Protein AF-A0AAD5S6T5-F1 (afdb_monomer)

Organism: NCBI:txid64517

Sequence (842 aa):
MSLPFNVKNLAAGLTPEQLQQFLSEVSALQSPVANPPPRPLVRQHISPPFRNWDMVHGDVQLFLEKRRNAFSTPIPIPEYNTKSPIPALPAAPKVDTSIRIKSDGCNIPSFMDTPSLLLHHLNEPESHTPVSIEIEQAIDDRHEMVFLLGTAGAGKTRSALEFISRRFAFYLSARVGLRGGPGAVDFEEMVDGMAGKSRSFTNAEMGENAAVVEHWVMALLVARFEVLAEYLRIAGAAATPYQFAMMQLLPEYTLPCDDAHPSDLTGKDPFSQLTAILRHAGVDELYARAQNLLRLFRRHFTDQQLPVVVDEVQVMLDKETEWYAATTDKTQERPLFAPVVRTILSVGGKSNLMPVVVSGTRLSITEAEEKSGSMVAKGMSSTTRVICRSGQSFKAFRQYIEQFVHLTGSTTKEESDAWWLQTYNVLRGRPRFAATFLELCIRVLCRAPAGSGSLGAILSKVRQELLRSDSDKSVYAAVQRLHARRNPTLWNFAVDICASYLYMGTAVVFFQREYLELVELGLAQLQTKGTTRSLEGRIDEPLVARAMFEFCRDKKMDLAHRVFHWMGLSKSNPSTSGFLWEIILPIELSKLFCGDKALKSHPLFSPLHSSLPSYFDYPARIRTYGIEGPNAVKATNNYRLTQYLANPLAPFFLPEFRAGPDIVFAIEFATSPPMTIACFLQAKLAVKVSNKRSAKMTTIPEAFYSAKGKTGSVEERNLVLQQLVDGYNRREGVIRITLAYPAKFSEAKTTISAMPIRRSARARANDVTPPAYPDVHIIIDANNIGSFASEDHVRFLENLKSREFEHRDLELDVGFSEEEGSGEDGEETDDDESTVDMELDV

Structure (mmCIF, N/CA/C/O backbone):
data_AF-A0AAD5S6T5-F1
#
_entry.id   AF-A0AAD5S6T5-F1
#
loop_
_atom_site.group_PDB
_atom_site.id
_atom_site.type_symbol
_atom_site.label_atom_id
_atom_site.label_alt_id
_atom_site.label_comp_id
_atom_site.label_asym_id
_atom_site.label_entity_id
_atom_site.label_seq_id
_atom_site.pdbx_PDB_ins_code
_atom_site.Cartn_x
_atom_site.Cartn_y
_atom_site.Cartn_z
_atom_site.occupancy
_atom_site.B_iso_or_equiv
_atom_site.auth_seq_id
_atom_site.auth_comp_id
_atom_site.auth_asym_id
_atom_site.auth_atom_id
_atom_site.pdb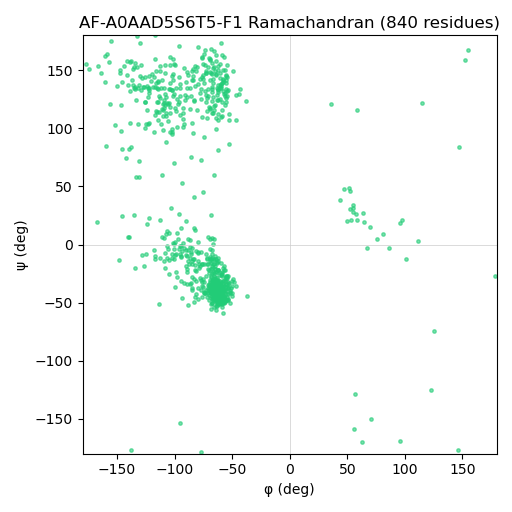x_PDB_model_num
ATOM 1 N N . MET A 1 1 ? -22.060 -23.748 -25.025 1.00 27.50 1 MET A N 1
ATOM 2 C CA . MET A 1 1 ? -21.265 -24.532 -25.992 1.00 27.50 1 MET A CA 1
ATOM 3 C C . MET A 1 1 ? -19.818 -24.117 -25.830 1.00 27.50 1 MET A C 1
ATOM 5 O O . MET A 1 1 ? -19.492 -22.960 -26.047 1.00 27.50 1 MET A O 1
ATOM 9 N N . SER A 1 2 ? -19.011 -25.029 -25.303 1.00 25.72 2 SER A N 1
ATOM 10 C CA . SER A 1 2 ? -17.605 -24.859 -24.945 1.00 25.72 2 SER A CA 1
ATOM 11 C C . SER A 1 2 ? -16.715 -24.981 -26.181 1.00 25.72 2 SER A C 1
ATOM 13 O O . SER A 1 2 ? -16.642 -26.057 -26.772 1.00 25.72 2 SER A O 1
ATOM 15 N N . LEU A 1 3 ? -16.029 -23.902 -26.553 1.00 22.61 3 LEU A N 1
ATOM 16 C CA . LEU A 1 3 ? -14.888 -23.970 -27.465 1.00 22.61 3 LEU A CA 1
ATOM 17 C C . LEU A 1 3 ? -13.619 -24.250 -26.643 1.00 22.61 3 LEU A C 1
ATOM 19 O O . LEU A 1 3 ? -13.434 -23.624 -25.596 1.00 22.61 3 LEU A O 1
ATOM 23 N N . PRO A 1 4 ? -12.750 -25.179 -27.073 1.00 26.31 4 PRO A N 1
ATOM 24 C CA . PRO A 1 4 ? -11.500 -25.444 -26.385 1.00 26.31 4 PRO A CA 1
ATOM 25 C C . PRO A 1 4 ? -10.529 -24.287 -26.639 1.00 26.31 4 PRO A C 1
ATOM 27 O O . PRO A 1 4 ? -10.199 -23.974 -27.783 1.00 26.31 4 PRO A O 1
ATOM 30 N N . PHE A 1 5 ? -10.070 -23.663 -25.552 1.00 24.72 5 PHE A N 1
ATOM 31 C CA . PHE A 1 5 ? -8.903 -22.784 -25.531 1.00 24.72 5 PHE A CA 1
ATOM 32 C C . PHE A 1 5 ? -7.719 -23.541 -26.145 1.00 24.72 5 PHE A C 1
ATOM 34 O O . PHE A 1 5 ? -7.196 -24.489 -25.561 1.00 24.72 5 PHE A O 1
ATOM 41 N N . ASN A 1 6 ? -7.328 -23.163 -27.359 1.00 22.84 6 ASN A N 1
ATOM 42 C CA . ASN A 1 6 ? -6.203 -23.770 -28.051 1.00 22.84 6 ASN A CA 1
ATOM 43 C C . ASN A 1 6 ? -4.916 -23.088 -27.562 1.00 22.84 6 ASN A C 1
ATOM 45 O O . ASN A 1 6 ? -4.540 -22.021 -28.038 1.00 22.84 6 ASN A O 1
ATOM 49 N N . VAL A 1 7 ? -4.261 -23.714 -26.584 1.00 26.11 7 VAL A N 1
ATOM 50 C CA . VAL A 1 7 ? -3.016 -23.298 -25.898 1.00 26.11 7 VAL A CA 1
ATOM 51 C C . VAL A 1 7 ? -1.777 -23.368 -26.825 1.00 26.11 7 VAL A C 1
ATOM 53 O O . VAL A 1 7 ? -0.649 -23.519 -26.378 1.00 26.11 7 VAL A O 1
ATOM 56 N N . LYS A 1 8 ? -1.936 -23.262 -28.151 1.00 25.19 8 LYS A N 1
ATOM 57 C CA . LYS A 1 8 ? -0.853 -23.540 -29.113 1.00 25.19 8 LYS A CA 1
ATOM 58 C C . LYS A 1 8 ? 0.015 -22.356 -29.555 1.00 25.19 8 LYS A C 1
ATOM 60 O O . LYS A 1 8 ? 0.952 -22.596 -30.299 1.00 25.19 8 LYS A O 1
ATOM 65 N N . ASN A 1 9 ? -0.197 -21.135 -29.056 1.00 29.45 9 ASN A N 1
ATOM 66 C CA . ASN A 1 9 ? 0.624 -19.966 -29.439 1.00 29.45 9 ASN A CA 1
ATOM 67 C C . ASN A 1 9 ? 1.317 -19.250 -28.260 1.00 29.45 9 ASN A C 1
ATOM 69 O O . ASN A 1 9 ? 1.677 -18.084 -28.372 1.00 29.45 9 ASN A O 1
ATOM 73 N N . LEU A 1 10 ? 1.530 -19.928 -27.126 1.00 32.16 10 LEU A N 1
ATOM 74 C CA . LEU A 1 10 ? 2.037 -19.307 -25.888 1.00 32.16 10 LEU A CA 1
ATOM 75 C C . LEU A 1 10 ? 3.568 -19.123 -25.801 1.00 32.16 10 LEU A C 1
ATOM 77 O O . LEU A 1 10 ? 4.090 -18.770 -24.752 1.00 32.16 10 LEU A O 1
ATOM 81 N N . ALA A 1 11 ? 4.280 -19.292 -26.911 1.00 38.94 11 ALA A N 1
ATOM 82 C CA . ALA A 1 11 ? 5.649 -18.819 -27.095 1.00 38.94 11 ALA A CA 1
ATOM 83 C C . ALA A 1 11 ? 5.910 -18.744 -28.602 1.00 38.94 11 ALA A C 1
ATOM 85 O O . ALA A 1 11 ? 6.391 -19.702 -29.202 1.00 38.94 11 ALA A O 1
ATOM 86 N N . ALA A 1 12 ? 5.539 -17.644 -29.255 1.00 40.22 12 ALA A N 1
ATOM 87 C CA . ALA A 1 12 ? 5.901 -17.445 -30.656 1.00 40.22 12 ALA A CA 1
ATOM 88 C C . ALA A 1 12 ? 7.378 -17.020 -30.742 1.00 40.22 12 ALA A C 1
ATOM 90 O O . ALA A 1 12 ? 7.697 -15.854 -30.964 1.00 40.22 12 ALA A O 1
ATOM 91 N N . GLY A 1 13 ? 8.271 -17.981 -30.494 1.00 53.06 13 GLY A N 1
ATOM 92 C CA . GLY A 1 13 ? 9.634 -17.947 -31.004 1.00 53.06 13 GLY A CA 1
ATOM 93 C C . GLY A 1 13 ? 9.631 -18.151 -32.520 1.00 53.06 13 GLY A C 1
ATOM 94 O O . GLY A 1 13 ? 8.663 -18.654 -33.094 1.00 53.06 13 GLY A O 1
ATOM 95 N N . LEU A 1 14 ? 10.715 -17.733 -33.168 1.00 51.81 14 LEU A N 1
ATOM 96 C CA . LEU A 1 14 ? 10.939 -17.957 -34.594 1.00 51.81 14 LEU A CA 1
ATOM 97 C C . LEU A 1 14 ? 10.939 -19.463 -34.885 1.00 51.81 14 LEU A C 1
ATOM 99 O O . LEU A 1 14 ? 11.543 -20.236 -34.138 1.00 51.81 14 LEU A O 1
ATOM 103 N N . THR A 1 15 ? 10.314 -19.885 -35.988 1.00 61.53 15 THR A N 1
ATOM 104 C CA . THR A 1 15 ? 10.607 -21.226 -36.523 1.00 61.53 15 THR A CA 1
ATOM 105 C C . THR A 1 15 ? 12.109 -21.328 -36.818 1.00 61.53 15 THR A C 1
ATOM 107 O O . THR A 1 15 ? 12.731 -20.306 -37.133 1.00 61.53 15 THR A O 1
ATOM 110 N N . PRO A 1 16 ? 12.726 -22.519 -36.723 1.00 58.00 16 PRO A N 1
ATOM 111 C CA . PRO A 1 16 ? 14.139 -22.695 -37.059 1.00 58.00 16 PRO A CA 1
ATOM 112 C C . PRO A 1 16 ? 14.511 -22.104 -38.430 1.00 58.00 16 PRO A C 1
ATOM 114 O O . PRO A 1 16 ? 15.575 -21.504 -38.573 1.00 58.00 16 PRO A O 1
ATOM 117 N N . GLU A 1 17 ? 13.607 -22.190 -39.409 1.00 62.81 17 GLU A N 1
ATOM 118 C CA . GLU A 1 17 ? 13.771 -21.631 -40.750 1.00 62.81 17 GLU A CA 1
ATOM 119 C C . GLU A 1 17 ? 13.727 -20.092 -40.760 1.00 62.81 17 GLU A C 1
ATOM 121 O O . GLU A 1 17 ? 14.614 -19.455 -41.333 1.00 62.81 17 GLU A O 1
ATOM 126 N N . GLN A 1 18 ? 12.741 -19.478 -40.090 1.00 64.62 18 GLN A N 1
ATOM 127 C CA . GLN A 1 18 ? 12.657 -18.013 -39.955 1.00 64.62 18 GLN A CA 1
ATOM 128 C C . GLN A 1 18 ? 13.870 -17.454 -39.218 1.00 64.62 18 GLN A C 1
ATOM 130 O O . GLN A 1 18 ? 14.428 -16.433 -39.604 1.00 64.62 18 GLN A O 1
ATOM 135 N N . LEU A 1 19 ? 14.313 -18.149 -38.177 1.00 61.97 19 LEU A N 1
ATOM 136 C CA . LEU A 1 19 ? 15.502 -17.790 -37.434 1.00 61.97 19 LEU A CA 1
ATOM 137 C C . LEU A 1 19 ? 16.749 -17.839 -38.314 1.00 61.97 19 LEU A C 1
ATOM 139 O O . LEU A 1 19 ? 17.505 -16.876 -38.329 1.00 61.97 19 LEU A O 1
ATOM 143 N N . GLN A 1 20 ? 16.978 -18.922 -39.057 1.00 62.44 20 GLN A N 1
ATOM 144 C CA . GLN A 1 20 ? 18.157 -19.039 -39.915 1.00 62.44 20 GLN A CA 1
ATOM 145 C C . GLN A 1 20 ? 18.186 -17.939 -40.989 1.00 62.44 20 GLN A C 1
ATOM 147 O O . GLN A 1 20 ? 19.245 -17.365 -41.262 1.00 62.44 20 GLN A O 1
ATOM 152 N N . GLN A 1 21 ? 17.021 -17.591 -41.544 1.00 71.50 21 GLN A N 1
ATOM 153 C CA . GLN A 1 21 ? 16.880 -16.464 -42.462 1.00 71.50 21 GLN A CA 1
ATOM 154 C C . GLN A 1 21 ? 17.147 -15.118 -41.768 1.00 71.50 21 GLN A C 1
ATOM 156 O O . GLN A 1 21 ? 17.895 -14.297 -42.303 1.00 71.50 21 GLN A O 1
ATOM 161 N N . PHE A 1 22 ? 16.606 -14.906 -40.562 1.00 69.81 22 PHE A N 1
ATOM 162 C CA . PHE A 1 22 ? 16.905 -13.743 -39.722 1.00 69.81 22 PHE A CA 1
ATOM 163 C C . PHE A 1 22 ? 18.417 -13.602 -39.522 1.00 69.81 22 PHE A C 1
ATOM 165 O O . PHE A 1 22 ? 18.956 -12.524 -39.764 1.00 69.81 22 PHE A O 1
ATOM 172 N N . LEU A 1 23 ? 19.124 -14.689 -39.188 1.00 63.91 23 LEU A N 1
ATOM 173 C CA . LEU A 1 23 ? 20.569 -14.659 -38.926 1.00 63.91 23 LEU A CA 1
ATOM 174 C C . LEU A 1 23 ? 21.361 -14.253 -40.170 1.00 63.91 23 LEU A C 1
ATOM 176 O O . LEU A 1 23 ? 22.278 -13.439 -40.076 1.00 63.91 23 LEU A O 1
ATOM 180 N N . SER A 1 24 ? 20.987 -14.786 -41.336 1.00 71.19 24 SER A N 1
ATOM 181 C CA . SER A 1 24 ? 21.617 -14.427 -42.609 1.00 71.19 24 SER A CA 1
ATOM 182 C C . SER A 1 24 ? 21.422 -12.946 -42.949 1.00 71.19 24 SER A C 1
ATOM 184 O O . SER A 1 24 ? 22.336 -12.305 -43.466 1.00 71.19 24 SER A O 1
ATOM 186 N N . GLU A 1 25 ? 20.241 -12.391 -42.671 1.00 73.19 25 GLU A N 1
ATOM 187 C CA . GLU A 1 25 ? 19.929 -10.985 -42.937 1.00 73.19 25 GLU A CA 1
ATOM 188 C C . GLU A 1 25 ? 20.584 -10.036 -41.914 1.00 73.19 25 GLU A C 1
ATOM 190 O O . GLU A 1 25 ? 21.070 -8.977 -42.313 1.00 73.19 25 GLU A O 1
ATOM 195 N N . VAL A 1 26 ? 20.685 -10.420 -40.628 1.00 68.94 26 VAL A N 1
ATOM 196 C CA . VAL A 1 26 ? 21.480 -9.685 -39.619 1.00 68.94 26 VAL A CA 1
ATOM 197 C C . VAL A 1 26 ? 22.929 -9.553 -40.092 1.00 68.94 26 VAL A C 1
ATOM 199 O O . VAL A 1 26 ? 23.477 -8.451 -40.074 1.00 68.94 26 VAL A O 1
ATOM 202 N N . SER A 1 27 ? 23.538 -10.650 -40.555 1.00 67.06 27 SER A N 1
ATOM 203 C CA . SER A 1 27 ? 24.908 -10.642 -41.080 1.00 67.06 27 SER A CA 1
ATOM 204 C C . SER A 1 27 ? 25.050 -9.798 -42.352 1.00 67.06 27 SER A C 1
ATOM 206 O O . SER A 1 27 ? 26.057 -9.122 -42.529 1.00 67.06 27 SER A O 1
ATOM 208 N N . ALA A 1 28 ? 24.033 -9.749 -43.218 1.00 67.19 28 ALA A N 1
ATOM 209 C CA . ALA A 1 28 ? 24.056 -8.904 -44.416 1.00 67.19 28 ALA A CA 1
ATOM 210 C C . ALA A 1 28 ? 23.981 -7.397 -44.094 1.00 67.19 28 ALA A C 1
ATOM 212 O O . ALA A 1 28 ? 24.610 -6.584 -44.774 1.00 67.19 28 ALA A O 1
ATOM 213 N N . LEU A 1 29 ? 23.277 -7.015 -43.020 1.00 62.75 29 LEU A N 1
ATOM 214 C CA . LEU A 1 2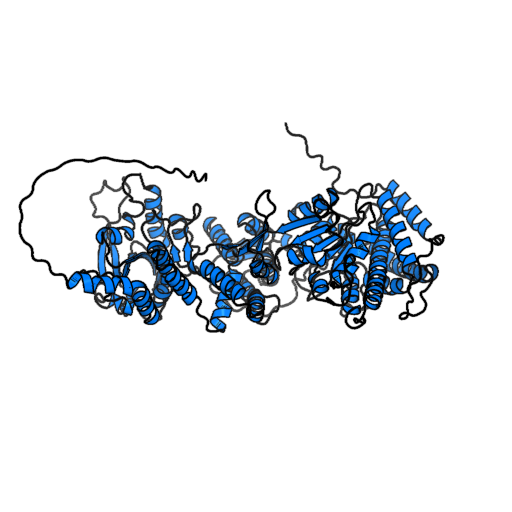9 ? 23.225 -5.633 -42.522 1.00 62.75 29 LEU A CA 1
ATOM 215 C C . LEU A 1 29 ? 24.566 -5.129 -41.952 1.00 62.75 29 LEU A C 1
ATOM 217 O O . LEU A 1 29 ? 24.645 -3.967 -41.557 1.00 62.75 29 LEU A O 1
ATOM 221 N N . GLN A 1 30 ? 25.601 -5.970 -41.867 1.00 53.44 30 GLN A N 1
ATOM 222 C CA . GLN A 1 30 ? 26.954 -5.590 -41.433 1.00 53.44 30 GLN A CA 1
ATOM 223 C C . GLN A 1 30 ? 27.777 -4.913 -42.552 1.00 53.44 30 GLN A C 1
ATOM 225 O O . GLN A 1 30 ? 28.931 -4.560 -42.336 1.00 53.44 30 GLN A O 1
ATOM 230 N N . SER A 1 31 ? 27.196 -4.712 -43.743 1.00 45.38 31 SER A N 1
ATOM 231 C CA . SER A 1 31 ? 27.804 -3.971 -44.860 1.00 45.38 31 SER A CA 1
ATOM 232 C C . SER A 1 31 ? 27.231 -2.540 -44.974 1.00 45.38 31 SER A C 1
ATOM 234 O O . SER A 1 31 ? 26.068 -2.328 -44.618 1.00 45.38 31 SER A O 1
ATOM 236 N N . PRO A 1 32 ? 28.030 -1.536 -45.401 1.00 38.41 32 PRO A N 1
ATOM 237 C CA . PRO A 1 32 ? 27.705 -0.119 -45.224 1.00 38.41 32 PRO A CA 1
ATOM 238 C C . PRO A 1 32 ? 26.397 0.288 -45.915 1.00 38.41 32 PRO A C 1
ATOM 240 O O . PRO A 1 32 ? 26.130 -0.051 -47.069 1.00 38.41 32 PRO A O 1
ATOM 243 N N . VAL A 1 33 ? 25.576 1.041 -45.180 1.00 42.62 33 VAL A N 1
ATOM 244 C CA . VAL A 1 33 ? 24.276 1.554 -45.628 1.00 42.62 33 VAL A CA 1
ATOM 245 C C . VAL A 1 33 ? 24.492 2.756 -46.553 1.00 42.62 33 VAL A C 1
ATOM 247 O O . VAL A 1 33 ? 25.253 3.664 -46.236 1.00 42.62 33 VAL A O 1
ATOM 250 N N . ALA A 1 34 ? 23.792 2.792 -47.689 1.00 44.62 34 ALA A N 1
ATOM 251 C CA . ALA A 1 34 ? 23.756 3.967 -48.557 1.00 44.62 34 ALA A CA 1
ATOM 252 C C . ALA A 1 34 ? 23.127 5.173 -47.829 1.00 44.62 34 ALA A C 1
ATOM 254 O O . ALA A 1 34 ? 22.071 5.043 -47.206 1.00 44.62 34 ALA A O 1
ATOM 255 N N . ASN A 1 35 ? 23.781 6.335 -47.932 1.00 34.62 35 ASN A N 1
ATOM 256 C CA . ASN A 1 35 ? 23.468 7.556 -47.183 1.00 34.62 35 ASN A CA 1
ATOM 257 C C . ASN A 1 35 ? 21.967 7.916 -47.176 1.00 34.62 35 ASN A C 1
ATOM 259 O O . ASN A 1 35 ? 21.362 8.033 -48.249 1.00 34.62 35 ASN A O 1
ATOM 263 N N . PRO A 1 36 ? 21.362 8.165 -46.000 1.00 36.00 36 PRO A N 1
ATOM 264 C CA . PRO A 1 36 ? 20.036 8.761 -45.924 1.00 36.00 36 PRO A CA 1
ATOM 265 C C . PRO A 1 36 ? 20.055 10.220 -46.428 1.00 36.00 36 PRO A C 1
ATOM 267 O O . PRO A 1 36 ? 21.101 10.874 -46.416 1.00 36.00 36 PRO A O 1
ATOM 270 N N . PRO A 1 37 ? 18.908 10.761 -46.884 1.00 34.06 37 PRO A N 1
ATOM 271 C CA . PRO A 1 37 ? 18.822 12.151 -47.323 1.00 34.06 37 PRO A CA 1
ATOM 272 C C . PRO A 1 37 ? 19.129 13.114 -46.160 1.00 34.06 37 PRO A C 1
ATOM 274 O O . PRO A 1 37 ? 18.621 12.904 -45.054 1.00 34.06 37 PRO A O 1
ATOM 277 N N . PRO A 1 38 ? 19.920 14.178 -46.389 1.00 30.69 38 PRO A N 1
ATOM 278 C CA . PRO A 1 38 ? 20.371 15.066 -45.325 1.00 30.69 38 PRO A CA 1
ATOM 279 C C . PRO A 1 38 ? 19.206 15.864 -44.732 1.00 30.69 38 PRO A C 1
ATOM 281 O O . PRO A 1 38 ? 18.428 16.492 -45.457 1.00 30.69 38 PRO A O 1
ATOM 284 N N . ARG A 1 39 ? 19.107 15.881 -43.400 1.00 38.00 39 ARG A N 1
ATOM 285 C CA . ARG A 1 39 ? 18.313 16.880 -42.671 1.00 38.00 39 ARG A CA 1
ATOM 286 C C . ARG A 1 39 ? 19.145 18.156 -42.476 1.00 38.00 39 ARG A C 1
ATOM 288 O O . ARG A 1 39 ? 20.372 18.080 -42.429 1.00 38.00 39 ARG A O 1
ATOM 295 N N . PRO A 1 40 ? 18.513 19.340 -42.386 1.00 30.78 40 PRO A N 1
ATOM 296 C CA . PRO A 1 40 ? 19.236 20.591 -42.182 1.00 30.78 40 PRO A CA 1
ATOM 297 C C . PRO A 1 40 ? 20.050 20.545 -40.881 1.00 30.78 40 PRO A C 1
ATOM 299 O O . PRO A 1 40 ? 19.506 20.310 -39.803 1.00 30.78 40 PRO A O 1
ATOM 302 N N . LEU A 1 41 ? 21.360 20.762 -41.018 1.00 33.50 41 LEU A N 1
ATOM 303 C CA . LEU A 1 41 ? 22.356 20.741 -39.948 1.00 33.50 41 LEU A CA 1
ATOM 304 C C . LEU A 1 41 ? 22.019 21.766 -38.855 1.00 33.50 41 LEU A C 1
ATOM 306 O O . LEU A 1 41 ? 22.062 22.976 -39.089 1.00 33.50 41 LEU A O 1
ATOM 310 N N . VAL A 1 42 ? 21.743 21.284 -37.644 1.00 38.34 42 VAL A N 1
ATOM 311 C CA . VAL A 1 42 ? 21.792 22.100 -36.424 1.00 38.34 42 VAL A CA 1
ATOM 312 C C . VAL A 1 42 ? 23.267 22.254 -36.041 1.00 38.34 42 VAL A C 1
ATOM 314 O O . VAL A 1 42 ? 24.008 21.273 -36.030 1.00 38.34 42 VAL A O 1
ATOM 317 N N . ARG A 1 43 ? 23.730 23.483 -35.776 1.00 36.31 43 ARG A N 1
ATOM 318 C CA . ARG A 1 43 ? 25.125 23.761 -35.386 1.00 36.31 43 ARG A CA 1
ATOM 319 C C . ARG A 1 43 ? 25.435 23.102 -34.033 1.00 36.31 43 ARG A C 1
ATOM 321 O O . ARG A 1 43 ? 25.111 23.649 -32.991 1.00 36.31 43 ARG A O 1
ATOM 328 N N . GLN A 1 44 ? 26.081 21.939 -34.050 1.00 40.59 44 GLN A N 1
ATOM 329 C CA . GLN A 1 44 ? 26.503 21.204 -32.854 1.00 40.59 44 GLN A CA 1
ATOM 330 C C . GLN A 1 44 ? 27.857 21.728 -32.354 1.00 40.59 44 GLN A C 1
ATOM 332 O O . GLN A 1 44 ? 28.894 21.433 -32.942 1.00 40.59 44 GLN A O 1
ATOM 337 N N . HIS A 1 45 ? 27.866 22.507 -31.268 1.00 37.84 45 HIS A N 1
ATOM 338 C CA . HIS A 1 45 ? 29.101 23.061 -30.692 1.00 37.84 45 HIS A CA 1
ATOM 339 C C . HIS A 1 45 ? 29.677 22.274 -29.503 1.00 37.84 45 HIS A C 1
ATOM 341 O O . HIS A 1 45 ? 30.603 22.755 -28.852 1.00 37.84 45 HIS A O 1
ATOM 347 N N . ILE A 1 46 ? 29.176 21.071 -29.200 1.00 38.12 46 ILE A N 1
ATOM 348 C CA . ILE A 1 46 ? 29.608 20.314 -28.014 1.00 38.12 46 ILE A CA 1
ATOM 349 C C . ILE A 1 46 ? 29.678 18.810 -28.321 1.00 38.12 46 ILE A C 1
ATOM 351 O O . ILE A 1 46 ? 28.802 18.062 -27.905 1.00 38.12 46 ILE A O 1
ATOM 355 N N . SER A 1 47 ? 30.690 18.355 -29.068 1.00 39.41 47 SER A N 1
ATOM 356 C CA . SER A 1 47 ? 31.242 16.980 -29.022 1.00 39.41 47 SER A CA 1
ATOM 357 C C . SER A 1 47 ? 32.487 16.856 -29.923 1.00 39.41 47 SER A C 1
ATOM 359 O O . SER A 1 47 ? 32.589 17.596 -30.903 1.00 39.41 47 SER A O 1
ATOM 361 N N . PRO A 1 48 ? 33.452 15.962 -29.608 1.00 41.53 48 PRO A N 1
ATOM 362 C CA . PRO A 1 48 ? 34.557 15.617 -30.516 1.00 41.53 48 PRO A CA 1
ATOM 363 C C . PRO A 1 48 ? 34.011 15.101 -31.863 1.00 41.53 48 PRO A C 1
ATOM 365 O O . PRO A 1 48 ? 32.846 14.706 -31.912 1.00 41.53 48 PRO A O 1
ATOM 368 N N . PRO A 1 49 ? 34.805 15.087 -32.955 1.00 54.59 49 PRO A N 1
ATOM 369 C CA . PRO A 1 49 ? 34.301 14.667 -34.261 1.00 54.59 49 PRO A CA 1
ATOM 370 C C . PRO A 1 49 ? 33.697 13.262 -34.169 1.00 54.59 49 PRO A C 1
ATOM 372 O O . PRO A 1 49 ? 34.369 12.323 -33.731 1.00 54.59 49 PRO A O 1
ATOM 375 N N . PHE A 1 50 ? 32.420 13.145 -34.544 1.00 63.69 50 PHE A N 1
ATOM 376 C CA . PHE A 1 50 ? 31.724 11.864 -34.613 1.00 63.69 50 PHE A CA 1
ATOM 377 C C . PHE A 1 50 ? 32.505 10.907 -35.514 1.00 63.69 50 PHE A C 1
ATOM 379 O O . PHE A 1 50 ? 33.056 11.301 -36.546 1.00 63.69 50 PHE A O 1
ATOM 386 N N . ARG A 1 51 ? 32.582 9.646 -35.096 1.00 69.12 51 ARG A N 1
ATOM 387 C CA . ARG A 1 51 ? 33.193 8.579 -35.884 1.00 69.12 51 ARG A CA 1
ATOM 388 C C . ARG A 1 51 ? 32.146 8.049 -36.861 1.00 69.12 51 ARG A C 1
ATOM 390 O O . ARG A 1 51 ? 30.988 7.908 -36.485 1.00 69.12 51 ARG A O 1
ATOM 397 N N . ASN A 1 52 ? 32.568 7.729 -38.082 1.00 68.88 52 ASN A N 1
ATOM 398 C CA . ASN A 1 52 ? 31.740 6.984 -39.034 1.00 68.88 52 ASN A CA 1
ATOM 399 C C . ASN A 1 52 ? 31.337 5.636 -38.405 1.00 68.88 52 ASN A C 1
ATOM 401 O O . ASN A 1 52 ? 32.174 4.993 -37.756 1.00 68.88 52 ASN A O 1
ATOM 405 N N . TRP A 1 53 ? 30.090 5.211 -38.624 1.00 73.00 53 TRP A N 1
ATOM 406 C CA . TRP A 1 53 ? 29.561 3.892 -38.285 1.00 73.00 53 TRP A CA 1
ATOM 407 C C . TRP A 1 53 ? 30.562 2.753 -38.491 1.00 73.00 53 TRP A C 1
ATOM 409 O O . TRP A 1 53 ? 30.707 1.940 -37.589 1.00 73.00 53 TRP A O 1
ATOM 419 N N . ASP A 1 54 ? 31.310 2.713 -39.598 1.00 70.12 54 ASP A N 1
ATOM 420 C CA . ASP A 1 54 ? 32.273 1.629 -39.871 1.00 70.12 54 ASP A CA 1
ATOM 421 C C . ASP A 1 54 ? 33.338 1.472 -38.768 1.00 70.12 54 ASP A C 1
ATOM 423 O O . ASP A 1 54 ? 33.729 0.357 -38.418 1.00 70.12 54 ASP A O 1
ATOM 427 N N . MET A 1 55 ? 33.784 2.584 -38.173 1.00 67.50 55 MET A N 1
ATOM 428 C CA . MET A 1 55 ? 34.753 2.565 -37.072 1.00 67.50 55 MET A CA 1
ATOM 429 C C . MET A 1 55 ? 34.111 2.111 -35.762 1.00 67.50 55 MET A C 1
ATOM 431 O O . MET A 1 55 ? 34.711 1.350 -35.010 1.00 67.50 55 MET A O 1
ATOM 435 N N . VAL A 1 56 ? 32.891 2.577 -35.489 1.00 76.50 56 VAL A N 1
ATOM 436 C CA . VAL A 1 56 ? 32.147 2.217 -34.273 1.00 76.50 56 VAL A CA 1
ATOM 437 C C . VAL A 1 56 ? 31.683 0.759 -34.341 1.00 76.50 56 VAL A C 1
ATOM 439 O O . VAL A 1 56 ? 31.696 0.052 -33.339 1.00 76.50 56 VAL A O 1
ATOM 442 N N . HIS A 1 57 ? 31.337 0.271 -35.530 1.00 75.94 57 HIS A N 1
ATOM 443 C CA . HIS A 1 57 ? 30.859 -1.083 -35.770 1.00 75.94 57 HIS A CA 1
ATOM 444 C C . HIS A 1 57 ? 31.911 -2.139 -35.421 1.00 75.94 57 HIS A C 1
ATOM 446 O O . HIS A 1 57 ? 31.564 -3.150 -34.814 1.00 75.94 57 HIS A O 1
ATOM 452 N N . GLY A 1 58 ? 33.189 -1.892 -35.732 1.00 72.94 58 GLY A N 1
ATOM 453 C CA . GLY A 1 58 ? 34.285 -2.777 -35.326 1.00 72.94 58 GLY A CA 1
ATOM 454 C C . GLY A 1 58 ? 34.373 -2.942 -33.805 1.00 72.94 58 GLY A C 1
ATOM 455 O O . GLY A 1 58 ? 34.460 -4.067 -33.311 1.00 72.94 58 GLY A O 1
ATOM 456 N N . ASP A 1 59 ? 34.255 -1.838 -33.062 1.00 74.19 59 ASP A N 1
ATOM 457 C CA . ASP A 1 59 ? 34.253 -1.845 -31.594 1.00 74.19 59 ASP A CA 1
ATOM 458 C C . ASP A 1 59 ? 33.022 -2.588 -31.035 1.00 74.19 59 ASP A C 1
ATOM 460 O O . ASP A 1 59 ? 33.141 -3.366 -30.085 1.00 74.19 59 ASP A O 1
ATOM 464 N N . VAL A 1 60 ? 31.848 -2.413 -31.657 1.00 80.19 60 VAL A N 1
ATOM 465 C CA . VAL A 1 60 ? 30.605 -3.128 -31.306 1.00 80.19 60 VAL A CA 1
ATOM 466 C C . VAL A 1 60 ? 30.737 -4.636 -31.543 1.00 80.19 60 VAL A C 1
ATOM 468 O O . VAL A 1 60 ? 30.371 -5.427 -30.675 1.00 80.19 60 VAL A O 1
ATOM 471 N N . GLN A 1 61 ? 31.271 -5.062 -32.691 1.00 79.19 61 GLN A N 1
ATOM 472 C CA . GLN A 1 61 ? 31.438 -6.486 -33.000 1.00 79.19 61 GLN A CA 1
ATOM 473 C C . GLN A 1 61 ? 32.442 -7.150 -32.058 1.00 79.19 61 GLN A C 1
ATOM 475 O O . GLN A 1 61 ? 32.142 -8.202 -31.498 1.00 79.19 61 GLN A O 1
ATOM 480 N N . LEU A 1 62 ? 33.581 -6.502 -31.800 1.00 76.50 62 LEU A N 1
ATOM 481 C CA . LEU A 1 62 ? 34.561 -6.991 -30.830 1.00 76.50 62 LEU A CA 1
ATOM 482 C C . LEU A 1 62 ? 33.948 -7.117 -29.427 1.00 76.50 62 LEU A C 1
ATOM 484 O O . LEU A 1 62 ? 34.216 -8.078 -28.704 1.00 76.50 62 LEU A O 1
ATOM 488 N N . PHE A 1 63 ? 33.119 -6.148 -29.035 1.00 79.88 63 PHE A N 1
ATOM 489 C CA . PHE A 1 63 ? 32.417 -6.162 -27.758 1.00 79.88 63 PHE A CA 1
ATOM 490 C C . PHE A 1 63 ? 31.466 -7.364 -27.622 1.00 79.88 63 PHE A C 1
ATOM 492 O O . PHE A 1 63 ? 31.455 -8.018 -26.571 1.00 79.88 63 PHE A O 1
ATOM 499 N N . LEU A 1 64 ? 30.689 -7.651 -28.671 1.00 79.69 64 LEU A N 1
ATOM 500 C CA . LEU A 1 64 ? 29.732 -8.759 -28.721 1.00 79.69 64 LEU A CA 1
ATOM 501 C C . LEU A 1 64 ? 30.436 -10.121 -28.803 1.00 79.69 64 LEU A C 1
ATOM 503 O O . LEU A 1 64 ? 30.063 -11.050 -28.086 1.00 79.69 64 LEU A O 1
ATOM 507 N N . GLU A 1 65 ? 31.494 -10.229 -29.609 1.00 79.00 65 GLU A N 1
ATOM 508 C CA . GLU A 1 65 ? 32.262 -11.463 -29.794 1.00 79.00 65 GLU A CA 1
ATOM 509 C C . GLU A 1 65 ? 32.894 -11.944 -28.485 1.00 79.00 65 GLU A C 1
ATOM 511 O O . GLU A 1 65 ? 32.760 -13.117 -28.132 1.00 79.00 65 GLU A O 1
ATOM 516 N N . LYS A 1 66 ? 33.479 -11.025 -27.703 1.00 74.06 66 LYS A N 1
ATOM 517 C CA . LYS A 1 66 ? 34.031 -11.325 -26.369 1.00 74.06 66 LYS A CA 1
ATOM 518 C C . LYS A 1 66 ? 33.008 -11.928 -25.404 1.00 74.06 66 LYS A C 1
ATOM 520 O O . LYS A 1 66 ? 33.388 -12.589 -24.448 1.00 74.06 66 LYS A O 1
ATOM 525 N N . ARG A 1 67 ? 31.712 -11.715 -25.645 1.00 75.12 67 ARG A N 1
ATOM 526 C CA . ARG A 1 67 ? 30.611 -12.179 -24.787 1.00 75.12 67 ARG A CA 1
ATOM 527 C C . ARG A 1 67 ? 29.773 -13.278 -25.432 1.00 75.12 67 ARG A C 1
ATOM 529 O O . ARG A 1 67 ? 28.786 -13.710 -24.844 1.00 75.12 67 ARG A O 1
ATOM 536 N N . ARG A 1 68 ? 30.184 -13.789 -26.600 1.00 76.31 68 ARG A N 1
ATOM 537 C CA . ARG A 1 68 ? 29.456 -14.814 -27.365 1.00 76.31 68 ARG A CA 1
ATOM 538 C C . ARG A 1 68 ? 29.066 -16.024 -26.508 1.00 76.31 68 ARG A C 1
ATOM 540 O O . ARG A 1 68 ? 27.927 -16.475 -26.573 1.00 76.31 68 ARG A O 1
ATOM 547 N N . ASN A 1 69 ? 29.986 -16.512 -25.676 1.00 72.88 69 ASN A N 1
ATOM 548 C CA . ASN A 1 69 ? 29.755 -17.684 -24.825 1.00 72.88 69 ASN A CA 1
ATOM 549 C C . ASN A 1 69 ? 28.680 -17.439 -23.750 1.00 72.88 69 ASN A C 1
ATOM 551 O O . ASN A 1 69 ? 27.973 -18.369 -23.358 1.00 72.88 69 ASN A O 1
ATOM 555 N N . ALA A 1 70 ? 28.521 -16.196 -23.289 1.00 71.50 70 ALA A N 1
ATOM 556 C CA . ALA A 1 70 ? 27.530 -15.844 -22.278 1.00 71.50 70 ALA A CA 1
ATOM 557 C C . ALA A 1 70 ? 26.096 -15.933 -22.831 1.00 71.50 70 ALA A C 1
ATOM 559 O O . ALA A 1 70 ? 25.194 -16.385 -22.132 1.00 71.50 70 ALA A O 1
ATOM 560 N N . PHE A 1 71 ? 25.893 -15.619 -24.116 1.00 72.94 71 PHE A N 1
ATOM 561 C CA . PHE A 1 71 ? 24.578 -15.699 -24.764 1.00 72.94 71 PHE A CA 1
ATOM 562 C C . PHE A 1 71 ? 24.062 -17.133 -24.973 1.00 72.94 71 PHE A C 1
ATOM 564 O O . PHE A 1 71 ? 22.856 -17.322 -25.113 1.00 72.94 71 PHE A O 1
ATOM 571 N N . SER A 1 72 ? 24.945 -18.138 -25.001 1.00 68.75 72 SER A N 1
ATOM 572 C CA . SER A 1 72 ? 24.579 -19.559 -25.144 1.00 68.75 72 SER A CA 1
ATOM 573 C C . SER A 1 72 ? 24.452 -20.312 -23.816 1.00 68.75 72 SER A C 1
ATOM 575 O O . SER A 1 72 ? 24.036 -21.471 -23.810 1.00 68.75 72 SER A O 1
ATOM 577 N N . THR A 1 73 ? 24.841 -19.699 -22.696 1.00 67.25 73 THR A N 1
ATOM 578 C CA . THR A 1 73 ? 24.901 -20.378 -21.395 1.00 67.25 73 THR A CA 1
ATOM 579 C C . THR A 1 73 ? 23.608 -20.134 -20.605 1.00 67.25 73 THR A C 1
ATOM 581 O O . THR A 1 73 ? 23.106 -19.008 -20.601 1.00 67.25 73 THR A O 1
ATOM 584 N N . PRO A 1 74 ? 23.037 -21.146 -19.920 1.00 67.06 74 PRO A N 1
ATOM 585 C CA . PRO A 1 74 ? 21.939 -20.924 -18.985 1.00 67.06 74 PRO A CA 1
ATOM 586 C C . PRO A 1 74 ? 22.321 -19.862 -17.952 1.00 67.06 74 PRO A C 1
ATOM 588 O O . PRO A 1 74 ? 23.406 -19.918 -17.378 1.00 67.06 74 PRO A O 1
ATOM 591 N N . ILE A 1 75 ? 21.431 -18.900 -17.722 1.00 67.88 75 ILE A N 1
ATOM 592 C CA . ILE A 1 75 ? 21.697 -17.777 -16.824 1.00 67.88 75 ILE A CA 1
ATOM 593 C C . ILE A 1 75 ? 21.745 -18.291 -15.378 1.00 67.88 75 ILE A C 1
ATOM 595 O O . ILE A 1 75 ? 20.721 -18.775 -14.887 1.00 67.88 75 ILE A O 1
ATOM 599 N N . PRO A 1 76 ? 22.885 -18.174 -14.672 1.00 64.25 76 PRO A N 1
ATOM 600 C CA . PRO A 1 76 ? 22.934 -18.484 -13.255 1.00 64.25 76 PRO A CA 1
ATOM 601 C C . PRO A 1 76 ? 22.200 -17.375 -12.498 1.00 64.25 76 PRO A C 1
ATOM 603 O O . PRO A 1 76 ? 22.671 -16.242 -12.409 1.00 64.25 76 PRO A O 1
ATOM 606 N N . ILE A 1 77 ? 21.020 -17.683 -11.965 1.00 65.50 77 ILE A N 1
ATOM 607 C CA . ILE A 1 77 ? 20.322 -16.767 -11.062 1.00 65.50 77 ILE A CA 1
ATOM 608 C C . ILE A 1 77 ? 21.008 -16.879 -9.698 1.00 65.50 77 ILE A C 1
ATOM 610 O O . ILE A 1 77 ? 21.102 -17.993 -9.180 1.00 65.50 77 ILE A O 1
ATOM 614 N N . PRO A 1 78 ? 21.489 -15.776 -9.096 1.00 64.06 78 PRO A N 1
ATOM 615 C CA . PRO A 1 78 ? 22.130 -15.836 -7.790 1.00 64.06 78 PRO A CA 1
ATOM 616 C C . PRO A 1 78 ? 21.156 -16.385 -6.745 1.00 64.06 78 PRO A C 1
ATOM 618 O O . PRO A 1 78 ? 20.193 -15.713 -6.378 1.00 64.06 78 PRO A O 1
ATOM 621 N N . GLU A 1 79 ? 21.382 -17.595 -6.248 1.00 67.31 79 GLU A N 1
ATOM 622 C CA . GLU A 1 79 ? 20.557 -18.168 -5.185 1.00 67.31 79 GLU A CA 1
ATOM 623 C C . GLU A 1 79 ? 20.897 -17.534 -3.836 1.00 67.31 79 GLU A C 1
ATOM 625 O O . GLU A 1 79 ? 22.054 -17.239 -3.522 1.00 67.31 79 GLU A O 1
ATOM 630 N N . TYR A 1 80 ? 19.878 -17.319 -3.005 1.00 63.47 80 TYR A N 1
ATOM 631 C CA . TYR A 1 80 ? 20.098 -16.778 -1.674 1.00 63.47 80 TYR A CA 1
ATOM 632 C C . TYR A 1 80 ? 20.850 -17.768 -0.772 1.00 63.47 80 TYR A C 1
ATOM 634 O O . TYR A 1 80 ? 20.321 -18.803 -0.367 1.00 63.47 80 TYR A O 1
ATOM 642 N N . ASN A 1 81 ? 22.085 -17.419 -0.394 1.00 58.91 81 ASN A N 1
ATOM 643 C CA . ASN A 1 81 ? 22.913 -18.256 0.471 1.00 58.91 81 ASN A CA 1
ATOM 644 C C . ASN A 1 81 ? 22.374 -18.294 1.917 1.00 58.91 81 ASN A C 1
ATOM 646 O O . ASN A 1 81 ? 22.335 -17.288 2.643 1.00 58.91 81 ASN A O 1
ATOM 650 N N . THR A 1 82 ? 21.999 -19.491 2.366 1.00 55.34 82 THR A N 1
ATOM 651 C CA . THR A 1 82 ? 21.461 -19.762 3.706 1.00 55.34 82 THR A CA 1
ATOM 652 C C . THR A 1 82 ? 22.533 -19.854 4.802 1.00 55.34 82 THR A C 1
ATOM 654 O O . THR A 1 82 ? 22.179 -19.916 5.976 1.00 55.34 82 THR A O 1
ATOM 657 N N . LYS A 1 83 ? 23.835 -19.817 4.469 1.00 45.00 83 LYS A N 1
ATOM 658 C CA . LYS A 1 83 ? 24.940 -20.137 5.402 1.00 45.00 83 LYS A CA 1
ATOM 659 C C . LYS A 1 83 ? 25.591 -18.949 6.143 1.00 45.00 83 LYS A C 1
ATOM 661 O O . LYS A 1 83 ? 26.484 -19.185 6.953 1.00 45.00 83 LYS A O 1
ATOM 666 N N . SER A 1 84 ? 25.180 -17.696 5.918 1.00 40.56 84 SER A N 1
ATOM 667 C CA . SER A 1 84 ? 25.776 -16.516 6.590 1.00 40.56 84 SER A CA 1
ATOM 668 C C . SER A 1 84 ? 25.082 -16.167 7.927 1.00 40.56 84 SER A C 1
ATOM 670 O O . SER A 1 84 ? 23.849 -16.116 7.962 1.00 40.56 84 SER A O 1
ATOM 672 N N . PRO A 1 85 ? 25.824 -15.874 9.018 1.00 35.94 85 PRO A N 1
ATOM 673 C CA . PRO A 1 85 ? 25.247 -15.621 10.346 1.00 35.94 85 PRO A CA 1
ATOM 674 C C . PRO A 1 85 ? 24.521 -14.261 10.458 1.00 35.94 85 PRO A C 1
ATOM 676 O O . PRO A 1 85 ? 24.927 -13.277 9.844 1.00 35.94 85 PRO A O 1
ATOM 679 N N . ILE A 1 86 ? 23.456 -14.194 11.273 1.00 44.06 86 ILE A N 1
ATOM 680 C CA . ILE A 1 86 ? 22.715 -12.965 11.642 1.00 44.06 86 ILE A CA 1
ATOM 681 C C . ILE A 1 86 ? 22.787 -12.779 13.176 1.00 44.06 86 ILE A C 1
ATOM 683 O O . ILE A 1 86 ? 22.776 -13.782 13.893 1.00 44.06 86 ILE A O 1
ATOM 687 N N . PRO A 1 87 ? 22.824 -11.538 13.709 1.00 40.25 87 PRO A N 1
ATOM 688 C CA . PRO A 1 87 ? 22.658 -11.271 15.142 1.00 40.25 87 PRO A CA 1
ATOM 689 C C . PRO A 1 87 ? 21.355 -11.854 15.722 1.00 40.25 87 PRO A C 1
ATOM 691 O O . PRO A 1 87 ? 20.300 -11.826 15.086 1.00 40.25 87 PRO A O 1
ATOM 694 N N . ALA A 1 88 ? 21.436 -12.366 16.951 1.00 36.47 88 ALA A N 1
ATOM 695 C CA . ALA A 1 88 ? 20.335 -13.033 17.642 1.00 36.47 88 ALA A CA 1
ATOM 696 C C . ALA A 1 88 ? 19.112 -12.115 17.841 1.00 36.47 88 ALA A C 1
ATOM 698 O O . ALA A 1 88 ? 19.242 -10.950 18.220 1.00 36.47 88 ALA A O 1
ATOM 699 N N . LEU A 1 89 ? 17.913 -12.660 17.615 1.00 40.91 89 LEU A N 1
ATOM 700 C CA . LEU A 1 89 ? 16.655 -12.008 17.984 1.00 40.91 89 LEU A CA 1
ATOM 701 C C . LEU A 1 89 ? 16.431 -12.122 19.505 1.00 40.91 89 LEU A C 1
ATOM 703 O O . LEU A 1 89 ? 16.743 -13.165 20.084 1.00 40.91 89 LEU A O 1
ATOM 707 N N . PRO A 1 90 ? 15.859 -11.100 20.163 1.00 33.94 90 PRO A N 1
ATOM 708 C CA . PRO A 1 90 ? 15.412 -11.220 21.546 1.00 33.94 90 PRO A CA 1
ATOM 709 C C . PRO A 1 90 ? 14.279 -12.251 21.667 1.00 33.94 90 PRO A C 1
ATOM 711 O O . PRO A 1 90 ? 13.449 -12.399 20.767 1.00 33.94 90 PRO A O 1
ATOM 714 N N . ALA A 1 91 ? 14.246 -12.971 22.790 1.00 30.75 91 ALA A N 1
ATOM 715 C CA . ALA A 1 91 ? 13.236 -13.987 23.065 1.00 30.75 91 ALA A CA 1
ATOM 716 C C . ALA A 1 91 ? 11.834 -13.358 23.153 1.00 30.75 91 ALA A C 1
ATOM 718 O O . ALA A 1 91 ? 11.600 -12.438 23.935 1.00 30.75 91 ALA A O 1
ATOM 719 N N . ALA A 1 92 ? 10.904 -13.865 22.345 1.00 34.25 92 ALA A N 1
ATOM 720 C CA . ALA A 1 92 ? 9.507 -13.444 22.320 1.00 34.25 92 ALA A CA 1
ATOM 721 C C . ALA A 1 92 ? 8.615 -14.438 23.094 1.00 34.25 92 ALA A C 1
ATOM 723 O O . ALA A 1 92 ? 8.981 -15.611 23.223 1.00 34.25 92 ALA A O 1
ATOM 724 N N . PRO A 1 93 ? 7.448 -13.997 23.604 1.00 30.17 93 PRO A N 1
ATOM 725 C CA . PRO A 1 93 ? 6.539 -14.847 24.366 1.00 30.17 93 PRO A CA 1
ATOM 726 C C . PRO A 1 93 ? 5.981 -15.998 23.517 1.00 30.17 93 PRO A C 1
ATOM 728 O O . PRO A 1 93 ? 5.768 -15.865 22.309 1.00 30.17 93 PRO A O 1
ATOM 731 N N . LYS A 1 94 ? 5.756 -17.135 24.184 1.00 32.44 94 LYS A N 1
ATOM 732 C CA . LYS A 1 94 ? 5.222 -18.376 23.614 1.00 32.44 94 LYS A CA 1
ATOM 733 C C . LYS A 1 94 ? 3.809 -18.142 23.069 1.00 32.44 94 LYS A C 1
ATOM 735 O O . LYS A 1 94 ? 2.866 -18.014 23.841 1.00 32.44 94 LYS A O 1
ATOM 740 N N . VAL A 1 95 ? 3.679 -18.102 21.748 1.00 39.66 95 VAL A N 1
ATOM 741 C CA . VAL A 1 95 ? 2.422 -18.365 21.041 1.00 39.66 95 VAL A CA 1
ATOM 742 C C . VAL A 1 95 ? 2.658 -19.667 20.278 1.00 39.66 95 VAL A C 1
ATOM 744 O O . VAL A 1 95 ? 3.656 -19.771 19.567 1.00 39.66 95 VAL A O 1
ATOM 747 N N . ASP A 1 96 ? 1.788 -20.659 20.472 1.00 46.66 96 ASP A N 1
ATOM 748 C CA . ASP A 1 96 ? 1.955 -22.064 20.044 1.00 46.66 96 ASP A CA 1
ATOM 749 C C . ASP A 1 96 ? 1.967 -22.294 18.517 1.00 46.66 96 ASP A C 1
ATOM 751 O O . ASP A 1 96 ? 2.135 -23.420 18.048 1.00 46.66 96 ASP A O 1
ATOM 755 N N . THR A 1 97 ? 1.843 -21.243 17.702 1.00 54.25 97 THR A N 1
ATOM 756 C CA . THR A 1 97 ? 1.884 -21.348 16.238 1.00 54.25 97 THR A CA 1
ATOM 757 C C . THR A 1 97 ? 3.269 -20.983 15.702 1.00 54.25 97 THR A C 1
ATOM 759 O O . THR A 1 97 ? 3.722 -19.841 15.790 1.00 54.25 97 THR A O 1
ATOM 762 N N . SER A 1 98 ? 3.948 -21.964 15.112 1.00 63.88 98 SER A N 1
ATOM 763 C CA . SER A 1 98 ? 5.242 -21.814 14.436 1.00 63.88 98 SER A CA 1
ATOM 764 C C . SER A 1 98 ? 5.056 -21.776 12.914 1.00 63.88 98 SER A C 1
ATOM 766 O O . SER A 1 98 ? 4.029 -22.210 12.401 1.00 63.88 98 SER A O 1
ATOM 768 N N . ILE A 1 99 ? 6.032 -21.248 12.171 1.00 68.06 99 ILE A N 1
ATOM 769 C CA . ILE A 1 99 ? 6.074 -21.357 10.703 1.00 68.06 99 ILE A CA 1
ATOM 770 C C . ILE A 1 99 ? 7.312 -22.109 10.274 1.00 68.06 99 ILE A C 1
ATOM 772 O O . ILE A 1 99 ? 8.391 -21.920 10.838 1.00 68.06 99 ILE A O 1
ATOM 776 N N . ARG A 1 100 ? 7.162 -22.894 9.208 1.00 69.94 100 ARG A N 1
ATOM 777 C CA . ARG A 1 100 ? 8.282 -23.377 8.406 1.00 69.94 100 ARG A CA 1
ATOM 778 C C . ARG A 1 100 ? 8.198 -22.818 6.993 1.00 69.94 100 ARG A C 1
ATOM 780 O O . ARG A 1 100 ? 7.117 -22.750 6.410 1.00 69.94 100 ARG A O 1
ATOM 787 N N . ILE A 1 101 ? 9.351 -22.426 6.459 1.00 71.31 101 ILE A N 1
ATOM 788 C CA . ILE A 1 101 ? 9.495 -22.164 5.027 1.00 71.31 101 ILE A CA 1
ATOM 789 C C . ILE A 1 101 ? 9.346 -23.502 4.313 1.00 71.31 101 ILE A C 1
ATOM 791 O O . ILE A 1 101 ? 9.876 -24.518 4.776 1.00 71.31 101 ILE A O 1
ATOM 795 N N . LYS A 1 102 ? 8.577 -23.520 3.230 1.00 71.81 102 LYS A N 1
ATOM 796 C CA . LYS A 1 102 ? 8.465 -24.723 2.418 1.00 71.81 102 LYS A CA 1
ATOM 797 C C . LYS A 1 102 ? 9.780 -24.996 1.691 1.00 71.81 102 LYS A C 1
ATOM 799 O O . LYS A 1 102 ? 10.498 -24.069 1.337 1.00 71.81 102 LYS A O 1
ATOM 804 N N . SER A 1 103 ? 10.097 -26.265 1.456 1.00 59.53 103 SER A N 1
ATOM 805 C CA . SER A 1 103 ? 11.347 -26.664 0.795 1.00 59.53 103 SER A CA 1
ATOM 806 C C . SER A 1 103 ? 11.462 -26.190 -0.660 1.00 59.53 103 SER A C 1
ATOM 808 O O . SER A 1 103 ? 12.573 -25.986 -1.133 1.00 59.53 103 SER A O 1
ATOM 810 N N . ASP A 1 104 ? 10.337 -26.005 -1.352 1.00 55.75 104 ASP A N 1
ATOM 811 C CA . ASP A 1 104 ? 10.221 -25.391 -2.686 1.00 55.75 104 ASP A CA 1
ATOM 812 C C . ASP A 1 104 ? 10.395 -23.859 -2.640 1.00 55.75 104 ASP A C 1
ATOM 814 O O . ASP A 1 104 ? 11.017 -23.280 -3.525 1.00 55.75 104 ASP A O 1
ATOM 818 N N . GLY A 1 105 ? 9.976 -23.212 -1.547 1.00 53.03 105 GLY A N 1
ATOM 819 C CA . GLY A 1 105 ? 10.215 -21.793 -1.255 1.00 53.03 105 GLY A CA 1
ATOM 820 C C . GLY A 1 105 ? 11.680 -21.415 -0.981 1.00 53.03 105 GLY A C 1
ATOM 821 O O . GLY A 1 105 ? 11.947 -20.277 -0.605 1.00 53.03 105 GLY A O 1
ATOM 822 N N . CYS A 1 106 ? 12.634 -22.338 -1.135 1.00 54.78 106 CYS A N 1
ATOM 823 C CA . CYS A 1 106 ? 14.067 -22.090 -0.946 1.00 54.78 106 CYS A CA 1
ATOM 824 C C . CYS A 1 106 ? 14.783 -21.587 -2.212 1.00 54.78 106 CYS A C 1
ATOM 826 O O . CYS A 1 106 ? 15.855 -20.999 -2.084 1.00 54.78 106 CYS A O 1
ATOM 828 N N . ASN A 1 107 ? 14.194 -21.737 -3.405 1.00 68.44 107 ASN A N 1
ATOM 829 C CA . ASN A 1 107 ? 14.794 -21.291 -4.674 1.00 68.44 107 ASN A CA 1
ATOM 830 C C . ASN A 1 107 ? 14.544 -19.798 -4.940 1.00 68.44 107 ASN A C 1
ATOM 832 O O . ASN A 1 107 ? 14.216 -19.378 -6.049 1.00 68.44 107 ASN A O 1
ATOM 836 N N . ILE A 1 108 ? 14.650 -18.974 -3.897 1.00 76.12 108 ILE A N 1
ATOM 837 C CA . ILE A 1 108 ? 14.387 -17.544 -4.011 1.00 76.12 108 ILE A CA 1
ATOM 838 C C . ILE A 1 108 ? 15.636 -16.846 -4.542 1.00 76.12 108 ILE A C 1
ATOM 840 O O . ILE A 1 108 ? 16.692 -16.923 -3.901 1.00 76.12 108 ILE A O 1
ATOM 844 N N . PRO A 1 109 ? 15.518 -16.109 -5.662 1.00 79.69 109 PRO A N 1
ATOM 845 C CA . PRO A 1 109 ? 16.617 -15.313 -6.172 1.00 79.69 109 PRO A CA 1
ATOM 846 C C . PRO A 1 109 ? 17.085 -14.298 -5.137 1.00 79.69 109 PRO A C 1
ATOM 848 O O . PRO A 1 109 ? 16.285 -13.668 -4.437 1.00 79.69 109 PRO A O 1
ATOM 851 N N . SER A 1 110 ? 18.390 -14.098 -5.082 1.00 76.31 110 SER A N 1
ATOM 852 C CA . SER A 1 110 ? 18.998 -13.008 -4.346 1.00 76.31 110 SER A CA 1
ATOM 853 C C . SER A 1 110 ? 19.287 -11.824 -5.261 1.00 76.31 110 SER A C 1
ATOM 855 O O . SER A 1 110 ? 19.631 -11.967 -6.432 1.00 76.31 110 SER A O 1
ATOM 857 N N . PHE A 1 111 ? 19.127 -10.629 -4.710 1.00 77.81 111 PHE A N 1
ATOM 858 C CA . PHE A 1 111 ? 19.569 -9.378 -5.299 1.00 77.81 111 PHE A CA 1
ATOM 859 C C . PHE A 1 111 ? 20.284 -8.591 -4.204 1.00 77.81 111 PHE A C 1
ATOM 861 O O . PHE A 1 111 ? 19.710 -8.382 -3.130 1.00 77.81 111 PHE A O 1
ATOM 868 N N . MET A 1 112 ? 21.538 -8.196 -4.445 1.00 72.19 112 MET A N 1
ATOM 869 C CA . MET A 1 112 ? 22.381 -7.515 -3.449 1.00 72.19 112 MET A CA 1
ATOM 870 C C . MET A 1 112 ? 22.437 -8.279 -2.109 1.00 72.19 112 MET A C 1
ATOM 872 O O . MET A 1 112 ? 22.161 -7.711 -1.054 1.00 72.19 112 MET A O 1
ATOM 876 N N . ASP A 1 113 ? 22.688 -9.593 -2.161 1.00 71.88 113 ASP A N 1
ATOM 877 C CA . ASP A 1 113 ? 22.738 -10.504 -1.001 1.00 71.88 113 ASP A CA 1
ATOM 878 C C . ASP A 1 113 ? 21.454 -10.578 -0.156 1.00 71.88 113 ASP A C 1
ATOM 880 O O . ASP A 1 113 ? 21.460 -11.009 1.003 1.00 71.88 113 ASP A O 1
ATOM 884 N N . THR A 1 114 ? 20.315 -10.193 -0.734 1.00 74.12 114 THR A N 1
ATOM 885 C CA . THR A 1 114 ? 19.008 -10.265 -0.076 1.00 74.12 114 THR A CA 1
ATOM 886 C C . THR A 1 114 ? 17.991 -11.037 -0.909 1.00 74.12 114 THR A C 1
ATOM 888 O O . THR A 1 114 ? 18.019 -10.920 -2.130 1.00 74.12 114 THR A O 1
ATOM 891 N N . PRO A 1 115 ? 17.077 -11.819 -0.296 1.00 80.75 115 PRO A N 1
ATOM 892 C CA . PRO A 1 115 ? 16.028 -12.497 -1.046 1.00 80.75 115 PRO A CA 1
ATOM 893 C C . PRO A 1 115 ? 15.136 -11.459 -1.728 1.00 80.75 115 PRO A C 1
ATOM 895 O O . PRO A 1 115 ? 14.731 -10.479 -1.096 1.00 80.75 115 PRO A O 1
ATOM 898 N N . SER A 1 116 ? 14.843 -11.691 -3.005 1.00 84.81 116 SER A N 1
ATOM 899 C CA . SER A 1 116 ? 14.097 -10.779 -3.863 1.00 84.81 116 SER A CA 1
ATOM 900 C C . SER A 1 116 ? 12.904 -11.492 -4.490 1.00 84.81 116 SER A C 1
ATOM 902 O O . SER A 1 116 ? 13.016 -12.177 -5.509 1.00 84.81 116 SER A O 1
ATOM 904 N N . LEU A 1 117 ? 11.719 -11.268 -3.915 1.00 87.31 117 LEU A N 1
ATOM 905 C CA . LEU A 1 117 ? 10.464 -11.760 -4.498 1.00 87.31 117 LEU A CA 1
ATOM 906 C C . LEU A 1 117 ? 10.101 -11.033 -5.798 1.00 87.31 117 LEU A C 1
ATOM 908 O O . LEU A 1 117 ? 9.223 -11.472 -6.532 1.00 87.31 117 LEU A O 1
ATOM 912 N N . LEU A 1 118 ? 10.801 -9.940 -6.116 1.00 87.69 118 LEU A N 1
ATOM 913 C CA . LEU A 1 118 ? 10.659 -9.243 -7.387 1.00 87.69 118 LEU A CA 1
ATOM 914 C C . LEU A 1 118 ? 11.124 -10.104 -8.574 1.00 87.69 118 LEU A C 1
ATOM 916 O O . LEU A 1 118 ? 10.531 -10.003 -9.645 1.00 87.69 118 LEU A O 1
ATOM 920 N N . LEU A 1 119 ? 12.125 -10.968 -8.372 1.00 86.62 119 LEU A N 1
ATOM 921 C CA . LEU A 1 119 ? 12.717 -11.828 -9.408 1.00 86.62 119 LEU A CA 1
ATOM 922 C C . LEU A 1 119 ? 12.205 -13.278 -9.371 1.00 86.62 119 LEU A C 1
ATOM 924 O O . LEU A 1 119 ? 12.435 -14.046 -10.300 1.00 86.62 119 LEU A O 1
ATOM 928 N N . HIS A 1 120 ? 11.509 -13.660 -8.301 1.00 85.75 120 HIS A N 1
ATOM 929 C CA . HIS A 1 120 ? 11.027 -15.021 -8.083 1.00 85.75 120 HIS A CA 1
ATOM 930 C C . HIS A 1 120 ? 10.013 -15.456 -9.153 1.00 85.75 120 HIS A C 1
ATOM 932 O O . HIS A 1 120 ? 9.040 -14.741 -9.392 1.00 85.75 120 HIS A O 1
ATOM 938 N N . HIS A 1 121 ? 10.222 -16.621 -9.771 1.00 83.38 121 HIS A N 1
ATOM 939 C CA . HIS A 1 121 ? 9.281 -17.275 -10.699 1.00 83.38 121 HIS A CA 1
ATOM 940 C C . HIS A 1 121 ? 8.820 -16.402 -11.889 1.00 83.38 121 HIS A C 1
ATOM 942 O O . HIS A 1 121 ? 7.737 -16.590 -12.427 1.00 83.38 121 HIS A O 1
ATOM 948 N N . LEU A 1 122 ? 9.637 -15.443 -12.341 1.00 86.00 122 LEU A N 1
ATOM 949 C CA . LEU A 1 122 ? 9.319 -14.595 -13.507 1.00 86.00 122 LEU A CA 1
ATOM 950 C C . LEU A 1 122 ? 9.114 -15.379 -14.824 1.00 86.00 122 LEU A C 1
ATOM 952 O O . LEU A 1 122 ? 8.595 -14.837 -15.795 1.00 86.00 122 LEU A O 1
ATOM 956 N N . ASN A 1 123 ? 9.549 -16.637 -14.871 1.00 81.56 123 ASN A N 1
ATOM 957 C CA . ASN A 1 123 ? 9.374 -17.564 -15.986 1.00 81.56 123 ASN A CA 1
ATOM 958 C C . ASN A 1 123 ? 8.153 -18.489 -15.836 1.00 81.56 123 ASN A C 1
ATOM 960 O O . ASN A 1 123 ? 7.922 -19.307 -16.724 1.00 81.56 123 ASN A O 1
ATOM 964 N N . GLU A 1 124 ? 7.389 -18.397 -14.744 1.00 80.88 124 GLU A N 1
ATOM 965 C CA . GLU A 1 124 ? 6.245 -19.271 -14.473 1.00 80.88 124 GLU A CA 1
ATOM 966 C C . GLU A 1 124 ? 4.922 -18.525 -14.686 1.00 80.88 124 GLU A C 1
ATOM 968 O O . GLU A 1 124 ? 4.526 -17.731 -13.825 1.00 80.88 124 GLU A O 1
ATOM 973 N N . PRO A 1 125 ? 4.178 -18.807 -15.775 1.00 70.88 125 PRO A N 1
ATOM 974 C CA . PRO A 1 125 ? 2.951 -18.082 -16.110 1.00 70.88 125 PRO A CA 1
ATOM 975 C C . PRO A 1 125 ? 1.885 -18.106 -15.007 1.00 70.88 125 PRO A C 1
ATOM 977 O O . PRO A 1 125 ? 1.128 -17.150 -14.860 1.00 70.88 125 PRO A O 1
ATOM 980 N N . GLU A 1 126 ? 1.835 -19.179 -14.214 1.00 68.19 126 GLU A N 1
ATOM 981 C CA . GLU A 1 126 ? 0.885 -19.342 -13.105 1.00 68.19 126 GLU A CA 1
ATOM 982 C C . GLU A 1 126 ? 1.144 -18.376 -11.939 1.00 68.19 126 GLU A C 1
ATOM 984 O O . GLU A 1 126 ? 0.245 -18.098 -11.145 1.00 68.19 126 GLU A O 1
ATOM 989 N N . SER A 1 127 ? 2.362 -17.837 -11.844 1.00 66.69 127 SER A N 1
ATOM 990 C CA . SER A 1 127 ? 2.766 -16.893 -10.799 1.00 66.69 127 SER A CA 1
ATOM 991 C C . SER A 1 127 ? 2.518 -15.424 -11.178 1.00 66.69 127 SER A C 1
ATOM 993 O O . SER A 1 127 ? 2.733 -14.526 -10.358 1.00 66.69 127 SER A O 1
ATOM 995 N N . HIS A 1 128 ? 2.077 -15.163 -12.414 1.00 74.00 128 HIS A N 1
ATOM 996 C CA . HIS A 1 128 ? 1.988 -13.816 -12.968 1.00 74.00 128 HIS A CA 1
ATOM 997 C C . HIS A 1 128 ? 0.728 -13.074 -12.536 1.00 74.00 128 HIS A C 1
ATOM 999 O O . HIS A 1 128 ? -0.345 -13.633 -12.302 1.00 74.00 128 HIS A O 1
ATOM 1005 N N . THR A 1 129 ? 0.856 -11.756 -12.445 1.00 75.62 129 THR A N 1
ATOM 1006 C CA . THR A 1 129 ? -0.210 -10.897 -11.951 1.00 75.62 129 THR A CA 1
ATOM 1007 C C . THR A 1 129 ? -1.187 -10.535 -13.070 1.00 75.62 129 THR A C 1
ATOM 1009 O O . THR A 1 129 ? -0.759 -10.358 -14.215 1.00 75.62 129 THR A O 1
ATOM 1012 N N . PRO A 1 130 ? -2.484 -10.326 -12.759 1.00 82.56 130 PRO A N 1
ATOM 1013 C CA . PRO A 1 130 ? -3.475 -9.898 -13.752 1.00 82.56 130 PRO A CA 1
ATOM 1014 C C . PRO A 1 130 ? -3.062 -8.630 -14.513 1.00 82.56 130 PRO A C 1
ATOM 1016 O O . PRO A 1 130 ? -3.294 -8.520 -15.709 1.00 82.56 130 PRO A O 1
ATOM 1019 N N . VAL A 1 131 ? -2.355 -7.715 -13.841 1.00 84.94 131 VAL A N 1
ATOM 1020 C CA . VAL A 1 131 ? -1.848 -6.476 -14.445 1.00 84.94 131 VAL A CA 1
ATOM 1021 C C . VAL A 1 131 ? -0.864 -6.752 -15.580 1.00 84.94 131 VAL A C 1
ATOM 1023 O O . VAL A 1 131 ? -0.918 -6.071 -16.594 1.00 84.94 131 VAL A O 1
ATOM 1026 N N . SER A 1 132 ? 0.009 -7.756 -15.456 1.00 87.50 132 SER A N 1
ATOM 1027 C CA . SER A 1 132 ? 0.936 -8.108 -16.541 1.00 87.50 132 SER A CA 1
ATOM 1028 C C . SER A 1 132 ? 0.204 -8.605 -17.798 1.00 87.50 132 SER A C 1
ATOM 1030 O O . SER A 1 132 ? 0.672 -8.380 -18.911 1.00 87.50 132 SER A O 1
ATOM 1032 N N . ILE A 1 133 ? -0.963 -9.236 -17.631 1.00 86.94 133 ILE A N 1
ATOM 1033 C CA . ILE A 1 133 ? -1.836 -9.679 -18.728 1.00 86.94 133 ILE A CA 1
ATOM 1034 C C . ILE A 1 133 ? -2.557 -8.474 -19.345 1.00 86.94 133 ILE A C 1
ATOM 1036 O O . ILE A 1 133 ? -2.635 -8.365 -20.564 1.00 86.94 133 ILE A O 1
ATOM 1040 N N . GLU A 1 134 ? -3.032 -7.532 -18.526 1.00 88.50 134 GLU A N 1
ATOM 1041 C CA . GLU A 1 134 ? -3.642 -6.289 -19.018 1.00 88.50 134 GLU A CA 1
ATOM 1042 C C . GLU A 1 134 ? -2.658 -5.427 -19.825 1.00 88.50 134 GLU A C 1
ATOM 1044 O O . GLU A 1 134 ? -3.069 -4.769 -20.780 1.00 88.50 134 GLU A O 1
ATOM 1049 N N . ILE A 1 135 ? -1.364 -5.440 -19.474 1.00 90.25 135 ILE A N 1
ATOM 1050 C CA . ILE A 1 135 ? -0.315 -4.784 -20.271 1.00 90.25 135 ILE A CA 1
ATOM 1051 C C . ILE A 1 135 ? -0.241 -5.421 -21.655 1.00 90.25 135 ILE A C 1
ATOM 1053 O O . ILE A 1 135 ? -0.292 -4.704 -22.646 1.00 90.25 135 ILE A O 1
ATOM 1057 N N . GLU A 1 136 ? -0.151 -6.749 -21.737 1.00 89.25 136 GLU A N 1
ATOM 1058 C CA . GLU A 1 136 ? -0.096 -7.450 -23.027 1.00 89.25 136 GLU A CA 1
ATOM 1059 C C . GLU A 1 136 ? -1.316 -7.158 -23.888 1.00 89.25 136 GLU A C 1
ATOM 1061 O O . GLU A 1 136 ? -1.155 -6.782 -25.044 1.00 89.25 136 GLU A O 1
ATOM 1066 N N . GLN A 1 137 ? -2.513 -7.237 -23.303 1.00 88.94 137 GLN A N 1
ATOM 1067 C CA . GLN A 1 137 ? -3.758 -6.911 -23.996 1.00 88.94 137 GLN A CA 1
ATOM 1068 C C . GLN A 1 137 ? -3.734 -5.485 -24.544 1.00 88.94 137 GLN A C 1
ATOM 1070 O O . GLN A 1 137 ? -4.074 -5.266 -25.698 1.00 88.94 137 GLN A O 1
ATOM 1075 N N . ALA A 1 138 ? -3.270 -4.516 -23.752 1.00 86.75 138 ALA A N 1
ATOM 1076 C CA . ALA A 1 138 ? -3.196 -3.131 -24.198 1.00 86.75 138 ALA A CA 1
ATOM 1077 C C . ALA A 1 138 ? -2.234 -2.938 -25.384 1.00 86.75 138 ALA A C 1
ATOM 1079 O O . ALA A 1 138 ? -2.490 -2.137 -26.283 1.00 86.75 138 ALA A O 1
ATOM 1080 N N . ILE A 1 139 ? -1.120 -3.666 -25.377 1.00 88.75 139 ILE A N 1
ATOM 1081 C CA . ILE A 1 139 ? -0.146 -3.660 -26.467 1.00 88.75 139 ILE A CA 1
ATOM 1082 C C . ILE A 1 139 ? -0.757 -4.314 -27.713 1.00 88.75 139 ILE A C 1
ATOM 1084 O O . ILE A 1 139 ? -0.719 -3.727 -28.792 1.00 88.75 139 ILE A O 1
ATOM 1088 N N . ASP A 1 140 ? -1.407 -5.467 -27.564 1.00 87.94 140 ASP A N 1
ATOM 1089 C CA . ASP A 1 140 ? -2.068 -6.177 -28.664 1.00 87.94 140 ASP A CA 1
ATOM 1090 C C . ASP A 1 140 ? -3.227 -5.366 -29.276 1.00 87.94 140 ASP A C 1
ATOM 1092 O O . ASP A 1 140 ? -3.386 -5.348 -30.500 1.00 87.94 140 ASP A O 1
ATOM 1096 N N . ASP A 1 141 ? -3.934 -4.580 -28.457 1.00 85.94 141 ASP A N 1
ATOM 1097 C CA . ASP A 1 141 ? -4.942 -3.586 -28.860 1.00 85.94 141 ASP A CA 1
ATOM 1098 C C . ASP A 1 141 ? -4.335 -2.343 -29.549 1.00 85.94 141 ASP A C 1
ATOM 1100 O O . ASP A 1 141 ? -5.037 -1.383 -29.875 1.00 85.94 141 ASP A O 1
ATOM 1104 N N . ARG A 1 142 ? -3.022 -2.357 -29.816 1.00 85.31 142 ARG A N 1
ATOM 1105 C CA . ARG A 1 142 ? -2.257 -1.322 -30.527 1.00 85.31 142 ARG A CA 1
ATOM 1106 C C . ARG A 1 142 ? -2.218 0.030 -29.820 1.00 85.31 142 ARG A C 1
ATOM 1108 O O . ARG A 1 142 ? -1.989 1.048 -30.480 1.00 85.31 142 ARG A O 1
ATOM 1115 N N . HIS A 1 143 ? -2.345 0.060 -28.494 1.00 83.75 143 HIS A N 1
ATOM 1116 C CA . HIS A 1 143 ? -2.045 1.277 -27.746 1.00 83.75 143 HIS A CA 1
ATOM 1117 C C . HIS A 1 143 ? -0.558 1.649 -27.906 1.00 83.75 143 HIS A C 1
ATOM 1119 O O . HIS A 1 143 ? 0.335 0.805 -27.858 1.00 83.75 143 HIS A O 1
ATOM 1125 N N . GLU A 1 144 ? -0.286 2.928 -28.159 1.00 83.81 144 GLU A N 1
ATOM 1126 C CA . GLU A 1 144 ? 1.067 3.491 -28.283 1.00 83.81 144 GLU A CA 1
ATOM 1127 C C . GLU A 1 144 ? 1.716 3.667 -26.913 1.00 83.81 144 GLU A C 1
ATOM 1129 O O . GLU A 1 144 ? 2.931 3.533 -26.777 1.00 83.81 144 GLU A O 1
ATOM 1134 N N . MET A 1 145 ? 0.904 3.952 -25.891 1.00 84.44 145 MET A N 1
ATOM 1135 C CA . MET A 1 145 ? 1.371 4.148 -24.524 1.00 84.44 145 MET A CA 1
ATOM 1136 C C . MET A 1 145 ? 0.483 3.439 -23.507 1.00 84.44 145 MET A C 1
ATOM 1138 O O . MET A 1 145 ? -0.747 3.515 -23.565 1.00 84.44 145 MET A O 1
ATOM 1142 N N . VAL A 1 146 ? 1.120 2.797 -22.532 1.00 87.19 146 VAL A N 1
ATOM 1143 C CA . VAL A 1 146 ? 0.467 2.124 -21.407 1.00 87.19 146 VAL A CA 1
ATOM 1144 C C . VAL A 1 146 ? 1.019 2.695 -20.106 1.00 87.19 146 VAL A C 1
ATOM 1146 O O . VAL A 1 146 ? 2.194 2.527 -19.803 1.00 87.19 146 VAL A O 1
ATOM 1149 N N . PHE A 1 147 ? 0.180 3.355 -19.315 1.00 84.44 147 PHE A N 1
ATOM 1150 C CA . PHE A 1 147 ? 0.554 3.915 -18.020 1.00 84.44 147 PHE A CA 1
ATOM 1151 C C . PHE A 1 147 ? 0.175 2.966 -16.886 1.00 84.44 147 PHE A C 1
ATOM 1153 O O . PHE A 1 147 ? -1.000 2.645 -16.687 1.00 84.44 147 PHE A O 1
ATOM 1160 N N . LEU A 1 148 ? 1.177 2.560 -16.111 1.00 85.56 148 LEU A N 1
ATOM 1161 C CA . LEU A 1 148 ? 1.015 1.806 -14.876 1.00 85.56 148 LEU A CA 1
ATOM 1162 C C . LEU A 1 148 ? 0.948 2.783 -13.709 1.00 85.56 148 LEU A C 1
ATOM 1164 O O . LEU A 1 148 ? 1.969 3.286 -13.236 1.00 85.56 148 LEU A O 1
ATOM 1168 N N . LEU A 1 149 ? -0.268 3.044 -13.237 1.00 79.62 149 LEU A N 1
ATOM 1169 C CA . LEU A 1 149 ? -0.514 3.969 -12.139 1.00 79.62 149 LEU A CA 1
ATOM 1170 C C . LEU A 1 149 ? -0.770 3.227 -10.833 1.00 79.62 149 LEU A C 1
ATOM 1172 O O . LEU A 1 149 ? -1.397 2.167 -10.781 1.00 79.62 149 LEU A O 1
ATOM 1176 N N . GLY A 1 150 ? -0.305 3.821 -9.743 1.00 78.56 150 GLY A N 1
ATOM 1177 C CA . GLY A 1 150 ? -0.583 3.333 -8.404 1.00 78.56 150 GLY A CA 1
ATOM 1178 C C . GLY A 1 150 ? 0.479 3.750 -7.406 1.00 78.56 150 GLY A C 1
ATOM 1179 O O . GLY A 1 150 ? 1.578 4.184 -7.759 1.00 78.56 150 GLY A O 1
ATOM 1180 N N . THR A 1 151 ? 0.153 3.556 -6.136 1.00 83.94 151 THR A N 1
ATOM 1181 C CA . THR A 1 151 ? 1.020 3.943 -5.027 1.00 83.94 151 THR A CA 1
ATOM 1182 C C . THR A 1 151 ? 2.354 3.181 -5.004 1.00 83.94 151 THR A C 1
ATOM 1184 O O . THR A 1 151 ? 2.530 2.134 -5.647 1.00 83.94 151 THR A O 1
ATOM 1187 N N . ALA A 1 152 ? 3.327 3.704 -4.259 1.00 83.38 152 ALA A N 1
ATOM 1188 C CA . ALA A 1 152 ? 4.617 3.053 -4.033 1.00 83.38 152 ALA A CA 1
ATOM 1189 C C . ALA A 1 152 ? 4.400 1.644 -3.460 1.00 83.38 152 ALA A C 1
ATOM 1191 O O . ALA A 1 152 ? 3.729 1.498 -2.442 1.00 83.38 152 ALA A O 1
ATOM 1192 N N . GLY A 1 153 ? 4.960 0.602 -4.079 1.00 84.38 153 GLY A N 1
ATOM 1193 C CA . GLY A 1 153 ? 4.772 -0.777 -3.611 1.00 84.38 153 GLY A CA 1
ATOM 1194 C C . GLY A 1 153 ? 3.459 -1.451 -4.041 1.00 84.38 153 GLY A C 1
ATOM 1195 O O . GLY A 1 153 ? 3.182 -2.565 -3.597 1.00 84.38 153 GLY A O 1
ATOM 1196 N N . ALA A 1 154 ? 2.680 -0.834 -4.939 1.00 85.38 154 ALA A N 1
ATOM 1197 C CA . ALA A 1 154 ? 1.499 -1.456 -5.546 1.00 85.38 154 ALA A CA 1
ATOM 1198 C C . ALA A 1 154 ? 1.826 -2.667 -6.449 1.00 85.38 154 ALA A C 1
ATOM 1200 O O . ALA A 1 154 ? 0.926 -3.423 -6.789 1.00 85.38 154 ALA A O 1
ATOM 1201 N N . GLY A 1 155 ? 3.097 -2.878 -6.818 1.00 87.44 155 GLY A N 1
ATOM 1202 C CA . GLY A 1 155 ? 3.534 -3.990 -7.675 1.00 87.44 155 GLY A CA 1
ATOM 1203 C C . GLY A 1 155 ? 3.696 -3.637 -9.157 1.00 87.44 155 GLY A C 1
ATOM 1204 O O . GLY A 1 155 ? 3.676 -4.541 -9.988 1.00 87.44 155 GLY A O 1
ATOM 1205 N N . LYS A 1 156 ? 3.856 -2.349 -9.496 1.00 88.12 156 LYS A N 1
ATOM 1206 C CA . LYS A 1 156 ? 4.050 -1.869 -10.879 1.00 88.12 156 LYS A CA 1
ATOM 1207 C C . LYS A 1 156 ? 5.281 -2.497 -11.538 1.00 88.12 156 LYS A C 1
ATOM 1209 O O . LYS A 1 156 ? 5.117 -3.252 -12.488 1.00 88.12 156 LYS A O 1
ATOM 1214 N N . THR A 1 157 ? 6.465 -2.306 -10.945 1.00 89.94 157 THR A N 1
ATOM 1215 C CA . THR A 1 157 ? 7.729 -2.911 -11.396 1.00 89.94 157 THR A CA 1
ATOM 1216 C C . THR A 1 157 ? 7.591 -4.418 -11.563 1.00 89.94 157 THR A C 1
ATOM 1218 O O . THR A 1 157 ? 7.849 -4.929 -12.640 1.00 89.94 157 THR A O 1
ATOM 1221 N N . ARG A 1 158 ? 7.057 -5.138 -10.561 1.00 90.44 158 ARG A N 1
ATOM 1222 C CA . ARG A 1 158 ? 6.822 -6.592 -10.667 1.00 90.44 158 ARG A CA 1
ATOM 1223 C C . ARG A 1 158 ? 5.976 -6.964 -11.890 1.00 90.44 158 ARG A C 1
ATOM 1225 O O . ARG A 1 158 ? 6.341 -7.884 -12.606 1.00 90.44 158 ARG A O 1
ATOM 1232 N N . SER A 1 159 ? 4.891 -6.234 -12.144 1.00 91.12 159 SER A N 1
ATOM 1233 C CA . SER A 1 159 ? 4.008 -6.497 -13.292 1.00 91.12 159 SER A CA 1
ATOM 1234 C C . SER A 1 159 ? 4.712 -6.217 -14.627 1.00 91.12 159 SER A C 1
ATOM 1236 O O . SER A 1 159 ? 4.512 -6.945 -15.595 1.00 91.12 159 SER A O 1
ATOM 1238 N N . ALA A 1 160 ? 5.570 -5.192 -14.672 1.00 92.31 160 ALA A N 1
ATOM 1239 C CA . ALA A 1 160 ? 6.397 -4.894 -15.835 1.00 92.31 160 ALA A CA 1
ATOM 1240 C C . ALA A 1 160 ? 7.475 -5.969 -16.071 1.00 92.31 160 ALA A C 1
ATOM 1242 O O . ALA A 1 160 ? 7.704 -6.358 -17.213 1.00 92.31 160 ALA A O 1
ATOM 1243 N N . LEU A 1 161 ? 8.080 -6.510 -15.006 1.00 93.12 161 LEU A N 1
ATOM 1244 C CA . LEU A 1 161 ? 9.054 -7.602 -15.111 1.00 93.12 161 LEU A CA 1
ATOM 1245 C C . LEU A 1 161 ? 8.413 -8.908 -15.610 1.00 93.12 161 LEU A C 1
ATOM 1247 O O . LEU A 1 161 ? 8.975 -9.589 -16.464 1.00 93.12 161 LEU A O 1
ATOM 1251 N N . GLU A 1 162 ? 7.216 -9.242 -15.122 1.00 92.06 162 GLU A N 1
ATOM 1252 C CA . GLU A 1 162 ? 6.425 -10.392 -15.599 1.00 92.06 162 GLU A CA 1
ATOM 1253 C C . GLU A 1 162 ? 6.030 -10.255 -17.079 1.00 92.06 162 GLU A C 1
ATOM 1255 O O . GLU A 1 162 ? 5.935 -11.247 -17.803 1.00 92.06 162 GLU A O 1
ATOM 1260 N N . PHE A 1 163 ? 5.803 -9.023 -17.540 1.00 92.19 163 PHE A N 1
ATOM 1261 C CA . PHE A 1 163 ? 5.520 -8.722 -18.941 1.00 92.19 163 PHE A CA 1
ATOM 1262 C C . PHE A 1 163 ? 6.746 -8.955 -19.838 1.00 92.19 163 PHE A C 1
ATOM 1264 O O . PHE A 1 163 ? 6.680 -9.761 -20.767 1.00 92.19 163 PHE A O 1
ATOM 1271 N N . ILE A 1 164 ? 7.889 -8.328 -19.536 1.00 92.44 164 ILE A N 1
ATOM 1272 C CA . ILE A 1 164 ? 9.108 -8.485 -20.357 1.00 92.44 164 ILE A CA 1
ATOM 1273 C C . ILE A 1 164 ? 9.666 -9.918 -20.326 1.00 92.44 164 ILE A C 1
ATOM 1275 O O . ILE A 1 164 ? 10.390 -10.327 -21.227 1.00 92.44 164 ILE A O 1
ATOM 1279 N N . SER A 1 165 ? 9.317 -10.704 -19.304 1.00 91.31 165 SER A N 1
ATOM 1280 C CA . SER A 1 165 ? 9.727 -12.109 -19.202 1.00 91.31 165 SER A CA 1
ATOM 1281 C C . SER A 1 165 ? 8.968 -13.029 -20.165 1.00 91.31 165 SER A C 1
ATOM 1283 O O . SER A 1 165 ? 9.421 -14.140 -20.436 1.00 91.31 165 SER A O 1
ATOM 1285 N N . ARG A 1 166 ? 7.835 -12.574 -20.715 1.00 87.62 166 ARG A N 1
ATOM 1286 C CA . ARG A 1 166 ? 7.001 -13.327 -21.670 1.00 87.62 166 ARG A CA 1
ATOM 1287 C C . ARG A 1 166 ? 7.064 -12.799 -23.092 1.00 87.62 166 ARG A C 1
ATOM 1289 O O . ARG A 1 166 ? 6.752 -13.529 -24.029 1.00 87.62 166 ARG A O 1
ATOM 1296 N N . ARG A 1 167 ? 7.485 -11.549 -23.261 1.00 88.12 167 ARG A N 1
ATOM 1297 C CA . ARG A 1 167 ? 7.549 -10.880 -24.555 1.00 88.12 167 ARG A CA 1
ATOM 1298 C C . ARG A 1 167 ? 8.869 -10.148 -24.700 1.00 88.12 167 ARG A C 1
ATOM 1300 O O . ARG A 1 167 ? 9.273 -9.431 -23.793 1.00 88.12 167 ARG A O 1
ATOM 1307 N N . PHE A 1 168 ? 9.520 -10.302 -25.854 1.00 90.06 168 PHE A N 1
ATOM 1308 C CA . PHE A 1 168 ? 10.709 -9.514 -26.163 1.00 90.06 168 PHE A CA 1
ATOM 1309 C C . PHE A 1 168 ? 10.370 -8.026 -26.057 1.00 90.06 168 PHE A C 1
ATOM 1311 O O . PHE A 1 168 ? 9.459 -7.531 -26.720 1.00 90.06 168 PHE A O 1
ATOM 1318 N N . ALA A 1 169 ? 11.081 -7.342 -25.170 1.00 93.12 169 ALA A N 1
ATOM 1319 C CA . ALA A 1 169 ? 10.861 -5.951 -24.822 1.00 93.12 169 ALA A CA 1
ATOM 1320 C C . ALA A 1 169 ? 12.152 -5.365 -24.244 1.00 93.12 169 ALA A C 1
ATOM 1322 O O . ALA A 1 169 ? 12.999 -6.096 -23.716 1.00 93.12 169 ALA A O 1
ATOM 1323 N N . PHE A 1 170 ? 12.285 -4.045 -24.317 1.00 95.50 170 PHE A N 1
ATOM 1324 C CA . PHE A 1 170 ? 13.378 -3.326 -23.669 1.00 95.50 170 PHE A CA 1
ATOM 1325 C C . PHE A 1 170 ? 12.947 -2.807 -22.307 1.00 95.50 170 PHE A C 1
ATOM 1327 O O . PHE A 1 170 ? 11.858 -2.256 -22.179 1.00 95.50 170 PHE A O 1
ATOM 1334 N N . TYR A 1 171 ? 13.794 -2.980 -21.296 1.00 95.88 171 TYR A N 1
ATOM 1335 C CA . TYR A 1 171 ? 13.544 -2.512 -19.937 1.00 95.88 171 TYR A CA 1
ATOM 1336 C C . TYR A 1 171 ? 14.555 -1.437 -19.548 1.00 95.88 171 TYR A C 1
ATOM 1338 O O . TYR A 1 171 ? 15.748 -1.712 -19.425 1.00 95.88 171 TYR A O 1
ATOM 1346 N N . LEU A 1 172 ? 14.060 -0.215 -19.356 1.00 95.00 172 LEU A N 1
ATOM 1347 C CA . LEU A 1 172 ? 14.836 0.971 -19.014 1.00 95.00 172 LEU A CA 1
ATOM 1348 C C . LEU A 1 172 ? 14.386 1.473 -17.640 1.00 95.00 172 LEU A C 1
ATOM 1350 O O . LEU A 1 172 ? 13.265 1.957 -17.498 1.00 95.00 172 LEU A O 1
ATOM 1354 N N . SER A 1 173 ? 15.242 1.369 -16.624 1.00 91.94 173 SER A N 1
ATOM 1355 C CA . SER A 1 173 ? 14.935 1.881 -15.283 1.00 91.94 173 SER A CA 1
ATOM 1356 C C . SER A 1 173 ? 15.697 3.170 -15.027 1.00 91.94 173 SER A C 1
ATOM 1358 O O . SER A 1 173 ? 16.923 3.180 -15.093 1.00 91.94 173 SER A O 1
ATOM 1360 N N . ALA A 1 174 ? 14.993 4.268 -14.731 1.00 87.31 174 ALA A N 1
ATOM 1361 C CA . ALA A 1 174 ? 15.632 5.566 -14.471 1.00 87.31 174 ALA A CA 1
ATOM 1362 C C . ALA A 1 174 ? 16.428 5.594 -13.153 1.00 87.31 174 ALA A C 1
ATOM 1364 O O . ALA A 1 174 ? 17.033 6.609 -12.808 1.00 87.31 174 ALA A O 1
ATOM 1365 N N . ARG A 1 175 ? 16.381 4.496 -12.391 1.00 85.00 175 ARG A N 1
ATOM 1366 C CA . ARG A 1 175 ? 17.118 4.294 -11.151 1.00 85.00 175 ARG A CA 1
ATOM 1367 C C . ARG A 1 175 ? 17.422 2.816 -10.957 1.00 85.00 175 ARG A C 1
ATOM 1369 O O . ARG A 1 175 ? 16.506 2.005 -11.087 1.00 85.00 175 ARG A O 1
ATOM 1376 N N . VAL A 1 176 ? 18.635 2.449 -10.552 1.00 78.31 176 VAL A N 1
ATOM 1377 C CA . VAL A 1 176 ? 18.989 1.038 -10.286 1.00 78.31 176 VAL A CA 1
ATOM 1378 C C . VAL A 1 176 ? 19.728 0.854 -8.949 1.00 78.31 176 VAL A C 1
ATOM 1380 O O . VAL A 1 176 ? 19.850 1.772 -8.130 1.00 78.31 176 VAL A O 1
ATOM 1383 N N . GLY A 1 177 ? 20.079 -0.389 -8.610 1.00 70.25 177 GLY A N 1
ATOM 1384 C CA . GLY A 1 177 ? 20.808 -0.750 -7.389 1.00 70.25 177 GLY A CA 1
ATOM 1385 C C . GLY A 1 177 ? 19.995 -0.613 -6.093 1.00 70.25 177 GLY A C 1
ATOM 1386 O O . GLY A 1 177 ? 18.771 -0.755 -6.074 1.00 70.25 177 GLY A O 1
ATOM 1387 N N . LEU A 1 178 ? 20.669 -0.312 -4.972 1.00 60.19 178 LEU A N 1
ATOM 1388 C CA . LEU A 1 178 ? 20.050 -0.208 -3.631 1.00 60.19 178 LEU A CA 1
ATOM 1389 C C . LEU A 1 178 ? 18.867 0.775 -3.581 1.00 60.19 178 LEU A C 1
ATOM 1391 O O . LEU A 1 178 ? 17.953 0.657 -2.750 1.00 60.19 178 LEU A O 1
ATOM 1395 N N . ARG A 1 179 ? 18.881 1.779 -4.464 1.00 58.62 179 ARG A N 1
ATOM 1396 C CA . ARG A 1 179 ? 17.862 2.821 -4.493 1.00 58.62 179 ARG A CA 1
ATOM 1397 C C . ARG A 1 179 ? 16.764 2.572 -5.535 1.00 58.62 179 ARG A C 1
ATOM 1399 O O . ARG A 1 179 ? 15.647 2.980 -5.216 1.00 58.62 179 ARG A O 1
ATOM 1406 N N . GLY A 1 180 ? 17.018 1.864 -6.644 1.00 61.44 180 GLY A N 1
ATOM 1407 C CA . GLY A 1 180 ? 16.064 1.689 -7.757 1.00 61.44 180 GLY A CA 1
ATOM 1408 C C . GLY A 1 180 ? 15.699 0.258 -8.192 1.00 61.44 180 GLY A C 1
ATOM 1409 O O . GLY A 1 180 ? 14.757 0.103 -8.954 1.00 61.44 180 GLY A O 1
ATOM 1410 N N . GLY A 1 181 ? 16.354 -0.791 -7.675 1.00 78.25 181 GLY A N 1
ATOM 1411 C CA . GLY A 1 181 ? 16.058 -2.189 -8.042 1.00 78.25 181 GLY A CA 1
ATOM 1412 C C . GLY A 1 181 ? 16.968 -2.756 -9.147 1.00 78.25 181 GLY A C 1
ATOM 1413 O O . GLY A 1 181 ? 18.003 -2.157 -9.440 1.00 78.25 181 GLY A O 1
ATOM 1414 N N . PRO A 1 182 ? 16.648 -3.939 -9.707 1.00 84.38 182 PRO A N 1
ATOM 1415 C CA . PRO A 1 182 ? 17.436 -4.566 -10.768 1.00 84.38 182 PRO A CA 1
ATOM 1416 C C . PRO A 1 182 ? 17.255 -3.842 -12.108 1.00 84.38 182 PRO A C 1
ATOM 1418 O O . PRO A 1 182 ? 16.187 -3.297 -12.393 1.00 84.38 182 PRO A O 1
ATOM 1421 N N . GLY A 1 183 ? 18.289 -3.867 -12.939 1.00 88.31 183 GLY A N 1
ATOM 1422 C CA . GLY A 1 183 ? 18.325 -3.195 -14.231 1.00 88.31 183 GLY A CA 1
ATOM 1423 C C . GLY A 1 183 ? 19.748 -2.822 -14.623 1.00 88.31 183 GLY A C 1
ATOM 1424 O O . GLY A 1 183 ? 20.625 -2.710 -13.767 1.00 88.31 183 GLY A O 1
ATOM 1425 N N . ALA A 1 184 ? 19.952 -2.613 -15.916 1.00 87.75 184 ALA A N 1
ATOM 1426 C CA . ALA A 1 184 ? 21.188 -2.050 -16.426 1.00 87.75 184 ALA A CA 1
ATOM 1427 C C . ALA A 1 184 ? 21.306 -0.551 -16.105 1.00 87.75 184 ALA A C 1
ATOM 1429 O O . ALA A 1 184 ? 20.299 0.160 -16.048 1.00 87.75 184 ALA A O 1
ATOM 1430 N N . VAL A 1 185 ? 22.536 -0.081 -15.897 1.00 88.69 185 VAL A N 1
ATOM 1431 C CA . VAL A 1 185 ? 22.828 1.295 -15.436 1.00 88.69 185 VAL A CA 1
ATOM 1432 C C . VAL A 1 185 ? 22.847 2.329 -16.569 1.00 88.69 185 VAL A C 1
ATOM 1434 O O . VAL A 1 185 ? 22.824 3.522 -16.294 1.00 88.69 185 VAL A O 1
ATOM 1437 N N . ASP A 1 186 ? 22.869 1.904 -17.837 1.00 90.00 186 ASP A N 1
ATOM 1438 C CA . ASP A 1 186 ? 22.983 2.769 -19.028 1.00 90.00 186 ASP A CA 1
ATOM 1439 C C . ASP A 1 186 ? 21.955 3.915 -19.066 1.00 90.00 186 ASP A C 1
ATOM 1441 O O . ASP A 1 186 ? 22.283 5.054 -19.411 1.00 90.00 186 ASP A O 1
ATOM 1445 N N . PHE A 1 187 ? 20.711 3.632 -18.681 1.00 91.69 187 PHE A N 1
ATOM 1446 C CA . PHE A 1 187 ? 19.649 4.628 -18.641 1.00 91.69 187 PHE A CA 1
ATOM 1447 C C . PHE A 1 187 ? 19.763 5.562 -17.427 1.00 91.69 187 PHE A C 1
ATOM 1449 O O . PHE A 1 187 ? 19.563 6.766 -17.581 1.00 91.69 187 PHE A O 1
ATOM 1456 N N . GLU A 1 188 ? 20.136 5.053 -16.246 1.00 89.88 188 GLU A N 1
ATOM 1457 C CA . GLU A 1 188 ? 20.419 5.887 -15.064 1.00 89.88 188 GLU A CA 1
ATOM 1458 C C . GLU A 1 188 ? 21.605 6.827 -15.341 1.00 89.88 188 GLU A C 1
ATOM 1460 O O . GLU A 1 188 ? 21.500 8.029 -15.107 1.00 89.88 188 GLU A O 1
ATOM 1465 N N . GLU A 1 189 ? 22.682 6.325 -15.953 1.00 87.75 189 GLU A N 1
ATOM 1466 C CA . GLU A 1 189 ? 23.837 7.123 -16.374 1.00 87.75 189 GLU A CA 1
ATOM 1467 C C . GLU A 1 189 ? 23.473 8.212 -17.384 1.00 87.75 189 GLU A C 1
ATOM 1469 O O . GLU A 1 189 ? 24.023 9.311 -17.325 1.00 87.75 189 GLU A O 1
ATOM 1474 N N . MET A 1 190 ? 22.555 7.938 -18.317 1.00 87.88 190 MET A N 1
ATOM 1475 C CA . MET A 1 190 ? 22.022 8.977 -19.197 1.00 87.88 190 MET A CA 1
ATOM 1476 C C . MET A 1 190 ? 21.282 10.033 -18.374 1.00 87.88 190 MET A C 1
ATOM 1478 O O . MET A 1 190 ? 21.576 11.221 -18.490 1.00 87.88 190 MET A O 1
ATOM 1482 N N . VAL A 1 191 ? 20.335 9.615 -17.532 1.00 85.50 191 VAL A N 1
ATOM 1483 C CA . VAL A 1 191 ? 19.511 10.518 -16.717 1.00 85.50 191 VAL A CA 1
ATOM 1484 C C . VAL A 1 191 ? 20.365 11.369 -15.768 1.00 85.50 191 VAL A C 1
ATOM 1486 O O . VAL A 1 191 ? 20.049 12.537 -15.531 1.00 85.50 191 VAL A O 1
ATOM 1489 N N . ASP A 1 192 ? 21.450 10.826 -15.220 1.00 82.69 192 ASP A N 1
ATOM 1490 C CA . ASP A 1 192 ? 22.418 11.544 -14.384 1.00 82.69 192 ASP A CA 1
ATOM 1491 C C . ASP A 1 192 ? 23.402 12.377 -15.207 1.00 82.69 192 ASP A C 1
ATOM 1493 O O . ASP A 1 192 ? 23.723 13.502 -14.835 1.00 82.69 192 ASP A O 1
ATOM 1497 N N . GLY A 1 193 ? 23.833 11.878 -16.363 1.00 75.75 193 GLY A N 1
ATOM 1498 C CA . GLY A 1 193 ? 24.765 12.548 -17.263 1.00 75.75 193 GLY A CA 1
ATOM 1499 C C . GLY A 1 193 ? 24.204 13.808 -17.922 1.00 75.75 193 GLY A C 1
ATOM 1500 O O . GLY A 1 193 ? 25.001 14.642 -18.365 1.00 75.75 193 GLY A O 1
ATOM 1501 N N . MET A 1 194 ? 22.874 13.948 -17.962 1.00 74.38 194 MET A N 1
ATOM 1502 C CA . MET A 1 194 ? 22.171 15.169 -18.369 1.00 74.38 194 MET A CA 1
ATOM 1503 C C . MET A 1 194 ? 22.139 16.234 -17.262 1.00 74.38 194 MET A C 1
ATOM 1505 O O . MET A 1 194 ? 21.971 17.413 -17.574 1.00 74.38 194 MET A O 1
ATOM 1509 N N . ALA A 1 195 ? 22.344 15.856 -15.993 1.00 61.38 195 ALA A N 1
ATOM 1510 C CA . ALA A 1 195 ? 22.294 16.789 -14.873 1.00 61.38 195 ALA A CA 1
ATOM 1511 C C . ALA A 1 195 ? 23.458 17.793 -14.938 1.00 61.38 195 ALA A C 1
ATOM 1513 O O . ALA A 1 195 ? 24.631 17.417 -14.988 1.00 61.38 195 ALA A O 1
ATOM 1514 N N . GLY A 1 196 ? 23.136 19.088 -14.953 1.00 55.66 196 GLY A N 1
ATOM 1515 C CA . GLY A 1 196 ? 24.128 20.172 -14.927 1.00 55.66 196 GLY A CA 1
ATOM 1516 C C . GLY A 1 196 ? 24.888 20.448 -16.235 1.00 55.66 196 GLY A C 1
ATOM 1517 O O . GLY A 1 196 ? 25.787 21.289 -16.230 1.00 55.66 196 GLY A O 1
ATOM 1518 N N . LYS A 1 197 ? 24.559 19.778 -17.353 1.00 56.16 197 LYS A N 1
ATOM 1519 C CA . LYS A 1 197 ? 25.196 20.015 -18.670 1.00 56.16 197 LYS A CA 1
ATOM 1520 C C . LYS A 1 197 ? 24.365 20.841 -19.652 1.00 56.16 197 LYS A C 1
ATOM 1522 O O . LYS A 1 197 ? 24.917 21.274 -20.664 1.00 56.16 197 LYS A O 1
ATOM 1527 N N . SER A 1 198 ? 23.086 21.079 -19.374 1.00 53.75 198 SER A N 1
ATOM 1528 C CA . SER A 1 198 ? 22.248 21.886 -20.263 1.00 53.75 198 SER A CA 1
ATOM 1529 C C . SER A 1 198 ? 22.311 23.366 -19.911 1.00 53.75 198 SER A C 1
ATOM 1531 O O . SER A 1 198 ? 22.457 23.754 -18.752 1.00 53.75 198 SER A O 1
ATOM 1533 N N . ARG A 1 199 ? 22.178 24.202 -20.937 1.00 54.31 199 ARG A N 1
ATOM 1534 C CA . ARG A 1 199 ? 22.011 25.651 -20.807 1.00 54.31 199 ARG A CA 1
ATOM 1535 C C . ARG A 1 199 ? 20.523 25.942 -21.001 1.00 54.31 199 ARG A C 1
ATOM 1537 O O . ARG A 1 199 ? 19.952 25.464 -21.979 1.00 54.31 199 ARG A O 1
ATOM 1544 N N . SER A 1 200 ? 19.882 26.660 -20.081 1.00 53.97 200 SER A N 1
ATOM 1545 C CA . SER A 1 200 ? 18.492 27.101 -20.255 1.00 53.97 200 SER A CA 1
ATOM 1546 C C . SER A 1 200 ? 18.414 28.607 -20.102 1.00 53.97 200 SER A C 1
ATOM 1548 O O . SER A 1 200 ? 18.493 29.082 -18.977 1.00 53.97 200 SER A O 1
ATOM 1550 N N . PHE A 1 201 ? 18.278 29.334 -21.219 1.00 57.31 201 PHE A N 1
ATOM 1551 C CA . PHE A 1 201 ? 17.802 30.725 -21.239 1.00 57.31 201 PHE A CA 1
ATOM 1552 C C . PHE A 1 201 ? 17.006 31.085 -22.519 1.00 57.31 201 PHE A C 1
ATOM 1554 O O . PHE A 1 201 ? 16.327 32.111 -22.541 1.00 57.31 201 PHE A O 1
ATOM 1561 N N . THR A 1 202 ? 17.042 30.267 -23.587 1.00 63.25 202 THR A N 1
ATOM 1562 C CA . THR A 1 202 ? 16.333 30.528 -24.860 1.00 63.25 202 THR A CA 1
ATOM 1563 C C . THR A 1 202 ? 15.717 29.278 -25.517 1.00 63.25 202 THR A C 1
ATOM 1565 O O . THR A 1 202 ? 16.189 28.155 -25.350 1.00 63.25 202 THR A O 1
ATOM 1568 N N . ASN A 1 203 ? 14.707 29.472 -26.381 1.00 63.06 203 ASN A N 1
ATOM 1569 C CA . ASN A 1 203 ? 14.064 28.394 -27.158 1.00 63.06 203 ASN A CA 1
ATOM 1570 C C . ASN A 1 203 ? 15.019 27.620 -28.090 1.00 63.06 203 ASN A C 1
ATOM 1572 O O . ASN A 1 203 ? 14.730 26.480 -28.453 1.00 63.06 203 ASN A O 1
ATOM 1576 N N . ALA A 1 204 ? 16.114 28.246 -28.535 1.00 65.62 204 ALA A N 1
ATOM 1577 C CA . ALA A 1 204 ? 17.114 27.595 -29.382 1.00 65.62 204 ALA A CA 1
ATOM 1578 C C . ALA A 1 204 ? 17.931 26.574 -28.576 1.00 65.62 204 ALA A C 1
ATOM 1580 O O . ALA A 1 204 ? 18.066 25.430 -29.003 1.00 65.62 204 ALA A O 1
ATOM 1581 N N . GLU A 1 205 ? 18.368 26.954 -27.373 1.00 69.88 205 GLU A N 1
ATOM 1582 C CA . GLU A 1 205 ? 19.107 26.081 -26.453 1.00 69.88 205 GLU A CA 1
ATOM 1583 C C . GLU A 1 205 ? 18.247 24.899 -25.987 1.00 69.88 205 GLU A C 1
ATOM 1585 O O . GLU A 1 205 ? 18.724 23.770 -25.953 1.00 69.88 205 GLU A O 1
ATOM 1590 N N . MET A 1 206 ? 16.947 25.107 -25.739 1.00 69.06 206 MET A N 1
ATOM 1591 C CA . MET A 1 206 ? 16.020 24.006 -25.428 1.00 69.06 206 MET A CA 1
ATOM 1592 C C . MET A 1 206 ? 15.909 22.978 -26.570 1.00 69.06 206 MET A C 1
ATOM 1594 O O . MET A 1 206 ? 15.761 21.779 -26.325 1.00 69.06 206 MET A O 1
ATOM 1598 N N . GLY A 1 207 ? 15.982 23.432 -27.826 1.00 69.50 207 GLY A N 1
ATOM 1599 C CA . GLY A 1 207 ? 16.017 22.555 -28.998 1.00 69.50 207 GLY A CA 1
ATOM 1600 C C . GLY A 1 207 ? 17.328 21.774 -29.115 1.00 69.50 207 GLY A C 1
ATOM 1601 O O . GLY A 1 207 ? 17.307 20.588 -29.439 1.00 69.50 207 GLY A O 1
ATOM 1602 N N . GLU A 1 208 ? 18.457 22.412 -28.803 1.00 75.25 208 GLU A N 1
ATOM 1603 C CA . GLU A 1 208 ? 19.771 21.760 -28.743 1.00 75.25 208 GLU A CA 1
ATOM 1604 C C . GLU A 1 208 ? 19.830 20.712 -27.620 1.00 75.25 208 GLU A C 1
ATOM 1606 O O . GLU A 1 208 ? 20.285 19.593 -27.856 1.00 75.25 208 GLU A O 1
ATOM 1611 N N . ASN A 1 209 ? 19.276 21.013 -26.440 1.00 78.06 209 ASN A N 1
ATOM 1612 C CA . ASN A 1 209 ? 19.166 20.066 -25.326 1.00 78.06 209 ASN A CA 1
ATOM 1613 C C . ASN A 1 209 ? 18.340 18.830 -25.726 1.00 78.06 209 ASN A C 1
ATOM 1615 O O . ASN A 1 209 ? 18.738 17.696 -25.457 1.00 78.06 209 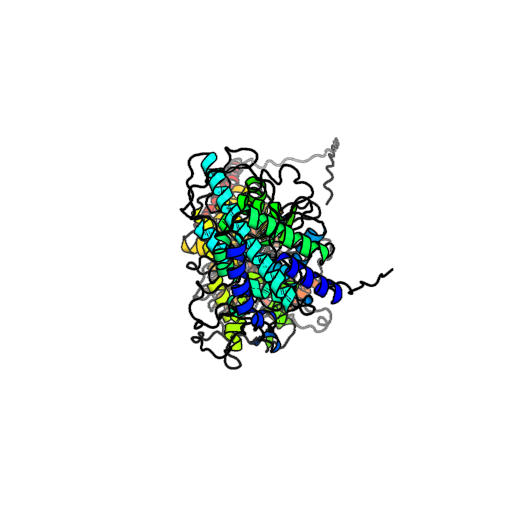ASN A O 1
ATOM 1619 N N . ALA A 1 210 ? 17.213 19.028 -26.420 1.00 78.56 210 ALA A N 1
ATOM 1620 C CA . ALA A 1 210 ? 16.393 17.924 -26.916 1.00 78.56 210 ALA A CA 1
ATOM 1621 C C . ALA A 1 210 ? 17.145 17.042 -27.932 1.00 78.56 210 ALA A C 1
ATOM 1623 O O . ALA A 1 210 ? 16.990 15.823 -27.893 1.00 78.56 210 ALA A O 1
ATOM 1624 N N . ALA A 1 211 ? 17.987 17.627 -28.791 1.00 82.31 211 ALA A N 1
ATOM 1625 C CA . ALA A 1 211 ? 18.818 16.876 -29.736 1.00 82.31 211 ALA A CA 1
ATOM 1626 C C . ALA A 1 211 ? 19.915 16.053 -29.032 1.00 82.31 211 ALA A C 1
ATOM 1628 O O . ALA A 1 211 ? 20.231 14.944 -29.460 1.00 82.31 211 ALA A O 1
ATOM 1629 N N . VAL A 1 212 ? 20.473 16.557 -27.925 1.00 84.44 212 VAL A N 1
ATOM 1630 C CA . VAL A 1 212 ? 21.414 15.792 -27.088 1.00 84.44 212 VAL A CA 1
ATOM 1631 C C . VAL A 1 212 ? 20.715 14.591 -26.446 1.00 84.44 212 VAL A C 1
ATOM 1633 O O . VAL A 1 212 ? 21.254 13.484 -26.476 1.00 84.44 212 VAL A O 1
ATOM 1636 N N . VAL A 1 213 ? 19.503 14.779 -25.911 1.00 86.62 213 VAL A N 1
ATOM 1637 C CA . VAL A 1 213 ? 18.693 13.673 -25.371 1.00 86.62 213 VAL A CA 1
ATOM 1638 C C . VAL A 1 213 ? 18.355 12.659 -26.463 1.00 86.62 213 VAL A C 1
ATOM 1640 O O . VAL A 1 213 ? 18.519 11.462 -26.241 1.00 86.62 213 VAL A O 1
ATOM 1643 N N . GLU A 1 214 ? 17.946 13.121 -27.648 1.00 88.44 214 GLU A N 1
ATOM 1644 C CA . GLU A 1 214 ? 17.668 12.259 -28.802 1.00 88.44 214 GLU A CA 1
ATOM 1645 C C . GLU A 1 214 ? 18.879 11.384 -29.145 1.00 88.44 214 GLU A C 1
ATOM 1647 O O . GLU A 1 214 ? 18.748 10.166 -29.258 1.00 88.44 214 GLU A O 1
ATOM 1652 N N . HIS A 1 215 ? 20.070 11.981 -29.227 1.00 88.62 215 HIS A N 1
ATOM 1653 C CA . HIS A 1 215 ? 21.313 11.267 -29.520 1.00 88.62 215 HIS A CA 1
ATOM 1654 C C . HIS A 1 215 ? 21.610 10.151 -28.517 1.00 88.62 215 HIS A C 1
ATOM 1656 O O . HIS A 1 215 ? 21.924 9.022 -28.896 1.00 88.62 215 HIS A O 1
ATOM 1662 N N . TRP A 1 216 ? 21.484 10.453 -27.226 1.00 90.38 216 TRP A N 1
ATOM 1663 C CA . TRP A 1 216 ? 21.723 9.483 -26.161 1.00 90.38 216 TRP A CA 1
ATOM 1664 C C . TRP A 1 216 ? 20.707 8.348 -26.159 1.00 90.38 216 TRP A C 1
ATOM 1666 O O . TRP A 1 216 ? 21.095 7.183 -26.072 1.00 90.38 216 TRP A O 1
ATOM 1676 N N . VAL A 1 217 ? 19.418 8.674 -26.283 1.00 91.81 217 VAL A N 1
ATOM 1677 C CA . VAL A 1 217 ? 18.355 7.666 -26.336 1.00 91.81 217 VAL A CA 1
ATOM 1678 C C . VAL A 1 217 ? 18.524 6.787 -27.576 1.00 91.81 217 VAL A C 1
ATOM 1680 O O . VAL A 1 217 ? 18.348 5.576 -27.480 1.00 91.81 217 VAL A O 1
ATOM 1683 N N . MET A 1 218 ? 18.936 7.344 -28.719 1.00 92.56 218 MET A N 1
ATOM 1684 C CA . MET A 1 218 ? 19.241 6.561 -29.922 1.00 92.56 218 MET A CA 1
ATOM 1685 C C . MET A 1 218 ? 20.422 5.614 -29.715 1.00 92.56 218 MET A C 1
ATOM 1687 O O . MET A 1 218 ? 20.306 4.435 -30.044 1.00 92.56 218 MET A O 1
ATOM 1691 N N . ALA A 1 219 ? 21.530 6.087 -29.136 1.00 92.38 219 ALA A N 1
ATOM 1692 C CA . ALA A 1 219 ? 22.685 5.238 -28.838 1.00 92.38 219 ALA A CA 1
ATOM 1693 C C . ALA A 1 219 ? 22.303 4.075 -27.909 1.00 92.38 219 ALA A C 1
ATOM 1695 O O . ALA A 1 219 ? 22.666 2.928 -28.168 1.00 92.38 219 ALA A O 1
ATOM 1696 N N . LEU A 1 220 ? 21.506 4.362 -26.878 1.00 94.44 220 LEU A N 1
ATOM 1697 C CA . LEU A 1 220 ? 20.996 3.369 -25.940 1.00 94.44 220 LEU A CA 1
ATOM 1698 C C . LEU A 1 220 ? 20.072 2.355 -26.629 1.00 94.44 220 LEU A C 1
ATOM 1700 O O . LEU A 1 220 ? 20.252 1.149 -26.473 1.00 94.44 220 LEU A O 1
ATOM 1704 N N . LEU A 1 221 ? 19.103 2.804 -27.433 1.00 94.12 221 LEU A N 1
ATOM 1705 C CA . LEU A 1 221 ? 18.198 1.901 -28.152 1.00 94.12 221 LEU A CA 1
ATOM 1706 C C . LEU A 1 221 ? 18.957 1.008 -29.138 1.00 94.12 221 LEU A C 1
ATOM 1708 O O . LEU A 1 221 ? 18.694 -0.191 -29.195 1.00 94.12 221 LEU A O 1
ATOM 1712 N N . VAL A 1 222 ? 19.922 1.561 -29.880 1.00 93.81 222 VAL A N 1
ATOM 1713 C CA . VAL A 1 222 ? 20.779 0.777 -30.781 1.00 93.81 222 VAL A CA 1
ATOM 1714 C C . VAL A 1 222 ? 21.594 -0.248 -29.994 1.00 93.81 222 VAL A C 1
ATOM 1716 O O . VAL A 1 222 ? 21.643 -1.399 -30.416 1.00 93.81 222 VAL A O 1
ATOM 1719 N N . ALA A 1 223 ? 22.133 0.100 -28.820 1.00 92.81 223 ALA A N 1
ATOM 1720 C CA . ALA A 1 223 ? 22.810 -0.866 -27.953 1.00 92.81 223 ALA A CA 1
ATOM 1721 C C . ALA A 1 223 ? 21.891 -2.050 -27.602 1.00 92.81 223 ALA A C 1
ATOM 1723 O O . ALA A 1 223 ? 22.280 -3.210 -27.745 1.00 92.81 223 ALA A O 1
ATOM 1724 N N . ARG A 1 224 ? 20.639 -1.772 -27.207 1.00 93.31 224 ARG A N 1
ATOM 1725 C CA . ARG A 1 224 ? 19.638 -2.810 -26.900 1.00 93.31 224 ARG A CA 1
ATOM 1726 C C . ARG A 1 224 ? 19.291 -3.665 -28.116 1.00 93.31 224 ARG A C 1
ATOM 1728 O O . ARG A 1 224 ? 19.186 -4.885 -27.989 1.00 93.31 224 ARG A O 1
ATOM 1735 N N . PHE A 1 225 ? 19.150 -3.047 -29.287 1.00 92.81 225 PHE A N 1
ATOM 1736 C CA . PHE A 1 225 ? 18.880 -3.760 -30.530 1.00 92.81 225 PHE A CA 1
ATOM 1737 C C . PHE A 1 225 ? 20.030 -4.680 -30.950 1.00 92.81 225 PHE A C 1
ATOM 1739 O O . PHE A 1 225 ? 19.765 -5.813 -31.342 1.00 92.81 225 PHE A O 1
ATOM 1746 N N . GLU A 1 226 ? 21.282 -4.228 -30.858 1.00 90.31 226 GLU A N 1
ATOM 1747 C CA . GLU A 1 226 ? 22.454 -5.040 -31.212 1.00 90.31 226 GLU A CA 1
ATOM 1748 C C . GLU A 1 226 ? 22.601 -6.244 -30.275 1.00 90.31 226 GLU A C 1
ATOM 1750 O O . GLU A 1 226 ? 22.801 -7.365 -30.738 1.00 90.31 226 GLU A O 1
ATOM 1755 N N . VAL A 1 227 ? 22.418 -6.047 -28.963 1.00 90.19 227 VAL A N 1
ATOM 1756 C CA . VAL A 1 227 ? 22.456 -7.154 -27.993 1.00 90.19 227 VAL A CA 1
ATOM 1757 C C . VAL A 1 227 ? 21.327 -8.153 -28.250 1.00 90.19 227 VAL A C 1
ATOM 1759 O O . VAL A 1 227 ? 21.569 -9.357 -28.226 1.00 90.19 227 VAL A O 1
ATOM 1762 N N . LEU A 1 228 ? 20.105 -7.684 -28.534 1.00 90.56 228 LEU A N 1
ATOM 1763 C CA . LEU A 1 228 ? 18.990 -8.569 -28.883 1.00 90.56 228 LEU A CA 1
ATOM 1764 C C . LEU A 1 228 ? 19.269 -9.346 -30.176 1.00 90.56 228 LEU A C 1
ATOM 1766 O O . LEU A 1 228 ? 19.048 -10.554 -30.219 1.00 90.56 228 LEU A O 1
ATOM 1770 N N . ALA A 1 229 ? 19.759 -8.673 -31.220 1.00 88.12 229 ALA A N 1
ATOM 1771 C CA . ALA A 1 229 ? 20.086 -9.308 -32.493 1.00 88.12 229 ALA A CA 1
ATOM 1772 C C . ALA A 1 229 ? 21.148 -10.401 -32.313 1.00 88.12 229 ALA A C 1
ATOM 1774 O O . ALA A 1 229 ? 20.977 -11.509 -32.820 1.00 88.12 229 ALA A O 1
ATOM 1775 N N . GLU A 1 230 ? 22.200 -10.118 -31.545 1.00 86.25 230 GLU A N 1
ATOM 1776 C CA . GLU A 1 230 ? 23.273 -11.074 -31.281 1.00 86.25 230 GLU A CA 1
ATOM 1777 C C . GLU A 1 230 ? 22.814 -12.243 -30.403 1.00 86.25 230 GLU A C 1
ATOM 1779 O O . GLU A 1 230 ? 23.132 -13.398 -30.689 1.00 86.25 230 GLU A O 1
ATOM 1784 N N . TYR A 1 231 ? 22.005 -11.970 -29.379 1.00 86.19 231 TYR A N 1
ATOM 1785 C CA . TYR A 1 231 ? 21.400 -13.006 -28.550 1.00 86.19 231 TYR A CA 1
ATOM 1786 C C . TYR A 1 231 ? 20.540 -13.962 -29.383 1.00 86.19 231 TYR A C 1
ATOM 1788 O O . TYR A 1 231 ? 20.731 -15.175 -29.316 1.00 86.19 231 TYR A O 1
ATOM 1796 N N . LEU A 1 232 ? 19.651 -13.428 -30.227 1.00 84.81 232 LEU A N 1
ATOM 1797 C CA . LEU A 1 232 ? 18.841 -14.230 -31.144 1.00 84.81 232 LEU A CA 1
ATOM 1798 C C . LEU A 1 232 ? 19.721 -15.033 -32.111 1.00 84.81 232 LEU A C 1
ATOM 1800 O O . LEU A 1 232 ? 19.422 -16.191 -32.396 1.00 84.81 232 LEU A O 1
ATOM 1804 N N . ARG A 1 233 ? 20.839 -14.453 -32.568 1.00 82.56 233 ARG A N 1
ATOM 1805 C CA . ARG A 1 233 ? 21.815 -15.123 -33.436 1.00 82.56 233 ARG A CA 1
ATOM 1806 C C . ARG A 1 233 ? 22.508 -16.308 -32.780 1.00 82.56 233 ARG A C 1
ATOM 1808 O O . ARG A 1 233 ? 22.771 -17.299 -33.455 1.00 82.56 233 ARG A O 1
ATOM 1815 N N . ILE A 1 234 ? 22.824 -16.212 -31.495 1.00 80.50 234 ILE A N 1
ATOM 1816 C CA . ILE A 1 234 ? 23.565 -17.251 -30.774 1.00 80.50 234 ILE A CA 1
ATOM 1817 C C . ILE A 1 234 ? 22.626 -18.303 -30.189 1.00 80.50 234 ILE A C 1
ATOM 1819 O O . ILE A 1 234 ? 22.837 -19.495 -30.403 1.00 80.50 234 ILE A O 1
ATOM 1823 N N . ALA A 1 235 ? 21.604 -17.873 -29.449 1.00 78.06 235 ALA A N 1
ATOM 1824 C CA . ALA A 1 235 ? 20.675 -18.771 -28.768 1.00 78.06 235 ALA A CA 1
ATOM 1825 C C . ALA A 1 235 ? 19.727 -19.466 -29.752 1.00 78.06 235 ALA A C 1
ATOM 1827 O O . ALA A 1 235 ? 19.255 -20.578 -29.505 1.00 78.06 235 ALA A O 1
ATOM 1828 N N . GLY A 1 236 ? 19.463 -18.830 -30.890 1.00 78.12 236 GLY A N 1
ATOM 1829 C CA . GLY A 1 236 ? 18.676 -19.413 -31.951 1.00 78.12 236 GLY A CA 1
ATOM 1830 C C . GLY A 1 236 ? 17.282 -19.845 -31.492 1.00 78.12 236 GLY A C 1
ATOM 1831 O O . GLY A 1 236 ? 16.551 -19.069 -30.883 1.00 78.12 236 GLY A O 1
ATOM 1832 N N . ALA A 1 237 ? 16.903 -21.097 -31.775 1.00 74.38 237 ALA A N 1
ATOM 1833 C CA . ALA A 1 237 ? 15.579 -21.622 -31.429 1.00 74.38 237 ALA A CA 1
ATOM 1834 C C . ALA A 1 237 ? 15.382 -21.779 -29.910 1.00 74.38 237 ALA A C 1
ATOM 1836 O O . ALA A 1 237 ? 14.254 -21.914 -29.446 1.00 74.38 237 ALA A O 1
ATOM 1837 N N . ALA A 1 238 ? 16.471 -21.746 -29.134 1.00 79.00 238 ALA A N 1
ATOM 1838 C CA . ALA A 1 238 ? 16.428 -21.748 -27.678 1.00 79.00 238 ALA A CA 1
ATOM 1839 C C . ALA A 1 238 ? 16.244 -20.340 -27.085 1.00 79.00 238 ALA A C 1
ATOM 1841 O O . ALA A 1 238 ? 16.146 -20.215 -25.866 1.00 79.00 238 ALA A O 1
ATOM 1842 N N . ALA A 1 239 ? 16.203 -19.285 -27.908 1.00 83.31 239 ALA A N 1
ATOM 1843 C CA . ALA A 1 239 ? 16.050 -17.922 -27.426 1.00 83.31 239 ALA A CA 1
ATOM 1844 C C . ALA A 1 239 ? 14.674 -17.712 -26.779 1.00 83.31 239 ALA A C 1
ATOM 1846 O O . ALA A 1 239 ? 13.634 -17.807 -27.432 1.00 83.31 239 ALA A O 1
ATOM 1847 N N . THR A 1 240 ? 14.671 -17.353 -25.497 1.00 86.62 240 THR A N 1
ATOM 1848 C CA . THR A 1 240 ? 13.454 -16.986 -24.762 1.00 86.62 240 THR A CA 1
ATOM 1849 C C . THR A 1 240 ? 13.439 -15.501 -24.372 1.00 86.62 240 THR A C 1
ATOM 1851 O O . THR A 1 240 ? 14.505 -14.933 -24.095 1.00 86.62 240 THR A O 1
ATOM 1854 N N . PRO A 1 241 ? 12.251 -14.864 -24.292 1.00 88.88 241 PRO A N 1
ATOM 1855 C CA . PRO A 1 241 ? 12.099 -13.525 -23.721 1.00 88.88 241 PRO A CA 1
ATOM 1856 C C . PRO A 1 241 ? 12.594 -13.433 -22.279 1.00 88.88 241 PRO A C 1
ATOM 1858 O O . PRO A 1 241 ? 13.265 -12.472 -21.924 1.00 88.88 241 PRO A O 1
ATOM 1861 N N . TYR A 1 242 ? 12.338 -14.467 -21.473 1.00 89.44 242 TYR A N 1
ATOM 1862 C CA . TYR A 1 242 ? 12.787 -14.546 -20.086 1.00 89.44 242 TYR A CA 1
ATOM 1863 C C . TYR A 1 242 ? 14.305 -14.392 -19.947 1.00 89.44 242 TYR A C 1
ATOM 1865 O O . TYR A 1 242 ? 14.776 -13.567 -19.168 1.00 89.44 242 TYR A O 1
ATOM 1873 N N . GLN A 1 243 ? 15.087 -15.137 -20.732 1.00 87.62 243 GLN A N 1
ATOM 1874 C CA . GLN A 1 243 ? 16.547 -15.020 -20.706 1.00 87.62 243 GLN A CA 1
ATOM 1875 C C . GLN A 1 243 ? 17.009 -13.614 -21.108 1.00 87.62 243 GLN A C 1
ATOM 1877 O O . GLN A 1 243 ? 17.867 -13.037 -20.442 1.00 87.62 243 GLN A O 1
ATOM 1882 N N . PHE A 1 244 ? 16.399 -13.023 -22.138 1.00 90.56 244 PHE A N 1
ATOM 1883 C CA . PHE A 1 244 ? 16.717 -11.653 -22.542 1.00 90.56 244 PHE A CA 1
ATOM 1884 C C . PHE A 1 244 ? 16.327 -10.617 -21.473 1.00 90.56 244 PHE A C 1
ATOM 1886 O O . PHE A 1 244 ? 17.066 -9.665 -21.229 1.00 90.56 244 PHE A O 1
ATOM 1893 N N . ALA A 1 245 ? 15.202 -10.804 -20.781 1.00 92.00 245 ALA A N 1
ATOM 1894 C CA . ALA A 1 245 ? 14.814 -9.976 -19.642 1.00 92.00 245 ALA A CA 1
ATOM 1895 C C . ALA A 1 245 ? 15.843 -10.075 -18.508 1.00 92.00 245 ALA A C 1
ATOM 1897 O O . ALA A 1 245 ? 16.294 -9.053 -17.995 1.00 92.00 245 ALA A O 1
ATOM 1898 N N . MET A 1 246 ? 16.287 -11.287 -18.166 1.00 89.06 246 MET A N 1
ATOM 1899 C CA . MET A 1 246 ? 17.319 -11.495 -17.149 1.00 89.06 246 MET A CA 1
ATOM 1900 C C . MET A 1 246 ? 18.656 -10.844 -17.531 1.00 89.06 246 MET A C 1
ATOM 1902 O O . MET A 1 246 ? 19.301 -10.271 -16.653 1.00 89.06 246 MET A O 1
ATOM 1906 N N . MET A 1 247 ? 19.028 -10.833 -18.819 1.00 88.56 247 MET A N 1
ATOM 1907 C CA . MET A 1 247 ? 20.201 -10.090 -19.301 1.00 88.56 247 MET A CA 1
ATOM 1908 C C . MET A 1 247 ? 20.094 -8.590 -19.028 1.00 88.56 247 MET A C 1
ATOM 1910 O O . MET A 1 247 ? 21.076 -7.964 -18.656 1.00 88.56 247 MET A O 1
ATOM 1914 N N . GLN A 1 248 ? 18.907 -8.002 -19.172 1.00 92.00 248 GLN A N 1
ATOM 1915 C CA . GLN A 1 248 ? 18.687 -6.576 -18.909 1.00 92.00 248 GLN A CA 1
ATOM 1916 C C . GLN A 1 248 ? 18.585 -6.249 -17.412 1.00 92.00 248 GLN A C 1
ATOM 1918 O O . GLN A 1 248 ? 18.908 -5.134 -17.012 1.00 92.00 248 GLN A O 1
ATOM 1923 N N . LEU A 1 249 ? 18.118 -7.197 -16.592 1.00 89.50 249 LEU A N 1
ATOM 1924 C CA . LEU A 1 249 ? 17.901 -7.017 -15.153 1.00 89.50 249 LEU A CA 1
ATOM 1925 C C . LEU A 1 249 ? 19.152 -7.256 -14.310 1.00 89.50 249 LEU A C 1
ATOM 1927 O O . LEU A 1 249 ? 19.356 -6.572 -13.309 1.00 89.50 249 LEU A O 1
ATOM 1931 N N . LEU A 1 250 ? 19.963 -8.239 -14.697 1.00 85.69 250 LEU A N 1
ATOM 1932 C CA . LEU A 1 250 ? 21.173 -8.663 -13.994 1.00 85.69 250 LEU A CA 1
ATOM 1933 C C . LEU A 1 250 ? 22.343 -8.771 -14.987 1.00 85.69 250 LEU A C 1
ATOM 1935 O O . LEU A 1 250 ? 22.928 -9.850 -15.144 1.00 85.69 250 LEU A O 1
ATOM 1939 N N . PRO A 1 251 ? 22.686 -7.680 -15.693 1.00 82.06 251 PRO A N 1
ATOM 1940 C CA . PRO A 1 251 ? 23.621 -7.735 -16.812 1.00 82.06 251 PRO A CA 1
ATOM 1941 C C . PRO A 1 251 ? 25.021 -8.203 -16.387 1.00 82.06 251 PRO A C 1
ATOM 1943 O O . PRO A 1 251 ? 25.667 -8.952 -17.108 1.00 82.06 251 PRO A O 1
ATOM 1946 N N . GLU A 1 252 ? 25.458 -7.878 -15.172 1.00 74.38 252 GLU A N 1
ATOM 1947 C CA . GLU A 1 252 ? 26.764 -8.300 -14.646 1.00 74.38 252 GLU A CA 1
ATOM 1948 C C . GLU A 1 252 ? 26.878 -9.810 -14.390 1.00 74.38 252 GLU A C 1
ATOM 1950 O O . GLU A 1 252 ? 27.959 -10.380 -14.522 1.00 74.38 252 GLU A O 1
ATOM 1955 N N . TYR A 1 253 ? 25.768 -10.469 -14.042 1.00 72.06 253 TYR A N 1
ATOM 1956 C CA . TYR A 1 253 ? 25.730 -11.914 -13.785 1.00 72.06 253 TYR A CA 1
ATOM 1957 C C . TYR A 1 253 ? 25.547 -12.726 -15.067 1.00 72.06 253 TYR A C 1
ATOM 1959 O O . TYR A 1 253 ? 25.944 -13.885 -15.147 1.00 72.06 253 TYR A O 1
ATOM 1967 N N . THR A 1 254 ? 24.905 -12.120 -16.060 1.00 70.25 254 THR A N 1
ATOM 1968 C CA . THR A 1 254 ? 24.465 -12.783 -17.293 1.00 70.25 254 THR A CA 1
ATOM 1969 C C . THR A 1 254 ? 25.416 -12.550 -18.461 1.00 70.25 254 THR A C 1
ATOM 1971 O O . THR A 1 254 ? 25.452 -13.361 -19.379 1.00 70.25 254 THR A O 1
ATOM 1974 N N . LEU A 1 255 ? 26.202 -11.471 -18.420 1.00 71.56 255 LEU A N 1
ATOM 1975 C CA . LEU A 1 255 ? 27.183 -11.080 -19.433 1.00 71.56 255 LEU A CA 1
ATOM 1976 C C . LEU A 1 255 ? 28.520 -10.691 -18.757 1.00 71.56 255 LEU A C 1
ATOM 1978 O O . LEU A 1 255 ? 28.976 -9.549 -18.906 1.00 71.56 255 LEU A O 1
ATOM 1982 N N . PRO A 1 256 ? 29.138 -11.611 -17.985 1.00 64.25 256 PRO A N 1
ATOM 1983 C CA . PRO A 1 256 ? 30.329 -11.318 -17.194 1.00 64.25 256 PRO A CA 1
ATOM 1984 C C . PRO A 1 256 ? 31.520 -10.902 -18.068 1.00 64.25 256 PRO A C 1
ATOM 1986 O O . PRO A 1 256 ? 31.623 -11.266 -19.240 1.00 64.25 256 PRO A O 1
ATOM 1989 N N . CYS A 1 257 ? 32.429 -10.126 -17.477 1.00 58.53 257 CYS A N 1
ATOM 1990 C CA . CYS A 1 257 ? 33.695 -9.728 -18.087 1.00 58.53 257 CYS A CA 1
ATOM 1991 C C . CYS A 1 257 ? 34.835 -10.538 -17.454 1.00 58.53 257 CYS A C 1
ATOM 1993 O O . CYS A 1 257 ? 34.898 -10.619 -16.226 1.00 58.53 257 CYS A O 1
ATOM 1995 N N . ASP A 1 258 ? 35.740 -11.086 -18.268 1.00 54.47 258 ASP A N 1
ATOM 1996 C CA . ASP A 1 258 ? 36.829 -11.972 -17.819 1.00 54.47 258 ASP A CA 1
ATOM 1997 C C . ASP A 1 258 ? 37.863 -11.287 -16.889 1.00 54.47 258 ASP A C 1
ATOM 1999 O O . ASP A 1 258 ? 38.638 -11.971 -16.223 1.00 54.47 258 ASP A O 1
ATOM 2003 N N . ASP A 1 259 ? 37.846 -9.950 -16.767 1.00 49.97 259 ASP A N 1
ATOM 2004 C CA . ASP A 1 259 ? 38.944 -9.166 -16.175 1.00 49.97 259 ASP A CA 1
ATOM 2005 C C . ASP A 1 259 ? 38.717 -8.558 -14.759 1.00 49.97 259 ASP A C 1
ATOM 2007 O O . ASP A 1 259 ? 39.537 -7.736 -14.346 1.00 49.97 259 ASP A O 1
ATOM 2011 N N . ALA A 1 260 ? 37.685 -8.890 -13.951 1.00 43.06 260 ALA A N 1
ATOM 2012 C CA . ALA A 1 260 ? 37.613 -8.315 -12.579 1.00 43.06 260 ALA A CA 1
ATOM 2013 C C . ALA A 1 260 ? 36.731 -8.998 -11.506 1.00 43.06 260 ALA A C 1
ATOM 2015 O O . ALA A 1 260 ? 35.549 -9.277 -11.709 1.00 43.06 260 ALA A O 1
ATOM 2016 N N . HIS A 1 261 ? 37.286 -9.043 -10.283 1.00 39.16 261 HIS A N 1
ATOM 2017 C CA . HIS A 1 261 ? 36.689 -9.449 -8.997 1.00 39.16 261 HIS A CA 1
ATOM 2018 C C . HIS A 1 261 ? 35.318 -8.794 -8.664 1.00 39.16 261 HIS A C 1
ATOM 2020 O O . HIS A 1 261 ? 35.110 -7.632 -9.015 1.00 39.16 261 HIS A O 1
ATOM 2026 N N . PRO A 1 262 ? 34.408 -9.459 -7.916 1.00 42.78 262 PRO A N 1
ATOM 2027 C CA . PRO A 1 262 ? 32.970 -9.126 -7.817 1.00 42.78 262 PRO A CA 1
ATOM 2028 C C . PRO A 1 262 ? 32.530 -7.832 -7.092 1.00 42.78 262 PRO A C 1
ATOM 2030 O O . PRO A 1 262 ? 31.332 -7.652 -6.913 1.00 42.78 262 PRO A O 1
ATOM 2033 N N . SER A 1 263 ? 33.420 -6.949 -6.627 1.00 40.97 263 SER A N 1
ATOM 2034 C CA . SER A 1 263 ? 33.052 -5.930 -5.618 1.00 40.97 263 SER A CA 1
ATOM 2035 C C . SER A 1 263 ? 32.727 -4.507 -6.113 1.00 40.97 263 SER A C 1
ATOM 2037 O O . SER A 1 263 ? 32.230 -3.729 -5.308 1.00 40.97 263 SER A O 1
ATOM 2039 N N . ASP A 1 264 ? 32.934 -4.162 -7.391 1.00 40.12 264 ASP A N 1
ATOM 2040 C CA . ASP A 1 264 ? 32.646 -2.817 -7.940 1.00 40.12 264 ASP A CA 1
ATOM 2041 C C . ASP A 1 264 ? 31.675 -2.895 -9.137 1.00 40.12 264 ASP A C 1
ATOM 2043 O O . ASP A 1 264 ? 32.072 -3.286 -10.237 1.00 40.12 264 ASP A O 1
ATOM 2047 N N . LEU A 1 265 ? 30.398 -2.545 -8.920 1.00 45.06 265 LEU A N 1
ATOM 2048 C CA . LEU A 1 265 ? 29.307 -2.670 -9.909 1.00 45.06 265 LEU A CA 1
ATOM 2049 C C . LEU A 1 265 ? 29.232 -1.505 -10.929 1.00 45.06 265 LEU A C 1
ATOM 2051 O O . LEU A 1 265 ? 28.660 -1.641 -12.002 1.00 45.06 265 LEU A O 1
ATOM 2055 N N . THR A 1 266 ? 29.852 -0.347 -10.687 1.00 39.31 266 THR A N 1
ATOM 2056 C CA . THR A 1 266 ? 29.630 0.867 -11.514 1.00 39.31 266 THR A CA 1
ATOM 2057 C C . THR A 1 266 ? 30.563 1.039 -12.725 1.00 39.31 266 THR A C 1
ATOM 2059 O O . THR A 1 266 ? 30.693 2.136 -13.258 1.00 39.31 266 THR A O 1
ATOM 2062 N N . GLY A 1 267 ? 31.206 -0.030 -13.205 1.00 46.47 267 GLY A N 1
ATOM 2063 C CA . GLY A 1 267 ? 32.055 0.005 -14.412 1.00 46.47 267 GLY A CA 1
ATOM 2064 C C . GLY A 1 267 ? 31.926 -1.212 -15.333 1.00 46.47 267 GLY A C 1
ATOM 2065 O O . GLY A 1 267 ? 32.698 -1.363 -16.281 1.00 46.47 267 GLY A O 1
ATOM 2066 N N . LYS A 1 268 ? 30.979 -2.113 -15.050 1.00 63.16 268 LYS A N 1
ATOM 2067 C CA . LYS A 1 268 ? 30.933 -3.467 -15.630 1.00 63.16 268 LYS A CA 1
ATOM 2068 C C . LYS A 1 268 ? 29.692 -3.756 -16.461 1.00 63.16 268 LYS A C 1
ATOM 2070 O O . LYS A 1 268 ? 29.621 -4.818 -17.075 1.00 63.16 268 LYS A O 1
ATOM 2075 N N . ASP A 1 269 ? 28.743 -2.826 -16.501 1.00 77.50 269 ASP A N 1
ATOM 2076 C CA . ASP A 1 269 ? 27.499 -3.028 -17.220 1.00 77.50 269 ASP A CA 1
ATOM 2077 C C . ASP A 1 269 ? 27.739 -3.050 -18.748 1.00 77.50 269 ASP A C 1
ATOM 2079 O O . ASP A 1 269 ? 28.178 -2.049 -19.326 1.00 77.50 269 ASP A O 1
ATOM 2083 N N . PRO A 1 270 ? 27.470 -4.175 -19.431 1.00 81.69 270 PRO A N 1
ATOM 2084 C CA . PRO A 1 270 ? 27.647 -4.316 -20.870 1.00 81.69 270 PRO A CA 1
ATOM 2085 C C . PRO A 1 270 ? 26.799 -3.344 -21.700 1.00 81.69 270 PRO A C 1
ATOM 2087 O O . PRO A 1 270 ? 27.257 -2.879 -22.743 1.00 81.69 270 PRO A O 1
ATOM 2090 N N . PHE A 1 271 ? 25.582 -3.016 -21.268 1.00 88.75 271 PHE A N 1
ATOM 2091 C CA . PHE A 1 271 ? 24.738 -2.063 -21.982 1.00 88.75 271 PHE A CA 1
ATOM 2092 C C . PHE A 1 271 ? 25.279 -0.641 -21.846 1.00 88.75 271 PHE A C 1
ATOM 2094 O O . PHE A 1 271 ? 25.285 0.095 -22.833 1.00 88.75 271 PHE A O 1
ATOM 2101 N N . SER A 1 272 ? 25.809 -0.277 -20.674 1.00 87.69 272 SER A N 1
ATOM 2102 C CA . SER A 1 272 ? 26.479 1.015 -20.470 1.00 87.69 272 SER A CA 1
ATOM 2103 C C . SER A 1 272 ? 27.732 1.133 -21.341 1.00 87.69 272 SER A C 1
ATOM 2105 O O . SER A 1 272 ? 27.880 2.102 -22.089 1.00 87.69 272 SER A O 1
ATOM 2107 N N . GLN A 1 273 ? 28.588 0.103 -21.354 1.00 85.50 273 GLN A N 1
ATOM 2108 C CA . GLN A 1 273 ? 29.796 0.070 -22.190 1.00 85.50 273 GLN A CA 1
ATOM 2109 C C . GLN A 1 273 ? 29.470 0.204 -23.684 1.00 85.50 273 GLN A C 1
ATOM 2111 O O . GLN A 1 273 ? 30.095 0.996 -24.393 1.00 85.50 273 GLN A O 1
ATOM 2116 N N . LEU A 1 274 ? 28.469 -0.537 -24.164 1.00 87.31 274 LEU A N 1
ATOM 2117 C CA . LEU A 1 274 ? 28.058 -0.490 -25.564 1.00 87.31 274 LEU A CA 1
ATOM 2118 C C . LEU A 1 274 ? 27.423 0.858 -25.930 1.00 87.31 274 LEU A C 1
ATOM 2120 O O . LEU A 1 274 ? 27.737 1.430 -26.974 1.00 87.31 274 LEU A O 1
ATOM 2124 N N . THR A 1 275 ? 26.588 1.408 -25.047 1.00 90.25 275 THR A N 1
ATOM 2125 C CA . THR A 1 275 ? 26.028 2.754 -25.214 1.00 90.25 275 THR A CA 1
ATOM 2126 C C . THR A 1 275 ? 27.149 3.790 -25.283 1.00 90.25 275 THR A C 1
ATOM 2128 O O . THR A 1 275 ? 27.131 4.658 -26.154 1.00 90.25 275 THR A O 1
ATOM 2131 N N . ALA A 1 276 ? 28.174 3.679 -24.433 1.00 85.94 276 ALA A N 1
ATOM 2132 C CA . ALA A 1 276 ? 29.316 4.585 -24.432 1.00 85.94 276 ALA A CA 1
ATOM 2133 C C . ALA A 1 276 ? 30.083 4.584 -25.764 1.00 85.94 276 ALA A C 1
ATOM 2135 O O . ALA A 1 276 ? 30.452 5.663 -26.229 1.00 85.94 276 ALA A O 1
ATOM 2136 N N . ILE A 1 277 ? 30.259 3.413 -26.390 1.00 85.56 277 ILE A N 1
ATOM 2137 C CA . ILE A 1 277 ? 30.836 3.266 -27.737 1.00 85.56 277 ILE A CA 1
ATOM 2138 C C . ILE A 1 277 ? 29.940 3.956 -28.777 1.00 85.56 277 ILE A C 1
ATOM 2140 O O . ILE A 1 277 ? 30.405 4.800 -29.546 1.00 85.56 277 ILE A O 1
ATOM 2144 N N . LEU A 1 278 ? 28.640 3.648 -28.765 1.00 88.25 278 LEU A N 1
ATOM 2145 C CA . LEU A 1 278 ? 27.674 4.130 -29.758 1.00 88.25 278 LEU A CA 1
ATOM 2146 C C . LEU A 1 278 ? 27.413 5.638 -29.691 1.00 88.25 278 LEU A C 1
ATOM 2148 O O . LEU A 1 278 ? 27.096 6.238 -30.715 1.00 88.25 278 LEU A O 1
ATOM 2152 N N . ARG A 1 279 ? 27.618 6.287 -28.538 1.00 86.81 279 ARG A N 1
ATOM 2153 C CA . ARG A 1 279 ? 27.533 7.757 -28.417 1.00 86.81 279 ARG A CA 1
ATOM 2154 C C . ARG A 1 279 ? 28.492 8.502 -29.352 1.00 86.81 279 ARG A C 1
ATOM 2156 O O . ARG A 1 279 ? 28.269 9.684 -29.605 1.00 86.81 279 ARG A O 1
ATOM 2163 N N . HIS A 1 280 ? 29.545 7.850 -29.847 1.00 84.38 280 HIS A N 1
ATOM 2164 C CA . HIS A 1 280 ? 30.485 8.444 -30.798 1.00 84.38 280 HIS A CA 1
ATOM 2165 C C . HIS A 1 280 ? 30.033 8.361 -32.265 1.00 84.38 280 HIS A C 1
ATOM 2167 O O . HIS A 1 280 ? 30.645 9.035 -33.094 1.00 84.38 280 HIS A O 1
ATOM 2173 N N . ALA A 1 281 ? 29.003 7.571 -32.591 1.00 85.50 281 ALA A N 1
ATOM 2174 C CA . ALA A 1 281 ? 28.403 7.520 -33.929 1.00 85.50 281 ALA A CA 1
ATOM 2175 C C . ALA A 1 281 ? 27.513 8.746 -34.181 1.00 85.50 281 ALA A C 1
ATOM 2177 O O . ALA A 1 281 ? 27.105 9.400 -33.226 1.00 85.50 281 ALA A O 1
ATOM 2178 N N . GLY A 1 282 ? 27.188 9.063 -35.438 1.00 84.56 282 GLY A N 1
ATOM 2179 C CA . GLY A 1 282 ? 26.241 10.139 -35.767 1.00 84.56 282 GLY A CA 1
ATOM 2180 C C . GLY A 1 282 ? 24.774 9.748 -35.514 1.00 84.56 282 GLY A C 1
ATOM 2181 O O . GLY A 1 282 ? 24.385 8.606 -35.747 1.00 84.56 282 GLY A O 1
ATOM 2182 N N . VAL A 1 283 ? 23.925 10.695 -35.089 1.00 84.31 283 VAL A N 1
ATOM 2183 C CA . VAL A 1 283 ? 22.502 10.420 -34.771 1.00 84.31 283 VAL A CA 1
ATOM 2184 C C . VAL A 1 283 ? 21.709 9.855 -35.958 1.00 84.31 283 VAL A C 1
ATOM 2186 O O . VAL A 1 283 ? 20.898 8.949 -35.779 1.00 84.31 283 VAL A O 1
ATOM 2189 N N . ASP A 1 284 ? 21.970 10.334 -37.179 1.00 84.88 284 ASP A N 1
ATOM 2190 C CA . ASP A 1 284 ? 21.295 9.849 -38.390 1.00 84.88 284 ASP A CA 1
ATOM 2191 C C . ASP A 1 284 ? 21.689 8.400 -38.720 1.00 84.88 284 ASP A C 1
ATOM 2193 O O . ASP A 1 284 ? 20.850 7.608 -39.156 1.00 84.88 284 ASP A O 1
ATOM 2197 N N . GLU A 1 285 ? 22.949 8.031 -38.464 1.00 86.94 285 GLU A N 1
ATOM 2198 C CA . GLU A 1 285 ? 23.451 6.662 -38.627 1.00 86.94 285 GLU A CA 1
ATOM 2199 C C . GLU A 1 285 ? 22.814 5.729 -37.591 1.00 86.94 285 GLU A C 1
ATOM 2201 O O . GLU A 1 285 ? 22.321 4.655 -37.945 1.00 86.94 285 GLU A O 1
ATOM 2206 N N . LEU A 1 286 ? 22.734 6.172 -36.330 1.00 89.19 286 LEU A N 1
ATOM 2207 C CA . LEU A 1 286 ? 22.042 5.451 -35.259 1.00 89.19 286 LEU A CA 1
ATOM 2208 C C . LEU A 1 286 ? 20.558 5.246 -35.596 1.00 89.19 286 LEU A C 1
ATOM 2210 O O . LEU A 1 286 ? 20.043 4.135 -35.464 1.00 89.19 286 LEU A O 1
ATOM 2214 N N . TYR A 1 287 ? 19.877 6.281 -36.096 1.00 88.88 287 TYR A N 1
ATOM 2215 C CA . TYR A 1 287 ? 18.476 6.186 -36.508 1.00 88.88 287 TYR A CA 1
ATOM 2216 C C . TYR A 1 287 ? 18.292 5.209 -37.676 1.00 88.88 287 TYR A C 1
ATOM 2218 O O . TYR A 1 287 ? 17.406 4.350 -37.638 1.00 88.88 287 TYR A O 1
ATOM 2226 N N . ALA A 1 288 ? 19.135 5.299 -38.709 1.00 87.00 288 ALA A N 1
ATOM 2227 C CA . ALA A 1 288 ? 19.100 4.382 -39.846 1.00 87.00 288 ALA A CA 1
ATOM 2228 C C . ALA A 1 288 ? 19.325 2.930 -39.400 1.00 87.00 288 ALA A C 1
ATOM 2230 O O . ALA A 1 288 ? 18.597 2.028 -39.829 1.00 87.00 288 ALA A O 1
ATOM 2231 N N . ARG A 1 289 ? 20.277 2.707 -38.487 1.00 88.31 289 ARG A N 1
ATOM 2232 C CA . ARG A 1 289 ? 20.547 1.392 -37.909 1.00 88.31 289 ARG A CA 1
ATOM 2233 C C . ARG A 1 289 ? 19.356 0.862 -37.116 1.00 88.31 289 ARG A C 1
ATOM 2235 O O . ARG A 1 289 ? 18.925 -0.262 -37.373 1.00 88.31 289 ARG A O 1
ATOM 2242 N N . ALA A 1 290 ? 18.784 1.670 -36.224 1.00 89.50 290 ALA A N 1
ATOM 2243 C CA . ALA A 1 290 ? 17.603 1.310 -35.443 1.00 89.50 290 ALA A CA 1
ATOM 2244 C C . ALA A 1 290 ? 16.421 0.928 -36.350 1.00 89.50 290 ALA A C 1
ATOM 2246 O O . ALA A 1 290 ? 15.796 -0.111 -36.148 1.00 89.50 290 ALA A O 1
ATOM 2247 N N . GLN A 1 291 ? 16.154 1.710 -37.403 1.00 87.44 291 GLN A N 1
ATOM 2248 C CA . GLN A 1 291 ? 15.100 1.407 -38.378 1.00 87.44 291 GLN A CA 1
ATOM 2249 C C . GLN A 1 291 ? 15.352 0.095 -39.129 1.00 87.44 291 GLN A C 1
ATOM 2251 O O . GLN A 1 291 ? 14.414 -0.667 -39.366 1.00 87.44 291 GLN A O 1
ATOM 2256 N N . ASN A 1 292 ? 16.598 -0.184 -39.514 1.00 87.38 292 ASN A N 1
ATOM 2257 C CA . ASN A 1 292 ? 16.943 -1.422 -40.211 1.00 87.38 292 ASN A CA 1
ATOM 2258 C C . ASN A 1 292 ? 16.764 -2.647 -39.311 1.00 87.38 292 ASN A C 1
ATOM 2260 O O . ASN A 1 292 ? 16.123 -3.610 -39.733 1.00 87.38 292 ASN A O 1
ATOM 2264 N N . LEU A 1 293 ? 17.244 -2.583 -38.066 1.00 87.88 293 LEU A N 1
ATOM 2265 C CA . LEU A 1 293 ? 17.058 -3.651 -37.083 1.00 87.88 293 LEU A CA 1
ATOM 2266 C C . LEU A 1 293 ? 15.572 -3.849 -36.757 1.00 87.88 293 LEU A C 1
ATOM 2268 O O . LEU A 1 293 ? 15.085 -4.973 -36.788 1.00 87.88 293 LEU A O 1
ATOM 2272 N N . LEU A 1 294 ? 14.806 -2.774 -36.563 1.00 85.81 294 LEU A N 1
ATOM 2273 C CA . LEU A 1 294 ? 13.369 -2.859 -36.289 1.00 85.81 294 LEU A CA 1
ATOM 2274 C C . LEU A 1 294 ? 12.570 -3.463 -37.454 1.00 85.81 294 LEU A C 1
ATOM 2276 O O . LEU A 1 294 ? 11.678 -4.284 -37.236 1.00 85.81 294 LEU A O 1
ATOM 2280 N N . ARG A 1 295 ? 12.893 -3.098 -38.703 1.00 82.62 295 ARG A N 1
ATOM 2281 C CA . ARG A 1 295 ? 12.297 -3.725 -39.898 1.00 82.62 295 ARG A CA 1
ATOM 2282 C C . ARG A 1 295 ? 12.642 -5.201 -39.980 1.00 82.62 295 ARG A C 1
ATOM 2284 O O . ARG A 1 295 ? 11.782 -5.993 -40.358 1.00 82.62 295 ARG A O 1
ATOM 2291 N N . LEU A 1 296 ? 13.880 -5.550 -39.645 1.00 80.94 296 LEU A N 1
ATOM 2292 C CA . LEU A 1 296 ? 14.323 -6.929 -39.619 1.00 80.94 296 LEU A CA 1
ATOM 2293 C C . LEU A 1 296 ? 13.540 -7.720 -38.566 1.00 80.94 296 LEU A C 1
ATOM 2295 O O . LEU A 1 296 ? 12.927 -8.724 -38.909 1.00 80.94 296 LEU A O 1
ATOM 2299 N N . PHE A 1 297 ? 13.449 -7.223 -37.331 1.00 82.94 297 PHE A N 1
ATOM 2300 C CA . PHE A 1 297 ? 12.626 -7.849 -36.300 1.00 82.94 297 PHE A CA 1
ATOM 2301 C C . PHE A 1 297 ? 11.178 -8.014 -36.775 1.00 82.94 297 PHE A C 1
ATOM 2303 O O . PHE A 1 297 ? 10.647 -9.115 -36.740 1.00 82.94 297 PHE A O 1
ATOM 2310 N N . ARG A 1 298 ? 10.556 -6.981 -37.347 1.00 77.69 298 ARG A N 1
ATOM 2311 C CA . ARG A 1 298 ? 9.174 -7.074 -37.846 1.00 77.69 298 ARG A CA 1
ATOM 2312 C C . ARG A 1 298 ? 8.963 -8.169 -38.900 1.00 77.69 298 ARG A C 1
ATOM 2314 O O . ARG A 1 298 ? 7.897 -8.778 -38.924 1.00 77.69 298 ARG A O 1
ATOM 2321 N N . ARG A 1 299 ? 9.930 -8.385 -39.799 1.00 73.06 299 ARG A N 1
ATOM 2322 C CA . ARG A 1 299 ? 9.832 -9.421 -40.845 1.00 73.06 299 ARG A CA 1
ATOM 2323 C C . ARG A 1 299 ? 9.801 -10.830 -40.265 1.00 73.06 299 ARG A C 1
ATOM 2325 O O . ARG A 1 299 ? 9.153 -11.696 -40.838 1.00 73.06 299 ARG A O 1
ATOM 2332 N N . HIS A 1 300 ? 10.499 -11.033 -39.154 1.00 67.25 300 HIS A N 1
ATOM 2333 C CA . HIS A 1 300 ? 10.714 -12.351 -38.566 1.00 67.25 300 HIS A CA 1
ATOM 2334 C C . HIS A 1 300 ? 9.752 -12.624 -37.400 1.00 67.25 300 HIS A C 1
ATOM 2336 O O . HIS A 1 300 ? 9.196 -13.712 -37.295 1.00 67.25 300 HIS A O 1
ATOM 2342 N N . PHE A 1 301 ? 9.432 -11.608 -36.600 1.00 66.69 301 PHE A N 1
ATOM 2343 C CA . PHE A 1 301 ? 8.467 -11.644 -35.497 1.00 66.69 301 PHE A CA 1
ATOM 2344 C C . PHE A 1 301 ? 7.070 -11.185 -35.950 1.00 66.69 301 PHE A C 1
ATOM 2346 O O . PHE A 1 301 ? 6.512 -10.248 -35.381 1.00 66.69 301 PHE A O 1
ATOM 2353 N N . THR A 1 302 ? 6.533 -11.794 -37.015 1.00 54.00 302 THR A N 1
ATOM 2354 C CA . THR A 1 302 ? 5.283 -11.387 -37.697 1.00 54.00 302 THR A CA 1
ATOM 2355 C C . THR A 1 302 ? 4.199 -10.891 -36.720 1.00 54.00 302 THR A C 1
ATOM 2357 O O . THR A 1 302 ? 3.830 -11.594 -35.783 1.00 54.00 302 THR A O 1
ATOM 2360 N N . ASP A 1 303 ? 3.722 -9.659 -36.936 1.00 59.88 303 ASP A N 1
ATOM 2361 C CA . ASP A 1 303 ? 2.723 -8.911 -36.146 1.00 59.88 303 ASP A CA 1
ATOM 2362 C C . ASP A 1 303 ? 3.091 -8.462 -34.719 1.00 59.88 303 ASP A C 1
ATOM 2364 O O . ASP A 1 303 ? 2.327 -7.693 -34.119 1.00 59.88 303 ASP A O 1
ATOM 2368 N N . GLN A 1 304 ? 4.276 -8.805 -34.208 1.00 70.31 304 GLN A N 1
ATOM 2369 C CA . GLN A 1 304 ? 4.706 -8.411 -32.866 1.00 70.31 304 GLN A CA 1
ATOM 2370 C C . GLN A 1 304 ? 5.363 -7.024 -32.838 1.00 70.31 304 GLN A C 1
ATOM 2372 O O . GLN A 1 304 ? 6.299 -6.715 -33.573 1.00 70.31 304 GLN A O 1
ATOM 2377 N N . GLN A 1 305 ? 4.867 -6.172 -31.942 1.00 85.06 305 GLN A N 1
ATOM 2378 C CA . GLN A 1 305 ? 5.576 -4.972 -31.486 1.00 85.06 305 GLN A CA 1
ATOM 2379 C C . GLN A 1 305 ? 6.730 -5.353 -30.555 1.00 85.06 305 GLN A C 1
ATOM 2381 O O . GLN A 1 305 ? 6.620 -6.375 -29.873 1.00 85.06 305 GLN A O 1
ATOM 2386 N N . LEU A 1 306 ? 7.754 -4.494 -30.483 1.00 89.94 306 LEU A N 1
ATOM 2387 C CA . LEU A 1 306 ? 8.874 -4.563 -29.542 1.00 89.94 306 LEU A CA 1
ATOM 2388 C C . LEU A 1 306 ? 8.728 -3.445 -28.489 1.00 89.94 306 LEU A C 1
ATOM 2390 O O . LEU A 1 306 ? 9.204 -2.328 -28.709 1.00 89.94 306 LEU A O 1
ATOM 2394 N N . PRO A 1 307 ? 8.018 -3.696 -27.377 1.00 92.69 307 PRO A N 1
ATOM 2395 C CA . PRO A 1 307 ? 7.663 -2.664 -26.413 1.00 92.69 307 PRO A CA 1
ATOM 2396 C C . PRO A 1 307 ? 8.880 -2.178 -25.627 1.00 92.69 307 PRO A C 1
ATOM 2398 O O . PRO A 1 307 ? 9.830 -2.931 -25.402 1.00 92.69 307 PRO A O 1
ATOM 2401 N N . VAL A 1 308 ? 8.824 -0.935 -25.155 1.00 95.38 308 VAL A N 1
ATOM 2402 C CA . VAL A 1 308 ? 9.828 -0.363 -24.251 1.00 95.38 308 VAL A CA 1
ATOM 2403 C C . VAL A 1 308 ? 9.171 -0.041 -22.918 1.00 95.38 308 VAL A C 1
ATOM 2405 O O . VAL A 1 308 ? 8.294 0.815 -22.839 1.00 95.38 308 VAL A O 1
ATOM 2408 N N . VAL A 1 309 ? 9.595 -0.725 -21.863 1.00 95.62 309 VAL A N 1
ATOM 2409 C CA . VAL A 1 309 ? 9.248 -0.395 -20.485 1.00 95.62 309 VAL A CA 1
ATOM 2410 C C . VAL A 1 309 ? 10.197 0.688 -19.993 1.00 95.62 309 VAL A C 1
ATOM 2412 O O . VAL A 1 309 ? 11.411 0.502 -20.009 1.00 95.62 309 VAL A O 1
ATOM 2415 N N . VAL A 1 310 ? 9.636 1.794 -19.520 1.00 93.62 310 VAL A N 1
ATOM 2416 C CA . VAL A 1 310 ? 10.354 2.867 -18.836 1.00 93.62 310 VAL A CA 1
ATOM 2417 C C . VAL A 1 310 ? 9.849 2.910 -17.393 1.00 93.62 310 VAL A C 1
ATOM 2419 O O . VAL A 1 310 ? 8.705 3.299 -17.146 1.00 93.62 310 VAL A O 1
ATOM 2422 N N . ASP A 1 311 ? 10.672 2.455 -16.449 1.00 91.62 311 ASP A N 1
ATOM 2423 C CA . ASP A 1 311 ? 10.337 2.364 -15.021 1.00 91.62 311 ASP A CA 1
ATOM 2424 C C . ASP A 1 311 ? 11.001 3.479 -14.194 1.00 91.62 311 ASP A C 1
ATOM 2426 O O . ASP A 1 311 ? 11.956 4.132 -14.627 1.00 91.62 311 ASP A O 1
ATOM 2430 N N . GLU A 1 312 ? 10.465 3.709 -12.994 1.00 86.62 312 GLU A N 1
ATOM 2431 C CA . GLU A 1 312 ? 10.885 4.751 -12.047 1.00 86.62 312 GLU A CA 1
ATOM 2432 C C . GLU A 1 312 ? 10.886 6.171 -12.658 1.00 86.62 312 GLU A C 1
ATOM 2434 O O . GLU A 1 312 ? 11.684 7.039 -12.292 1.00 86.62 312 GLU A O 1
ATOM 2439 N N . VAL A 1 313 ? 9.950 6.449 -13.576 1.00 86.19 313 VAL A N 1
ATOM 2440 C CA . VAL A 1 313 ? 9.967 7.676 -14.397 1.00 86.19 313 VAL A CA 1
ATOM 2441 C C . VAL A 1 313 ? 9.832 8.979 -13.622 1.00 86.19 313 VAL A C 1
ATOM 2443 O O . VAL A 1 313 ? 10.176 10.033 -14.157 1.00 86.19 313 VAL A O 1
ATOM 2446 N N . GLN A 1 314 ? 9.387 8.944 -12.362 1.00 80.69 314 GLN A N 1
ATOM 2447 C CA . GLN A 1 314 ? 9.370 10.147 -11.533 1.00 80.69 314 GLN A CA 1
ATOM 2448 C C . GLN A 1 314 ? 10.762 10.773 -11.374 1.00 80.69 314 GLN A C 1
ATOM 2450 O O . GLN A 1 314 ? 10.860 11.977 -11.185 1.00 80.69 314 GLN A O 1
ATOM 2455 N N . VAL A 1 315 ? 11.840 9.987 -11.513 1.00 83.19 315 VAL A N 1
ATOM 2456 C CA . VAL A 1 315 ? 13.212 10.521 -11.523 1.00 83.19 315 VAL A CA 1
ATOM 2457 C C . VAL A 1 315 ? 13.419 11.486 -12.691 1.00 83.19 315 VAL A C 1
ATOM 2459 O O . VAL A 1 315 ? 14.083 12.501 -12.530 1.00 83.19 315 VAL A O 1
ATOM 2462 N N . MET A 1 316 ? 12.831 11.202 -13.854 1.00 82.06 316 MET A N 1
ATOM 2463 C CA . MET A 1 316 ? 12.907 12.086 -15.019 1.00 82.06 316 MET A CA 1
ATOM 2464 C C . MET A 1 316 ? 11.878 13.215 -14.975 1.00 82.06 316 MET A C 1
ATOM 2466 O O . MET A 1 316 ? 12.131 14.273 -15.540 1.00 82.06 316 MET A O 1
ATOM 2470 N N . LEU A 1 317 ? 10.719 13.000 -14.343 1.00 78.44 317 LEU A N 1
ATOM 2471 C CA . LEU A 1 317 ? 9.708 14.049 -14.168 1.00 78.44 317 LEU A CA 1
ATOM 2472 C C . LEU A 1 317 ? 10.174 15.159 -13.220 1.00 78.44 317 LEU A C 1
ATOM 2474 O O . LEU A 1 317 ? 9.791 16.309 -13.427 1.00 78.44 317 LEU A O 1
ATOM 2478 N N . ASP A 1 318 ? 10.992 14.807 -12.224 1.00 74.69 318 ASP A N 1
ATOM 2479 C CA . ASP A 1 318 ? 11.560 15.729 -11.234 1.00 74.69 318 ASP A CA 1
ATOM 2480 C C . ASP A 1 318 ? 12.864 16.401 -11.728 1.00 74.69 318 ASP A C 1
ATOM 2482 O O . ASP A 1 318 ? 13.385 17.296 -11.063 1.00 74.69 318 ASP A O 1
ATOM 2486 N N . LYS A 1 319 ? 13.415 15.978 -12.877 1.00 74.38 319 LYS A N 1
ATOM 2487 C CA . LYS A 1 319 ? 14.685 16.481 -13.425 1.00 74.38 319 LYS A CA 1
ATOM 2488 C C . LYS A 1 319 ? 14.475 17.438 -14.591 1.00 74.38 319 LYS A C 1
ATOM 2490 O O . LYS A 1 319 ? 13.764 17.122 -15.548 1.00 74.38 319 LYS A O 1
ATOM 2495 N N . GLU A 1 320 ? 15.202 18.553 -14.542 1.00 69.06 320 GLU A N 1
ATOM 2496 C CA . GLU A 1 320 ? 15.378 19.477 -15.665 1.00 69.06 320 GLU A CA 1
ATOM 2497 C C . GLU A 1 320 ? 14.046 19.931 -16.280 1.00 69.06 320 GLU A C 1
ATOM 2499 O O . GLU A 1 320 ? 13.847 19.921 -17.495 1.00 69.06 320 GLU A O 1
ATOM 2504 N N . THR A 1 321 ? 13.106 20.298 -15.401 1.00 65.00 321 THR A N 1
ATOM 2505 C CA . THR A 1 321 ? 11.719 20.663 -15.732 1.00 65.00 321 THR A CA 1
ATOM 2506 C C . THR A 1 321 ? 11.600 21.897 -16.618 1.00 65.00 321 THR A C 1
ATOM 2508 O O . THR A 1 321 ? 10.591 22.031 -17.302 1.00 65.00 321 THR A O 1
ATOM 2511 N N . GLU A 1 322 ? 12.629 22.746 -16.628 1.00 67.25 322 GLU A N 1
ATOM 2512 C CA . GLU A 1 322 ? 12.668 24.052 -17.299 1.00 67.25 322 GLU A CA 1
ATOM 2513 C C . GLU A 1 322 ? 13.561 24.045 -18.557 1.00 67.25 322 GLU A C 1
ATOM 2515 O O . GLU A 1 322 ? 13.946 25.093 -19.070 1.00 67.25 322 GLU A O 1
ATOM 2520 N N . TRP A 1 323 ? 14.027 22.874 -19.009 1.00 70.06 323 TRP A N 1
ATOM 2521 C CA . TRP A 1 323 ? 15.134 22.782 -19.981 1.00 70.06 323 TRP A CA 1
ATOM 2522 C C . TRP A 1 323 ? 14.710 22.350 -21.386 1.00 70.06 323 TRP A C 1
ATOM 2524 O O . TRP A 1 323 ? 15.522 22.392 -22.317 1.00 70.06 323 TRP A O 1
ATOM 2534 N N . TYR A 1 324 ? 13.447 21.956 -21.552 1.00 70.69 324 TYR A N 1
ATOM 2535 C CA . TYR A 1 324 ? 12.903 21.451 -22.808 1.00 70.69 324 TYR A CA 1
ATOM 2536 C C . TYR A 1 324 ? 11.587 22.154 -23.141 1.00 70.69 324 TYR A C 1
ATOM 2538 O O . TYR A 1 324 ? 10.726 22.310 -22.283 1.00 70.69 324 TYR A O 1
ATOM 2546 N N . ALA A 1 325 ? 11.405 22.537 -24.404 1.00 62.94 325 ALA A N 1
ATOM 2547 C CA . ALA A 1 325 ? 10.193 23.207 -24.867 1.00 62.94 325 ALA A CA 1
ATOM 2548 C C . ALA A 1 325 ? 9.116 22.203 -25.314 1.00 62.94 325 ALA A C 1
ATOM 2550 O O . ALA A 1 325 ? 9.415 21.169 -25.927 1.00 62.94 325 ALA A O 1
ATOM 2551 N N . ALA A 1 326 ? 7.842 22.526 -25.091 1.00 60.97 326 ALA A N 1
ATOM 2552 C CA . ALA A 1 326 ? 6.734 21.769 -25.653 1.00 60.97 326 ALA A CA 1
ATOM 2553 C C . ALA A 1 326 ? 6.693 21.911 -27.184 1.00 60.97 326 ALA A C 1
ATOM 2555 O O . ALA A 1 326 ? 7.121 22.900 -27.780 1.00 60.97 326 ALA A O 1
ATOM 2556 N N . THR A 1 327 ? 6.167 20.883 -27.855 1.00 55.28 327 THR A N 1
ATOM 2557 C CA . THR A 1 327 ? 6.204 20.812 -29.327 1.00 55.28 327 THR A CA 1
ATOM 2558 C C . THR A 1 327 ? 5.192 21.759 -29.984 1.00 55.28 327 THR A C 1
ATOM 2560 O O . THR A 1 327 ? 5.441 22.253 -31.082 1.00 55.28 327 THR A O 1
ATOM 2563 N N . THR A 1 328 ? 4.066 22.031 -29.320 1.00 54.75 328 THR A N 1
ATOM 2564 C CA . THR A 1 328 ? 3.006 22.939 -29.792 1.00 54.75 328 THR A CA 1
ATOM 2565 C C . THR A 1 328 ? 3.169 24.373 -29.315 1.00 54.75 328 THR A C 1
ATOM 2567 O O . THR A 1 328 ? 2.811 25.291 -30.046 1.00 54.75 328 THR A O 1
ATOM 2570 N N . ASP A 1 329 ? 3.709 24.564 -28.117 1.00 59.28 329 ASP A N 1
ATOM 2571 C CA . ASP A 1 329 ? 3.929 25.875 -27.524 1.00 59.28 329 ASP A CA 1
ATOM 2572 C C . ASP A 1 329 ? 5.359 25.937 -26.998 1.00 59.28 329 ASP A C 1
ATOM 2574 O O . ASP A 1 329 ? 5.683 25.358 -25.964 1.00 59.28 329 ASP A O 1
ATOM 2578 N N . LYS A 1 330 ? 6.229 26.636 -27.730 1.00 61.12 330 LYS A N 1
ATOM 2579 C CA . LYS A 1 330 ? 7.643 26.749 -27.363 1.00 61.12 330 LYS A CA 1
ATOM 2580 C C . LYS A 1 330 ? 7.865 27.557 -26.080 1.00 61.12 330 LYS A C 1
ATOM 2582 O O . LYS A 1 330 ? 8.991 27.602 -25.615 1.00 61.12 330 LYS A O 1
ATOM 2587 N N . THR A 1 331 ? 6.825 28.192 -25.537 1.00 56.03 331 THR A N 1
ATOM 2588 C CA . THR A 1 331 ? 6.872 28.891 -24.246 1.00 56.03 331 THR A CA 1
ATOM 2589 C C . THR A 1 331 ? 6.557 27.978 -23.062 1.00 56.03 331 THR A C 1
ATOM 2591 O O . THR A 1 331 ? 6.827 28.351 -21.925 1.00 56.03 331 THR A O 1
ATOM 2594 N N . GLN A 1 332 ? 6.013 26.779 -23.306 1.00 62.47 332 GLN A N 1
ATOM 2595 C CA . GLN A 1 332 ? 5.761 25.801 -22.252 1.00 62.47 332 GLN A CA 1
ATOM 2596 C C . GLN A 1 332 ? 6.970 24.903 -22.036 1.00 62.47 332 GLN A C 1
ATOM 2598 O O . GLN A 1 332 ? 7.441 24.237 -22.957 1.00 62.47 332 GLN A O 1
ATOM 2603 N N . GLU A 1 333 ? 7.405 24.824 -20.789 1.00 70.25 333 GLU A N 1
ATOM 2604 C CA . GLU A 1 333 ? 8.499 23.966 -20.362 1.00 70.25 333 GLU A CA 1
ATOM 2605 C C . GLU A 1 333 ? 8.028 22.520 -20.125 1.00 70.25 333 GLU A C 1
ATOM 2607 O O . GLU A 1 333 ? 6.845 22.227 -19.879 1.00 70.25 333 GLU A O 1
ATOM 2612 N N . ARG A 1 334 ? 8.961 21.579 -20.272 1.00 70.94 334 ARG A N 1
ATOM 2613 C CA . ARG A 1 334 ? 8.741 20.137 -20.166 1.00 70.94 334 ARG A CA 1
ATOM 2614 C C . ARG A 1 334 ? 9.925 19.477 -19.452 1.00 70.94 334 ARG A C 1
ATOM 2616 O O . ARG A 1 334 ? 11.060 19.888 -19.668 1.00 70.94 334 ARG A O 1
ATOM 2623 N N . PRO A 1 335 ? 9.684 18.416 -18.662 1.00 79.38 335 PRO A N 1
ATOM 2624 C CA . PRO A 1 335 ? 10.749 17.638 -18.028 1.00 79.38 335 PRO A CA 1
ATOM 2625 C C . PRO A 1 335 ? 11.498 16.747 -19.022 1.00 79.38 335 PRO A C 1
ATOM 2627 O O . PRO A 1 335 ? 10.982 16.450 -20.104 1.00 79.38 335 PRO A O 1
ATOM 2630 N N . LEU A 1 336 ? 12.646 16.207 -18.591 1.00 82.56 336 LEU A N 1
ATOM 2631 C CA . LEU A 1 336 ? 13.457 15.228 -19.338 1.00 82.56 336 LEU A CA 1
ATOM 2632 C C . LEU A 1 336 ? 12.639 14.035 -19.868 1.00 82.56 336 LEU A C 1
ATOM 2634 O O . LEU A 1 336 ? 12.931 13.500 -20.936 1.00 82.56 336 LEU A O 1
ATOM 2638 N N . PHE A 1 337 ? 11.584 13.636 -19.155 1.00 84.06 337 PHE A N 1
ATOM 2639 C CA . PHE A 1 337 ? 10.674 12.566 -19.574 1.00 84.06 337 PHE A CA 1
ATOM 2640 C C . PHE A 1 337 ? 10.129 12.754 -21.005 1.00 84.06 337 PHE A C 1
ATOM 2642 O O . PHE A 1 337 ? 10.070 11.796 -21.778 1.00 84.06 337 PHE A O 1
ATOM 2649 N N . ALA A 1 338 ? 9.759 13.982 -21.384 1.00 79.25 338 ALA A N 1
ATOM 2650 C CA . ALA A 1 338 ? 9.110 14.261 -22.664 1.00 79.25 338 ALA A CA 1
ATOM 2651 C C . ALA A 1 338 ? 10.010 13.989 -23.892 1.00 79.25 338 ALA A C 1
ATOM 2653 O O . ALA A 1 338 ? 9.586 13.226 -24.769 1.00 79.25 338 ALA A O 1
ATOM 2654 N N . PRO A 1 339 ? 11.234 14.552 -24.004 1.00 80.81 339 PRO A N 1
ATOM 2655 C CA . PRO A 1 339 ? 12.125 14.249 -25.124 1.00 80.81 339 PRO A CA 1
ATOM 2656 C C . PRO A 1 339 ? 12.556 12.774 -25.166 1.00 80.81 339 PRO A C 1
ATOM 2658 O O . PRO A 1 339 ? 12.706 12.232 -26.263 1.00 80.81 339 PRO A O 1
ATOM 2661 N N . VAL A 1 340 ? 12.674 12.092 -24.020 1.00 87.75 340 VAL A N 1
ATOM 2662 C CA . VAL A 1 340 ? 12.997 10.654 -23.972 1.00 87.75 340 VAL A CA 1
ATOM 2663 C C . VAL A 1 340 ? 11.893 9.809 -24.613 1.00 87.75 340 VAL A C 1
ATOM 2665 O O . VAL A 1 340 ? 12.148 9.086 -25.578 1.00 87.75 340 VAL A O 1
ATOM 2668 N N . VAL A 1 341 ? 10.650 9.931 -24.133 1.00 86.25 341 VAL A N 1
ATOM 2669 C CA . VAL A 1 341 ? 9.515 9.144 -24.654 1.00 86.25 341 VAL A CA 1
ATOM 2670 C C . VAL A 1 341 ? 9.242 9.471 -26.120 1.00 86.25 341 VAL A C 1
ATOM 2672 O O . VAL A 1 341 ? 9.006 8.569 -26.925 1.00 86.25 341 VAL A O 1
ATOM 2675 N N . ARG A 1 342 ? 9.347 10.749 -26.504 1.00 83.69 342 ARG A N 1
ATOM 2676 C CA . ARG A 1 342 ? 9.204 11.175 -27.901 1.00 83.69 342 ARG A CA 1
ATOM 2677 C C . ARG A 1 342 ? 10.219 10.489 -28.810 1.00 83.69 342 ARG A C 1
ATOM 2679 O O . ARG A 1 342 ? 9.854 10.049 -29.900 1.00 83.69 342 ARG A O 1
ATOM 2686 N N . THR A 1 343 ? 11.473 10.408 -28.374 1.00 87.38 343 THR A N 1
ATOM 2687 C CA . THR A 1 343 ? 12.538 9.771 -29.150 1.00 87.38 343 THR A CA 1
ATOM 2688 C C . THR A 1 343 ? 12.223 8.292 -29.374 1.00 87.38 343 THR A C 1
ATOM 2690 O O . THR A 1 343 ? 12.245 7.845 -30.519 1.00 87.38 343 THR A O 1
ATOM 2693 N N . ILE A 1 344 ? 11.800 7.566 -28.333 1.00 90.06 344 ILE A N 1
ATOM 2694 C CA . ILE A 1 344 ? 11.400 6.149 -28.430 1.00 90.06 344 ILE A CA 1
ATOM 2695 C C . ILE A 1 344 ? 10.236 5.964 -29.419 1.00 90.06 344 ILE A C 1
ATOM 2697 O O . ILE A 1 344 ? 10.334 5.171 -30.359 1.00 90.06 344 ILE A O 1
ATOM 2701 N N . LEU A 1 345 ? 9.160 6.744 -29.271 1.00 86.19 345 LEU A N 1
ATOM 2702 C CA . LEU A 1 345 ? 7.991 6.672 -30.158 1.00 86.19 345 LEU A CA 1
ATOM 2703 C C . LEU A 1 345 ? 8.347 7.003 -31.620 1.00 86.19 345 LEU A C 1
ATOM 2705 O O . LEU A 1 345 ? 7.802 6.405 -32.550 1.00 86.19 345 LEU A O 1
ATOM 2709 N N . SER A 1 346 ? 9.301 7.915 -31.846 1.00 85.69 346 SER A N 1
ATOM 2710 C CA . SER A 1 346 ? 9.759 8.281 -33.194 1.00 85.69 346 SER A CA 1
ATOM 2711 C C . SER A 1 346 ? 10.477 7.142 -33.933 1.00 85.69 346 SER A C 1
ATOM 2713 O O . SER A 1 346 ? 10.434 7.091 -35.167 1.00 85.69 346 SER A O 1
ATOM 2715 N N . VAL A 1 347 ? 11.096 6.209 -33.198 1.00 85.62 347 VAL A N 1
ATOM 2716 C CA . VAL A 1 347 ? 11.697 4.990 -33.764 1.00 85.62 347 VAL A CA 1
ATOM 2717 C C . VAL A 1 347 ? 10.604 4.000 -34.166 1.00 85.62 347 VAL A C 1
ATOM 2719 O O . VAL A 1 347 ? 10.662 3.437 -35.258 1.00 85.62 347 VAL A O 1
ATOM 2722 N N . GLY A 1 348 ? 9.565 3.844 -33.338 1.00 80.62 348 GLY A N 1
ATOM 2723 C CA . GLY A 1 348 ? 8.416 2.981 -33.634 1.00 80.62 348 GLY A CA 1
ATOM 2724 C C . GLY A 1 348 ? 7.628 3.392 -34.887 1.00 80.62 348 GLY A C 1
ATOM 2725 O O . GLY A 1 348 ? 7.019 2.541 -35.546 1.00 80.62 348 GLY A O 1
ATOM 2726 N N . GLY A 1 349 ? 7.671 4.682 -35.240 1.00 77.44 349 GLY A N 1
ATOM 2727 C CA . GLY A 1 349 ? 7.055 5.247 -36.440 1.00 77.44 349 GLY A CA 1
ATOM 2728 C C . GLY A 1 349 ? 5.525 5.109 -36.474 1.00 77.44 349 GLY A C 1
ATOM 2729 O O . GLY A 1 349 ? 4.885 4.702 -35.510 1.00 77.44 349 GLY A O 1
ATOM 2730 N N . LYS A 1 350 ? 4.909 5.405 -37.629 1.00 71.25 350 LYS A N 1
ATOM 2731 C CA . LYS A 1 350 ? 3.437 5.359 -37.808 1.00 71.25 350 LYS A CA 1
ATOM 2732 C C . LYS A 1 350 ? 2.815 3.967 -37.633 1.00 71.25 350 LYS A C 1
ATOM 2734 O O . LYS A 1 350 ? 1.601 3.850 -37.553 1.00 71.25 350 LYS A O 1
ATOM 2739 N N . SER A 1 351 ? 3.629 2.913 -37.642 1.00 70.31 351 SER A N 1
ATOM 2740 C CA . SER A 1 351 ? 3.172 1.534 -37.444 1.00 70.31 351 SER A CA 1
ATOM 2741 C C . SER A 1 351 ? 3.143 1.120 -35.967 1.00 70.31 351 SER A C 1
ATOM 2743 O O . SER A 1 351 ? 2.883 -0.050 -35.701 1.00 70.31 351 SER A O 1
ATOM 2745 N N . ASN A 1 352 ? 3.425 2.043 -35.033 1.00 78.31 352 ASN A N 1
ATOM 2746 C CA . ASN A 1 352 ? 3.475 1.800 -33.589 1.00 78.31 352 ASN A CA 1
ATOM 2747 C C . ASN A 1 352 ? 4.286 0.536 -33.242 1.00 78.31 352 ASN A C 1
ATOM 2749 O O . ASN A 1 352 ? 3.823 -0.341 -32.523 1.00 78.31 352 ASN A O 1
ATOM 2753 N N . LEU A 1 353 ? 5.483 0.381 -33.819 1.00 84.31 353 LEU A N 1
ATOM 2754 C CA . LEU A 1 353 ? 6.279 -0.841 -33.633 1.00 84.31 353 LEU A CA 1
ATOM 2755 C C . LEU A 1 353 ? 6.962 -0.916 -32.261 1.00 84.31 353 LEU A C 1
ATOM 2757 O O . LEU A 1 353 ? 7.375 -2.000 -31.859 1.00 84.31 353 LEU A O 1
ATOM 2761 N N . MET A 1 354 ? 7.062 0.214 -31.556 1.00 88.81 354 MET A N 1
ATOM 2762 C CA . MET A 1 354 ? 7.693 0.335 -30.238 1.00 88.81 354 MET A CA 1
ATOM 2763 C C . MET A 1 354 ? 6.779 1.086 -29.261 1.00 88.81 354 MET A C 1
ATOM 2765 O O . MET A 1 354 ? 7.042 2.249 -28.946 1.00 88.81 354 MET A O 1
ATOM 2769 N N . PRO A 1 355 ? 5.681 0.459 -28.814 1.00 90.31 355 PRO A N 1
ATOM 2770 C CA . PRO A 1 355 ? 4.817 1.039 -27.796 1.00 90.31 355 PRO A CA 1
ATOM 2771 C C . PRO A 1 355 ? 5.564 1.171 -26.464 1.00 90.31 355 PRO A C 1
ATOM 2773 O O . PRO A 1 355 ? 6.449 0.370 -26.148 1.00 90.31 355 PRO A O 1
ATOM 2776 N N . VAL A 1 356 ? 5.199 2.175 -25.671 1.00 91.12 356 VAL A N 1
ATOM 2777 C CA . VAL A 1 356 ? 5.897 2.521 -24.426 1.00 91.12 356 VAL A CA 1
ATOM 2778 C C . VAL A 1 356 ? 5.039 2.173 -23.214 1.00 91.12 356 VAL A C 1
ATOM 2780 O O . VAL A 1 356 ? 3.918 2.657 -23.073 1.00 91.12 356 VAL A O 1
ATOM 2783 N N . VAL A 1 357 ? 5.574 1.362 -22.305 1.00 92.19 357 VAL A N 1
ATOM 2784 C CA . VAL A 1 357 ? 4.965 1.078 -21.001 1.00 92.19 357 VAL A CA 1
ATOM 2785 C C . VAL A 1 357 ? 5.655 1.944 -19.955 1.00 92.19 357 VAL A C 1
ATOM 2787 O O . VAL A 1 357 ? 6.852 1.813 -19.730 1.00 92.19 357 VAL A O 1
ATOM 2790 N N . VAL A 1 358 ? 4.913 2.832 -19.308 1.00 89.38 358 VAL A N 1
ATOM 2791 C CA . VAL A 1 358 ? 5.436 3.809 -18.351 1.00 89.38 358 VAL A CA 1
ATOM 2792 C C . VAL A 1 358 ? 5.042 3.406 -16.936 1.00 89.38 358 VAL A C 1
ATOM 2794 O O . VAL A 1 358 ? 3.859 3.220 -16.651 1.00 89.38 358 VAL A O 1
ATOM 2797 N N . SER A 1 359 ? 6.015 3.316 -16.030 1.00 87.69 359 SER A N 1
ATOM 2798 C CA . SER A 1 359 ? 5.796 3.019 -14.611 1.00 87.69 359 SER A CA 1
ATOM 2799 C C . SER A 1 359 ? 6.499 4.040 -13.718 1.00 87.69 359 SER A C 1
ATOM 2801 O O . SER A 1 359 ? 7.665 4.374 -13.914 1.00 87.69 359 SER A O 1
ATOM 2803 N N . GLY A 1 360 ? 5.780 4.555 -12.717 1.00 77.12 360 GLY A N 1
ATOM 2804 C CA . GLY A 1 360 ? 6.324 5.522 -11.766 1.00 77.12 360 GLY A CA 1
ATOM 2805 C C . GLY A 1 360 ? 5.440 5.718 -10.540 1.00 77.12 360 GLY A C 1
ATOM 2806 O O . GLY A 1 360 ? 4.236 5.471 -10.560 1.00 77.12 360 GLY A O 1
ATOM 2807 N N . THR A 1 361 ? 6.049 6.113 -9.425 1.00 66.38 361 THR A N 1
ATOM 2808 C CA . THR A 1 361 ? 5.361 6.255 -8.128 1.00 66.38 361 THR A CA 1
ATOM 2809 C C . THR A 1 361 ? 4.749 7.642 -7.909 1.00 66.38 361 THR A C 1
ATOM 2811 O O . THR A 1 361 ? 3.774 7.748 -7.174 1.00 66.38 361 THR A O 1
ATOM 2814 N N . ARG A 1 362 ? 5.263 8.677 -8.586 1.00 62.28 362 ARG A N 1
ATOM 2815 C CA . ARG A 1 362 ? 4.715 10.049 -8.574 1.00 62.28 362 ARG A CA 1
ATOM 2816 C C . ARG A 1 362 ? 4.138 10.476 -9.919 1.00 62.28 362 ARG A C 1
ATOM 2818 O O . ARG A 1 362 ? 4.065 11.657 -10.207 1.00 62.28 362 ARG A O 1
ATOM 2825 N N . LEU A 1 363 ? 3.782 9.521 -10.773 1.00 60.75 363 LEU A N 1
ATOM 2826 C CA . LEU A 1 363 ? 3.140 9.870 -12.029 1.00 60.75 363 LEU A CA 1
ATOM 2827 C C . LEU A 1 363 ? 1.694 10.272 -11.717 1.00 60.75 363 LEU A C 1
ATOM 2829 O O . LEU A 1 363 ? 0.826 9.401 -11.601 1.00 60.75 363 LEU A O 1
ATOM 2833 N N . SER A 1 364 ? 1.444 11.565 -11.497 1.00 56.81 364 SER A N 1
ATOM 2834 C CA . SER A 1 364 ? 0.069 12.032 -11.331 1.00 56.81 364 SER A CA 1
ATOM 2835 C C . SER A 1 364 ? -0.663 11.878 -12.661 1.00 56.81 364 SER A C 1
ATOM 2837 O O . SER A 1 364 ? -0.067 12.002 -13.731 1.00 56.81 364 SER A O 1
ATOM 2839 N N . ILE A 1 365 ? -1.960 11.579 -12.615 1.00 53.34 365 ILE A N 1
ATOM 2840 C CA . ILE A 1 365 ? -2.789 11.490 -13.829 1.00 53.34 365 ILE A CA 1
ATOM 2841 C C . ILE A 1 365 ? -2.734 12.825 -14.574 1.00 53.34 365 ILE A C 1
ATOM 2843 O O . ILE A 1 365 ? -2.543 12.846 -15.781 1.00 53.34 365 ILE A O 1
ATOM 2847 N N . THR A 1 366 ? -2.780 13.929 -13.829 1.00 49.28 366 THR A N 1
ATOM 2848 C CA . THR A 1 366 ? -2.620 15.296 -14.329 1.00 49.28 366 THR A CA 1
ATOM 2849 C C . THR A 1 366 ? -1.250 15.543 -14.947 1.00 49.28 366 THR A C 1
ATOM 2851 O O . THR A 1 366 ? -1.182 16.121 -16.014 1.00 49.28 366 THR A O 1
ATOM 2854 N N . GLU A 1 367 ? -0.152 15.050 -14.378 1.00 54.59 367 GLU A N 1
ATOM 2855 C CA . GLU A 1 367 ? 1.184 15.182 -14.966 1.00 54.59 367 GLU A CA 1
ATOM 2856 C C . GLU A 1 367 ? 1.343 14.306 -16.208 1.00 54.59 367 GLU A C 1
ATOM 2858 O O . GLU A 1 367 ? 1.928 14.739 -17.196 1.00 54.59 367 GLU A O 1
ATOM 2863 N N . ALA A 1 368 ? 0.790 13.095 -16.193 1.00 50.00 368 ALA A N 1
ATOM 2864 C CA . ALA A 1 368 ? 0.751 12.223 -17.357 1.00 50.00 368 ALA A CA 1
ATOM 2865 C C . ALA A 1 368 ? -0.103 12.820 -18.486 1.00 50.00 368 ALA A C 1
ATOM 2867 O O . ALA A 1 368 ? 0.238 12.650 -19.651 1.00 50.00 368 ALA A O 1
ATOM 2868 N N . GLU A 1 369 ? -1.175 13.546 -18.168 1.00 51.75 369 GLU A N 1
ATOM 2869 C CA . GLU A 1 369 ? -2.050 14.225 -19.131 1.00 51.75 369 GLU A CA 1
ATOM 2870 C C . GLU A 1 369 ? -1.451 15.562 -19.626 1.00 51.75 369 GLU A C 1
ATOM 2872 O O . GLU A 1 369 ? -1.387 15.806 -20.832 1.00 51.75 369 GLU A O 1
ATOM 2877 N N . GLU A 1 370 ? -0.949 16.407 -18.721 1.00 53.25 370 GLU A N 1
ATOM 2878 C CA . GLU A 1 370 ? -0.449 17.766 -18.982 1.00 53.25 370 GLU A CA 1
ATOM 2879 C C . GLU A 1 370 ? 0.994 17.778 -19.503 1.00 53.25 370 GLU A C 1
ATOM 2881 O O . GLU A 1 370 ? 1.289 18.450 -20.495 1.00 53.25 370 GLU A O 1
ATOM 2886 N N . LYS A 1 371 ? 1.908 17.001 -18.899 1.00 47.81 371 LYS A N 1
ATOM 2887 C CA . LYS A 1 371 ? 3.325 16.941 -19.317 1.00 47.81 371 LYS A CA 1
ATOM 2888 C C . LYS A 1 371 ? 3.527 16.070 -20.564 1.00 47.81 371 LYS A C 1
ATOM 2890 O O . LYS A 1 371 ? 4.524 16.245 -21.263 1.00 47.81 371 LYS A O 1
ATOM 2895 N N . SER A 1 372 ? 2.552 15.224 -20.916 1.00 49.66 372 SER A N 1
ATOM 2896 C CA . SER A 1 372 ? 2.459 14.583 -22.245 1.00 49.66 372 SER A CA 1
ATOM 2897 C C . SER A 1 372 ? 1.721 15.453 -23.281 1.00 49.66 372 SER A C 1
ATOM 2899 O O . SER A 1 372 ? 1.609 15.084 -24.459 1.00 49.66 372 SER A O 1
ATOM 2901 N N . GLY A 1 373 ? 1.226 16.625 -22.856 1.00 41.72 373 GLY A N 1
ATOM 2902 C CA . GLY A 1 373 ? 0.435 17.592 -23.613 1.00 41.72 373 GLY A CA 1
ATOM 2903 C C . GLY A 1 373 ? 1.180 18.181 -24.808 1.00 41.72 373 GLY A C 1
ATOM 2904 O O . GLY A 1 373 ? 1.769 19.256 -24.740 1.00 41.72 373 GLY A O 1
ATOM 2905 N N . SER A 1 374 ? 1.179 17.420 -25.900 1.00 43.22 374 SER A N 1
ATOM 2906 C CA . SER A 1 374 ? 1.309 17.843 -27.301 1.00 43.22 374 SER A CA 1
ATOM 2907 C C . SER A 1 374 ? 1.291 16.629 -28.238 1.00 43.22 374 SER A C 1
ATOM 2909 O O . SER A 1 374 ? 0.894 16.780 -29.393 1.00 43.22 374 SER A O 1
ATOM 2911 N N . MET A 1 375 ? 1.719 15.447 -27.775 1.00 42.28 375 MET A N 1
ATOM 2912 C CA . MET A 1 375 ? 1.611 14.204 -28.552 1.00 42.28 375 MET A CA 1
ATOM 2913 C C . MET A 1 375 ? 0.258 13.531 -28.334 1.00 42.28 375 MET A C 1
ATOM 2915 O O . MET A 1 375 ? -0.321 12.999 -29.274 1.00 42.28 375 MET A O 1
ATOM 2919 N N . VAL A 1 376 ? -0.290 13.639 -27.120 1.00 42.22 376 VAL A N 1
ATOM 2920 C CA . VAL A 1 376 ? -1.547 12.973 -26.771 1.00 42.22 376 VAL A CA 1
ATOM 2921 C C . VAL A 1 376 ? -2.771 13.845 -27.089 1.00 42.22 376 VAL A C 1
ATOM 2923 O O . VAL A 1 376 ? -3.759 13.350 -27.615 1.00 42.22 376 VAL A O 1
ATOM 2926 N N . ALA A 1 377 ? -2.681 15.173 -26.957 1.00 32.66 377 ALA A N 1
ATOM 2927 C CA . ALA A 1 377 ? -3.799 16.099 -27.199 1.00 32.66 377 ALA A CA 1
ATOM 2928 C C . ALA A 1 377 ? -4.320 16.166 -28.658 1.00 32.66 377 ALA A C 1
ATOM 2930 O O . ALA A 1 377 ? -5.379 16.741 -28.896 1.00 32.66 377 ALA A O 1
ATOM 2931 N N . LYS A 1 378 ? -3.629 15.565 -29.642 1.00 38.28 378 LYS A N 1
ATOM 2932 C CA . LYS A 1 378 ? -4.142 15.419 -31.022 1.00 38.28 378 LYS A CA 1
ATOM 2933 C C . LYS A 1 378 ? -4.783 14.052 -31.321 1.00 38.28 378 LYS A C 1
ATOM 2935 O O . LYS A 1 378 ? -5.190 13.832 -32.457 1.00 38.28 378 LYS A O 1
ATOM 2940 N N . GLY A 1 379 ? -4.925 13.161 -30.332 1.00 37.25 379 GLY A N 1
ATOM 2941 C CA . GLY A 1 379 ? -5.499 11.821 -30.548 1.00 37.25 379 GLY A CA 1
ATOM 2942 C C . GLY A 1 379 ? -5.878 11.027 -29.289 1.00 37.25 379 GLY A C 1
ATOM 2943 O O . GLY A 1 379 ? -6.020 9.810 -29.359 1.00 37.25 379 GLY A O 1
ATOM 2944 N N . MET A 1 380 ? -6.055 11.684 -28.140 1.00 37.12 380 MET A N 1
ATOM 2945 C CA . MET A 1 380 ? -6.125 11.060 -26.809 1.00 37.12 380 MET A CA 1
ATOM 2946 C C . MET A 1 380 ? -7.319 10.130 -26.525 1.00 37.12 380 MET A C 1
ATOM 2948 O O . MET A 1 380 ? -7.440 9.658 -25.401 1.00 37.12 380 MET A O 1
ATOM 2952 N N . SER A 1 381 ? -8.206 9.833 -27.480 1.00 45.47 381 SER A N 1
ATOM 2953 C CA . SER A 1 381 ? -9.351 8.951 -27.189 1.00 45.47 381 SER A CA 1
ATOM 2954 C C . SER A 1 381 ? -9.137 7.467 -27.529 1.00 45.47 381 SER A C 1
ATOM 2956 O O . SER A 1 381 ? -9.924 6.651 -27.057 1.00 45.47 381 SER A O 1
ATOM 2958 N N . SER A 1 382 ? -8.068 7.073 -28.250 1.00 49.19 382 SER A N 1
ATOM 2959 C CA . SER A 1 382 ? -7.867 5.660 -28.649 1.00 49.19 382 SER A CA 1
ATOM 2960 C C . SER A 1 382 ? -6.466 5.051 -28.454 1.00 49.19 382 SER A C 1
ATOM 2962 O O . SER A 1 382 ? -6.371 3.830 -28.374 1.00 49.19 382 SER A O 1
ATOM 2964 N N . THR A 1 383 ? -5.374 5.820 -28.332 1.00 64.44 383 THR A N 1
ATOM 2965 C CA . THR A 1 383 ? -3.999 5.254 -28.363 1.00 64.44 383 THR A CA 1
ATOM 2966 C C . THR A 1 383 ? -3.321 5.070 -27.000 1.00 64.44 383 THR A C 1
ATOM 2968 O O . THR A 1 383 ? -2.231 4.510 -26.947 1.00 64.44 383 THR A O 1
ATOM 2971 N N . THR A 1 384 ? -3.938 5.491 -25.890 1.00 69.38 384 THR A N 1
ATOM 2972 C CA . THR A 1 384 ? -3.347 5.398 -24.538 1.00 69.38 384 THR A CA 1
ATOM 2973 C C . THR A 1 384 ? -4.192 4.531 -23.603 1.00 69.38 384 THR A C 1
ATOM 2975 O O . THR A 1 384 ? -5.410 4.701 -23.527 1.00 69.38 384 THR A O 1
ATOM 2978 N N . ARG A 1 385 ? -3.547 3.642 -22.838 1.00 77.00 385 ARG A N 1
ATOM 2979 C CA . ARG A 1 385 ? -4.187 2.812 -21.806 1.00 77.00 385 ARG A CA 1
ATOM 2980 C C . ARG A 1 385 ? -3.660 3.160 -20.417 1.00 77.00 385 ARG A C 1
ATOM 2982 O O . ARG A 1 385 ? -2.456 3.232 -20.214 1.00 77.00 385 ARG A O 1
ATOM 2989 N N . VAL A 1 386 ? -4.558 3.302 -19.446 1.00 74.75 386 VAL A N 1
ATOM 2990 C CA . VAL A 1 386 ? -4.219 3.419 -18.019 1.00 74.75 386 VAL A CA 1
ATOM 2991 C C . VAL A 1 386 ? -4.611 2.129 -17.306 1.00 74.75 386 VAL A C 1
ATOM 2993 O O . VAL A 1 386 ? -5.749 1.671 -17.450 1.00 74.75 386 VAL A O 1
ATOM 2996 N N . ILE A 1 387 ? -3.675 1.561 -16.547 1.00 77.19 387 ILE A N 1
ATOM 2997 C CA . ILE A 1 387 ? -3.871 0.363 -15.728 1.00 77.19 387 ILE A CA 1
ATOM 2998 C C . ILE A 1 387 ? -3.546 0.716 -14.274 1.00 77.19 387 ILE A C 1
ATOM 3000 O O . ILE A 1 387 ? -2.499 1.298 -13.979 1.00 77.19 387 ILE A O 1
ATOM 3004 N N . CYS A 1 388 ? -4.449 0.366 -13.359 1.00 73.88 388 CYS A N 1
ATOM 3005 C CA . CYS A 1 388 ? -4.301 0.610 -11.926 1.00 73.88 388 CYS A CA 1
ATOM 3006 C C . CYS A 1 388 ? -4.371 -0.702 -11.157 1.00 73.88 388 CYS A C 1
ATOM 3008 O O . CYS A 1 388 ? -5.148 -1.590 -11.501 1.00 73.88 388 CYS A O 1
ATOM 3010 N N . ARG A 1 389 ? -3.597 -0.809 -10.075 1.00 69.62 389 ARG A N 1
ATOM 3011 C CA . ARG A 1 389 ? -3.624 -1.985 -9.203 1.00 69.62 389 ARG A CA 1
ATOM 3012 C C . ARG A 1 389 ? -4.240 -1.651 -7.852 1.00 69.62 389 ARG A C 1
ATOM 3014 O O . ARG A 1 389 ? -3.667 -0.886 -7.077 1.00 69.62 389 ARG A O 1
ATOM 3021 N N . SER A 1 390 ? -5.379 -2.275 -7.563 1.00 65.25 390 SER A N 1
ATOM 3022 C CA . SER A 1 390 ? -6.021 -2.226 -6.250 1.00 65.25 390 SER A CA 1
ATOM 3023 C C . SER A 1 390 ? -5.288 -3.099 -5.221 1.00 65.25 390 SER A C 1
ATOM 3025 O O . SER A 1 390 ? -4.494 -3.978 -5.572 1.00 65.25 390 SER A O 1
ATOM 3027 N N . GLY A 1 391 ? -5.575 -2.874 -3.934 1.00 67.44 391 GLY A N 1
ATOM 3028 C CA . GLY A 1 391 ? -5.087 -3.717 -2.843 1.00 67.44 391 GLY A CA 1
ATOM 3029 C C . GLY A 1 391 ? -5.512 -5.189 -2.960 1.00 67.44 391 GLY A C 1
ATOM 3030 O O . GLY A 1 391 ? -6.426 -5.541 -3.709 1.00 67.44 391 GLY A O 1
ATOM 3031 N N . GLN A 1 392 ? -4.833 -6.063 -2.214 1.00 74.44 392 GLN A N 1
ATOM 3032 C CA . GLN A 1 392 ? -5.084 -7.508 -2.230 1.00 74.44 392 GLN A CA 1
ATOM 3033 C C . GLN A 1 392 ? -6.269 -7.904 -1.332 1.00 74.44 392 GLN A C 1
ATOM 3035 O O . GLN A 1 392 ? -6.379 -7.462 -0.184 1.00 74.44 392 GLN A O 1
ATOM 3040 N N . SER A 1 393 ? -7.135 -8.795 -1.829 1.00 82.00 393 SER A N 1
ATOM 3041 C CA . SER A 1 393 ? -8.169 -9.443 -1.009 1.00 82.00 393 SER A CA 1
ATOM 3042 C C . SER A 1 393 ? -7.545 -10.421 -0.008 1.00 82.00 393 SER A C 1
ATOM 3044 O O . SER A 1 393 ? -6.441 -10.917 -0.234 1.00 82.00 393 SER A O 1
ATOM 3046 N N . PHE A 1 394 ? -8.265 -10.757 1.067 1.00 83.50 394 PHE A N 1
ATOM 3047 C CA . PHE A 1 394 ? -7.812 -11.760 2.042 1.00 83.50 394 PHE A CA 1
ATOM 3048 C C . PHE A 1 394 ? -7.451 -13.097 1.378 1.00 83.50 394 PHE A C 1
ATOM 3050 O O . PHE A 1 394 ? -6.410 -13.679 1.668 1.00 83.50 394 PHE A O 1
ATOM 3057 N N . LYS A 1 395 ? -8.279 -13.549 0.426 1.00 85.62 395 LYS A N 1
ATOM 3058 C CA . LYS A 1 395 ? -8.039 -14.781 -0.334 1.00 85.62 395 LYS A CA 1
ATOM 3059 C C . LYS A 1 395 ? -6.737 -14.704 -1.133 1.00 85.62 395 LYS A C 1
ATOM 3061 O O . LYS A 1 395 ? -5.926 -15.617 -1.035 1.00 85.62 395 LYS A O 1
ATOM 3066 N N . ALA A 1 396 ? -6.529 -13.619 -1.882 1.00 83.81 396 ALA A N 1
ATOM 3067 C CA . ALA A 1 396 ? -5.318 -13.433 -2.681 1.00 83.81 396 ALA A CA 1
ATOM 3068 C C . ALA A 1 396 ? -4.063 -13.308 -1.800 1.00 83.81 396 ALA A C 1
ATOM 3070 O O . ALA A 1 396 ? -3.027 -13.879 -2.120 1.00 83.81 396 ALA A O 1
ATOM 3071 N N . PHE A 1 397 ? -4.168 -12.603 -0.670 1.00 87.44 397 PHE A N 1
ATOM 3072 C CA . PHE A 1 397 ? -3.098 -12.480 0.319 1.00 87.44 397 PHE A CA 1
ATOM 3073 C C . PHE A 1 397 ? -2.701 -13.839 0.903 1.00 87.44 397 PHE A C 1
ATOM 3075 O O . PHE A 1 397 ? -1.524 -14.191 0.901 1.00 87.44 397 PHE A O 1
ATOM 3082 N N . ARG A 1 398 ? -3.686 -14.618 1.365 1.00 87.19 398 ARG A N 1
ATOM 3083 C CA . ARG A 1 398 ? -3.460 -15.949 1.929 1.00 87.19 398 ARG A CA 1
ATOM 3084 C C . ARG A 1 398 ? -2.822 -16.876 0.900 1.00 87.19 398 ARG A C 1
ATOM 3086 O O . ARG A 1 398 ? -1.780 -17.446 1.189 1.00 87.19 398 ARG A O 1
ATOM 3093 N N . GLN A 1 399 ? -3.388 -16.951 -0.306 1.00 85.69 399 GLN A N 1
ATOM 3094 C CA . GLN A 1 399 ? -2.839 -17.763 -1.397 1.00 85.69 399 GLN A CA 1
ATOM 3095 C C . GLN A 1 399 ? -1.392 -17.388 -1.722 1.00 85.69 399 GLN A C 1
ATOM 3097 O O . GLN A 1 399 ? -0.569 -18.273 -1.911 1.00 85.69 399 GLN A O 1
ATOM 3102 N N . TYR A 1 400 ? -1.073 -16.092 -1.747 1.00 84.69 400 TYR A N 1
ATOM 3103 C CA . TYR A 1 400 ? 0.282 -15.614 -2.006 1.00 84.69 400 TYR A CA 1
ATOM 3104 C C . TYR A 1 400 ? 1.271 -16.038 -0.913 1.00 84.69 400 TYR A C 1
ATOM 3106 O O . TYR A 1 400 ? 2.334 -16.563 -1.221 1.00 84.69 400 TYR A O 1
ATOM 3114 N N . ILE A 1 401 ? 0.936 -15.861 0.368 1.00 84.88 401 ILE A N 1
ATOM 3115 C CA . ILE A 1 401 ? 1.850 -16.217 1.465 1.00 84.88 401 ILE A CA 1
ATOM 3116 C C . ILE A 1 401 ? 1.960 -17.741 1.631 1.00 84.88 401 ILE A C 1
ATOM 3118 O O . ILE A 1 401 ? 3.061 -18.254 1.836 1.00 84.88 401 ILE A O 1
ATOM 3122 N N . GLU A 1 402 ? 0.856 -18.480 1.483 1.00 84.81 402 GLU A N 1
ATOM 3123 C CA . GLU A 1 402 ? 0.816 -19.948 1.557 1.00 84.81 402 GLU A CA 1
ATOM 3124 C C . GLU A 1 402 ? 1.645 -20.637 0.471 1.00 84.81 402 GLU A C 1
ATOM 3126 O O . GLU A 1 402 ? 1.875 -21.836 0.586 1.00 84.81 402 GLU A O 1
ATOM 3131 N N . GLN A 1 403 ? 2.123 -19.936 -0.562 1.00 81.06 403 GLN A N 1
ATOM 3132 C CA . GLN A 1 403 ? 3.111 -20.489 -1.496 1.00 81.06 403 GLN A CA 1
ATOM 3133 C C . GLN A 1 403 ? 4.466 -20.721 -0.816 1.00 81.06 403 GLN A C 1
ATOM 3135 O O . GLN A 1 403 ? 5.123 -21.712 -1.102 1.00 81.06 403 GLN A O 1
ATOM 3140 N N . PHE A 1 404 ? 4.847 -19.870 0.138 1.00 78.88 404 PHE A N 1
ATOM 3141 C CA . PHE A 1 404 ? 6.193 -19.851 0.721 1.00 78.88 404 PHE A CA 1
ATOM 3142 C C . PHE A 1 404 ? 6.264 -20.459 2.118 1.00 78.88 404 PHE A C 1
ATOM 3144 O O . PHE A 1 404 ? 7.325 -20.915 2.550 1.00 78.88 404 PHE A O 1
ATOM 3151 N N . VAL A 1 405 ? 5.149 -20.446 2.852 1.00 78.19 405 VAL A N 1
ATOM 3152 C CA . VAL A 1 405 ? 5.136 -20.804 4.272 1.00 78.19 405 VAL A CA 1
ATOM 3153 C C . VAL A 1 405 ? 4.058 -21.830 4.610 1.00 78.19 405 VAL A C 1
ATOM 3155 O O . VAL A 1 405 ? 2.952 -21.798 4.072 1.00 78.19 405 VAL A O 1
ATOM 3158 N N . HIS A 1 406 ? 4.368 -22.711 5.560 1.00 76.75 406 HIS A N 1
ATOM 3159 C CA . HIS A 1 406 ? 3.401 -23.571 6.236 1.00 76.75 406 HIS A CA 1
ATOM 3160 C C . HIS A 1 406 ? 3.311 -23.207 7.716 1.00 76.75 406 HIS A C 1
ATOM 3162 O O . HIS A 1 406 ? 4.333 -23.081 8.395 1.00 76.75 406 HIS A O 1
ATOM 3168 N N . LEU A 1 407 ? 2.083 -23.096 8.224 1.00 74.62 407 LEU A N 1
ATOM 3169 C CA . LEU A 1 407 ? 1.835 -23.037 9.660 1.00 74.62 407 LEU A CA 1
ATOM 3170 C C . LEU A 1 407 ? 2.071 -24.423 10.266 1.00 74.62 407 LEU A C 1
ATOM 3172 O O . LEU A 1 407 ? 1.518 -25.418 9.802 1.00 74.62 407 LEU A O 1
ATOM 3176 N N . THR A 1 408 ? 2.885 -24.486 11.312 1.00 66.31 408 THR A N 1
ATOM 3177 C CA . THR A 1 408 ? 3.170 -25.691 12.091 1.00 66.31 408 THR A CA 1
ATOM 3178 C C . THR A 1 408 ? 2.777 -25.472 13.552 1.00 66.31 408 THR A C 1
ATOM 3180 O O . THR A 1 408 ? 2.978 -24.395 14.105 1.00 66.31 408 THR A O 1
ATOM 3183 N N . GLY A 1 409 ? 2.212 -26.485 14.209 1.00 61.56 409 GLY A N 1
ATOM 3184 C CA . GLY A 1 409 ? 1.799 -26.389 15.619 1.00 61.56 409 GLY A CA 1
ATOM 3185 C C . GLY A 1 409 ? 0.398 -25.815 15.865 1.00 61.56 409 GLY A C 1
ATOM 3186 O O . GLY A 1 409 ? -0.052 -25.825 17.001 1.00 61.56 409 GLY A O 1
ATOM 3187 N N . SER A 1 410 ? -0.328 -25.389 14.825 1.00 59.44 410 SER A N 1
ATOM 3188 C CA . SER A 1 410 ? -1.776 -25.168 14.943 1.00 59.44 410 SER A CA 1
ATOM 3189 C C . SER A 1 410 ? -2.485 -26.519 15.070 1.00 59.44 410 SER A C 1
ATOM 3191 O O . SER A 1 410 ? -2.240 -27.425 14.271 1.00 59.44 410 SER A O 1
ATOM 3193 N N . THR A 1 411 ? -3.327 -26.664 16.091 1.00 54.34 411 THR A N 1
ATOM 3194 C CA . THR A 1 411 ? -4.042 -27.910 16.401 1.00 54.34 411 THR A CA 1
ATOM 3195 C C . THR A 1 411 ? -5.400 -27.988 15.701 1.00 54.34 411 THR A C 1
ATOM 3197 O O . THR A 1 411 ? -5.931 -29.085 15.519 1.00 54.34 411 THR A O 1
ATOM 3200 N N . THR A 1 412 ? -5.938 -26.850 15.238 1.00 67.75 412 THR A N 1
ATOM 3201 C CA . THR A 1 412 ? -7.246 -26.756 14.568 1.00 67.75 412 THR A CA 1
ATOM 3202 C C . THR A 1 412 ? -7.239 -25.807 13.361 1.00 67.75 412 THR A C 1
ATOM 3204 O O . THR A 1 412 ? -6.434 -24.884 13.254 1.00 67.75 412 THR A O 1
ATOM 3207 N N . LYS A 1 413 ? -8.185 -25.996 12.430 1.00 73.00 413 LYS A N 1
ATOM 3208 C CA . LYS A 1 413 ? -8.381 -25.089 11.282 1.00 73.00 413 LYS A CA 1
ATOM 3209 C C . LYS A 1 413 ? -8.720 -23.657 11.723 1.00 73.00 413 LYS A C 1
ATOM 3211 O O . LYS A 1 413 ? -8.305 -22.699 11.080 1.00 73.00 413 LYS A O 1
ATOM 3216 N N . GLU A 1 414 ? -9.451 -23.524 12.824 1.00 67.06 414 GLU A N 1
ATOM 3217 C CA . GLU A 1 414 ? -9.899 -22.246 13.382 1.00 67.06 414 GLU A CA 1
ATOM 3218 C C . GLU A 1 414 ? -8.723 -21.391 13.869 1.00 67.06 414 GLU A C 1
ATOM 3220 O O . GLU A 1 414 ? -8.657 -20.204 13.553 1.00 67.06 414 GLU A O 1
ATOM 3225 N N . GLU A 1 415 ? -7.749 -21.998 14.553 1.00 66.75 415 GLU A N 1
ATOM 3226 C CA . GLU A 1 415 ? -6.512 -21.327 14.973 1.00 66.75 415 GLU A CA 1
ATOM 3227 C C . GLU A 1 415 ? -5.700 -20.818 13.772 1.00 66.75 415 GLU A C 1
ATOM 3229 O O . GLU A 1 415 ? -5.211 -19.685 13.773 1.00 66.75 415 GLU A O 1
ATOM 3234 N N . SER A 1 416 ? -5.592 -21.632 12.717 1.00 73.00 416 SER A N 1
ATOM 3235 C CA . SER A 1 416 ? -4.928 -21.234 11.474 1.00 73.00 416 SER A CA 1
ATOM 3236 C C . SER A 1 416 ? -5.641 -20.062 10.794 1.00 73.00 416 SER A C 1
ATOM 3238 O O . SER A 1 416 ? -4.979 -19.120 10.353 1.00 73.00 416 SER A O 1
ATOM 3240 N N . ASP A 1 417 ? -6.969 -20.112 10.688 1.00 74.56 417 ASP A N 1
ATOM 3241 C CA . ASP A 1 417 ? -7.764 -19.070 10.037 1.00 74.56 417 ASP A CA 1
ATOM 3242 C C . ASP A 1 417 ? -7.706 -17.748 10.822 1.00 74.56 417 ASP A C 1
ATOM 3244 O O . ASP A 1 417 ? -7.575 -16.678 10.217 1.00 74.56 417 ASP A O 1
ATOM 3248 N N . ALA A 1 418 ? -7.718 -17.813 12.158 1.00 70.38 418 ALA A N 1
ATOM 3249 C CA . ALA A 1 418 ? -7.531 -16.651 13.023 1.00 70.38 418 ALA A CA 1
ATOM 3250 C C . ALA A 1 418 ? -6.167 -15.984 12.793 1.00 70.38 418 ALA A C 1
ATOM 3252 O O . ALA A 1 418 ? -6.094 -14.763 12.623 1.00 70.38 418 ALA A O 1
ATOM 3253 N N . TRP A 1 419 ? -5.096 -16.776 12.692 1.00 75.38 419 TRP A N 1
ATOM 3254 C CA . TRP A 1 419 ? -3.754 -16.255 12.433 1.00 75.38 419 TRP A CA 1
ATOM 3255 C C . TRP A 1 419 ? -3.637 -15.564 11.068 1.00 75.38 419 TRP A C 1
ATOM 3257 O O . TRP A 1 419 ? -3.083 -14.462 10.960 1.00 75.38 419 TRP A O 1
ATOM 3267 N N . TRP A 1 420 ? -4.186 -16.184 10.019 1.00 80.25 420 TRP A N 1
ATOM 3268 C CA . TRP A 1 420 ? -4.199 -15.592 8.682 1.00 80.25 420 TRP A CA 1
ATOM 3269 C C . TRP A 1 420 ? -4.910 -14.248 8.685 1.00 80.25 420 TRP A C 1
ATOM 3271 O O . TRP A 1 420 ? -4.415 -13.278 8.103 1.00 80.25 420 TRP A O 1
ATOM 3281 N N . LEU A 1 421 ? -6.059 -14.186 9.354 1.00 76.38 421 LEU A N 1
ATOM 3282 C CA . LEU A 1 421 ? -6.862 -12.980 9.430 1.00 76.38 421 LEU A CA 1
ATOM 3283 C C . LEU A 1 421 ? -6.149 -11.873 10.216 1.00 76.38 421 LEU A C 1
ATOM 3285 O O . LEU A 1 421 ? -6.120 -10.732 9.759 1.00 76.38 421 LEU A O 1
ATOM 3289 N N . GLN A 1 422 ? -5.506 -12.203 11.338 1.00 74.31 422 GLN A N 1
ATOM 3290 C CA . GLN A 1 422 ? -4.688 -11.256 12.100 1.00 74.31 422 GLN A CA 1
ATOM 3291 C C . GLN A 1 422 ? -3.541 -10.690 11.252 1.00 74.31 422 GLN A C 1
ATOM 3293 O O . GLN A 1 422 ? -3.353 -9.476 11.189 1.00 74.31 422 GLN A O 1
ATOM 3298 N N . THR A 1 423 ? -2.809 -11.556 10.552 1.00 79.31 423 THR A N 1
ATOM 3299 C CA . THR A 1 423 ? -1.682 -11.155 9.696 1.00 79.31 423 THR A CA 1
ATOM 3300 C C . THR A 1 423 ? -2.156 -10.276 8.537 1.00 79.31 423 THR A C 1
ATOM 3302 O O . THR A 1 423 ? -1.560 -9.232 8.261 1.00 79.31 423 THR A O 1
ATOM 3305 N N . TYR A 1 424 ? -3.274 -10.638 7.901 1.00 84.31 424 TYR A N 1
ATOM 3306 C CA . TYR A 1 424 ? -3.909 -9.806 6.882 1.00 84.31 424 TYR A CA 1
ATOM 3307 C C . TYR A 1 424 ? -4.320 -8.445 7.443 1.00 84.31 424 TYR A C 1
ATOM 3309 O O . TYR A 1 424 ? -4.046 -7.425 6.828 1.00 84.31 424 TYR A O 1
ATOM 3317 N N . ASN A 1 425 ? -4.900 -8.381 8.637 1.00 77.88 425 ASN A N 1
ATOM 3318 C CA . ASN A 1 425 ? -5.309 -7.110 9.236 1.00 77.88 425 ASN A CA 1
ATOM 3319 C C . ASN A 1 425 ? -4.154 -6.173 9.593 1.00 77.88 425 ASN A C 1
ATOM 3321 O O . ASN A 1 425 ? -4.406 -4.999 9.847 1.00 77.88 425 ASN A O 1
ATOM 3325 N N . VAL A 1 426 ? -2.911 -6.656 9.586 1.00 79.12 426 VAL A N 1
ATOM 3326 C CA . VAL A 1 426 ? -1.716 -5.813 9.702 1.00 79.12 426 VAL A CA 1
ATOM 3327 C C . VAL A 1 426 ? -1.170 -5.446 8.322 1.00 79.12 426 VAL A C 1
ATOM 3329 O O . VAL A 1 426 ? -0.862 -4.284 8.072 1.00 79.12 426 VAL A O 1
ATOM 3332 N N . LEU A 1 427 ? -1.062 -6.420 7.415 1.00 85.75 427 LEU A N 1
ATOM 3333 C CA . LEU A 1 427 ? -0.356 -6.271 6.137 1.00 85.75 427 LEU A CA 1
ATOM 3334 C C . LEU A 1 427 ? -1.271 -5.996 4.934 1.00 85.75 427 LEU A C 1
ATOM 3336 O O . LEU A 1 427 ? -0.775 -5.921 3.808 1.00 85.75 427 LEU A O 1
ATOM 3340 N N . ARG A 1 428 ? -2.591 -5.867 5.132 1.00 85.44 428 ARG A N 1
ATOM 3341 C CA . ARG A 1 428 ? -3.538 -5.636 4.033 1.00 85.44 428 ARG A CA 1
ATOM 3342 C C . ARG A 1 428 ? -3.223 -4.341 3.309 1.00 85.44 428 ARG A C 1
ATOM 3344 O O . ARG A 1 428 ? -2.799 -3.345 3.897 1.00 85.44 428 ARG A O 1
ATOM 3351 N N . GLY A 1 429 ? -3.509 -4.367 2.016 1.00 86.06 429 GLY A N 1
ATOM 3352 C CA . GLY A 1 429 ? -3.305 -3.238 1.139 1.00 86.06 429 GLY A CA 1
ATOM 3353 C C . GLY A 1 429 ? -2.393 -3.592 -0.019 1.00 86.06 429 GLY A C 1
ATOM 3354 O O . GLY A 1 429 ? -2.681 -4.519 -0.781 1.00 86.06 429 GLY A O 1
ATOM 3355 N N . ARG A 1 430 ? -1.323 -2.814 -0.179 1.00 85.62 430 ARG A N 1
ATOM 3356 C CA . ARG A 1 430 ? -0.371 -2.980 -1.275 1.00 85.62 430 ARG A CA 1
ATOM 3357 C C . ARG A 1 430 ? 0.458 -4.270 -1.136 1.00 85.62 430 ARG A C 1
ATOM 3359 O O . ARG A 1 430 ? 0.922 -4.579 -0.036 1.00 85.62 430 ARG A O 1
ATOM 3366 N N . PRO A 1 431 ? 0.747 -4.978 -2.246 1.00 86.94 431 PRO A N 1
ATOM 3367 C CA . PRO A 1 431 ? 1.514 -6.229 -2.227 1.00 86.94 431 PRO A CA 1
ATOM 3368 C C . PRO A 1 431 ? 2.888 -6.132 -1.554 1.00 86.94 431 PRO A C 1
ATOM 3370 O O . PRO A 1 431 ? 3.374 -7.121 -1.006 1.00 86.94 431 PRO A O 1
ATOM 3373 N N . ARG A 1 432 ? 3.528 -4.950 -1.566 1.00 87.12 432 ARG A N 1
ATOM 3374 C CA . ARG A 1 432 ? 4.852 -4.769 -0.953 1.00 87.12 432 ARG A CA 1
ATOM 3375 C C . ARG A 1 432 ? 4.873 -5.116 0.536 1.00 87.12 432 ARG A C 1
ATOM 3377 O O . ARG A 1 432 ? 5.881 -5.647 0.980 1.00 87.12 432 ARG A O 1
ATOM 3384 N N . PHE A 1 433 ? 3.794 -4.883 1.287 1.00 88.81 433 PHE A N 1
ATOM 3385 C CA . PHE A 1 433 ? 3.750 -5.227 2.714 1.00 88.81 433 PHE A CA 1
ATOM 3386 C C . PHE A 1 433 ? 3.858 -6.740 2.937 1.00 88.81 433 PHE A C 1
ATOM 3388 O O . PHE A 1 433 ? 4.696 -7.188 3.719 1.00 88.81 433 PHE A O 1
ATOM 3395 N N . ALA A 1 434 ? 3.080 -7.529 2.189 1.00 88.69 434 ALA A N 1
ATOM 3396 C CA . ALA A 1 434 ? 3.153 -8.988 2.221 1.00 88.69 434 ALA A CA 1
ATOM 3397 C C . ALA A 1 434 ? 4.519 -9.504 1.735 1.00 88.69 434 ALA A C 1
ATOM 3399 O O . ALA A 1 434 ? 5.102 -10.392 2.354 1.00 88.69 434 ALA A O 1
ATOM 3400 N N . ALA A 1 435 ? 5.058 -8.918 0.660 1.00 88.12 435 ALA A N 1
ATOM 3401 C CA . ALA A 1 435 ? 6.367 -9.292 0.131 1.00 88.12 435 ALA A CA 1
ATOM 3402 C C . ALA A 1 435 ? 7.502 -9.011 1.128 1.00 88.12 435 ALA A C 1
ATOM 3404 O O . ALA A 1 435 ? 8.336 -9.878 1.346 1.00 88.12 435 ALA A O 1
ATOM 3405 N N . THR A 1 436 ? 7.515 -7.847 1.786 1.00 87.12 436 THR A N 1
ATOM 3406 C CA . THR A 1 436 ? 8.514 -7.523 2.820 1.00 87.12 436 THR A CA 1
ATOM 3407 C C . THR A 1 436 ? 8.410 -8.461 4.020 1.00 87.12 436 THR A C 1
ATOM 3409 O O . THR A 1 436 ? 9.437 -8.890 4.544 1.00 87.12 436 THR A O 1
ATOM 3412 N N . PHE A 1 437 ? 7.193 -8.835 4.426 1.00 87.25 437 PHE A N 1
ATOM 3413 C CA . PHE A 1 437 ? 7.004 -9.848 5.463 1.00 87.25 437 PHE A CA 1
ATOM 3414 C C . PHE A 1 437 ? 7.606 -11.195 5.075 1.00 87.25 437 PHE A C 1
ATOM 3416 O O . PHE A 1 437 ? 8.393 -11.745 5.843 1.00 87.25 437 PHE A O 1
ATOM 3423 N N . LEU A 1 438 ? 7.311 -11.685 3.871 1.00 86.12 438 LEU A N 1
ATOM 3424 C CA . LEU A 1 438 ? 7.885 -12.927 3.366 1.00 86.12 438 LEU A CA 1
ATOM 3425 C C . LEU A 1 438 ? 9.412 -12.848 3.262 1.00 86.12 438 LEU A C 1
ATOM 3427 O O . LEU A 1 438 ? 10.094 -13.708 3.814 1.00 86.12 438 LEU A O 1
ATOM 3431 N N . GLU A 1 439 ? 9.960 -11.809 2.624 1.00 85.00 439 GLU A N 1
ATOM 3432 C CA . GLU A 1 439 ? 11.409 -11.591 2.500 1.00 85.00 439 GLU A CA 1
ATOM 3433 C C . GLU A 1 439 ? 12.095 -11.652 3.878 1.00 85.00 439 GLU A C 1
ATOM 3435 O O . GLU A 1 439 ? 13.163 -12.252 4.008 1.00 85.00 439 GLU A O 1
ATOM 3440 N N . LEU A 1 440 ? 11.474 -11.099 4.929 1.00 81.25 440 LEU A N 1
ATOM 3441 C CA . LEU A 1 440 ? 11.988 -11.187 6.296 1.00 81.25 440 LEU A CA 1
ATOM 3442 C C . LEU A 1 440 ? 11.810 -12.582 6.915 1.00 81.25 440 LEU A C 1
ATOM 3444 O O . LEU A 1 440 ? 12.743 -13.070 7.556 1.00 81.25 440 LEU A O 1
ATOM 3448 N N . CYS A 1 441 ? 10.664 -13.241 6.711 1.00 78.94 441 CYS A N 1
ATOM 3449 C CA . CYS A 1 441 ? 10.454 -14.636 7.110 1.00 78.94 441 CYS A CA 1
ATOM 3450 C C . CYS A 1 441 ? 11.554 -15.534 6.546 1.00 78.94 441 CYS A C 1
ATOM 3452 O O . CYS A 1 441 ? 12.151 -16.293 7.297 1.00 78.94 441 CYS A O 1
ATOM 3454 N N . ILE A 1 442 ? 11.872 -15.404 5.260 1.00 78.38 442 ILE A N 1
ATOM 3455 C CA . ILE A 1 442 ? 12.907 -16.188 4.578 1.00 78.38 442 ILE A CA 1
ATOM 3456 C C . ILE A 1 442 ? 14.286 -15.917 5.194 1.00 78.38 442 ILE A C 1
ATOM 3458 O O . ILE A 1 442 ? 15.001 -16.854 5.545 1.00 78.38 442 ILE A O 1
ATOM 3462 N N . ARG A 1 443 ? 14.643 -14.644 5.424 1.00 76.75 443 ARG A N 1
ATOM 3463 C CA . ARG A 1 443 ? 15.918 -14.274 6.074 1.00 76.75 443 ARG A CA 1
ATOM 3464 C C . ARG A 1 443 ? 16.064 -14.878 7.471 1.00 76.75 443 ARG A C 1
ATOM 3466 O O . ARG A 1 443 ? 17.159 -15.289 7.840 1.00 76.75 443 ARG A O 1
ATOM 3473 N N . VAL A 1 444 ? 14.990 -14.879 8.260 1.00 73.50 444 VAL A N 1
ATOM 3474 C CA . VAL A 1 444 ? 15.016 -15.315 9.664 1.00 73.50 444 VAL A CA 1
ATOM 3475 C C . VAL A 1 444 ? 14.896 -16.835 9.779 1.00 73.50 444 VAL A C 1
ATOM 3477 O O . VAL A 1 444 ? 15.689 -17.461 10.475 1.00 73.50 444 VAL A O 1
ATOM 3480 N N . LEU A 1 445 ? 13.921 -17.440 9.101 1.00 70.44 445 LEU A N 1
ATOM 3481 C CA . LEU A 1 445 ? 13.543 -18.842 9.284 1.00 70.44 445 LEU A CA 1
ATOM 3482 C C . LEU A 1 445 ? 14.442 -19.815 8.520 1.00 70.44 445 LEU A C 1
ATOM 3484 O O . LEU A 1 445 ? 14.692 -20.899 9.035 1.00 70.44 445 LEU A O 1
ATOM 3488 N N . CYS A 1 446 ? 14.994 -19.443 7.357 1.00 65.31 446 CYS A N 1
ATOM 3489 C CA . CYS A 1 446 ? 15.974 -20.296 6.666 1.00 65.31 446 CYS A CA 1
ATOM 3490 C C . CYS A 1 446 ? 17.320 -20.383 7.407 1.00 65.31 446 CYS A C 1
ATOM 3492 O O . CYS A 1 446 ? 18.158 -21.209 7.054 1.00 65.31 446 CYS A O 1
ATOM 3494 N N . ARG A 1 447 ? 17.548 -19.520 8.408 1.00 62.69 447 ARG A N 1
ATOM 3495 C CA . ARG A 1 447 ? 18.815 -19.397 9.152 1.00 62.69 447 ARG A CA 1
ATOM 3496 C C . ARG A 1 447 ? 18.688 -19.726 10.642 1.00 62.69 447 ARG A C 1
ATOM 3498 O O . ARG A 1 447 ? 19.698 -19.823 11.335 1.00 62.69 447 ARG A O 1
ATOM 3505 N N . ALA A 1 448 ? 17.466 -19.878 11.146 1.00 55.84 448 ALA A N 1
ATOM 3506 C CA . ALA A 1 448 ? 17.192 -20.221 12.533 1.00 55.84 448 ALA A CA 1
ATOM 3507 C C . ALA A 1 448 ? 17.375 -21.736 12.766 1.00 55.84 448 ALA A C 1
ATOM 3509 O O . ALA A 1 448 ? 16.899 -22.528 11.947 1.00 55.84 448 ALA A O 1
ATOM 3510 N N . PRO A 1 449 ? 17.998 -22.181 13.877 1.00 51.25 449 PRO A N 1
ATOM 3511 C CA . PRO A 1 449 ? 17.889 -23.576 14.294 1.00 51.25 449 PRO A CA 1
ATOM 3512 C C . PRO A 1 449 ? 16.407 -23.958 14.416 1.00 51.25 449 PRO A C 1
ATOM 3514 O O . PRO A 1 449 ? 15.572 -23.128 14.787 1.00 51.25 449 PRO A O 1
ATOM 3517 N N . ALA A 1 450 ? 16.076 -25.203 14.058 1.00 46.84 450 ALA A N 1
ATOM 3518 C CA . ALA A 1 450 ? 14.702 -25.691 13.987 1.00 46.84 450 ALA A CA 1
ATOM 3519 C C . ALA A 1 450 ? 13.901 -25.294 15.245 1.00 46.84 450 ALA A C 1
ATOM 3521 O O . ALA A 1 450 ? 14.123 -25.836 16.324 1.00 46.84 450 ALA A O 1
ATOM 3522 N N . GLY A 1 451 ? 12.980 -24.333 15.094 1.00 48.91 451 GLY A N 1
ATOM 3523 C CA . GLY A 1 451 ? 12.075 -23.890 16.160 1.00 48.91 451 GLY A CA 1
ATOM 3524 C C . GLY A 1 451 ? 12.269 -22.475 16.729 1.00 48.91 451 GLY A C 1
ATOM 3525 O O . GLY A 1 451 ? 11.525 -22.127 17.640 1.00 48.91 451 GLY A O 1
ATOM 3526 N N . SER A 1 452 ? 13.186 -21.630 16.233 1.00 45.91 452 SER A N 1
ATOM 3527 C CA . SER A 1 452 ? 13.447 -20.311 16.855 1.00 45.91 452 SER A CA 1
ATOM 3528 C C . SER A 1 452 ? 13.004 -19.082 16.037 1.00 45.91 452 SER A C 1
ATOM 3530 O O . SER A 1 452 ? 13.812 -18.205 15.728 1.00 45.91 452 SER A O 1
ATOM 3532 N N . GLY A 1 453 ? 11.712 -18.973 15.721 1.00 54.81 453 GLY A N 1
ATOM 3533 C CA . GLY A 1 453 ? 11.128 -17.741 15.179 1.00 54.81 453 GLY A CA 1
ATOM 3534 C C . GLY A 1 453 ? 9.653 -17.605 15.540 1.00 54.81 453 GLY A C 1
ATOM 3535 O O . GLY A 1 453 ? 8.811 -18.261 14.936 1.00 54.81 453 GLY A O 1
ATOM 3536 N N . SER A 1 454 ? 9.327 -16.754 16.519 1.00 63.75 454 SER A N 1
ATOM 3537 C CA . SER A 1 454 ? 7.929 -16.394 16.788 1.00 63.75 454 SER A CA 1
ATOM 3538 C C . SER A 1 454 ? 7.422 -15.481 15.673 1.00 63.75 454 SER A C 1
ATOM 3540 O O . SER A 1 454 ? 8.018 -14.441 15.388 1.00 63.75 454 SER A O 1
ATOM 3542 N N . LEU A 1 455 ? 6.303 -15.850 15.054 1.00 65.88 455 LEU A N 1
ATOM 3543 C CA . LEU A 1 455 ? 5.643 -15.060 14.014 1.00 65.88 455 LEU A CA 1
ATOM 3544 C C . LEU A 1 455 ? 5.305 -13.646 14.450 1.00 65.88 455 LEU A C 1
ATOM 3546 O O . LEU A 1 455 ? 5.487 -12.707 13.679 1.00 65.88 455 LEU A O 1
ATOM 3550 N N . GLY A 1 456 ? 4.846 -13.499 15.694 1.00 66.94 456 GLY A N 1
ATOM 3551 C CA . GLY A 1 456 ? 4.562 -12.192 16.272 1.00 66.94 456 GLY A CA 1
ATOM 3552 C C . GLY A 1 456 ? 5.812 -11.312 16.309 1.00 66.94 456 GLY A C 1
ATOM 3553 O O . GLY A 1 456 ? 5.732 -10.121 16.027 1.00 66.94 456 GLY A O 1
ATOM 3554 N N . ALA A 1 457 ? 6.988 -11.901 16.558 1.00 71.00 457 ALA A N 1
ATOM 3555 C CA . ALA A 1 457 ? 8.254 -11.173 16.535 1.00 71.00 457 ALA A CA 1
ATOM 3556 C C . ALA A 1 457 ? 8.651 -10.746 15.113 1.00 71.00 457 ALA A C 1
ATOM 3558 O O . ALA A 1 457 ? 9.104 -9.618 14.919 1.00 71.00 457 ALA A O 1
ATOM 3559 N N . ILE A 1 458 ? 8.447 -11.612 14.112 1.00 75.75 458 ILE A N 1
ATOM 3560 C CA . ILE A 1 458 ? 8.707 -11.267 12.706 1.00 75.75 458 ILE A CA 1
ATOM 3561 C C . ILE A 1 458 ? 7.760 -10.152 12.258 1.00 75.75 458 ILE A C 1
ATOM 3563 O O . ILE A 1 458 ? 8.221 -9.147 11.725 1.00 75.75 458 ILE A O 1
ATOM 3567 N N . LEU A 1 459 ? 6.459 -10.281 12.527 1.00 76.19 459 LEU A N 1
ATOM 3568 C CA . LEU A 1 459 ? 5.456 -9.277 12.172 1.00 76.19 459 LEU A CA 1
ATOM 3569 C C . LEU A 1 459 ? 5.749 -7.923 12.839 1.00 76.19 459 LEU A C 1
ATOM 3571 O O . LEU A 1 459 ? 5.711 -6.886 12.176 1.00 76.19 459 LEU A O 1
ATOM 3575 N N . SER A 1 460 ? 6.139 -7.937 14.118 1.00 76.56 460 SER A N 1
ATOM 3576 C CA . SER A 1 460 ? 6.575 -6.738 14.840 1.00 76.56 460 SER A CA 1
ATOM 3577 C C . SER A 1 460 ? 7.812 -6.099 14.198 1.00 76.56 460 SER A C 1
ATOM 3579 O O . SER A 1 460 ? 7.862 -4.881 14.025 1.00 76.56 460 SER A O 1
ATOM 3581 N N . LYS A 1 461 ? 8.790 -6.904 13.762 1.00 78.69 461 LYS A N 1
ATOM 3582 C CA . LYS A 1 461 ? 9.990 -6.404 13.079 1.00 78.69 461 LYS A CA 1
ATOM 3583 C C . LYS A 1 461 ? 9.681 -5.813 11.700 1.00 78.69 461 LYS A C 1
ATOM 3585 O O . LYS A 1 461 ? 10.180 -4.734 11.397 1.00 78.69 461 LYS A O 1
ATOM 3590 N N . VAL A 1 462 ? 8.821 -6.451 10.900 1.00 80.81 462 VAL A N 1
ATOM 3591 C CA . VAL A 1 462 ? 8.344 -5.890 9.619 1.00 80.81 462 VAL A CA 1
ATOM 3592 C C . VAL A 1 462 ? 7.708 -4.530 9.843 1.00 80.81 462 VAL A C 1
ATOM 3594 O O . VAL A 1 462 ? 8.016 -3.574 9.138 1.00 80.81 462 VAL A O 1
ATOM 3597 N N . ARG A 1 463 ? 6.844 -4.421 10.854 1.00 78.06 463 ARG A N 1
ATOM 3598 C CA . ARG A 1 463 ? 6.215 -3.152 11.203 1.00 78.06 463 ARG A CA 1
ATOM 3599 C C . ARG A 1 463 ? 7.260 -2.103 11.580 1.00 78.06 463 ARG A C 1
ATOM 3601 O O . ARG A 1 463 ? 7.180 -0.991 11.070 1.00 78.06 463 ARG A O 1
ATOM 3608 N N . GLN A 1 464 ? 8.233 -2.441 12.428 1.00 81.31 464 GLN A N 1
ATOM 3609 C CA . GLN A 1 464 ? 9.318 -1.518 12.772 1.00 81.31 464 GLN A CA 1
ATOM 3610 C C . GLN A 1 464 ? 10.041 -1.037 11.512 1.00 81.31 464 GLN A C 1
ATOM 3612 O O . GLN A 1 464 ? 10.195 0.163 11.334 1.00 81.31 464 GLN A O 1
ATOM 3617 N N . GLU A 1 465 ? 10.412 -1.933 10.597 1.00 79.44 465 GLU A N 1
ATOM 3618 C CA . GLU A 1 465 ? 11.075 -1.564 9.339 1.00 79.44 465 GLU A CA 1
ATOM 3619 C C . GLU A 1 465 ? 10.197 -0.679 8.435 1.00 79.44 465 GLU A C 1
ATOM 3621 O O . GLU A 1 465 ? 10.686 0.299 7.867 1.00 79.44 465 GLU A O 1
ATOM 3626 N N . LEU A 1 466 ? 8.895 -0.964 8.336 1.00 81.94 466 LEU A N 1
ATOM 3627 C CA . LEU A 1 466 ? 7.952 -0.207 7.502 1.00 81.94 466 LEU A CA 1
ATOM 3628 C C . LEU A 1 466 ? 7.508 1.129 8.120 1.00 81.94 466 LEU A C 1
ATOM 3630 O O . LEU A 1 466 ? 7.035 2.000 7.386 1.00 81.94 466 LEU A O 1
ATOM 3634 N N . LEU A 1 467 ? 7.675 1.309 9.432 1.00 83.06 467 LEU A N 1
ATOM 3635 C CA . LEU A 1 467 ? 7.350 2.533 10.177 1.00 83.06 467 LEU A CA 1
ATOM 3636 C C . LEU A 1 467 ? 8.594 3.295 10.666 1.00 83.06 467 LEU A C 1
ATOM 3638 O O . LEU A 1 467 ? 8.470 4.289 11.375 1.00 83.06 467 LEU A O 1
ATOM 3642 N N . ARG A 1 468 ? 9.800 2.862 10.284 1.00 81.25 468 ARG A N 1
ATOM 3643 C CA . ARG A 1 468 ? 11.057 3.507 10.682 1.00 81.25 468 ARG A CA 1
ATOM 3644 C C . ARG A 1 468 ? 11.124 4.955 10.205 1.00 81.25 468 ARG A C 1
ATOM 3646 O O . ARG A 1 468 ? 11.028 5.227 9.009 1.00 81.25 468 ARG A O 1
ATOM 3653 N N . SER A 1 469 ? 11.353 5.876 11.134 1.00 74.56 469 SER A N 1
ATOM 3654 C CA . SER A 1 469 ? 11.407 7.316 10.861 1.00 74.56 469 SER A CA 1
ATOM 3655 C C . SER A 1 469 ? 12.647 7.766 10.085 1.00 74.56 469 SER A C 1
ATOM 3657 O O . SER A 1 469 ? 12.667 8.879 9.575 1.00 74.56 469 SER A O 1
ATOM 3659 N N . ASP A 1 470 ? 13.690 6.937 10.037 1.00 71.94 470 ASP A N 1
ATOM 3660 C CA . ASP A 1 470 ? 14.984 7.213 9.402 1.00 71.94 470 ASP A CA 1
ATOM 3661 C C . ASP A 1 470 ? 15.145 6.544 8.026 1.00 71.94 470 ASP A C 1
ATOM 3663 O O . ASP A 1 470 ? 16.186 6.664 7.386 1.00 71.94 470 ASP A O 1
ATOM 3667 N N . SER A 1 471 ? 14.117 5.830 7.563 1.00 74.19 471 SER A N 1
ATOM 3668 C CA . SER A 1 471 ? 14.097 5.184 6.254 1.00 74.19 471 SER A CA 1
ATOM 3669 C C . SER A 1 471 ? 13.232 5.986 5.290 1.00 74.19 471 SER A C 1
ATOM 3671 O O . SER A 1 471 ? 12.010 5.996 5.417 1.00 74.19 471 SER A O 1
ATOM 3673 N N . ASP A 1 472 ? 13.840 6.579 4.259 1.00 66.56 472 ASP A N 1
ATOM 3674 C CA . ASP A 1 472 ? 13.129 7.350 3.222 1.00 66.56 472 ASP A CA 1
ATOM 3675 C C . ASP A 1 472 ? 12.021 6.549 2.511 1.00 66.56 472 ASP A C 1
ATOM 3677 O O . ASP A 1 472 ? 11.090 7.122 1.933 1.00 66.56 472 ASP A O 1
ATOM 3681 N N . LYS A 1 473 ? 12.113 5.214 2.542 1.00 69.56 473 LYS A N 1
ATOM 3682 C CA . LYS A 1 473 ? 11.175 4.284 1.898 1.00 69.56 473 LYS A CA 1
ATOM 3683 C C . LYS A 1 473 ? 10.034 3.833 2.823 1.00 69.56 473 LYS A C 1
ATOM 3685 O O . LYS A 1 473 ? 9.168 3.085 2.372 1.00 69.56 473 LYS A O 1
ATOM 3690 N N . SER A 1 474 ? 10.023 4.248 4.091 1.00 84.56 474 SER A N 1
ATOM 3691 C CA . SER A 1 474 ? 8.995 3.847 5.055 1.00 84.56 474 SER A CA 1
ATOM 3692 C C . SER A 1 474 ? 7.673 4.591 4.840 1.00 84.56 474 SER A C 1
ATOM 3694 O O . SER A 1 474 ? 7.610 5.661 4.224 1.00 84.56 474 SER A O 1
ATOM 3696 N N . VAL A 1 475 ? 6.591 4.031 5.382 1.00 88.12 475 VAL A N 1
ATOM 3697 C CA . VAL A 1 475 ? 5.277 4.689 5.394 1.00 88.12 475 VAL A CA 1
ATOM 3698 C C . VAL A 1 475 ? 5.297 5.900 6.334 1.00 88.12 475 VAL A C 1
ATOM 3700 O O . VAL A 1 475 ? 4.652 6.908 6.064 1.00 88.12 475 VAL A O 1
ATOM 3703 N N . TYR A 1 476 ? 6.113 5.863 7.391 1.00 90.50 476 TYR A N 1
ATOM 3704 C CA . TYR A 1 476 ? 6.333 7.018 8.266 1.00 90.50 476 TYR A CA 1
ATOM 3705 C C . TYR A 1 476 ? 6.978 8.187 7.509 1.00 90.50 476 TYR A C 1
ATOM 3707 O O . TYR A 1 476 ? 6.524 9.327 7.618 1.00 90.50 476 TYR A O 1
ATOM 3715 N N . ALA A 1 477 ? 7.981 7.915 6.669 1.00 88.06 477 ALA A N 1
ATOM 3716 C CA . ALA A 1 477 ? 8.600 8.934 5.827 1.00 88.06 477 ALA A CA 1
ATOM 3717 C C . ALA A 1 477 ? 7.609 9.536 4.815 1.00 88.06 477 ALA A C 1
ATOM 3719 O O . ALA A 1 477 ? 7.701 10.718 4.485 1.00 88.06 477 ALA A O 1
ATOM 3720 N N . ALA A 1 478 ? 6.614 8.768 4.357 1.00 88.81 478 ALA A N 1
ATOM 3721 C CA . ALA A 1 478 ? 5.520 9.310 3.549 1.00 88.81 478 ALA A CA 1
ATOM 3722 C C . ALA A 1 478 ? 4.689 10.356 4.314 1.00 88.81 478 ALA A C 1
ATOM 3724 O O . ALA A 1 478 ? 4.393 11.416 3.760 1.00 88.81 478 ALA A O 1
ATOM 3725 N N . VAL A 1 479 ? 4.387 10.115 5.594 1.00 91.94 479 VAL A N 1
ATOM 3726 C CA . VAL A 1 479 ? 3.694 11.092 6.455 1.00 91.94 479 VAL A CA 1
ATOM 3727 C C . VAL A 1 479 ? 4.567 12.324 6.710 1.00 91.94 479 VAL A C 1
ATOM 3729 O O . VAL A 1 479 ? 4.078 13.450 6.628 1.00 91.94 479 VAL A O 1
ATOM 3732 N N . GLN A 1 480 ? 5.871 12.140 6.943 1.00 90.88 480 GLN A N 1
ATOM 3733 C CA . GLN A 1 480 ? 6.814 13.259 7.073 1.00 90.88 480 GLN A CA 1
ATOM 3734 C C . GLN A 1 480 ? 6.827 14.138 5.816 1.00 90.88 480 GLN A C 1
ATOM 3736 O O . GLN A 1 480 ? 6.775 15.363 5.932 1.00 90.88 480 GLN A O 1
ATOM 3741 N N . ARG A 1 481 ? 6.859 13.529 4.621 1.00 89.19 481 ARG A N 1
ATOM 3742 C CA . ARG A 1 481 ? 6.795 14.254 3.343 1.00 89.19 481 ARG A CA 1
ATOM 3743 C C . ARG A 1 481 ? 5.493 15.030 3.200 1.00 89.19 481 ARG A C 1
ATOM 3745 O O . ARG A 1 481 ? 5.547 16.200 2.837 1.00 89.19 481 ARG A O 1
ATOM 3752 N N . LEU A 1 482 ? 4.355 14.417 3.535 1.00 91.75 482 LEU A N 1
ATOM 3753 C CA . LEU A 1 482 ? 3.063 15.103 3.536 1.00 91.75 482 LEU A CA 1
ATOM 3754 C C . LEU A 1 482 ? 3.094 16.338 4.449 1.00 91.75 482 LEU A C 1
ATOM 3756 O O . LEU A 1 482 ? 2.751 17.435 4.019 1.00 91.75 482 LEU A O 1
ATOM 3760 N N . HIS A 1 483 ? 3.551 16.181 5.691 1.00 91.44 483 HIS A N 1
ATOM 3761 C CA . HIS A 1 483 ? 3.643 17.291 6.639 1.00 91.44 483 HIS A CA 1
ATOM 3762 C C . HIS A 1 483 ? 4.600 18.393 6.144 1.00 91.44 483 HIS A C 1
ATOM 3764 O O . HIS A 1 483 ? 4.338 19.585 6.313 1.00 91.44 483 HIS A O 1
ATOM 3770 N N . ALA A 1 484 ? 5.703 18.014 5.491 1.00 90.62 484 ALA A N 1
ATOM 3771 C CA . ALA A 1 484 ? 6.670 18.950 4.923 1.00 90.62 484 ALA A CA 1
ATOM 3772 C C . ALA A 1 484 ? 6.110 19.784 3.756 1.00 90.62 484 ALA A C 1
ATOM 3774 O O . ALA A 1 484 ? 6.604 20.889 3.539 1.00 90.62 484 ALA A O 1
ATOM 3775 N N . ARG A 1 485 ? 5.060 19.322 3.051 1.00 85.94 485 ARG A N 1
ATOM 3776 C CA . ARG A 1 485 ? 4.388 20.101 1.990 1.00 85.94 485 ARG A CA 1
ATOM 3777 C C . ARG A 1 485 ? 3.748 21.390 2.496 1.00 85.94 485 ARG A C 1
ATOM 3779 O O . ARG A 1 485 ? 3.511 22.287 1.697 1.00 85.94 485 ARG A O 1
ATOM 3786 N N . ARG A 1 486 ? 3.441 21.482 3.798 1.00 87.00 486 ARG A N 1
ATOM 3787 C CA . ARG A 1 486 ? 2.727 22.621 4.406 1.00 87.00 486 ARG A CA 1
ATOM 3788 C C . ARG A 1 486 ? 1.413 22.974 3.689 1.00 87.00 486 ARG A C 1
ATOM 3790 O O . ARG A 1 486 ? 1.016 24.132 3.699 1.00 87.00 486 ARG A O 1
ATOM 3797 N N . ASN A 1 487 ? 0.735 21.984 3.101 1.00 89.00 487 ASN A N 1
ATOM 3798 C CA . ASN A 1 487 ? -0.602 22.125 2.523 1.00 89.00 487 ASN A CA 1
ATOM 3799 C C . ASN A 1 487 ? -1.650 21.768 3.598 1.00 89.00 487 ASN A C 1
ATOM 3801 O O . ASN A 1 487 ? -1.822 20.580 3.888 1.00 89.00 487 ASN A O 1
ATOM 3805 N N . PRO A 1 488 ? -2.340 22.750 4.215 1.00 89.25 488 PRO A N 1
ATOM 3806 C CA . PRO A 1 488 ? -3.244 22.482 5.331 1.00 89.25 488 PRO A CA 1
ATOM 3807 C C . PRO A 1 488 ? -4.459 21.655 4.916 1.00 89.25 488 PRO A C 1
ATOM 3809 O O . PRO A 1 488 ? -4.900 20.813 5.691 1.00 89.25 488 PRO A O 1
ATOM 3812 N N . THR A 1 489 ? -4.979 21.856 3.703 1.00 90.44 489 THR A N 1
ATOM 3813 C CA . THR A 1 489 ? -6.146 21.131 3.186 1.00 90.44 489 THR A CA 1
ATOM 3814 C C . THR A 1 489 ? -5.833 19.646 3.051 1.00 90.44 489 THR A C 1
ATOM 3816 O O . THR A 1 489 ? -6.518 18.814 3.643 1.00 90.44 489 THR A O 1
ATOM 3819 N N . LEU A 1 490 ? -4.740 19.313 2.356 1.00 90.06 490 LEU A N 1
ATOM 3820 C CA . LEU A 1 490 ? -4.315 17.928 2.155 1.00 90.06 490 LEU A CA 1
ATOM 3821 C C . LEU A 1 490 ? -3.932 17.249 3.478 1.00 90.06 490 LEU A C 1
ATOM 3823 O O . LEU A 1 490 ? -4.286 16.095 3.715 1.00 90.06 490 LEU A O 1
ATOM 3827 N N . TRP A 1 491 ? -3.234 17.975 4.359 1.00 91.69 491 TRP A N 1
ATOM 3828 C CA . TRP A 1 491 ? -2.869 17.488 5.689 1.00 91.69 491 TRP A CA 1
ATOM 3829 C C . TRP A 1 491 ? -4.101 17.176 6.539 1.00 91.69 491 TRP A C 1
ATOM 3831 O O . TRP A 1 491 ? -4.208 16.077 7.081 1.00 91.69 491 TRP A O 1
ATOM 3841 N N . ASN A 1 492 ? -5.041 18.120 6.637 1.00 89.94 492 ASN A N 1
ATOM 3842 C CA . ASN A 1 492 ? -6.266 17.943 7.410 1.00 89.94 492 ASN A CA 1
ATOM 3843 C C . ASN A 1 492 ? -7.087 16.776 6.867 1.00 89.94 492 ASN A C 1
ATOM 3845 O O . ASN A 1 492 ? -7.503 15.934 7.651 1.00 89.94 492 ASN A O 1
ATOM 3849 N N . PHE A 1 493 ? -7.227 16.670 5.546 1.00 90.25 493 PHE A N 1
ATOM 3850 C CA . PHE A 1 493 ? -7.935 15.565 4.910 1.00 90.25 493 PHE A CA 1
ATOM 3851 C C . PHE A 1 493 ? -7.296 14.202 5.215 1.00 90.25 493 PHE A C 1
ATOM 3853 O O . PHE A 1 493 ? -7.982 13.265 5.622 1.00 90.25 493 PHE A O 1
ATOM 3860 N N . ALA A 1 494 ? -5.970 14.084 5.093 1.00 90.12 494 ALA A N 1
ATOM 3861 C CA . ALA A 1 494 ? -5.264 12.843 5.410 1.00 90.12 494 ALA A CA 1
ATOM 3862 C C . ALA A 1 494 ? -5.395 12.463 6.892 1.00 90.12 494 ALA A C 1
ATOM 3864 O O . ALA A 1 494 ? -5.615 11.294 7.217 1.00 90.12 494 ALA A O 1
ATOM 3865 N N . VAL A 1 495 ? -5.266 13.447 7.786 1.00 89.44 495 VAL A N 1
ATOM 3866 C CA . VAL A 1 495 ? -5.424 13.265 9.231 1.00 89.44 495 VAL A CA 1
ATOM 3867 C C . VAL A 1 495 ? -6.847 12.815 9.564 1.00 89.44 495 VAL A C 1
ATOM 3869 O O . VAL A 1 495 ? -7.016 11.870 10.334 1.00 89.44 495 VAL A O 1
ATOM 3872 N N . ASP A 1 496 ? -7.848 13.437 8.948 1.00 87.25 496 ASP A N 1
ATOM 3873 C CA . ASP A 1 496 ? -9.258 13.119 9.139 1.00 87.25 496 ASP A CA 1
ATOM 3874 C C . ASP A 1 496 ? -9.572 11.683 8.697 1.00 87.25 496 ASP A C 1
ATOM 3876 O O . ASP A 1 496 ? -10.172 10.909 9.446 1.00 87.25 496 ASP A O 1
ATOM 3880 N N . ILE A 1 497 ? -9.081 11.271 7.527 1.00 86.00 497 ILE A N 1
ATOM 3881 C CA . ILE A 1 497 ? -9.257 9.896 7.048 1.00 86.00 497 ILE A CA 1
ATOM 3882 C C . ILE A 1 497 ? -8.550 8.888 7.952 1.00 86.00 497 ILE A C 1
ATOM 3884 O O . ILE A 1 497 ? -9.131 7.859 8.298 1.00 86.00 497 ILE A O 1
ATOM 3888 N N . CYS A 1 498 ? -7.307 9.161 8.353 1.00 85.12 498 CYS A N 1
ATOM 3889 C CA . CYS A 1 498 ? -6.572 8.257 9.234 1.00 85.12 498 CYS A CA 1
ATOM 3890 C C . CYS A 1 498 ? -7.258 8.128 10.597 1.00 85.12 498 CYS A C 1
ATOM 3892 O O . CYS A 1 498 ? -7.347 7.021 11.123 1.00 85.12 498 CYS A O 1
ATOM 3894 N N . ALA A 1 499 ? -7.781 9.226 11.152 1.00 84.50 499 ALA A N 1
ATOM 3895 C CA . ALA A 1 499 ? -8.558 9.199 12.386 1.00 84.50 499 ALA A CA 1
ATOM 3896 C C . ALA A 1 499 ? -9.836 8.363 12.218 1.00 84.50 499 ALA A C 1
ATOM 3898 O O . ALA A 1 499 ? -10.097 7.483 13.037 1.00 84.50 499 ALA A O 1
ATOM 3899 N N . SER A 1 500 ? -10.587 8.563 11.130 1.00 83.06 500 SER A N 1
ATOM 3900 C CA . SER A 1 500 ? -11.782 7.764 10.833 1.00 83.06 500 SER A CA 1
ATOM 3901 C C . SER A 1 500 ? -11.441 6.276 10.738 1.00 83.06 500 SER A C 1
ATOM 3903 O O . SER A 1 500 ? -12.069 5.453 11.402 1.00 83.06 500 SER A O 1
ATOM 3905 N N . TYR A 1 501 ? -10.378 5.923 10.014 1.00 83.81 501 TYR A N 1
ATOM 3906 C CA . TYR A 1 501 ? -9.919 4.543 9.918 1.00 83.81 501 TYR A CA 1
ATOM 3907 C C . TYR A 1 501 ? -9.540 3.968 11.291 1.00 83.81 501 TYR A C 1
ATOM 3909 O O . TYR A 1 501 ? -9.975 2.871 11.630 1.00 83.81 501 TYR A O 1
ATOM 3917 N N . LEU A 1 502 ? -8.770 4.697 12.107 1.00 80.56 502 LEU A N 1
ATOM 3918 C CA . LEU A 1 502 ? -8.326 4.234 13.429 1.00 80.56 502 LEU A CA 1
ATOM 3919 C C . LEU A 1 502 ? -9.483 4.015 14.405 1.00 80.56 502 LEU A C 1
ATOM 3921 O O . LEU A 1 502 ? -9.424 3.073 15.191 1.00 80.56 502 LEU A O 1
ATOM 3925 N N . TYR A 1 503 ? -10.508 4.866 14.383 1.00 81.56 503 TYR A N 1
ATOM 3926 C CA . TYR A 1 503 ? -11.601 4.801 15.357 1.00 81.56 503 TYR A CA 1
ATOM 3927 C C . TYR A 1 503 ? -12.864 4.099 14.843 1.00 81.56 503 TYR A C 1
ATOM 3929 O O . TYR A 1 503 ? -13.762 3.832 15.633 1.00 81.56 503 TYR A O 1
ATOM 3937 N N . MET A 1 504 ? -12.957 3.781 13.550 1.00 77.50 504 MET A N 1
ATOM 3938 C CA . MET A 1 504 ? -14.137 3.124 12.967 1.00 77.50 504 MET A CA 1
ATOM 3939 C C . MET A 1 504 ? -13.801 1.844 12.191 1.00 77.50 504 MET A C 1
ATOM 3941 O O . MET A 1 504 ? -14.690 1.030 11.928 1.00 77.50 504 MET A O 1
ATOM 3945 N N . GLY A 1 505 ? -12.539 1.658 11.793 1.00 76.81 505 GLY A N 1
ATOM 3946 C CA . GLY A 1 505 ? -12.088 0.524 10.987 1.00 76.81 505 GLY A CA 1
ATOM 3947 C C . GLY A 1 505 ? -12.590 0.546 9.541 1.00 76.81 505 GLY A C 1
ATOM 3948 O O . GLY A 1 505 ? -12.534 -0.479 8.860 1.00 76.81 505 GLY A O 1
ATOM 3949 N N . THR A 1 506 ? -13.101 1.686 9.070 1.00 72.19 506 THR A N 1
ATOM 3950 C CA . THR A 1 506 ? -13.704 1.839 7.742 1.00 72.19 506 THR A CA 1
ATOM 3951 C C . THR A 1 506 ? -12.729 2.449 6.744 1.00 72.19 506 THR A C 1
ATOM 3953 O O . THR A 1 506 ? -12.079 3.453 7.032 1.00 72.19 506 THR A O 1
ATOM 3956 N N . ALA A 1 507 ? -12.667 1.866 5.546 1.00 78.12 507 ALA A N 1
ATOM 3957 C CA . ALA A 1 507 ? -11.959 2.455 4.417 1.00 78.12 507 ALA A CA 1
ATOM 3958 C C . ALA A 1 507 ? -12.646 3.750 3.964 1.00 78.12 507 ALA A C 1
ATOM 3960 O O . ALA A 1 507 ? -13.875 3.808 3.920 1.00 78.12 507 ALA A O 1
ATOM 3961 N N . VAL A 1 508 ? -11.860 4.748 3.563 1.00 80.44 508 VAL A N 1
ATOM 3962 C CA . VAL A 1 508 ? -12.385 5.982 2.960 1.00 80.44 508 VAL A CA 1
ATOM 3963 C C . VAL A 1 508 ? -11.981 6.043 1.496 1.00 80.44 508 VAL A C 1
ATOM 3965 O O . VAL A 1 508 ? -10.827 5.769 1.160 1.00 80.44 508 VAL A O 1
ATOM 3968 N N . VAL A 1 509 ? -12.941 6.396 0.640 1.00 84.62 509 VAL A N 1
ATOM 3969 C CA . VAL A 1 509 ? -12.771 6.575 -0.806 1.00 84.62 509 VAL A CA 1
ATOM 3970 C C . VAL A 1 509 ? -12.988 8.045 -1.154 1.00 84.62 509 VAL A C 1
ATOM 3972 O O . VAL A 1 509 ? -13.873 8.688 -0.592 1.00 84.62 509 VAL A O 1
ATOM 3975 N N . PHE A 1 510 ? -12.185 8.574 -2.071 1.00 85.31 510 PHE A N 1
ATOM 3976 C CA . PHE A 1 510 ? -12.250 9.956 -2.532 1.00 85.31 510 PHE A CA 1
ATOM 3977 C C . PHE A 1 510 ? -11.923 10.060 -4.023 1.00 85.31 510 PHE A C 1
ATOM 3979 O O . PHE A 1 510 ? -11.219 9.224 -4.582 1.00 85.31 510 PHE A O 1
ATOM 3986 N N . PHE A 1 511 ? -12.442 11.096 -4.674 1.00 80.31 511 PHE A N 1
ATOM 3987 C CA . PHE A 1 511 ? -12.335 11.298 -6.127 1.00 80.31 511 PHE A CA 1
ATOM 3988 C C . PHE A 1 511 ? -11.811 12.693 -6.489 1.00 80.31 511 PHE A C 1
ATOM 3990 O O . PHE A 1 511 ? -11.520 12.974 -7.651 1.00 80.31 511 PHE A O 1
ATOM 3997 N N . GLN A 1 512 ? -11.692 13.584 -5.503 1.00 80.06 512 GLN A N 1
ATOM 3998 C CA . GLN A 1 512 ? -11.192 14.933 -5.706 1.00 80.06 512 GLN A CA 1
ATOM 3999 C C . GLN A 1 512 ? -9.716 14.877 -6.103 1.00 80.06 512 GLN A C 1
ATOM 4001 O O . GLN A 1 512 ? -8.889 14.284 -5.406 1.00 80.06 512 GLN A O 1
ATOM 4006 N N . ARG A 1 513 ? -9.388 15.529 -7.224 1.00 72.12 513 ARG A N 1
ATOM 4007 C CA . ARG A 1 513 ? -8.036 15.532 -7.804 1.00 72.12 513 ARG A CA 1
ATOM 4008 C C . ARG A 1 513 ? -6.979 16.045 -6.828 1.00 72.12 513 ARG A C 1
ATOM 4010 O O . ARG A 1 513 ? -5.907 15.462 -6.745 1.00 72.12 513 ARG A O 1
ATOM 4017 N N . GLU A 1 514 ? -7.309 17.068 -6.044 1.00 79.50 514 GLU A N 1
ATOM 4018 C CA . GLU A 1 514 ? -6.426 17.652 -5.024 1.00 79.50 514 GLU A CA 1
ATOM 4019 C C . GLU A 1 514 ? -5.964 16.655 -3.948 1.00 79.50 514 GLU A C 1
ATOM 4021 O O . GLU A 1 514 ? -4.902 16.842 -3.362 1.00 79.50 514 GLU A O 1
ATOM 4026 N N . TYR A 1 515 ? -6.711 15.571 -3.712 1.00 85.00 515 TYR A N 1
ATOM 4027 C CA . TYR A 1 515 ? -6.348 14.544 -2.732 1.00 85.00 515 TYR A CA 1
ATOM 4028 C C . TYR A 1 515 ? -5.596 13.360 -3.342 1.00 85.00 515 TYR A C 1
ATOM 4030 O O . TYR A 1 515 ? -5.049 12.539 -2.603 1.00 85.00 515 TYR A O 1
ATOM 4038 N N . LEU A 1 516 ? -5.517 13.263 -4.674 1.00 78.94 516 LEU A N 1
ATOM 4039 C CA . LEU A 1 516 ? -4.763 12.199 -5.344 1.00 78.94 516 LEU A CA 1
ATOM 4040 C C . LEU A 1 516 ? -3.255 12.291 -5.072 1.00 78.94 516 LEU A C 1
ATOM 4042 O O . LEU A 1 516 ? -2.582 11.264 -5.133 1.00 78.94 516 LEU A O 1
ATOM 4046 N N . GLU A 1 517 ? -2.745 13.445 -4.627 1.00 82.50 517 GLU A N 1
ATOM 4047 C CA . GLU A 1 517 ? -1.369 13.570 -4.122 1.00 82.50 517 GLU A CA 1
ATOM 4048 C C . GLU A 1 517 ? -1.087 12.576 -2.969 1.00 82.50 517 GLU A C 1
ATOM 4050 O O . GLU A 1 517 ? 0.036 12.090 -2.811 1.00 82.50 517 GLU A O 1
ATOM 4055 N N . LEU A 1 518 ? -2.100 12.166 -2.189 1.00 87.44 518 LEU A N 1
ATOM 4056 C CA . LEU A 1 518 ? -1.929 11.122 -1.168 1.00 87.44 518 LEU A CA 1
ATOM 4057 C C . LEU A 1 518 ? -1.513 9.773 -1.768 1.00 87.44 518 LEU A C 1
ATOM 4059 O O . LEU A 1 518 ? -0.787 9.013 -1.122 1.00 87.44 518 LEU A O 1
ATOM 4063 N N . VAL A 1 519 ? -1.930 9.468 -2.999 1.00 84.69 519 VAL A N 1
ATOM 4064 C CA . VAL A 1 519 ? -1.508 8.255 -3.711 1.00 84.69 519 VAL A CA 1
ATOM 4065 C C . VAL A 1 519 ? -0.017 8.322 -4.031 1.00 84.69 519 VAL A C 1
ATOM 4067 O O . VAL A 1 519 ? 0.711 7.364 -3.745 1.00 84.69 519 VAL A O 1
ATOM 4070 N N . GLU A 1 520 ? 0.436 9.460 -4.558 1.00 78.88 520 GLU A N 1
ATOM 4071 C CA . GLU A 1 520 ? 1.829 9.722 -4.950 1.00 78.88 520 GLU A CA 1
ATOM 4072 C C . GLU A 1 520 ? 2.783 9.720 -3.758 1.00 78.88 520 GLU A C 1
ATOM 4074 O O . GLU A 1 520 ? 3.898 9.197 -3.825 1.00 78.88 520 GLU A O 1
ATOM 4079 N N . LEU A 1 521 ? 2.336 10.280 -2.631 1.00 83.31 521 LEU A N 1
ATOM 4080 C CA . LEU A 1 521 ? 3.115 10.303 -1.397 1.00 83.31 521 LEU A CA 1
ATOM 4081 C C . LEU A 1 521 ? 3.296 8.909 -0.794 1.00 83.31 521 LEU A C 1
ATOM 4083 O O . LEU A 1 521 ? 4.219 8.708 0.000 1.00 83.31 521 LEU A O 1
ATOM 4087 N N . GLY A 1 522 ? 2.467 7.943 -1.195 1.00 84.88 522 GLY A N 1
ATOM 4088 C CA . GLY A 1 522 ? 2.495 6.593 -0.657 1.00 84.88 522 GLY A CA 1
ATOM 4089 C C . GLY A 1 522 ? 1.497 6.358 0.474 1.00 84.88 522 GLY A C 1
ATOM 4090 O O . GLY A 1 522 ? 1.694 5.405 1.222 1.00 84.88 522 GLY A O 1
ATOM 4091 N N . LEU A 1 523 ? 0.471 7.201 0.630 1.00 88.38 523 LEU A N 1
ATOM 4092 C CA . LEU A 1 523 ? -0.498 7.176 1.737 1.00 88.38 523 LEU A CA 1
ATOM 4093 C C . LEU A 1 523 ? -1.901 6.709 1.317 1.00 88.38 523 LEU A C 1
ATOM 4095 O O . LEU A 1 523 ? -2.710 6.376 2.173 1.00 88.38 523 LEU A O 1
ATOM 4099 N N . ALA A 1 524 ? -2.202 6.649 0.022 1.00 88.25 524 ALA A N 1
ATOM 4100 C CA . ALA A 1 524 ? -3.464 6.124 -0.489 1.00 88.25 524 ALA A CA 1
ATOM 4101 C C . ALA A 1 524 ? -3.235 5.173 -1.667 1.00 88.25 524 ALA A C 1
ATOM 4103 O O . ALA A 1 524 ? -2.225 5.243 -2.363 1.00 88.25 524 ALA A O 1
ATOM 4104 N N . GLN A 1 525 ? -4.188 4.282 -1.904 1.00 85.81 525 GLN A N 1
ATOM 4105 C CA . GLN A 1 525 ? -4.233 3.422 -3.080 1.00 85.81 525 GLN A CA 1
ATOM 4106 C C . GLN A 1 525 ? -5.048 4.075 -4.187 1.00 85.81 525 GLN A C 1
ATOM 4108 O O . GLN A 1 525 ? -5.989 4.809 -3.906 1.00 85.81 525 GLN A O 1
ATOM 4113 N N . LEU A 1 526 ? -4.718 3.750 -5.434 1.00 80.75 526 LEU A N 1
ATOM 4114 C CA . LEU A 1 526 ? -5.500 4.146 -6.600 1.00 80.75 526 LEU A CA 1
ATOM 4115 C C . LEU A 1 526 ? -6.332 2.958 -7.077 1.00 80.75 526 LEU A C 1
ATOM 4117 O O . LEU A 1 526 ? -5.811 1.846 -7.195 1.00 80.75 526 LEU A O 1
ATOM 4121 N N . GLN A 1 527 ? -7.609 3.187 -7.347 1.00 76.81 527 GLN A N 1
ATOM 4122 C CA . GLN A 1 527 ? -8.538 2.187 -7.863 1.00 76.81 527 GLN A CA 1
ATOM 4123 C C . GLN A 1 527 ? -9.323 2.775 -9.037 1.00 76.81 527 GLN A C 1
ATOM 4125 O O . GLN A 1 527 ? -9.509 3.986 -9.133 1.00 76.81 527 GLN A O 1
ATOM 4130 N N . THR A 1 528 ? -9.768 1.917 -9.948 1.00 68.00 528 THR A N 1
ATOM 4131 C CA . THR A 1 528 ? -10.693 2.276 -11.026 1.00 68.00 528 THR A CA 1
ATOM 4132 C C . THR A 1 528 ? -12.089 1.783 -10.666 1.00 68.00 528 THR A C 1
ATOM 4134 O O . THR A 1 528 ? -12.259 0.629 -10.265 1.00 68.00 528 THR A O 1
ATOM 4137 N N . LYS A 1 529 ? -13.105 2.637 -10.816 1.00 59.47 529 LYS A N 1
ATOM 4138 C CA . LYS A 1 529 ? -14.500 2.244 -10.592 1.00 59.47 529 LYS A CA 1
ATOM 4139 C C . LYS A 1 529 ? -15.185 1.867 -11.903 1.00 59.47 529 LYS A C 1
ATOM 4141 O O . LYS A 1 529 ? -15.288 2.685 -12.816 1.00 59.47 529 LYS A O 1
ATOM 4146 N N . GLY A 1 530 ? -15.706 0.638 -11.946 1.00 51.59 530 GLY A N 1
ATOM 4147 C CA . GLY A 1 530 ? -16.644 0.158 -12.964 1.00 51.59 530 GLY A CA 1
ATOM 4148 C C . GLY A 1 530 ? -16.170 0.291 -14.417 1.00 51.59 530 GLY A C 1
ATOM 4149 O O . GLY A 1 530 ? -14.981 0.399 -14.715 1.00 51.59 530 GLY A O 1
ATOM 4150 N N . THR A 1 531 ? -17.131 0.281 -15.341 1.00 39.22 531 THR A N 1
ATOM 4151 C CA . THR A 1 531 ? -16.921 0.468 -16.788 1.00 39.22 531 THR A CA 1
ATOM 4152 C C . THR A 1 531 ? -16.564 1.911 -17.163 1.00 39.22 531 THR A C 1
ATOM 4154 O O . THR A 1 531 ? -16.021 2.140 -18.241 1.00 39.22 531 THR A O 1
ATOM 4157 N N . THR A 1 532 ? -16.814 2.878 -16.271 1.00 42.03 532 THR A N 1
ATOM 4158 C CA . THR A 1 532 ? -16.598 4.319 -16.483 1.00 42.03 532 THR A CA 1
ATOM 4159 C C . THR A 1 532 ? -15.135 4.760 -16.369 1.00 42.03 532 THR A C 1
ATOM 4161 O O . THR A 1 532 ? -14.839 5.913 -16.665 1.00 42.03 532 THR A O 1
ATOM 4164 N N . ARG A 1 533 ? -14.207 3.870 -15.968 1.00 57.50 533 ARG A N 1
ATOM 4165 C CA . ARG A 1 533 ? -12.757 4.145 -15.819 1.00 57.50 533 ARG A CA 1
ATOM 4166 C C . ARG A 1 533 ? -12.426 5.368 -14.937 1.00 57.50 533 ARG A C 1
ATOM 4168 O O . ARG A 1 533 ? -11.322 5.899 -15.032 1.00 57.50 533 ARG A O 1
ATOM 4175 N N . SER A 1 534 ? -13.336 5.810 -14.065 1.00 63.56 534 SER A N 1
ATOM 4176 C CA . SER A 1 534 ? -13.065 6.917 -13.142 1.00 63.56 534 SER A CA 1
ATOM 4177 C C . SER A 1 534 ? -12.079 6.470 -12.063 1.00 63.56 534 SER A C 1
ATOM 4179 O O . SER A 1 534 ? -12.213 5.378 -11.502 1.00 63.56 534 SER A O 1
ATOM 4181 N N . LEU A 1 535 ? -11.073 7.305 -11.807 1.00 72.56 535 LEU A N 1
ATOM 4182 C CA . LEU A 1 535 ? -9.985 7.027 -10.873 1.00 72.56 535 LEU A CA 1
ATOM 4183 C C . LEU A 1 535 ? -10.353 7.533 -9.478 1.00 72.56 535 LEU A C 1
ATOM 4185 O O . LEU A 1 535 ? -10.742 8.686 -9.313 1.00 72.56 535 LEU A O 1
ATOM 4189 N N . GLU A 1 536 ? -10.223 6.661 -8.484 1.00 80.31 536 GLU A N 1
ATOM 4190 C CA . GLU A 1 536 ? -10.578 6.924 -7.091 1.00 80.31 536 GLU A CA 1
ATOM 4191 C C . GLU A 1 536 ? -9.390 6.606 -6.180 1.00 80.31 536 GLU A C 1
ATOM 4193 O O . GLU A 1 536 ? -8.714 5.582 -6.326 1.00 80.31 536 GLU A O 1
ATOM 4198 N N . GLY A 1 537 ? -9.128 7.493 -5.225 1.00 82.75 537 GLY A N 1
ATOM 4199 C CA . GLY A 1 537 ? -8.203 7.255 -4.130 1.00 82.75 537 GLY A CA 1
ATOM 4200 C C . GLY A 1 537 ? -8.900 6.522 -2.988 1.00 82.75 537 GLY A C 1
ATOM 4201 O O . GLY A 1 537 ? -10.056 6.796 -2.673 1.00 82.75 537 GLY A O 1
ATOM 4202 N N . ARG A 1 538 ? -8.204 5.586 -2.342 1.00 84.94 538 ARG A N 1
ATOM 4203 C CA . ARG A 1 538 ? -8.717 4.842 -1.186 1.00 84.94 538 ARG A CA 1
ATOM 4204 C C . ARG A 1 538 ? -7.650 4.673 -0.117 1.00 84.94 538 ARG A C 1
ATOM 4206 O O . ARG A 1 538 ? -6.551 4.212 -0.413 1.00 84.94 538 ARG A O 1
ATOM 4213 N N . ILE A 1 539 ? -7.991 4.960 1.136 1.00 82.19 539 ILE A N 1
ATOM 4214 C CA . ILE A 1 539 ? -7.152 4.626 2.295 1.00 82.19 539 ILE A CA 1
ATOM 4215 C C . ILE A 1 539 ? -7.820 3.477 3.044 1.00 82.19 539 ILE A C 1
ATOM 4217 O O . ILE A 1 539 ? -8.910 3.622 3.592 1.00 82.19 539 ILE A O 1
ATOM 4221 N N . ASP A 1 540 ? -7.160 2.321 3.025 1.00 80.94 540 ASP A N 1
ATOM 4222 C CA . ASP A 1 540 ? -7.617 1.083 3.673 1.00 80.94 540 ASP A CA 1
ATOM 4223 C C . ASP A 1 540 ? -6.436 0.253 4.215 1.00 80.94 540 ASP A C 1
ATOM 4225 O O . ASP A 1 540 ? -6.473 -0.975 4.311 1.00 80.94 540 ASP A O 1
ATOM 4229 N N . GLU A 1 541 ? -5.329 0.937 4.496 1.00 86.25 541 GLU A N 1
ATOM 4230 C CA . GLU A 1 541 ? -4.054 0.321 4.840 1.00 86.25 541 GLU A CA 1
ATOM 4231 C C . GLU A 1 541 ? -3.741 0.583 6.322 1.00 86.25 541 GLU A C 1
ATOM 4233 O O . GLU A 1 541 ? -3.433 1.723 6.685 1.00 86.25 541 GLU A O 1
ATOM 4238 N N . PRO A 1 542 ? -3.777 -0.447 7.191 1.00 84.50 542 PRO A N 1
ATOM 4239 C CA . PRO A 1 542 ? -3.531 -0.294 8.624 1.00 84.50 542 PRO A CA 1
ATOM 4240 C C . PRO A 1 542 ? -2.181 0.357 8.922 1.00 84.50 542 PRO A C 1
ATOM 4242 O O . PRO A 1 542 ? -2.089 1.217 9.794 1.00 84.50 542 PRO A O 1
ATOM 4245 N N . LEU A 1 543 ? -1.144 0.003 8.157 1.00 86.06 543 LEU A N 1
ATOM 4246 C CA . LEU A 1 543 ? 0.192 0.580 8.309 1.00 86.06 543 LEU A CA 1
ATOM 4247 C C . LEU A 1 543 ? 0.241 2.078 7.981 1.00 86.06 543 LEU A C 1
ATOM 4249 O O . LEU A 1 543 ? 1.017 2.793 8.605 1.00 86.06 543 LEU A O 1
ATOM 4253 N N . VAL A 1 544 ? -0.594 2.577 7.062 1.00 88.94 544 VAL A N 1
ATOM 4254 C CA . VAL A 1 544 ? -0.693 4.020 6.776 1.00 88.94 544 VAL A CA 1
ATOM 4255 C C . VAL A 1 544 ? -1.317 4.751 7.955 1.00 88.94 544 VAL A C 1
ATOM 4257 O O . VAL A 1 544 ? -0.744 5.716 8.460 1.00 88.94 544 VAL A O 1
ATOM 4260 N N . ALA A 1 545 ? -2.463 4.266 8.434 1.00 87.25 545 ALA A N 1
ATOM 4261 C CA . ALA A 1 545 ? -3.141 4.865 9.576 1.00 87.25 545 ALA A CA 1
ATOM 4262 C C . ALA A 1 545 ? -2.257 4.821 10.835 1.00 87.25 545 ALA A C 1
ATOM 4264 O O . ALA A 1 545 ? -2.182 5.793 11.590 1.00 87.25 545 ALA A O 1
ATOM 4265 N N . ARG A 1 546 ? -1.514 3.722 11.024 1.00 85.38 546 ARG A N 1
ATOM 4266 C CA . ARG A 1 546 ? -0.551 3.572 12.115 1.00 85.38 546 ARG A CA 1
ATOM 4267 C C . ARG A 1 546 ? 0.635 4.525 11.985 1.00 85.38 546 ARG A C 1
ATOM 4269 O O . ARG A 1 546 ? 1.021 5.118 12.988 1.00 85.38 546 ARG A O 1
ATOM 4276 N N . ALA A 1 547 ? 1.184 4.706 10.784 1.00 89.44 547 ALA A N 1
ATOM 4277 C CA . ALA A 1 547 ? 2.245 5.680 10.534 1.00 89.44 547 ALA A CA 1
ATOM 4278 C C . ALA A 1 547 ? 1.792 7.105 10.876 1.00 89.44 547 ALA A C 1
ATOM 4280 O O . ALA A 1 547 ? 2.524 7.836 11.540 1.00 89.44 547 ALA A O 1
ATOM 4281 N N . MET A 1 548 ? 0.569 7.479 10.481 1.00 89.75 548 MET A N 1
ATOM 4282 C CA . MET A 1 548 ? -0.018 8.774 10.834 1.00 89.75 548 MET A CA 1
ATOM 4283 C C . MET A 1 548 ? -0.174 8.919 12.351 1.00 89.75 548 MET A C 1
ATOM 4285 O O . MET A 1 548 ? 0.219 9.937 12.913 1.00 89.75 548 MET A O 1
ATOM 4289 N N . PHE A 1 549 ? -0.687 7.887 13.028 1.00 86.31 549 PHE A N 1
ATOM 4290 C CA . PHE A 1 549 ? -0.807 7.875 14.486 1.00 86.31 549 PHE A CA 1
ATOM 4291 C C . PHE A 1 549 ? 0.541 8.074 15.185 1.00 86.31 549 PHE A C 1
ATOM 4293 O O . PHE A 1 549 ? 0.655 8.914 16.076 1.00 86.31 549 PHE A O 1
ATOM 4300 N N . GLU A 1 550 ? 1.564 7.318 14.784 1.00 85.94 550 GLU A N 1
ATOM 4301 C CA . GLU A 1 550 ? 2.899 7.411 15.377 1.00 85.94 550 GLU A CA 1
ATOM 4302 C C . GLU A 1 550 ? 3.528 8.781 15.111 1.00 85.94 550 GLU A C 1
ATOM 4304 O O . GLU A 1 550 ? 4.026 9.403 16.046 1.00 85.94 550 GLU A O 1
ATOM 4309 N N . PHE A 1 551 ? 3.405 9.313 13.892 1.00 90.88 551 PHE A N 1
ATOM 4310 C CA . PHE A 1 551 ? 3.866 10.662 13.570 1.00 90.88 551 PHE A CA 1
ATOM 4311 C C . PHE A 1 551 ? 3.166 11.734 14.416 1.00 90.88 551 PHE A C 1
ATOM 4313 O O . PHE A 1 551 ? 3.830 12.581 15.016 1.00 90.88 551 PHE A O 1
ATOM 4320 N N . CYS A 1 552 ? 1.832 11.703 14.500 1.00 88.88 552 CYS A N 1
ATOM 4321 C CA . CYS A 1 552 ? 1.064 12.647 15.309 1.00 88.88 552 CYS A CA 1
ATOM 4322 C C . CYS A 1 552 ? 1.468 12.566 16.783 1.00 88.88 552 CYS A C 1
ATOM 4324 O O . CYS A 1 552 ? 1.741 13.599 17.391 1.00 88.88 552 CYS A O 1
ATOM 4326 N N . ARG A 1 553 ? 1.609 11.355 17.335 1.00 85.81 553 ARG A N 1
ATOM 4327 C CA . ARG A 1 553 ? 2.091 11.142 18.705 1.00 85.81 553 ARG A CA 1
ATOM 4328 C C . ARG A 1 553 ? 3.472 11.765 18.920 1.00 85.81 553 ARG A C 1
ATOM 4330 O O . ARG A 1 553 ? 3.660 12.489 19.895 1.00 85.81 553 ARG A O 1
ATOM 4337 N N . ASP A 1 554 ? 4.417 11.533 18.013 1.00 89.25 554 ASP A N 1
ATOM 4338 C CA . ASP A 1 554 ? 5.779 12.072 18.117 1.00 89.25 554 ASP A CA 1
ATOM 4339 C C . ASP A 1 554 ? 5.792 13.612 18.020 1.00 89.25 554 ASP A C 1
ATOM 4341 O O . ASP A 1 554 ? 6.619 14.281 18.642 1.00 89.25 554 ASP A O 1
ATOM 4345 N N . LYS A 1 555 ? 4.830 14.194 17.292 1.00 88.69 555 LYS A N 1
ATOM 4346 C CA . LYS A 1 555 ? 4.585 15.644 17.213 1.00 88.69 555 LYS A CA 1
ATOM 4347 C C . LYS A 1 555 ? 3.669 16.191 18.311 1.00 88.69 555 LYS A C 1
ATOM 4349 O O . LYS A 1 555 ? 3.374 17.383 18.290 1.00 88.69 555 LYS A O 1
ATOM 4354 N N . LYS A 1 556 ? 3.245 15.361 19.274 1.00 88.50 556 LYS A N 1
ATOM 4355 C CA . LYS A 1 556 ? 2.282 15.712 20.336 1.00 88.50 556 LYS A CA 1
ATOM 4356 C C . LYS A 1 556 ? 0.958 16.270 19.791 1.00 88.50 556 LYS A C 1
ATOM 4358 O O . LYS A 1 556 ? 0.320 17.109 20.419 1.00 88.50 556 LYS A O 1
ATOM 4363 N N . MET A 1 557 ? 0.559 15.806 18.612 1.00 87.31 557 MET A N 1
ATOM 4364 C CA . MET A 1 557 ? -0.738 16.073 18.008 1.00 87.31 557 MET A CA 1
ATOM 4365 C C . MET A 1 557 ? -1.701 14.970 18.424 1.00 87.31 557 MET A C 1
ATOM 4367 O O . MET A 1 557 ? -1.440 13.789 18.192 1.00 87.31 557 MET A O 1
ATOM 4371 N N . ASP A 1 558 ? -2.824 15.353 19.012 1.00 81.81 558 ASP A N 1
ATOM 4372 C CA . ASP A 1 558 ? -3.831 14.395 19.436 1.00 81.81 558 ASP A CA 1
ATOM 4373 C C . ASP A 1 558 ? -4.919 14.236 18.366 1.00 81.81 558 ASP A C 1
ATOM 4375 O O . ASP A 1 558 ? -5.710 15.144 18.103 1.00 81.81 558 ASP A O 1
ATOM 4379 N N . LEU A 1 559 ? -4.951 13.053 17.748 1.00 81.06 559 LEU A N 1
ATOM 4380 C CA . LEU A 1 559 ? -5.925 12.688 16.720 1.00 81.06 559 LEU A CA 1
ATOM 4381 C C . LEU A 1 559 ? -7.366 12.660 17.249 1.00 81.06 559 LEU A C 1
ATOM 4383 O O . LEU A 1 559 ? -8.291 12.832 16.458 1.00 81.06 559 LEU A O 1
ATOM 4387 N N . ALA A 1 560 ? -7.572 12.486 18.559 1.00 78.38 560 ALA A N 1
ATOM 4388 C CA . ALA A 1 560 ? -8.897 12.523 19.178 1.00 78.38 560 ALA A CA 1
ATOM 4389 C C . ALA A 1 560 ? -9.607 13.870 18.957 1.00 78.38 560 ALA A C 1
ATOM 4391 O O . ALA A 1 560 ? -10.822 13.906 18.753 1.00 78.38 560 ALA A O 1
ATOM 4392 N N . HIS A 1 561 ? -8.847 14.972 18.883 1.00 83.62 561 HIS A N 1
ATOM 4393 C CA . HIS A 1 561 ? -9.387 16.307 18.608 1.00 83.62 561 HIS A CA 1
ATOM 4394 C C . HIS A 1 561 ? -10.122 16.406 17.268 1.00 83.62 561 HIS A C 1
ATOM 4396 O O . HIS A 1 561 ? -11.010 17.246 17.125 1.00 83.62 561 HIS A O 1
ATOM 4402 N N . ARG A 1 562 ? -9.808 15.544 16.291 1.00 86.62 562 ARG A N 1
ATOM 4403 C CA . ARG A 1 562 ? -10.539 15.513 15.015 1.00 86.62 562 ARG A CA 1
ATOM 4404 C C . ARG A 1 562 ? -11.972 15.043 15.181 1.00 86.62 562 ARG A C 1
ATOM 4406 O O . ARG A 1 562 ? -12.870 15.633 14.592 1.00 86.62 562 ARG A O 1
ATOM 4413 N N . VAL A 1 563 ? -12.201 14.061 16.048 1.00 86.38 563 VAL A N 1
ATOM 4414 C CA . VAL A 1 563 ? -13.556 13.581 16.331 1.00 86.38 563 VAL A CA 1
ATOM 4415 C C . VAL A 1 563 ? -14.365 14.668 17.039 1.00 86.38 563 VAL A C 1
ATOM 4417 O O . VAL A 1 563 ? -15.494 14.936 16.634 1.00 86.38 563 VAL A O 1
ATOM 4420 N N . PHE A 1 564 ? -13.772 15.383 18.003 1.00 87.81 564 PHE A N 1
ATOM 4421 C CA . PHE A 1 564 ? -14.416 16.550 18.623 1.00 87.81 564 PHE A CA 1
ATOM 4422 C C . PHE A 1 564 ? -14.729 17.654 17.604 1.00 87.81 564 PHE A C 1
ATOM 4424 O O . PHE A 1 564 ? -15.814 18.235 17.633 1.00 87.81 564 PHE A O 1
ATOM 4431 N N . HIS A 1 565 ? -13.828 17.914 16.654 1.00 88.06 565 HIS A N 1
ATOM 4432 C CA . HIS A 1 565 ? -14.091 18.861 15.573 1.00 88.06 565 HIS A CA 1
ATOM 4433 C C . HIS A 1 565 ? -15.312 18.447 14.732 1.00 88.06 565 HIS A C 1
ATOM 4435 O O . HIS A 1 565 ? -16.223 19.255 14.547 1.00 88.06 565 HIS A O 1
ATOM 4441 N N . TRP A 1 566 ? -15.395 17.183 14.297 1.00 89.19 566 TRP A N 1
ATOM 4442 C CA . TRP A 1 566 ? -16.552 16.676 13.549 1.00 89.19 566 TRP A CA 1
ATOM 4443 C C . TRP A 1 566 ? -17.850 16.719 14.359 1.00 89.19 566 TRP A C 1
ATOM 4445 O O . TRP A 1 566 ? -18.900 17.048 13.805 1.00 89.19 566 TRP A O 1
ATOM 4455 N N . MET A 1 567 ? -17.790 16.433 15.665 1.00 89.69 567 MET A N 1
ATOM 4456 C CA . MET A 1 567 ? -18.938 16.574 16.567 1.00 89.69 567 MET A CA 1
ATOM 4457 C C . MET A 1 567 ? -19.424 18.024 16.611 1.00 89.69 567 MET A C 1
ATOM 4459 O O . MET A 1 567 ? -20.620 18.272 16.495 1.00 89.69 567 MET A O 1
ATOM 4463 N N . GLY A 1 568 ? -18.501 18.986 16.718 1.00 87.62 568 GLY A N 1
ATOM 4464 C CA . GLY A 1 568 ? -18.820 20.414 16.704 1.00 87.62 568 GLY A CA 1
ATOM 4465 C C . GLY A 1 568 ? -19.479 20.864 15.397 1.00 87.62 568 GLY A C 1
ATOM 4466 O O . GLY A 1 568 ? -20.480 21.579 15.434 1.00 87.62 568 GLY A O 1
ATOM 4467 N N . LEU A 1 569 ? -18.971 20.396 14.250 1.00 87.06 569 LEU A N 1
ATOM 4468 C CA . LEU A 1 569 ? -19.563 20.667 12.931 1.00 87.06 569 LEU A CA 1
ATOM 4469 C C . LEU A 1 569 ? -20.941 20.011 12.751 1.00 87.06 569 LEU A C 1
ATOM 4471 O O . LEU A 1 569 ? -21.795 20.547 12.051 1.00 87.06 569 LEU A O 1
ATOM 4475 N N . SER A 1 570 ? -21.172 18.871 13.405 1.00 86.38 570 SER A N 1
ATOM 4476 C CA . SER A 1 570 ? -22.407 18.084 13.296 1.00 86.38 570 SER A CA 1
ATOM 4477 C C . SER A 1 570 ? -23.435 18.406 14.384 1.00 86.38 570 SER A C 1
ATOM 4479 O O . SER A 1 570 ? -24.392 17.650 14.560 1.00 86.38 570 SER A O 1
ATOM 4481 N N . LYS A 1 571 ? -23.266 19.512 15.123 1.00 81.06 571 LYS A N 1
ATOM 4482 C CA . LYS A 1 571 ? -24.111 19.875 16.275 1.00 81.06 571 LYS A CA 1
ATOM 4483 C C . LYS A 1 571 ? -25.604 19.968 15.934 1.00 81.06 571 LYS A C 1
ATOM 4485 O O . LYS A 1 571 ? -26.435 19.661 16.782 1.00 81.06 571 LYS A O 1
ATOM 4490 N N . SER A 1 572 ? -25.952 20.356 14.706 1.00 81.12 572 SER A N 1
ATOM 4491 C CA . SER A 1 572 ? -27.343 20.421 14.230 1.00 81.12 572 SER A CA 1
ATOM 4492 C C . SER A 1 572 ? -27.984 19.049 13.987 1.00 81.12 572 SER A C 1
ATOM 4494 O O . SER A 1 572 ? -29.198 18.971 13.824 1.00 81.12 572 SER A O 1
ATOM 4496 N N . ASN A 1 573 ? -27.200 17.966 13.981 1.00 85.81 573 ASN A N 1
ATOM 4497 C CA . ASN A 1 573 ? -27.673 16.596 13.820 1.00 85.81 573 ASN A CA 1
ATOM 4498 C C . ASN A 1 573 ? -27.345 15.770 15.083 1.00 85.81 573 ASN A C 1
ATOM 4500 O O . ASN A 1 573 ? -26.228 15.249 15.222 1.00 85.81 573 ASN A O 1
ATOM 4504 N N . PRO A 1 574 ? -28.311 15.619 16.012 1.00 84.00 574 PRO A N 1
ATOM 4505 C CA . PRO A 1 574 ? -28.115 14.876 17.256 1.00 84.00 574 PRO A CA 1
ATOM 4506 C C . PRO A 1 574 ? -27.685 13.421 17.044 1.00 84.00 574 PRO A C 1
ATOM 4508 O O . PRO A 1 574 ? -26.866 12.914 17.810 1.00 84.00 574 PRO A O 1
ATOM 4511 N N . SER A 1 575 ? -28.189 12.763 15.996 1.00 85.44 575 SER A N 1
ATOM 4512 C CA . SER A 1 575 ? -27.841 11.376 15.669 1.00 85.44 575 SER A CA 1
ATOM 4513 C C . SER A 1 575 ? -26.374 11.248 15.263 1.00 85.44 575 SER A C 1
ATOM 4515 O O . SER A 1 575 ? -25.671 10.380 15.777 1.00 85.44 575 SER A O 1
ATOM 4517 N N . THR A 1 576 ? -25.882 12.144 14.401 1.00 87.56 576 THR A N 1
ATOM 4518 C CA . THR A 1 576 ? -24.464 12.176 14.005 1.00 87.56 576 THR A CA 1
ATOM 4519 C C . THR A 1 576 ? -23.562 12.493 15.194 1.00 87.56 576 THR A C 1
ATOM 4521 O O . THR A 1 576 ? -22.546 11.831 15.386 1.00 87.56 576 THR A O 1
ATOM 4524 N N . SER A 1 577 ? -23.946 13.462 16.029 1.00 87.56 577 SER A N 1
ATOM 4525 C CA . SER A 1 577 ? -23.192 13.806 17.241 1.00 87.56 577 SER A CA 1
ATOM 4526 C C . SER A 1 577 ? -23.129 12.640 18.234 1.00 87.56 577 SER A C 1
ATOM 4528 O O . SER A 1 577 ? -22.072 12.382 18.804 1.00 87.56 577 SER A O 1
ATOM 4530 N N . GLY A 1 578 ? -24.236 11.911 18.418 1.00 90.12 578 GLY A N 1
ATOM 4531 C CA . GLY A 1 578 ? -24.279 10.706 19.249 1.00 90.12 578 GLY A CA 1
ATOM 4532 C C . GLY A 1 578 ? -23.356 9.607 18.724 1.00 90.12 578 GLY A C 1
ATOM 4533 O O . GLY A 1 578 ? -22.531 9.097 19.476 1.00 90.12 578 GLY A O 1
ATOM 4534 N N . PHE A 1 579 ? -23.415 9.325 17.422 1.00 89.56 579 PHE A N 1
ATOM 4535 C CA . PHE A 1 579 ? -22.543 8.341 16.779 1.00 89.56 579 PHE A CA 1
ATOM 4536 C C . PHE A 1 579 ? -21.052 8.709 16.877 1.00 89.56 579 PHE A C 1
ATOM 4538 O O . PHE A 1 579 ? -20.211 7.870 17.185 1.00 89.56 579 PHE A O 1
ATOM 4545 N N . LEU A 1 580 ? -20.697 9.977 16.656 1.00 90.12 580 LEU A N 1
ATOM 4546 C CA . LEU A 1 580 ? -19.316 10.446 16.807 1.00 90.12 580 LEU A CA 1
ATOM 4547 C C . LEU A 1 580 ? -18.835 10.395 18.263 1.00 90.12 580 LEU A C 1
ATOM 4549 O O . LEU A 1 580 ? -17.653 10.158 18.511 1.00 90.12 580 LEU A O 1
ATOM 4553 N N . TRP A 1 581 ? -19.739 10.565 19.230 1.00 91.31 581 TRP A N 1
ATOM 4554 C CA . TRP A 1 581 ? -19.402 10.354 20.632 1.00 91.31 581 TRP A CA 1
ATOM 4555 C C . TRP A 1 581 ? -19.072 8.885 20.905 1.00 91.31 581 TRP A C 1
ATOM 4557 O O . TRP A 1 581 ? -18.040 8.604 21.504 1.00 91.31 581 TRP A O 1
ATOM 4567 N N . GLU A 1 582 ? -19.864 7.939 20.392 1.00 91.75 582 GLU A N 1
ATOM 4568 C CA . GLU A 1 582 ? -19.568 6.499 20.497 1.00 91.75 582 GLU A CA 1
ATOM 4569 C C . GLU A 1 582 ? -18.162 6.158 19.968 1.00 91.75 582 GLU A C 1
ATOM 4571 O O . GLU A 1 582 ? -17.447 5.363 20.575 1.00 91.75 582 GLU A O 1
ATOM 4576 N N . ILE A 1 583 ? -17.726 6.821 18.893 1.00 88.50 583 ILE A N 1
ATOM 4577 C CA . ILE A 1 583 ? -16.401 6.644 18.276 1.00 88.50 583 ILE A CA 1
ATOM 4578 C C . ILE A 1 583 ? -15.250 7.099 19.190 1.00 88.50 583 ILE A C 1
ATOM 4580 O O . ILE A 1 583 ? -14.167 6.512 19.129 1.00 88.50 583 ILE A O 1
ATOM 4584 N N . ILE A 1 584 ? -15.449 8.115 20.042 1.00 88.75 584 ILE A N 1
ATOM 4585 C CA . ILE A 1 584 ? -14.385 8.650 20.913 1.00 88.75 584 ILE A CA 1
ATOM 4586 C C . ILE A 1 584 ? -14.297 7.953 22.279 1.00 88.75 584 ILE A C 1
ATOM 4588 O O . ILE A 1 584 ? -13.238 7.951 22.912 1.00 88.75 584 ILE A O 1
ATOM 4592 N N . LEU A 1 585 ? -15.377 7.299 22.724 1.00 91.62 585 LEU A N 1
ATOM 4593 C CA . LEU A 1 585 ? -15.433 6.584 24.007 1.00 91.62 585 LEU A CA 1
ATOM 4594 C C . LEU A 1 585 ? -14.351 5.512 24.221 1.00 91.62 585 LEU A C 1
ATOM 4596 O O . LEU A 1 585 ? -13.905 5.392 25.364 1.00 91.62 585 LEU A O 1
ATOM 4600 N N . PRO A 1 586 ? -13.870 4.763 23.206 1.00 90.38 586 PRO A N 1
ATOM 4601 C CA . PRO A 1 586 ? -12.737 3.849 23.355 1.00 90.38 586 PRO A CA 1
ATOM 4602 C C . PRO A 1 586 ? -11.513 4.454 24.056 1.00 90.38 586 PRO A C 1
ATOM 4604 O O . PRO A 1 586 ? -10.813 3.745 24.782 1.00 90.38 586 PRO A O 1
ATOM 4607 N N . ILE A 1 587 ? -11.264 5.758 23.892 1.00 87.25 587 ILE A N 1
ATOM 4608 C CA . ILE A 1 587 ? -10.157 6.453 24.563 1.00 87.25 587 ILE A CA 1
ATOM 4609 C C . ILE A 1 587 ? -10.394 6.518 26.075 1.00 87.25 587 ILE A C 1
ATOM 4611 O O . ILE A 1 587 ? -9.517 6.135 26.847 1.00 87.25 587 ILE A O 1
ATOM 4615 N N . GLU A 1 588 ? -11.576 6.961 26.507 1.00 90.69 588 GLU A N 1
ATOM 4616 C CA . GLU A 1 588 ? -11.913 7.056 27.936 1.00 90.69 588 GLU A CA 1
ATOM 4617 C C . GLU A 1 588 ? -12.058 5.673 28.577 1.00 90.69 588 GLU A C 1
ATOM 4619 O O . GLU A 1 588 ? -11.574 5.443 29.684 1.00 90.69 588 GLU A O 1
ATOM 4624 N N . LEU A 1 589 ? -12.625 4.704 27.851 1.00 92.25 589 LEU A N 1
ATOM 4625 C CA . LEU A 1 589 ? -12.690 3.307 28.289 1.00 92.25 589 LEU A CA 1
ATOM 4626 C C . LEU A 1 589 ? -11.290 2.721 28.504 1.00 92.25 589 LEU A C 1
ATOM 4628 O O . LEU A 1 589 ? -11.060 2.024 29.491 1.00 92.25 589 LEU A O 1
ATOM 4632 N N . SER A 1 590 ? -10.341 3.033 27.619 1.00 89.50 590 SER A N 1
ATOM 4633 C CA . SER A 1 590 ? -8.953 2.595 27.779 1.00 89.50 590 SER A CA 1
ATOM 4634 C C . SER A 1 590 ? -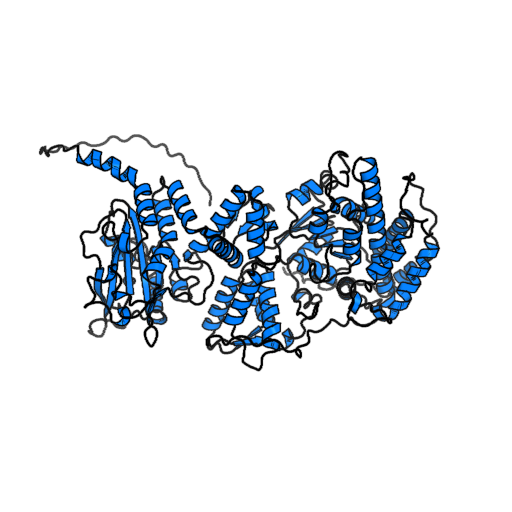8.307 3.211 29.022 1.00 89.50 590 SER A C 1
ATOM 4636 O O . SER A 1 590 ? -7.612 2.504 29.740 1.00 89.50 590 SER A O 1
ATOM 4638 N N . LYS A 1 591 ? -8.565 4.490 29.333 1.00 88.56 591 LYS A N 1
ATOM 4639 C CA . LYS A 1 591 ? -8.066 5.119 30.573 1.00 88.56 591 LYS A CA 1
ATOM 4640 C C . LYS A 1 591 ? -8.690 4.508 31.830 1.00 88.56 591 LYS A C 1
ATOM 4642 O O . LYS A 1 591 ? -7.991 4.327 32.821 1.00 88.56 591 LYS A O 1
ATOM 4647 N N . LEU A 1 592 ? -9.984 4.187 31.784 1.00 89.56 592 LEU A N 1
ATOM 4648 C CA . LEU A 1 592 ? -10.708 3.578 32.901 1.00 89.56 592 LEU A CA 1
ATOM 4649 C C . LEU A 1 592 ? -10.171 2.180 33.234 1.00 89.56 592 LEU A C 1
ATOM 4651 O O . LEU A 1 592 ? -10.004 1.844 34.405 1.00 89.56 592 LEU A O 1
ATOM 4655 N N . PHE A 1 593 ? -9.936 1.358 32.208 1.00 90.25 593 PHE A N 1
ATOM 4656 C CA . PHE A 1 593 ? -9.665 -0.067 32.391 1.00 90.25 593 PHE A CA 1
ATOM 4657 C C . PHE A 1 593 ? -8.205 -0.478 32.217 1.00 90.25 593 PHE A C 1
ATOM 4659 O O . PHE A 1 593 ? -7.894 -1.597 32.598 1.00 90.25 593 PHE A O 1
ATOM 4666 N N . CYS A 1 594 ? -7.316 0.356 31.665 1.00 84.62 594 CYS A N 1
ATOM 4667 C CA . CYS A 1 594 ? -5.887 0.047 31.542 1.00 84.62 594 CYS A CA 1
ATOM 4668 C C . CYS A 1 594 ? -5.078 0.813 32.595 1.00 84.62 594 CYS A C 1
ATOM 4670 O O . CYS A 1 594 ? -4.695 1.962 32.378 1.00 84.62 594 CYS A O 1
ATOM 4672 N N . GLY A 1 595 ? -4.774 0.163 33.717 1.00 80.94 595 GLY A N 1
ATOM 4673 C CA . GLY A 1 595 ? -3.935 0.749 34.761 1.00 80.94 595 GLY A CA 1
ATOM 4674 C C . GLY A 1 595 ? -3.307 -0.294 35.678 1.00 80.94 595 GLY A C 1
ATOM 4675 O O . GLY A 1 595 ? -3.759 -1.433 35.741 1.00 80.94 595 GLY A O 1
ATOM 4676 N N . ASP A 1 596 ? -2.281 0.118 36.425 1.00 83.88 596 ASP A N 1
ATOM 4677 C CA . ASP A 1 596 ? -1.504 -0.774 37.305 1.00 83.88 596 ASP A CA 1
ATOM 4678 C C . ASP A 1 596 ? -2.180 -1.042 38.662 1.00 83.88 596 ASP A C 1
ATOM 4680 O O . ASP A 1 596 ? -1.685 -1.819 39.478 1.00 83.88 596 ASP A O 1
ATOM 4684 N N . LYS A 1 597 ? -3.303 -0.373 38.938 1.00 89.19 597 LYS A N 1
ATOM 4685 C CA . LYS A 1 597 ? -4.050 -0.491 40.195 1.00 89.19 597 LYS A CA 1
ATOM 4686 C C . LYS A 1 597 ? -5.246 -1.421 40.033 1.00 89.19 597 LYS A C 1
ATOM 4688 O O . LYS A 1 597 ? -5.811 -1.541 38.952 1.00 89.19 597 LYS A O 1
ATOM 4693 N N . ALA A 1 598 ? -5.670 -2.017 41.146 1.00 89.06 598 ALA A N 1
ATOM 4694 C CA . ALA A 1 598 ? -6.895 -2.804 41.215 1.00 89.06 598 ALA A CA 1
ATOM 4695 C C . ALA A 1 598 ? -8.107 -1.997 40.728 1.00 89.06 598 ALA A C 1
ATOM 4697 O O . ALA A 1 598 ? -8.316 -0.870 41.193 1.00 89.06 598 ALA A O 1
ATOM 4698 N N . LEU A 1 599 ? -8.931 -2.577 39.852 1.00 87.94 599 LEU A N 1
ATOM 4699 C CA . LEU A 1 599 ? -10.073 -1.869 39.265 1.00 87.94 599 LEU A CA 1
ATOM 4700 C C . LEU A 1 599 ? -11.074 -1.392 40.328 1.00 87.94 599 LEU A C 1
ATOM 4702 O O . LEU A 1 599 ? -11.627 -0.300 40.198 1.00 87.94 599 LEU A O 1
ATOM 4706 N N . LYS A 1 600 ? -11.240 -2.148 41.427 1.00 89.31 600 LYS A N 1
ATOM 4707 C CA . LYS A 1 600 ? -12.090 -1.731 42.554 1.00 89.31 600 LYS A CA 1
ATOM 4708 C C . LYS A 1 600 ? -11.729 -0.353 43.105 1.00 89.31 600 LYS A C 1
ATOM 4710 O O . LYS A 1 600 ? -12.618 0.354 43.545 1.00 89.31 600 LYS A O 1
ATOM 4715 N N . SER A 1 601 ? -10.451 0.036 43.057 1.00 88.38 601 SER A N 1
ATOM 4716 C CA . SER A 1 601 ? -9.963 1.293 43.641 1.00 88.38 601 SER A CA 1
ATOM 4717 C C . SER A 1 601 ? -10.392 2.538 42.864 1.00 88.38 601 SER A C 1
ATOM 4719 O O . SER A 1 601 ? -10.232 3.657 43.352 1.00 88.38 601 SER A O 1
ATOM 4721 N N . HIS A 1 602 ? -10.920 2.363 41.652 1.00 89.00 602 HIS A N 1
ATOM 4722 C CA . HIS A 1 602 ? -11.350 3.473 40.825 1.00 89.00 602 HIS A CA 1
ATOM 4723 C C . HIS A 1 602 ? -12.672 4.074 41.360 1.00 89.00 602 HIS A C 1
ATOM 4725 O O . HIS A 1 602 ? -13.577 3.321 41.733 1.00 89.00 602 HIS A O 1
ATOM 4731 N N . PRO A 1 603 ? -12.848 5.415 41.378 1.00 88.06 603 PRO A N 1
ATOM 4732 C CA . PRO A 1 603 ? -13.990 6.076 42.026 1.00 88.06 603 PRO A CA 1
ATOM 4733 C C . PRO A 1 603 ? -15.376 5.561 41.611 1.00 88.06 603 PRO A C 1
ATOM 4735 O O . PRO A 1 603 ? -16.272 5.486 42.449 1.00 88.06 603 PRO A O 1
ATOM 4738 N N . LEU A 1 604 ? -15.543 5.139 40.351 1.00 87.31 604 LEU A N 1
ATOM 4739 C CA . LEU A 1 604 ? -16.796 4.552 39.838 1.00 87.31 604 LEU A CA 1
ATOM 4740 C C . LEU A 1 604 ? -17.209 3.237 40.532 1.00 87.31 604 LEU A C 1
ATOM 4742 O O . LEU A 1 604 ? -18.386 2.879 40.519 1.00 87.31 604 LEU A O 1
ATOM 4746 N N . PHE A 1 605 ? -16.264 2.527 41.149 1.00 85.25 605 PHE A N 1
ATOM 4747 C CA . PHE A 1 605 ? -16.482 1.248 41.832 1.00 85.25 605 PHE A CA 1
ATOM 4748 C C . PHE A 1 605 ? -16.441 1.373 43.359 1.00 85.25 605 PHE A C 1
ATOM 4750 O O . PHE A 1 605 ? -16.878 0.463 44.066 1.00 85.25 605 PHE A O 1
ATOM 4757 N N . SER A 1 606 ? -15.995 2.528 43.863 1.00 74.44 606 SER A N 1
ATOM 4758 C CA . SER A 1 606 ? -15.860 2.805 45.294 1.00 74.44 606 SER A CA 1
ATOM 4759 C C . SER A 1 606 ? -17.099 2.524 46.154 1.00 74.44 606 SER A C 1
ATOM 4761 O O . SER A 1 606 ? -16.931 1.970 47.244 1.00 74.44 606 SER A O 1
ATOM 4763 N N . PRO A 1 607 ? -18.345 2.774 45.690 1.00 73.19 607 PRO A N 1
ATOM 4764 C CA . PRO A 1 607 ? -19.531 2.518 46.507 1.00 73.19 607 PRO A CA 1
ATOM 4765 C C . PRO A 1 607 ? -19.810 1.029 46.767 1.00 73.19 607 PRO A C 1
ATOM 4767 O O . PRO A 1 607 ? -20.647 0.717 47.607 1.00 73.19 607 PRO A O 1
ATOM 4770 N N . LEU A 1 608 ? -19.150 0.110 46.049 1.00 73.19 608 LEU A N 1
ATOM 4771 C CA . LEU A 1 608 ? -19.449 -1.327 46.071 1.00 73.19 608 LEU A CA 1
ATOM 4772 C C . LEU A 1 608 ? -18.245 -2.204 46.430 1.00 73.19 608 LEU A C 1
ATOM 4774 O O . LEU A 1 608 ? -18.280 -3.407 46.179 1.00 73.19 608 LEU A O 1
ATOM 4778 N N . HIS A 1 609 ? -17.188 -1.640 47.026 1.00 74.88 609 HIS A N 1
ATOM 4779 C CA . HIS A 1 609 ? -15.943 -2.365 47.322 1.00 74.88 609 HIS A CA 1
ATOM 4780 C C . HIS A 1 609 ? -16.137 -3.749 47.970 1.00 74.88 609 HIS A C 1
ATOM 4782 O O . HIS A 1 609 ? -15.370 -4.658 47.676 1.00 74.88 609 HIS A O 1
ATOM 4788 N N . SER A 1 610 ? -17.138 -3.921 48.840 1.00 72.88 610 SER A N 1
ATOM 4789 C CA . SER A 1 610 ? -17.409 -5.180 49.552 1.00 72.88 610 SER A CA 1
ATOM 4790 C C . SER A 1 610 ? -18.258 -6.190 48.775 1.00 72.88 610 SER A C 1
ATOM 4792 O O . SER A 1 610 ? -18.360 -7.338 49.195 1.00 72.88 610 SER A O 1
ATOM 4794 N N . SER A 1 611 ? -18.905 -5.770 47.686 1.00 81.31 611 SER A N 1
ATOM 4795 C CA . SER A 1 611 ? -19.873 -6.580 46.929 1.00 81.31 611 SER A CA 1
ATOM 4796 C C . SER A 1 611 ? -19.385 -6.952 45.527 1.00 81.31 611 SER A C 1
ATOM 4798 O O . SER A 1 611 ? -20.015 -7.774 44.865 1.00 81.31 611 SER A O 1
ATOM 4800 N N . LEU A 1 612 ? -18.292 -6.341 45.056 1.00 86.25 612 LEU A N 1
ATOM 4801 C CA . LEU A 1 612 ? -17.709 -6.627 43.746 1.00 86.25 612 LEU A CA 1
ATOM 4802 C C . LEU A 1 612 ? -17.096 -8.036 43.696 1.00 86.25 612 LEU A C 1
ATOM 4804 O O . LEU A 1 612 ? -16.550 -8.503 44.697 1.00 86.25 612 LEU A O 1
ATOM 4808 N N . PRO A 1 613 ? -17.134 -8.702 42.529 1.00 89.00 613 PRO A N 1
ATOM 4809 C CA . PRO A 1 613 ? -16.417 -9.956 42.330 1.00 89.00 613 PRO A CA 1
ATOM 4810 C C . PRO A 1 613 ? -14.921 -9.827 42.644 1.00 89.00 613 PRO A C 1
ATOM 4812 O O . PRO A 1 613 ? -14.305 -8.803 42.347 1.00 89.00 613 PRO A O 1
ATOM 4815 N N . SER A 1 614 ? -14.315 -10.887 43.183 1.00 90.00 614 SER A N 1
ATOM 4816 C CA . SER A 1 614 ? -12.922 -10.877 43.667 1.00 90.00 614 SER A CA 1
ATOM 4817 C C . SER A 1 614 ? -11.889 -10.510 42.598 1.00 90.00 614 SER A C 1
ATOM 4819 O O . SER A 1 614 ? -10.851 -9.938 42.913 1.00 90.00 614 SER A O 1
ATOM 4821 N N . TYR A 1 615 ? -12.164 -10.767 41.317 1.00 89.94 615 TYR A N 1
ATOM 4822 C CA . TYR A 1 615 ? -11.257 -10.389 40.232 1.00 89.94 615 TYR A CA 1
ATOM 4823 C C . TYR A 1 615 ? -11.100 -8.861 40.065 1.00 89.94 615 TYR A C 1
ATOM 4825 O O . TYR A 1 615 ? -10.100 -8.421 39.503 1.00 89.94 615 TYR A O 1
ATOM 4833 N N . PHE A 1 616 ? -12.000 -8.033 40.621 1.00 91.38 616 PHE A N 1
ATOM 4834 C CA . PHE A 1 616 ? -11.829 -6.570 40.682 1.00 91.38 616 PHE A CA 1
ATOM 4835 C C . PHE A 1 616 ? -10.679 -6.125 41.603 1.00 91.38 616 PHE A C 1
ATOM 4837 O O . PHE A 1 616 ? -10.271 -4.959 41.554 1.00 91.38 616 PHE A O 1
ATOM 4844 N N . ASP A 1 617 ? -10.136 -7.036 42.417 1.00 91.56 617 ASP A N 1
ATOM 4845 C CA . ASP A 1 617 ? -8.957 -6.805 43.257 1.00 91.56 617 ASP A CA 1
ATOM 4846 C C . ASP A 1 617 ? -7.650 -6.744 42.457 1.00 91.56 617 ASP A C 1
ATOM 4848 O O . ASP A 1 617 ? -6.610 -6.381 43.006 1.00 91.56 617 ASP A O 1
ATOM 4852 N N . TYR A 1 618 ? -7.701 -7.063 41.164 1.00 92.31 618 TYR A N 1
ATOM 4853 C CA . TYR A 1 618 ? -6.543 -7.129 40.286 1.00 92.31 618 TYR A CA 1
ATOM 4854 C C . TYR A 1 618 ? -6.527 -5.971 39.281 1.00 92.31 618 TYR A C 1
ATOM 4856 O O . TYR A 1 618 ? -7.582 -5.415 38.945 1.00 92.31 618 TYR A O 1
ATOM 4864 N N . PRO A 1 619 ? -5.335 -5.592 38.787 1.00 92.06 619 PRO A N 1
ATOM 4865 C CA . PRO A 1 619 ? -5.206 -4.725 37.627 1.00 92.06 619 PRO A CA 1
ATOM 4866 C C . PRO A 1 619 ? -5.950 -5.299 36.422 1.00 92.06 619 PRO A C 1
ATOM 4868 O O . PRO A 1 619 ? -5.994 -6.516 36.217 1.00 92.06 619 PRO A O 1
ATOM 4871 N N . ALA A 1 620 ? -6.514 -4.404 35.623 1.00 91.81 620 ALA A N 1
ATOM 4872 C CA . ALA A 1 620 ? -7.240 -4.731 34.410 1.00 91.81 620 ALA A CA 1
ATOM 4873 C C . ALA A 1 620 ? -6.532 -4.127 33.194 1.00 91.81 620 ALA A C 1
ATOM 4875 O O . ALA A 1 620 ? -5.737 -3.187 33.302 1.00 91.81 620 ALA A O 1
ATOM 4876 N N . ARG A 1 621 ? -6.829 -4.679 32.019 1.00 91.75 621 ARG A N 1
ATOM 4877 C CA . ARG A 1 621 ? -6.489 -4.082 30.729 1.00 91.75 621 ARG A CA 1
ATOM 4878 C C . ARG A 1 621 ? -7.539 -4.429 29.690 1.00 91.75 621 ARG A C 1
ATOM 4880 O O . ARG A 1 621 ? -8.127 -5.508 29.729 1.00 91.75 621 ARG A O 1
ATOM 4887 N N . ILE A 1 622 ? -7.738 -3.547 28.717 1.00 91.31 622 ILE A N 1
ATOM 4888 C CA . ILE A 1 622 ? -8.497 -3.894 27.514 1.00 91.31 622 ILE A CA 1
ATOM 4889 C C . ILE A 1 622 ? -7.748 -5.012 26.782 1.00 91.31 622 ILE A C 1
ATOM 4891 O O . ILE A 1 622 ? -6.538 -4.924 26.552 1.00 91.31 622 ILE A O 1
ATOM 4895 N N . ARG A 1 623 ? -8.460 -6.077 26.409 1.00 85.62 623 ARG A N 1
ATOM 4896 C CA . ARG A 1 623 ? -7.880 -7.193 25.663 1.00 85.62 623 ARG A CA 1
ATOM 4897 C C . ARG A 1 623 ? -7.595 -6.744 24.230 1.00 85.62 623 ARG A C 1
ATOM 4899 O O . ARG A 1 623 ? -8.508 -6.444 23.468 1.00 85.62 623 ARG A O 1
ATOM 4906 N N . THR A 1 624 ? -6.318 -6.702 23.861 1.00 71.62 624 THR A N 1
ATOM 4907 C CA . THR A 1 624 ? -5.874 -6.220 22.543 1.00 71.62 624 THR A CA 1
ATOM 4908 C C . THR A 1 624 ? -5.709 -7.328 21.507 1.00 71.62 624 THR A C 1
ATOM 4910 O O . THR A 1 624 ? -5.443 -7.024 20.353 1.00 71.62 624 THR A O 1
ATOM 4913 N N . TYR A 1 625 ? -5.863 -8.604 21.888 1.00 64.50 625 TYR A N 1
ATOM 4914 C CA . TYR A 1 625 ? -5.766 -9.792 21.015 1.00 64.50 625 TYR A CA 1
ATOM 4915 C C . TYR A 1 625 ? -4.503 -9.851 20.125 1.00 64.50 625 TYR A C 1
ATOM 4917 O O . TYR A 1 625 ? -4.482 -10.546 19.115 1.00 64.50 625 TYR A O 1
ATOM 4925 N N . GLY A 1 626 ? -3.442 -9.111 20.472 1.00 54.94 626 GLY A N 1
ATOM 4926 C CA . GLY A 1 626 ? -2.267 -8.944 19.606 1.00 54.94 626 GLY A CA 1
ATOM 4927 C C . GLY A 1 626 ? -2.566 -8.207 18.291 1.00 54.94 626 GLY A C 1
ATOM 4928 O O . GLY A 1 626 ? -1.819 -8.344 17.324 1.00 54.94 626 GLY A O 1
ATOM 4929 N N . ILE A 1 627 ? -3.672 -7.469 18.225 1.00 54.31 627 ILE A N 1
ATOM 4930 C CA . ILE A 1 627 ? -4.140 -6.755 17.043 1.00 54.31 627 ILE A CA 1
ATOM 4931 C C . ILE A 1 627 ? -3.602 -5.334 17.089 1.00 54.31 627 ILE A C 1
ATOM 4933 O O . ILE A 1 627 ? -3.929 -4.544 17.971 1.00 54.31 627 ILE A O 1
ATOM 4937 N N . GLU A 1 628 ? -2.789 -5.004 16.096 1.00 55.84 628 GLU A N 1
ATOM 4938 C CA . GLU A 1 628 ? -2.169 -3.687 15.938 1.00 55.84 628 GLU A CA 1
ATOM 4939 C C . GLU A 1 628 ? -2.881 -2.861 14.844 1.00 55.84 628 GLU A C 1
ATOM 4941 O O . GLU A 1 628 ? -2.253 -2.088 14.121 1.00 55.84 628 GLU A O 1
ATOM 4946 N N . GLY A 1 629 ? -4.192 -3.089 14.696 1.00 60.44 629 GLY A N 1
ATOM 4947 C CA . GLY A 1 629 ? -5.093 -2.472 13.718 1.00 60.44 629 GLY A CA 1
ATOM 4948 C C . GLY A 1 629 ? -5.851 -1.254 14.272 1.00 60.44 629 GLY A C 1
ATOM 4949 O O . GLY A 1 629 ? -5.344 -0.576 15.168 1.00 60.44 629 GLY A O 1
ATOM 4950 N N . PRO A 1 630 ? -7.045 -0.926 13.741 1.00 67.12 630 PRO A N 1
ATOM 4951 C CA . PRO A 1 630 ? -7.850 0.160 14.292 1.00 67.12 630 PRO A CA 1
ATOM 4952 C C . PRO A 1 630 ? -8.253 -0.143 15.746 1.00 67.12 630 PRO A C 1
ATOM 4954 O O . PRO A 1 630 ? -8.417 -1.300 16.134 1.00 67.12 630 PRO A O 1
ATOM 4957 N N . ASN A 1 631 ? -8.428 0.904 16.553 1.00 80.12 631 ASN A N 1
ATOM 4958 C CA . ASN A 1 631 ? -8.890 0.787 17.936 1.00 80.12 631 ASN A CA 1
ATOM 4959 C C . ASN A 1 631 ? -10.303 0.200 17.994 1.00 80.12 631 ASN A C 1
ATOM 4961 O O . ASN A 1 631 ? -10.610 -0.561 18.908 1.00 80.12 631 ASN A O 1
ATOM 4965 N N . ALA A 1 632 ? -11.143 0.517 17.009 1.00 85.50 632 ALA A N 1
ATOM 4966 C CA . ALA A 1 632 ? -12.470 -0.061 16.890 1.00 85.50 632 ALA A CA 1
ATOM 4967 C C . ALA A 1 632 ? -12.787 -0.483 15.454 1.00 85.50 632 ALA A C 1
ATOM 4969 O O . ALA A 1 632 ? -12.278 0.092 14.493 1.00 85.50 632 ALA A O 1
ATOM 4970 N N . VAL A 1 633 ? -13.659 -1.480 15.314 1.00 86.44 633 VAL A N 1
ATOM 4971 C CA . VAL A 1 633 ? -14.225 -1.900 14.026 1.00 86.44 633 VAL A CA 1
ATOM 4972 C C . VAL A 1 633 ? -15.740 -1.812 14.097 1.00 86.44 633 VAL A C 1
ATOM 4974 O O . VAL A 1 633 ? -16.352 -2.299 15.048 1.00 86.44 633 VAL A O 1
ATOM 4977 N N . LYS A 1 634 ? -16.349 -1.215 13.074 1.00 89.44 634 LYS A N 1
ATOM 4978 C CA . LYS A 1 634 ? -17.802 -1.195 12.904 1.00 89.44 634 LYS A CA 1
ATOM 4979 C C . LYS A 1 634 ? -18.320 -2.462 12.230 1.00 89.44 634 LYS A C 1
ATOM 4981 O O . LYS A 1 634 ? -17.673 -3.017 11.342 1.00 89.44 634 LYS A O 1
ATOM 4986 N N . ALA A 1 635 ? -19.509 -2.897 12.636 1.00 88.19 635 ALA A N 1
ATOM 4987 C CA . ALA A 1 635 ? -20.205 -4.008 12.013 1.00 88.19 635 ALA A CA 1
ATOM 4988 C C . ALA A 1 635 ? -20.449 -3.769 10.514 1.00 88.19 635 ALA A C 1
ATOM 4990 O O . ALA A 1 635 ? -20.773 -2.664 10.073 1.00 88.19 635 ALA A O 1
ATOM 4991 N N . THR A 1 636 ? -20.334 -4.842 9.738 1.00 84.81 636 THR A N 1
ATOM 4992 C CA . THR A 1 636 ? -20.647 -4.892 8.305 1.00 84.81 636 THR A CA 1
ATOM 4993 C C . THR A 1 636 ? -21.553 -6.087 8.023 1.00 84.81 636 THR A C 1
ATOM 4995 O O . THR A 1 636 ? -21.747 -6.944 8.886 1.00 84.81 636 THR A O 1
ATOM 4998 N N . ASN A 1 637 ? -22.052 -6.210 6.791 1.00 77.06 637 ASN A N 1
ATOM 4999 C CA . ASN A 1 637 ? -22.867 -7.361 6.385 1.00 77.06 637 ASN A CA 1
ATOM 5000 C C . ASN A 1 637 ? -22.161 -8.712 6.615 1.00 77.06 637 ASN A C 1
ATOM 5002 O O . ASN A 1 637 ? -22.828 -9.706 6.887 1.00 77.06 637 ASN A O 1
ATOM 5006 N N . ASN A 1 638 ? -20.824 -8.737 6.552 1.00 77.25 638 ASN A N 1
ATOM 5007 C CA . ASN A 1 638 ? -20.016 -9.955 6.662 1.00 77.25 638 ASN A CA 1
ATOM 5008 C C . ASN A 1 638 ? -19.295 -10.097 8.013 1.00 77.25 638 ASN A C 1
ATOM 5010 O O . ASN A 1 638 ? -18.610 -11.093 8.237 1.00 77.25 638 ASN A O 1
ATOM 5014 N N . TYR A 1 639 ? -19.404 -9.106 8.898 1.00 84.38 639 TYR A N 1
ATOM 5015 C CA . TYR A 1 639 ? -18.705 -9.094 10.179 1.00 84.38 639 TYR A CA 1
ATOM 5016 C C . TYR A 1 639 ? -19.568 -8.394 11.230 1.00 84.38 639 TYR A C 1
ATOM 5018 O O . TYR A 1 639 ? -19.636 -7.166 11.279 1.00 84.38 639 TYR A O 1
ATOM 5026 N N . ARG A 1 640 ? -20.274 -9.198 12.023 1.00 90.38 640 ARG A N 1
ATOM 5027 C CA . ARG A 1 640 ? -21.291 -8.797 13.001 1.00 90.38 640 ARG A CA 1
ATOM 5028 C C . ARG A 1 640 ? -20.842 -9.176 14.414 1.00 90.38 640 ARG A C 1
ATOM 5030 O O . ARG A 1 640 ? -19.766 -9.750 14.589 1.00 90.38 640 ARG A O 1
ATOM 5037 N N . LEU A 1 641 ? -21.655 -8.879 15.432 1.00 92.12 641 LEU A N 1
ATOM 5038 C CA . LEU A 1 641 ? -21.292 -9.149 16.835 1.00 92.12 641 LEU A CA 1
ATOM 5039 C C . LEU A 1 641 ? -20.887 -10.608 17.093 1.00 92.12 641 LEU A C 1
ATOM 5041 O O . LEU A 1 641 ? -19.955 -10.867 17.850 1.00 92.12 641 LEU A O 1
ATOM 5045 N N . THR A 1 642 ? -21.556 -11.558 16.443 1.00 89.56 642 THR A N 1
ATOM 5046 C CA . THR A 1 642 ? -21.228 -12.983 16.566 1.00 89.56 642 THR A CA 1
ATOM 5047 C C . THR A 1 642 ? -19.848 -13.302 15.992 1.00 89.56 642 THR A C 1
ATOM 5049 O O . THR A 1 642 ? -19.078 -14.027 16.612 1.00 89.56 642 THR A O 1
ATOM 5052 N N . GLN A 1 643 ? -19.467 -12.743 14.840 1.00 88.12 643 GLN A N 1
ATOM 5053 C CA . GLN A 1 643 ? -18.109 -12.934 14.320 1.00 88.12 643 GLN A CA 1
ATOM 5054 C C . GLN A 1 643 ? -17.064 -12.258 15.213 1.00 88.12 643 GLN A C 1
ATOM 5056 O O . GLN A 1 643 ? -16.010 -12.845 15.433 1.00 88.12 643 GLN A O 1
ATOM 5061 N N . TYR A 1 644 ? -17.366 -11.083 15.774 1.00 89.38 644 TYR A N 1
ATOM 5062 C CA . TYR A 1 644 ? -16.452 -10.383 16.679 1.00 89.38 644 TYR A CA 1
ATOM 5063 C C . TYR A 1 644 ? -16.145 -11.170 17.954 1.00 89.38 644 TYR A C 1
ATOM 5065 O O . TYR A 1 644 ? -14.982 -11.289 18.323 1.00 89.38 644 TYR A O 1
ATOM 5073 N N . LEU A 1 645 ? -17.160 -11.726 18.617 1.00 90.12 645 LEU A N 1
ATOM 5074 C CA . LEU A 1 645 ? -16.942 -12.494 19.846 1.00 90.12 645 LEU A CA 1
ATOM 5075 C C . LEU A 1 645 ? -16.196 -13.813 19.588 1.00 90.12 645 LEU A C 1
ATOM 5077 O O . LEU A 1 645 ? -15.489 -14.294 20.465 1.00 90.12 645 LEU A O 1
ATOM 5081 N N . ALA A 1 646 ? -16.327 -14.405 18.398 1.00 84.56 646 ALA A N 1
ATOM 5082 C CA . ALA A 1 646 ? -15.527 -15.575 18.028 1.00 84.56 646 ALA A CA 1
ATOM 5083 C C . ALA A 1 646 ? -14.085 -15.211 17.655 1.00 84.56 646 ALA A C 1
ATOM 5085 O O . ALA A 1 646 ? -13.151 -15.900 18.058 1.00 84.56 646 ALA A O 1
ATOM 5086 N N . ASN A 1 647 ? -13.906 -14.168 16.844 1.00 80.44 647 ASN A N 1
ATOM 5087 C CA . ASN A 1 647 ? -12.617 -13.790 16.282 1.00 80.44 647 ASN A CA 1
ATOM 5088 C C . ASN A 1 647 ? -12.511 -12.259 16.150 1.00 80.44 647 ASN A C 1
ATOM 5090 O O . ASN A 1 647 ? -12.789 -11.702 15.082 1.00 80.44 647 ASN A O 1
ATOM 5094 N N . PRO A 1 648 ? -12.156 -11.567 17.242 1.00 83.12 648 PRO A N 1
ATOM 5095 C CA . PRO A 1 648 ? -12.151 -10.114 17.287 1.00 83.12 648 PRO A CA 1
ATOM 5096 C C . PRO A 1 648 ? -11.076 -9.536 16.363 1.00 83.12 648 PRO A C 1
ATOM 5098 O O . PRO A 1 648 ? -9.960 -10.037 16.306 1.00 83.12 648 PRO A O 1
ATOM 5101 N N . LEU A 1 649 ? -11.412 -8.453 15.654 1.00 77.50 649 LEU A N 1
ATOM 5102 C CA . LEU A 1 649 ? -10.519 -7.729 14.733 1.00 77.50 649 LEU A CA 1
ATOM 5103 C C . LEU A 1 649 ? -10.027 -6.376 15.259 1.00 77.50 649 LEU A C 1
ATOM 5105 O O . LEU A 1 649 ? -9.279 -5.687 14.569 1.00 77.50 649 LEU A O 1
ATOM 5109 N N . ALA A 1 650 ? -10.462 -5.987 16.454 1.00 83.06 650 ALA A N 1
ATOM 5110 C CA . ALA A 1 650 ? -10.031 -4.790 17.162 1.00 83.06 650 ALA A CA 1
ATOM 5111 C C . ALA A 1 650 ? -10.351 -4.932 18.660 1.00 83.06 650 ALA A C 1
ATOM 5113 O O . ALA A 1 650 ? -11.181 -5.766 19.030 1.00 83.06 650 ALA A O 1
ATOM 5114 N N . PRO A 1 651 ? -9.731 -4.126 19.535 1.00 89.06 651 PRO A N 1
ATOM 5115 C CA . PRO A 1 651 ? -10.077 -4.103 20.956 1.00 89.06 651 PRO A CA 1
ATOM 5116 C C . PRO A 1 651 ? -11.549 -3.745 21.213 1.00 89.06 651 PRO A C 1
ATOM 5118 O O . PRO A 1 651 ? -12.184 -4.341 22.082 1.00 89.06 651 PRO A O 1
ATOM 5121 N N . PHE A 1 652 ? -12.104 -2.826 20.419 1.00 92.62 652 PHE A N 1
ATOM 5122 C CA . PHE A 1 652 ? -13.492 -2.376 20.515 1.00 92.62 652 PHE A CA 1
ATOM 5123 C C . PHE A 1 652 ? -14.288 -2.729 19.250 1.00 92.62 652 PHE A C 1
ATOM 5125 O O . PHE A 1 652 ? -13.757 -2.763 18.138 1.00 92.62 652 PHE A O 1
ATOM 5132 N N . PHE A 1 653 ? -15.585 -2.965 19.409 1.00 93.19 653 PHE A N 1
ATOM 5133 C CA . PHE A 1 653 ? -16.502 -3.263 18.314 1.00 93.19 653 PHE A CA 1
ATOM 5134 C C . PHE A 1 653 ? -17.757 -2.405 18.413 1.00 93.19 653 PHE A C 1
ATOM 5136 O O . PHE A 1 653 ? -18.322 -2.290 19.498 1.00 93.19 653 PHE A O 1
ATOM 5143 N N . LEU A 1 654 ? -18.180 -1.828 17.286 1.00 93.38 654 LEU A N 1
ATOM 5144 C CA . LEU A 1 654 ? -19.424 -1.065 17.148 1.00 93.38 654 LEU A CA 1
ATOM 5145 C C . LEU A 1 654 ? -20.456 -1.963 16.444 1.00 93.38 654 LEU A C 1
ATOM 5147 O O . LEU A 1 654 ? -20.361 -2.125 15.220 1.00 93.38 654 LEU A O 1
ATOM 5151 N N . PRO A 1 655 ? -21.386 -2.604 17.175 1.00 92.50 655 PRO A N 1
ATOM 5152 C CA . PRO A 1 655 ? -22.283 -3.609 16.619 1.00 92.50 655 PRO A CA 1
ATOM 5153 C C . PRO A 1 655 ? -23.272 -3.069 15.594 1.00 92.50 655 PRO A C 1
ATOM 5155 O O . PRO A 1 655 ? -23.503 -1.868 15.458 1.00 92.50 655 PRO A O 1
ATOM 5158 N N . GLU A 1 656 ? -23.906 -3.987 14.871 1.00 91.12 656 GLU A N 1
ATOM 5159 C CA . GLU A 1 656 ? -25.029 -3.636 14.022 1.00 91.12 656 GLU A CA 1
ATOM 5160 C C . GLU A 1 656 ? -26.229 -3.168 14.858 1.00 91.12 656 GLU A C 1
ATOM 5162 O O . GLU A 1 656 ? -26.453 -3.630 15.977 1.00 91.12 656 GLU A O 1
ATOM 5167 N N . PHE A 1 657 ? -27.071 -2.319 14.266 1.00 83.56 657 PHE A N 1
ATOM 5168 C CA . PHE A 1 657 ? -28.214 -1.678 14.929 1.00 83.56 657 PHE A CA 1
ATOM 5169 C C . PHE A 1 657 ? -29.137 -2.635 15.714 1.00 83.56 657 PHE A C 1
ATOM 5171 O O . PHE A 1 657 ? -29.763 -2.242 16.694 1.00 83.56 657 PHE A O 1
ATOM 5178 N N . ARG A 1 658 ? -29.247 -3.903 15.293 1.00 84.25 658 ARG A N 1
ATOM 5179 C CA . ARG A 1 658 ? -30.132 -4.895 15.928 1.00 84.25 658 ARG A CA 1
ATOM 5180 C C . ARG A 1 658 ? -29.505 -5.643 17.104 1.00 84.25 658 ARG A C 1
ATOM 5182 O O . ARG A 1 658 ? -30.237 -6.339 17.804 1.00 84.25 658 ARG A O 1
ATOM 5189 N N . ALA A 1 659 ? -28.195 -5.540 17.312 1.00 87.88 659 ALA A N 1
ATOM 5190 C CA . ALA A 1 659 ? -27.503 -6.325 18.327 1.00 87.88 659 ALA A CA 1
ATOM 5191 C C . ALA A 1 659 ? -27.922 -5.926 19.748 1.00 87.88 659 ALA A C 1
ATOM 5193 O O . ALA A 1 659 ? -28.129 -6.798 20.590 1.00 87.88 659 ALA A O 1
ATOM 5194 N N . GLY A 1 660 ? -28.112 -4.628 19.995 1.00 88.19 660 GLY A N 1
ATOM 5195 C CA . GLY A 1 660 ? -28.446 -4.084 21.310 1.00 88.19 660 GLY A CA 1
ATOM 5196 C C . GLY A 1 660 ? -27.455 -3.001 21.737 1.00 88.19 660 GLY A C 1
ATOM 5197 O O . GLY A 1 660 ? -27.840 -1.836 21.702 1.00 88.19 660 GLY A O 1
ATOM 5198 N N . PRO A 1 661 ? -26.221 -3.360 22.137 1.00 93.38 661 PRO A N 1
ATOM 5199 C CA . PRO A 1 661 ? -25.243 -2.402 22.645 1.00 93.38 661 PRO A CA 1
ATOM 5200 C C . PRO A 1 661 ? -24.619 -1.564 21.521 1.00 93.38 661 PRO A C 1
ATOM 5202 O O . PRO A 1 661 ? -24.521 -2.027 20.386 1.00 93.38 661 PRO A O 1
ATOM 5205 N N . ASP A 1 662 ? -24.133 -0.368 21.866 1.00 94.06 662 ASP A N 1
ATOM 5206 C CA . ASP A 1 662 ? -23.429 0.524 20.931 1.00 94.06 662 ASP A CA 1
ATOM 5207 C C . ASP A 1 662 ? -21.932 0.184 20.850 1.00 94.06 662 ASP A C 1
ATOM 5209 O O . ASP A 1 662 ? -21.323 0.310 19.791 1.00 94.06 662 ASP A O 1
ATOM 5213 N N . ILE A 1 663 ? -21.328 -0.279 21.957 1.00 95.50 663 ILE A N 1
ATOM 5214 C CA . ILE A 1 663 ? -19.920 -0.708 22.006 1.00 95.50 663 ILE A CA 1
ATOM 5215 C C . ILE A 1 663 ? -19.794 -2.034 22.757 1.00 95.50 663 ILE A C 1
ATOM 5217 O O . ILE A 1 663 ? -20.362 -2.211 23.839 1.00 95.50 663 ILE A O 1
ATOM 5221 N N . VAL A 1 664 ? -19.002 -2.953 22.205 1.00 96.19 664 VAL A N 1
ATOM 5222 C CA . VAL A 1 664 ? -18.618 -4.220 22.839 1.00 96.19 664 VAL A CA 1
ATOM 5223 C C . VAL A 1 664 ? -17.100 -4.331 22.887 1.00 96.19 664 VAL A C 1
ATOM 5225 O O . VAL A 1 664 ? -16.416 -4.005 21.920 1.00 96.19 664 VAL A O 1
ATOM 5228 N N . PHE A 1 665 ? -16.571 -4.770 24.025 1.00 95.69 665 PHE A N 1
ATOM 5229 C CA . PHE A 1 665 ? -15.142 -5.009 24.225 1.00 95.69 665 PHE A CA 1
ATOM 5230 C C . PHE A 1 665 ? -14.924 -6.040 25.333 1.00 95.69 665 PHE A C 1
ATOM 5232 O O . PHE A 1 665 ? -15.873 -6.486 25.982 1.00 95.69 665 PHE A O 1
ATOM 5239 N N . ALA A 1 666 ? -13.673 -6.429 25.559 1.00 94.50 666 ALA A N 1
ATOM 5240 C CA . ALA A 1 666 ? -13.316 -7.368 26.612 1.00 94.50 666 ALA A CA 1
ATOM 5241 C C . ALA A 1 666 ? -12.201 -6.826 27.497 1.00 94.50 666 ALA A C 1
ATOM 5243 O O . ALA A 1 666 ? -11.266 -6.179 27.020 1.00 94.50 666 ALA A O 1
ATOM 5244 N N . ILE A 1 667 ? -12.303 -7.126 28.785 1.00 94.12 667 ILE A N 1
ATOM 5245 C CA . ILE A 1 667 ? -11.311 -6.775 29.796 1.00 94.12 667 ILE A CA 1
ATOM 5246 C C . ILE A 1 667 ? -10.621 -8.053 30.237 1.00 94.12 667 ILE A C 1
ATOM 5248 O O . ILE A 1 667 ? -11.285 -9.049 30.510 1.00 94.12 667 ILE A O 1
ATOM 5252 N N . GLU A 1 668 ? -9.301 -8.012 30.328 1.00 93.69 668 GLU A N 1
ATOM 5253 C CA . GLU A 1 668 ? -8.495 -9.057 30.938 1.00 93.69 668 GLU A CA 1
ATOM 5254 C C . GLU A 1 668 ? -7.975 -8.577 32.295 1.00 93.69 668 GLU A C 1
ATOM 5256 O O . GLU A 1 668 ? -7.290 -7.556 32.387 1.00 93.69 668 GLU A O 1
ATOM 5261 N N . PHE A 1 669 ? -8.310 -9.314 33.347 1.00 92.88 669 PHE A N 1
ATOM 5262 C CA . PHE A 1 669 ? -7.804 -9.103 34.695 1.00 92.88 669 PHE A CA 1
ATOM 5263 C C . PHE A 1 669 ? -6.527 -9.914 34.905 1.00 92.88 669 PHE A C 1
ATOM 5265 O O . PHE A 1 669 ? -6.442 -11.077 34.500 1.00 92.88 669 PHE A O 1
ATOM 5272 N N . ALA A 1 670 ? -5.550 -9.313 35.585 1.00 90.94 670 ALA A N 1
ATOM 5273 C CA . ALA A 1 670 ? -4.258 -9.916 35.911 1.00 90.94 670 ALA A CA 1
ATOM 5274 C C . ALA A 1 670 ? -4.348 -10.956 37.052 1.00 90.94 670 ALA A C 1
ATOM 5276 O O . ALA A 1 670 ? -3.540 -10.955 37.981 1.00 90.94 670 ALA A O 1
ATOM 5277 N N . THR A 1 671 ? -5.350 -11.834 37.000 1.00 89.88 671 THR A N 1
ATOM 5278 C CA . THR A 1 671 ? -5.481 -13.005 37.874 1.00 89.88 671 THR A CA 1
ATOM 5279 C C . THR A 1 671 ? -4.583 -14.148 37.388 1.00 89.88 671 THR A C 1
ATOM 5281 O O . THR A 1 671 ? -4.022 -14.107 36.293 1.00 89.88 671 THR A O 1
ATOM 5284 N N . SER A 1 672 ? -4.450 -15.199 38.198 1.00 87.31 672 SER A N 1
ATOM 5285 C CA . SER A 1 672 ? -3.755 -16.432 37.818 1.00 87.31 672 SER A CA 1
ATOM 5286 C C . SER A 1 672 ? -4.719 -17.618 37.957 1.00 87.31 672 SER A C 1
ATOM 5288 O O . SER A 1 672 ? -5.005 -18.009 39.091 1.00 87.31 672 SER A O 1
ATOM 5290 N N . PRO A 1 673 ? -5.257 -18.176 36.851 1.00 86.81 673 PRO A N 1
ATOM 5291 C CA . PRO A 1 673 ? -5.072 -17.762 35.450 1.00 86.81 673 PRO A CA 1
ATOM 5292 C C . PRO A 1 673 ? -5.766 -16.421 35.109 1.00 86.81 673 PRO A C 1
ATOM 5294 O O . PRO A 1 673 ? -6.672 -16.016 35.843 1.00 86.81 673 PRO A O 1
ATOM 5297 N N . PRO A 1 674 ? -5.376 -15.722 34.020 1.00 87.81 674 PRO A N 1
ATOM 5298 C CA . PRO A 1 674 ? -6.004 -14.464 33.608 1.00 87.81 674 PRO A CA 1
ATOM 5299 C C . PRO A 1 674 ? -7.495 -14.627 33.307 1.00 87.81 674 PRO A C 1
ATOM 5301 O O . PRO A 1 674 ? -7.898 -15.556 32.605 1.00 87.81 674 PRO A O 1
ATOM 5304 N N . MET A 1 675 ? -8.313 -13.702 33.804 1.00 90.44 675 MET A N 1
ATOM 5305 C CA . MET A 1 675 ? -9.762 -13.735 33.626 1.00 90.44 675 MET A CA 1
ATOM 5306 C C . MET A 1 675 ? -10.187 -12.708 32.581 1.00 90.44 675 MET A C 1
ATOM 5308 O O . MET A 1 675 ? -9.983 -11.511 32.756 1.00 90.44 675 MET A O 1
ATOM 5312 N N . THR A 1 676 ? -10.791 -13.170 31.486 1.00 93.69 676 THR A N 1
ATOM 5313 C CA . THR A 1 676 ? -11.405 -12.289 30.479 1.00 93.69 676 THR A CA 1
ATOM 5314 C C . THR A 1 676 ? -12.896 -12.141 30.757 1.00 93.69 676 THR A C 1
ATOM 5316 O O . THR A 1 676 ? -13.567 -13.164 30.827 1.00 93.69 676 THR A O 1
ATOM 5319 N N . ILE A 1 677 ? -13.406 -10.910 30.837 1.00 94.69 677 ILE A N 1
ATOM 5320 C CA . ILE A 1 677 ? -14.828 -10.580 31.020 1.00 94.69 677 ILE A CA 1
ATOM 5321 C C . ILE A 1 677 ? -15.312 -9.689 29.869 1.00 94.69 677 ILE A C 1
ATOM 5323 O O . ILE A 1 677 ? -14.643 -8.724 29.487 1.00 94.69 677 ILE A O 1
ATOM 5327 N N . ALA A 1 678 ? -16.485 -10.002 29.313 1.00 95.12 678 ALA A N 1
ATOM 5328 C CA . ALA A 1 678 ? -17.115 -9.195 28.268 1.00 95.12 678 ALA A CA 1
ATOM 5329 C C . ALA A 1 678 ? -17.802 -7.944 28.839 1.00 95.12 678 ALA A C 1
ATOM 5331 O O . ALA A 1 678 ? -18.427 -7.985 29.904 1.00 95.12 678 ALA A O 1
ATOM 5332 N N . CYS A 1 679 ? -17.705 -6.846 28.091 1.00 96.06 679 CYS A N 1
ATOM 5333 C CA . CYS A 1 679 ? -18.262 -5.547 28.437 1.00 96.06 679 CYS A CA 1
ATOM 5334 C C . CYS A 1 679 ? -19.215 -5.042 27.353 1.00 96.06 679 CYS A C 1
ATOM 5336 O O . CYS A 1 679 ? -18.878 -5.064 26.167 1.00 96.06 679 CYS A O 1
ATOM 5338 N N . PHE A 1 680 ? -20.378 -4.539 27.769 1.00 96.31 680 PHE A N 1
ATOM 5339 C CA . PHE A 1 680 ? -21.415 -4.019 26.874 1.00 96.31 680 PHE A CA 1
ATOM 5340 C C . PHE A 1 680 ? -21.794 -2.599 27.270 1.00 96.31 680 PHE A C 1
ATOM 5342 O O . PHE A 1 680 ? -22.227 -2.367 28.400 1.00 96.31 680 PHE A O 1
ATOM 5349 N N . LEU A 1 681 ? -21.660 -1.653 26.345 1.00 95.75 681 LEU A N 1
ATOM 5350 C CA . LEU A 1 681 ? -21.938 -0.245 26.592 1.00 95.75 681 LEU A CA 1
ATOM 5351 C C . LEU A 1 681 ? -23.083 0.258 25.713 1.00 95.75 681 LEU A C 1
ATOM 5353 O O . LEU A 1 681 ? -23.116 0.004 24.512 1.00 95.75 681 LEU A O 1
ATOM 5357 N N . GLN A 1 682 ? -23.988 1.017 26.328 1.00 93.81 682 GLN A N 1
ATOM 5358 C CA . GLN A 1 682 ? -24.959 1.869 25.647 1.00 93.81 682 GLN A CA 1
ATOM 5359 C C . GLN A 1 682 ? -24.648 3.333 25.970 1.00 93.81 682 GLN A C 1
ATOM 5361 O O . GLN A 1 682 ? -24.664 3.713 27.144 1.00 93.81 682 GLN A O 1
ATOM 5366 N N . ALA A 1 683 ? -24.423 4.147 24.942 1.00 93.25 683 ALA A N 1
ATOM 5367 C CA . ALA A 1 683 ? -24.230 5.585 25.023 1.00 93.25 683 ALA A CA 1
ATOM 5368 C C . ALA A 1 683 ? -25.510 6.339 24.616 1.00 93.25 683 ALA A C 1
ATOM 5370 O O . ALA A 1 683 ? -26.239 5.959 23.696 1.00 93.25 683 ALA A O 1
ATOM 5371 N N . LYS A 1 684 ? -25.813 7.439 25.313 1.00 91.12 684 LYS A N 1
ATOM 5372 C CA . LYS A 1 684 ? -26.890 8.375 24.958 1.00 91.12 684 LYS A CA 1
ATOM 5373 C C . LYS A 1 684 ? -26.446 9.820 25.152 1.00 91.12 684 LYS A C 1
ATOM 5375 O O . LYS A 1 684 ? -26.417 10.318 26.275 1.00 91.12 684 LYS A O 1
ATOM 5380 N N . LEU A 1 685 ? -26.155 10.504 24.048 1.00 89.88 685 LEU A N 1
ATOM 5381 C CA . LEU A 1 685 ? -25.872 11.939 24.043 1.00 89.88 685 LEU A CA 1
ATOM 5382 C C . LEU A 1 685 ? -27.183 12.742 23.951 1.00 89.88 685 LEU A C 1
ATOM 5384 O O . LEU A 1 685 ? -27.554 13.236 22.887 1.00 89.88 685 LEU A O 1
ATOM 5388 N N . ALA A 1 686 ? -27.930 12.820 25.053 1.00 85.81 686 ALA A N 1
ATOM 5389 C CA . ALA A 1 686 ? -29.247 13.455 25.094 1.00 85.81 686 ALA A CA 1
ATOM 5390 C C . ALA A 1 686 ? -29.539 14.112 26.451 1.00 85.81 686 ALA A C 1
ATOM 5392 O O . ALA A 1 686 ? -29.133 13.610 27.499 1.00 85.81 686 ALA A O 1
ATOM 5393 N N . VAL A 1 687 ? -30.301 15.212 26.433 1.00 80.88 687 VAL A N 1
ATOM 5394 C CA . VAL A 1 687 ? -30.735 15.943 27.643 1.00 80.88 687 VAL A CA 1
ATOM 5395 C C . VAL A 1 687 ? -31.759 15.142 28.451 1.00 80.88 687 VAL A C 1
ATOM 5397 O O . VAL A 1 687 ? -31.742 15.149 29.683 1.00 80.88 687 VAL A O 1
ATOM 5400 N N . LYS A 1 688 ? -32.640 14.407 27.764 1.00 79.12 688 LYS A N 1
ATOM 5401 C CA . LYS A 1 688 ? -33.598 13.473 28.363 1.00 79.12 688 LYS A CA 1
ATOM 5402 C C . LYS A 1 688 ? -33.463 12.106 27.696 1.00 79.12 688 LYS A C 1
ATOM 5404 O O . LYS A 1 688 ? -33.417 12.002 26.476 1.00 79.12 688 LYS A O 1
ATOM 5409 N N . VAL A 1 689 ? -33.453 11.048 28.505 1.00 77.00 689 VAL A N 1
ATOM 5410 C CA . VAL A 1 689 ? -33.544 9.661 28.027 1.00 77.00 689 VAL A CA 1
ATOM 5411 C C . VAL A 1 689 ? -35.001 9.228 28.160 1.00 77.00 689 VAL A C 1
ATOM 5413 O O . VAL A 1 689 ? -35.451 8.925 29.264 1.00 77.00 689 VAL A O 1
ATOM 5416 N N . SER A 1 690 ? -35.736 9.229 27.043 1.00 68.19 690 SER A N 1
ATOM 5417 C CA . SER A 1 690 ? -37.186 8.967 26.992 1.00 68.19 690 SER A CA 1
ATOM 5418 C C . SER A 1 690 ? -37.584 7.603 27.565 1.00 68.19 690 SER A C 1
ATOM 5420 O O . SER A 1 690 ? -38.647 7.473 28.163 1.00 68.19 690 SER A O 1
ATOM 5422 N N . ASN A 1 691 ? -36.720 6.587 27.451 1.00 74.00 691 ASN A N 1
ATOM 5423 C CA . ASN A 1 691 ? -36.954 5.265 28.029 1.00 74.00 691 ASN A CA 1
ATOM 5424 C C . ASN A 1 691 ? -35.688 4.693 28.688 1.00 74.00 691 ASN A C 1
ATOM 5426 O O . ASN A 1 691 ? -34.948 3.897 28.102 1.00 74.00 691 ASN A O 1
ATOM 5430 N N . LYS A 1 692 ? -35.459 5.089 29.947 1.00 76.06 692 LYS A N 1
ATOM 5431 C CA . LYS A 1 692 ? -34.336 4.619 30.778 1.00 76.06 692 LYS A CA 1
ATOM 5432 C C . LYS A 1 692 ? -34.286 3.093 30.896 1.00 76.06 692 LYS A C 1
ATOM 5434 O O . LYS A 1 692 ? -33.201 2.526 30.885 1.00 76.06 692 LYS A O 1
ATOM 5439 N N . ARG A 1 693 ? -35.439 2.415 30.959 1.00 74.06 693 ARG A N 1
ATOM 5440 C CA . ARG A 1 693 ? -35.511 0.946 31.029 1.00 74.06 693 ARG A CA 1
ATOM 5441 C C . ARG A 1 693 ? -35.006 0.304 29.738 1.00 74.06 693 ARG A C 1
ATOM 5443 O O . ARG A 1 693 ? -34.202 -0.619 29.799 1.00 74.06 693 ARG A O 1
ATOM 5450 N N . SER A 1 694 ? -35.421 0.820 28.582 1.00 73.12 694 SER A N 1
ATOM 5451 C CA . SER A 1 694 ? -34.964 0.322 27.281 1.00 73.12 694 SER A CA 1
ATOM 5452 C C . SER A 1 694 ? -33.449 0.452 27.118 1.00 73.12 694 SER A C 1
ATOM 5454 O O . SER A 1 694 ? -32.818 -0.503 26.686 1.00 73.12 694 SER A O 1
ATOM 5456 N N . ALA A 1 695 ? -32.858 1.582 27.524 1.00 73.81 695 ALA A N 1
ATOM 5457 C CA . ALA A 1 695 ? -31.409 1.804 27.442 1.00 73.81 695 ALA A CA 1
ATOM 5458 C C . ALA A 1 695 ? -30.582 0.850 28.326 1.00 73.81 695 ALA A C 1
ATOM 5460 O O . ALA A 1 695 ? -29.406 0.621 28.066 1.00 73.81 695 ALA A O 1
ATOM 5461 N N . LYS A 1 696 ? -31.184 0.288 29.380 1.00 78.12 696 LYS A N 1
ATOM 5462 C CA . LYS A 1 696 ? -30.544 -0.736 30.216 1.00 78.12 696 LYS A CA 1
ATOM 5463 C C . LYS A 1 696 ? -30.657 -2.117 29.585 1.00 78.12 696 LYS A C 1
ATOM 5465 O O . LYS A 1 696 ? -29.679 -2.859 29.559 1.00 78.12 696 LYS A O 1
ATOM 5470 N N . MET A 1 697 ? -31.835 -2.439 29.045 1.00 81.25 697 MET A N 1
ATOM 5471 C CA . MET A 1 697 ? -32.109 -3.737 28.423 1.00 81.25 697 MET A CA 1
ATOM 5472 C C . MET A 1 697 ? -31.198 -4.029 27.227 1.00 81.25 697 MET A C 1
ATOM 5474 O O . MET A 1 697 ? -30.857 -5.185 27.008 1.00 81.25 697 MET A O 1
ATOM 5478 N N . THR A 1 698 ? -30.759 -3.011 26.485 1.00 84.69 698 THR A N 1
ATOM 5479 C CA . THR A 1 698 ? -29.888 -3.176 25.308 1.00 84.69 698 THR A CA 1
ATOM 5480 C C . THR A 1 698 ? -28.483 -3.681 25.626 1.00 84.69 698 THR A C 1
ATOM 5482 O O . THR A 1 698 ? -27.810 -4.173 24.730 1.00 84.69 698 THR A O 1
ATOM 5485 N N . THR A 1 699 ? -28.046 -3.613 26.887 1.00 89.56 699 THR A N 1
ATOM 5486 C CA . THR A 1 699 ? -26.745 -4.150 27.335 1.00 89.56 699 THR A CA 1
ATOM 5487 C C . THR A 1 699 ? -26.844 -5.550 27.942 1.00 89.56 699 THR A C 1
ATOM 5489 O O . THR A 1 699 ? -25.820 -6.134 28.281 1.00 89.56 699 THR A O 1
ATOM 5492 N N . ILE A 1 700 ? -28.056 -6.102 28.083 1.00 89.44 700 ILE A N 1
ATOM 5493 C CA . ILE A 1 700 ? -28.291 -7.433 28.659 1.00 89.44 700 ILE A CA 1
ATOM 5494 C C . ILE A 1 700 ? -28.181 -8.488 27.548 1.00 89.44 700 ILE A C 1
ATOM 5496 O O . ILE A 1 700 ? -29.033 -8.486 26.653 1.00 89.44 700 ILE A O 1
ATOM 5500 N N . PRO A 1 701 ? -27.216 -9.428 27.606 1.00 88.44 701 PRO A N 1
ATOM 5501 C CA . PRO A 1 701 ? -27.016 -10.426 26.551 1.00 88.44 701 PRO A CA 1
ATOM 5502 C C . PRO A 1 701 ? -28.271 -11.239 26.200 1.00 88.44 701 PRO A C 1
ATOM 5504 O O . PRO A 1 701 ? -28.534 -11.532 25.034 1.00 88.44 701 PRO A O 1
ATOM 5507 N N . GLU A 1 702 ? -29.107 -11.572 27.186 1.00 86.44 702 GLU A N 1
ATOM 5508 C CA . GLU A 1 702 ? -30.365 -12.310 26.998 1.00 86.44 702 GLU A CA 1
ATOM 5509 C C . GLU A 1 702 ? -31.414 -11.537 26.179 1.00 86.44 702 GLU A C 1
ATOM 5511 O O . GLU A 1 702 ? -32.341 -12.142 25.620 1.00 86.44 702 GLU A O 1
ATOM 5516 N N . ALA A 1 703 ? -31.278 -10.213 26.116 1.00 86.38 703 ALA A N 1
ATOM 5517 C CA . ALA A 1 703 ? -32.137 -9.307 25.368 1.00 86.38 703 ALA A CA 1
ATOM 5518 C C . ALA A 1 703 ? -31.524 -8.874 24.025 1.00 86.38 703 ALA A C 1
ATOM 5520 O O . ALA A 1 703 ? -32.173 -8.142 23.276 1.00 86.38 703 ALA A O 1
ATOM 5521 N N . PHE A 1 704 ? -30.325 -9.335 23.663 1.00 89.00 704 PHE A N 1
ATOM 5522 C CA . PHE A 1 704 ? -29.763 -9.036 22.345 1.00 89.00 704 PHE A CA 1
ATOM 5523 C C . PHE A 1 704 ? -30.658 -9.590 21.234 1.00 89.00 704 PHE A C 1
ATOM 5525 O O . PHE A 1 704 ? -31.276 -10.650 21.382 1.00 89.00 704 PHE A O 1
ATOM 5532 N N . TYR A 1 705 ? -30.758 -8.839 20.134 1.00 85.00 705 TYR A N 1
ATOM 5533 C CA . TYR A 1 705 ? -31.619 -9.149 18.987 1.00 85.00 705 TYR A CA 1
ATOM 5534 C C . TYR A 1 705 ? -33.115 -9.311 19.313 1.00 85.00 705 TYR A C 1
ATOM 5536 O O . TYR A 1 705 ? -33.834 -9.992 18.588 1.00 85.00 705 TYR A O 1
ATOM 5544 N N . SER A 1 706 ? -33.633 -8.690 20.380 1.00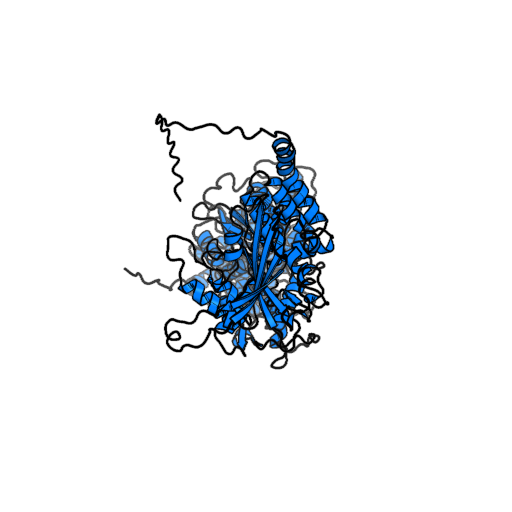 73.12 706 SER A N 1
ATOM 5545 C CA . SER A 1 706 ? -35.038 -8.859 20.808 1.00 73.12 706 SER A CA 1
ATOM 5546 C C . SER A 1 706 ? -36.023 -7.776 20.321 1.00 73.12 706 SER A C 1
ATOM 5548 O O . SER A 1 706 ? -37.056 -7.547 20.951 1.00 73.12 706 SER A O 1
ATOM 5550 N N . ALA A 1 707 ? -35.747 -7.107 19.194 1.00 58.12 707 ALA A N 1
ATOM 5551 C CA . ALA A 1 707 ? -36.596 -6.022 18.684 1.00 58.12 707 ALA A CA 1
ATOM 5552 C C . ALA A 1 707 ? -38.048 -6.465 18.377 1.00 58.12 707 ALA A C 1
ATOM 5554 O O . ALA A 1 707 ? -38.290 -7.528 17.803 1.00 58.12 707 ALA A O 1
ATOM 5555 N N . LYS A 1 708 ? -39.018 -5.613 18.754 1.00 44.50 708 LYS A N 1
ATOM 5556 C CA . LYS A 1 708 ? -40.468 -5.816 18.574 1.00 44.50 708 LYS A CA 1
ATOM 5557 C C . LYS A 1 708 ? -40.832 -6.052 17.097 1.00 44.50 708 LYS A C 1
ATOM 5559 O O . LYS A 1 708 ? -40.536 -5.217 16.250 1.00 44.50 708 LYS A O 1
ATOM 5564 N N . GLY A 1 709 ? -41.557 -7.137 16.816 1.00 43.50 709 GLY A N 1
ATOM 5565 C CA . GLY A 1 709 ? -42.392 -7.273 15.609 1.00 43.50 709 GLY A CA 1
ATOM 5566 C C . GLY A 1 709 ? -41.835 -8.100 14.446 1.00 43.50 709 GLY A C 1
ATOM 5567 O O . GLY A 1 709 ? -42.601 -8.474 13.565 1.00 43.50 709 GLY A O 1
ATOM 5568 N N . LYS A 1 710 ? -40.552 -8.466 14.438 1.00 42.66 710 LYS A N 1
ATOM 5569 C CA . LYS A 1 710 ? -40.008 -9.500 13.540 1.00 42.66 710 LYS A CA 1
ATOM 5570 C C . LYS A 1 710 ? -39.073 -10.368 14.362 1.00 42.66 710 LYS A C 1
ATOM 5572 O O . LYS A 1 710 ? -38.391 -9.844 15.234 1.00 42.66 710 LYS A O 1
ATOM 5577 N N . THR A 1 711 ? -39.070 -11.675 14.126 1.00 43.09 711 THR A N 1
ATOM 5578 C CA . THR A 1 711 ? -38.167 -12.644 14.759 1.00 43.09 711 THR A CA 1
ATOM 5579 C C . THR A 1 711 ? -36.711 -12.200 14.592 1.00 43.09 711 THR A C 1
ATOM 5581 O O . THR A 1 711 ? -36.049 -12.584 13.630 1.00 43.09 711 THR A O 1
ATOM 5584 N N . GLY A 1 712 ? -36.196 -11.364 15.496 1.00 52.91 712 GLY A N 1
ATOM 5585 C CA . GLY A 1 712 ? -34.758 -11.206 15.650 1.00 52.91 712 GLY A CA 1
ATOM 5586 C C . GLY A 1 712 ? -34.199 -12.595 15.918 1.00 52.91 712 GLY A C 1
ATOM 5587 O O . GLY A 1 712 ? -34.820 -13.372 16.656 1.00 52.91 712 GLY A O 1
ATOM 5588 N N . SER A 1 713 ? -33.151 -12.979 15.186 1.00 68.69 713 SER A N 1
ATOM 5589 C CA . SER A 1 713 ? -32.853 -14.397 15.050 1.00 68.69 713 SER A CA 1
ATOM 5590 C C . SER A 1 713 ? -32.437 -14.944 16.417 1.00 68.69 713 SER A C 1
ATOM 5592 O O . SER A 1 713 ? -31.430 -14.567 17.020 1.00 68.69 713 SER A O 1
ATOM 5594 N N . VAL A 1 714 ? -33.282 -15.817 16.966 1.00 78.06 714 VAL A N 1
ATOM 5595 C CA . VAL A 1 714 ? -33.008 -16.513 18.229 1.00 78.06 714 VAL A CA 1
ATOM 5596 C C . VAL A 1 714 ? -31.661 -17.238 18.138 1.00 78.06 714 VAL A C 1
ATOM 5598 O O . VAL A 1 714 ? -30.970 -17.373 19.145 1.00 78.06 714 VAL A O 1
ATOM 5601 N N . GLU A 1 715 ? -31.285 -17.638 16.925 1.00 82.25 715 GLU A N 1
ATOM 5602 C CA . GLU A 1 715 ? -29.999 -18.207 16.539 1.00 82.25 715 GLU A CA 1
ATOM 5603 C C . GLU A 1 715 ? -28.817 -17.272 16.828 1.00 82.25 715 GLU A C 1
ATOM 5605 O O . GLU A 1 715 ? -27.922 -17.678 17.564 1.00 82.25 715 GLU A O 1
ATOM 5610 N N . GLU A 1 716 ? -28.821 -16.019 16.352 1.00 85.56 716 GLU A N 1
ATOM 5611 C CA . GLU A 1 716 ? -27.739 -15.056 16.629 1.00 85.56 716 GLU A CA 1
ATOM 5612 C C . GLU A 1 716 ? -27.581 -14.803 18.122 1.00 85.56 716 GLU A C 1
ATOM 5614 O O . GLU A 1 716 ? -26.463 -14.802 18.636 1.00 85.56 716 GLU A O 1
ATOM 5619 N N . ARG A 1 717 ? -28.699 -14.634 18.839 1.00 88.56 717 ARG A N 1
ATOM 5620 C CA . ARG A 1 717 ? -28.651 -14.478 20.294 1.00 88.56 717 ARG A CA 1
ATOM 5621 C C . ARG A 1 717 ? -28.015 -15.703 20.943 1.00 88.56 717 ARG A C 1
ATOM 5623 O O . ARG A 1 717 ? -27.109 -15.552 21.754 1.00 88.56 717 ARG A O 1
ATOM 5630 N N . ASN A 1 718 ? -28.474 -16.907 20.610 1.00 86.44 718 ASN A N 1
ATOM 5631 C CA . ASN A 1 718 ? -27.933 -18.134 21.194 1.00 86.44 718 ASN A CA 1
ATOM 5632 C C . ASN A 1 718 ? -26.437 -18.297 20.888 1.00 86.44 718 ASN A C 1
ATOM 5634 O O . ASN A 1 718 ? -25.693 -18.717 21.771 1.00 86.44 718 ASN A O 1
ATOM 5638 N N . LEU A 1 719 ? -26.000 -17.907 19.689 1.00 87.69 719 LEU A N 1
ATOM 5639 C CA . LEU A 1 719 ? -24.596 -17.927 19.297 1.00 87.69 719 LEU A CA 1
ATOM 5640 C C . LEU A 1 719 ? -23.757 -16.941 20.123 1.00 87.69 719 LEU A C 1
ATOM 5642 O O . LEU A 1 719 ? -22.720 -17.336 20.647 1.00 87.69 719 LEU A O 1
ATOM 5646 N N . VAL A 1 720 ? -24.233 -15.706 20.334 1.00 89.75 720 VAL A N 1
ATOM 5647 C CA . VAL A 1 720 ? -23.577 -14.753 21.250 1.00 89.75 720 VAL A CA 1
ATOM 5648 C C . VAL A 1 720 ? -23.459 -15.351 22.651 1.00 89.75 720 VAL A C 1
ATOM 5650 O O . VAL A 1 720 ? -22.385 -15.350 23.248 1.00 89.75 720 VAL A O 1
ATOM 5653 N N . LEU A 1 721 ? -24.555 -15.895 23.183 1.00 89.50 721 LEU A N 1
ATOM 5654 C CA . LEU A 1 721 ? -24.573 -16.478 24.523 1.00 89.50 721 LEU A CA 1
ATOM 5655 C C . LEU A 1 721 ? -23.577 -17.635 24.669 1.00 89.50 721 LEU A C 1
ATOM 5657 O O . LEU A 1 721 ? -22.977 -17.760 25.738 1.00 89.50 721 LEU A O 1
ATOM 5661 N N . GLN A 1 722 ? -23.417 -18.451 23.625 1.00 86.19 722 GLN A N 1
ATOM 5662 C CA . GLN A 1 722 ? -22.439 -19.533 23.563 1.00 86.19 722 GLN A CA 1
ATOM 5663 C C . GLN A 1 722 ? -21.005 -18.988 23.529 1.00 86.19 722 GLN A C 1
ATOM 5665 O O . GLN A 1 722 ? -20.201 -19.351 24.379 1.00 86.19 722 GLN A O 1
ATOM 5670 N N . GLN A 1 723 ? -20.705 -18.039 22.643 1.00 89.12 723 GLN A N 1
ATOM 5671 C CA . GLN A 1 723 ? -19.367 -17.444 22.522 1.00 89.12 723 GLN A CA 1
ATOM 5672 C C . GLN A 1 723 ? -18.902 -16.760 23.811 1.00 89.12 723 GLN A C 1
ATOM 5674 O O . GLN A 1 723 ? -17.732 -16.844 24.175 1.00 89.12 723 GLN A O 1
ATOM 5679 N N . LEU A 1 724 ? -19.818 -16.127 24.549 1.00 89.06 724 LEU A N 1
ATOM 5680 C CA . LEU A 1 724 ? -19.514 -15.553 25.861 1.00 89.06 724 LEU A CA 1
ATOM 5681 C C . LEU A 1 724 ? -19.129 -16.616 26.903 1.00 89.06 724 LEU A C 1
ATOM 5683 O O . LEU A 1 724 ? -18.291 -16.357 27.768 1.00 89.06 724 LEU A O 1
ATOM 5687 N N . VAL A 1 725 ? -19.733 -17.806 26.836 1.00 85.19 725 VAL A N 1
ATOM 5688 C CA . VAL A 1 725 ? -19.357 -18.937 27.699 1.00 85.19 725 VAL A CA 1
ATOM 5689 C C . VAL A 1 725 ? -17.989 -19.481 27.299 1.00 85.19 725 VAL A C 1
ATOM 5691 O O . VAL A 1 725 ? -17.170 -19.716 28.183 1.00 85.19 725 VAL A O 1
ATOM 5694 N N . ASP A 1 726 ? -17.741 -19.624 26.000 1.00 81.31 726 ASP A N 1
ATOM 5695 C CA . ASP A 1 726 ? -16.540 -20.277 25.479 1.00 81.31 726 ASP A CA 1
ATOM 5696 C C . ASP A 1 726 ? -15.288 -19.380 25.578 1.00 81.31 726 ASP A C 1
ATOM 5698 O O . ASP A 1 726 ? -14.198 -19.878 25.850 1.00 81.31 726 ASP A O 1
ATOM 5702 N N . GLY A 1 727 ? -15.428 -18.058 25.398 1.00 82.69 727 GLY A N 1
ATOM 5703 C CA . GLY A 1 727 ? -14.289 -17.132 25.268 1.00 82.69 727 GLY A CA 1
ATOM 5704 C C . GLY A 1 727 ? -14.138 -16.051 26.348 1.00 82.69 727 GLY A C 1
ATOM 5705 O O . GLY A 1 727 ? -13.088 -15.405 26.410 1.00 82.69 727 GLY A O 1
ATOM 5706 N N . TYR A 1 728 ? -15.157 -15.827 27.191 1.00 89.25 728 TYR A N 1
ATOM 5707 C CA . TYR A 1 728 ? -15.252 -14.626 28.045 1.00 89.25 728 TYR A CA 1
ATOM 5708 C C . TYR A 1 728 ? -15.667 -14.903 29.492 1.00 89.25 728 TYR A C 1
ATOM 5710 O O . TYR A 1 728 ? -16.247 -14.030 30.135 1.00 89.25 728 TYR A O 1
ATOM 5718 N N . ASN A 1 729 ? -15.411 -16.117 29.993 1.00 86.56 729 ASN A N 1
ATOM 5719 C CA . ASN A 1 729 ? -15.702 -16.532 31.372 1.00 86.56 729 ASN A CA 1
ATOM 5720 C C . ASN A 1 729 ? -17.081 -16.074 31.868 1.00 86.56 729 ASN A C 1
ATOM 5722 O O . ASN A 1 729 ? -17.229 -15.703 33.026 1.00 86.56 729 ASN A O 1
ATOM 5726 N N . ARG A 1 730 ? -18.116 -16.094 31.016 1.00 84.31 730 ARG A N 1
ATOM 5727 C CA . ARG A 1 730 ? -19.428 -15.503 31.340 1.00 84.31 730 ARG A CA 1
ATOM 5728 C C . ARG A 1 730 ? -20.040 -16.005 32.649 1.00 84.31 730 ARG A C 1
ATOM 5730 O O . ARG A 1 730 ? -20.836 -15.301 33.258 1.00 84.31 730 ARG A O 1
ATOM 5737 N N . ARG A 1 731 ? -19.697 -17.224 33.074 1.00 83.50 731 ARG A N 1
ATOM 5738 C CA . ARG A 1 731 ? -20.139 -17.788 34.359 1.00 83.50 731 ARG A CA 1
ATOM 5739 C C . ARG A 1 731 ? -19.620 -16.993 35.564 1.00 83.50 731 ARG A C 1
ATOM 5741 O O . ARG A 1 731 ? -20.310 -16.947 36.574 1.00 83.50 731 ARG A O 1
ATOM 5748 N N . GLU A 1 732 ? -18.467 -16.347 35.419 1.00 85.38 732 GLU A N 1
ATOM 5749 C CA . GLU A 1 732 ? -17.846 -15.464 36.411 1.00 85.38 732 GLU A CA 1
ATOM 5750 C C . GLU A 1 732 ? -18.421 -14.042 36.369 1.00 85.38 732 GLU A C 1
ATOM 5752 O O . GLU A 1 732 ? -18.377 -13.331 37.369 1.00 85.38 732 GLU A O 1
ATOM 5757 N N . GLY A 1 733 ? -19.018 -13.638 35.242 1.00 89.69 733 GLY A N 1
ATOM 5758 C CA . GLY A 1 733 ? -19.835 -12.434 35.153 1.00 89.69 733 GLY A CA 1
ATOM 5759 C C . GLY A 1 733 ? -19.763 -11.693 33.821 1.00 89.69 733 GLY A C 1
ATOM 5760 O O . GLY A 1 733 ? -19.103 -12.114 32.871 1.00 89.69 733 GLY A O 1
ATOM 5761 N N . VAL A 1 734 ? -20.458 -10.554 33.766 1.00 92.50 734 VAL A N 1
ATOM 5762 C CA . VAL A 1 734 ? -20.368 -9.551 32.689 1.00 92.50 734 VAL A CA 1
ATOM 5763 C C . VAL A 1 734 ? -20.355 -8.144 33.281 1.00 92.50 734 VAL A C 1
ATOM 5765 O O . VAL A 1 734 ? -20.832 -7.927 34.399 1.00 92.50 734 VAL A O 1
ATOM 5768 N N . ILE A 1 735 ? -19.838 -7.179 32.520 1.00 93.38 735 ILE A N 1
ATOM 5769 C CA . ILE A 1 735 ? -19.898 -5.759 32.882 1.00 93.38 735 ILE A CA 1
ATOM 5770 C C . ILE A 1 735 ? -20.792 -5.026 31.881 1.00 93.38 735 ILE A C 1
ATOM 5772 O O . ILE A 1 735 ? -20.600 -5.104 30.667 1.00 93.38 735 ILE A O 1
ATOM 5776 N N . ARG A 1 736 ? -21.775 -4.283 32.384 1.00 94.00 736 ARG A N 1
ATOM 5777 C CA . ARG A 1 736 ? -22.666 -3.444 31.577 1.00 94.00 736 ARG A CA 1
ATOM 5778 C C . ARG A 1 736 ? -22.444 -1.982 31.917 1.00 94.00 736 ARG A C 1
ATOM 5780 O O . ARG A 1 736 ? -22.308 -1.634 33.086 1.00 94.00 736 ARG A O 1
ATOM 5787 N N . ILE A 1 737 ? -22.444 -1.118 30.910 1.00 93.88 737 ILE A N 1
ATOM 5788 C CA . ILE A 1 737 ? -22.268 0.325 31.073 1.00 93.88 737 ILE A CA 1
ATOM 5789 C C . ILE A 1 737 ? -23.437 1.037 30.400 1.00 93.88 737 ILE A C 1
ATOM 5791 O O . ILE A 1 737 ? -23.677 0.882 29.206 1.00 93.88 737 ILE A O 1
ATOM 5795 N N . THR A 1 738 ? -24.164 1.846 31.162 1.00 93.19 738 THR A N 1
ATOM 5796 C CA . THR A 1 738 ? -25.102 2.825 30.611 1.00 93.19 738 THR A CA 1
ATOM 5797 C C . THR A 1 738 ? -24.498 4.200 30.803 1.00 93.19 738 THR A C 1
ATOM 5799 O O . THR A 1 738 ? -24.395 4.678 31.928 1.00 93.19 738 THR A O 1
ATOM 5802 N N . LEU A 1 739 ? -24.103 4.823 29.703 1.00 93.50 739 LEU A N 1
ATOM 5803 C CA . LEU A 1 739 ? -23.532 6.156 29.679 1.00 93.50 739 LEU A CA 1
ATOM 5804 C C . LEU A 1 739 ? -24.553 7.114 29.065 1.00 93.50 739 LEU A C 1
ATOM 5806 O O . LEU A 1 739 ? -24.950 6.938 27.916 1.00 93.50 739 LEU A O 1
ATOM 5810 N N . ALA A 1 740 ? -24.983 8.135 29.801 1.00 91.81 740 ALA A N 1
ATOM 5811 C CA . ALA A 1 740 ? -25.815 9.189 29.236 1.00 91.81 740 ALA A CA 1
ATOM 5812 C C . ALA A 1 740 ? -25.348 10.568 29.678 1.00 91.81 740 ALA A C 1
ATOM 5814 O O . ALA A 1 740 ? -25.113 10.802 30.855 1.00 91.81 740 ALA A O 1
ATOM 5815 N N . TYR A 1 741 ? -25.263 11.502 28.743 1.00 90.69 741 TYR A N 1
ATOM 5816 C CA . TYR A 1 741 ? -24.882 12.872 29.048 1.00 90.69 741 TYR A CA 1
ATOM 5817 C C . TYR A 1 741 ? -25.626 13.838 28.118 1.00 90.69 741 TYR A C 1
ATOM 5819 O O . TYR A 1 741 ? -25.785 13.528 26.938 1.00 90.69 741 TYR A O 1
ATOM 5827 N N . PRO A 1 742 ? -26.106 14.997 28.601 1.00 90.06 742 PRO A N 1
ATOM 5828 C CA . PRO A 1 742 ? -26.090 15.478 29.988 1.00 90.06 742 PRO A CA 1
ATOM 5829 C C . PRO A 1 742 ? -27.246 14.947 30.859 1.00 90.06 742 PRO A C 1
ATOM 5831 O O . PRO A 1 742 ? -27.518 15.483 31.934 1.00 90.06 742 PRO A O 1
ATOM 5834 N N . ALA A 1 743 ? -27.970 13.916 30.414 1.00 87.62 743 ALA A N 1
ATOM 5835 C CA . ALA A 1 743 ? -29.038 13.318 31.211 1.00 87.62 743 ALA A CA 1
ATOM 5836 C C . ALA A 1 743 ? -28.558 12.831 32.595 1.00 87.62 743 ALA A C 1
ATOM 5838 O O . ALA A 1 743 ? -27.422 12.392 32.772 1.00 87.62 743 ALA A O 1
ATOM 5839 N N . LYS A 1 744 ? -29.476 12.862 33.572 1.00 86.94 744 LYS A N 1
ATOM 5840 C CA . LYS A 1 744 ? -29.278 12.351 34.938 1.00 86.94 744 LYS A CA 1
ATOM 5841 C C . LYS A 1 744 ? -30.124 11.102 35.201 1.00 86.94 744 LYS A C 1
ATOM 5843 O O . LYS A 1 744 ? -31.299 11.021 34.806 1.00 86.94 744 LYS A O 1
ATOM 5848 N N . PHE A 1 745 ? -29.557 10.145 35.925 1.00 80.00 745 PHE A N 1
ATOM 5849 C CA . PHE A 1 745 ? -30.255 8.998 36.495 1.00 80.00 745 PHE A CA 1
ATOM 5850 C C . PHE A 1 745 ? -30.459 9.212 37.998 1.00 80.00 745 PHE A C 1
ATOM 5852 O O . PHE A 1 745 ? -29.591 9.714 38.698 1.00 80.00 745 PHE A O 1
ATOM 5859 N N . SER A 1 746 ? -31.640 8.849 38.494 1.00 71.56 746 SER A N 1
ATOM 5860 C CA . SER A 1 746 ? -32.002 8.942 39.915 1.00 71.56 746 SER A CA 1
ATOM 5861 C C . SER A 1 746 ? -31.616 7.691 40.711 1.00 71.56 746 SER A C 1
ATOM 5863 O O . SER A 1 746 ? -31.831 7.636 41.915 1.00 71.56 746 SER A O 1
ATOM 5865 N N . GLU A 1 747 ? -31.104 6.662 40.039 1.00 69.56 747 GLU A N 1
ATOM 5866 C CA . GLU A 1 747 ? -30.836 5.344 40.612 1.00 69.56 747 GLU A CA 1
ATOM 5867 C C . GLU A 1 747 ? -29.375 5.189 41.057 1.00 69.56 747 GLU A C 1
ATOM 5869 O O . GLU A 1 747 ? -28.521 6.023 40.751 1.00 69.56 747 GLU A O 1
ATOM 5874 N N . ALA A 1 748 ? -29.083 4.091 41.761 1.00 61.78 748 ALA A N 1
ATOM 5875 C CA . ALA A 1 748 ? -27.731 3.746 42.182 1.00 61.78 748 ALA A CA 1
ATOM 5876 C C . ALA A 1 748 ? -26.762 3.715 40.987 1.00 61.78 748 ALA A C 1
ATOM 5878 O O . ALA A 1 748 ? -27.007 3.048 39.981 1.00 61.78 748 ALA A O 1
ATOM 5879 N N . LYS A 1 749 ? -25.644 4.441 41.124 1.00 75.38 749 LYS A N 1
ATOM 5880 C CA . LYS A 1 749 ? -24.647 4.648 40.060 1.00 75.38 749 LYS A CA 1
ATOM 5881 C C . LYS A 1 749 ? -23.922 3.364 39.649 1.00 75.38 749 LYS A C 1
ATOM 5883 O O . LYS A 1 749 ? -23.475 3.265 38.516 1.00 75.38 749 LYS A O 1
ATOM 5888 N N . THR A 1 750 ? -23.851 2.374 40.532 1.00 74.69 750 THR A N 1
ATOM 5889 C CA . THR A 1 750 ? -23.344 1.038 40.215 1.00 74.69 750 THR A CA 1
ATOM 5890 C C . THR A 1 750 ? -24.215 0.023 40.947 1.00 74.69 750 THR A C 1
ATOM 5892 O O . THR A 1 750 ? -24.573 0.244 42.105 1.00 74.69 750 THR A O 1
ATOM 5895 N N . THR A 1 751 ? -24.583 -1.075 40.288 1.00 79.38 751 THR A N 1
ATOM 5896 C CA . THR A 1 751 ? -25.416 -2.146 40.859 1.00 79.38 751 THR A CA 1
ATOM 5897 C C . THR A 1 751 ? -24.852 -3.517 40.505 1.00 79.38 751 THR A C 1
ATOM 5899 O O . THR A 1 751 ? -24.201 -3.676 39.472 1.00 79.38 751 THR A O 1
ATOM 5902 N N . ILE A 1 752 ? -25.089 -4.502 41.372 1.00 75.62 752 ILE A N 1
ATOM 5903 C CA . ILE A 1 752 ? -24.722 -5.902 41.142 1.00 75.62 752 ILE A CA 1
ATOM 5904 C C . ILE A 1 752 ? -25.993 -6.727 41.257 1.00 75.62 752 ILE A C 1
ATOM 5906 O O . ILE A 1 752 ? -26.714 -6.623 42.249 1.00 75.62 752 ILE A O 1
ATOM 5910 N N . SER A 1 753 ? -26.280 -7.528 40.235 1.00 79.56 753 SER A N 1
ATOM 5911 C CA . SER A 1 753 ? -27.420 -8.443 40.233 1.00 79.56 753 SER A CA 1
ATOM 5912 C C . SER A 1 753 ? -26.993 -9.855 39.839 1.00 79.56 753 SER A C 1
ATOM 5914 O O . SER A 1 753 ? -25.972 -10.041 39.182 1.00 79.56 753 SER A O 1
ATOM 5916 N N . ALA A 1 754 ? -27.748 -10.862 40.277 1.00 74.06 754 ALA A N 1
ATOM 5917 C CA . ALA A 1 754 ? -27.538 -12.247 39.868 1.00 74.06 754 ALA A CA 1
ATOM 5918 C C . ALA A 1 754 ? -28.419 -12.547 38.647 1.00 74.06 754 ALA A C 1
ATOM 5920 O O . ALA A 1 754 ? -29.648 -12.555 38.756 1.00 74.06 754 ALA A O 1
ATOM 5921 N N . MET A 1 755 ? -27.802 -12.788 37.488 1.00 73.06 755 MET A N 1
ATOM 5922 C CA . MET A 1 755 ? -28.518 -13.020 36.230 1.00 73.06 755 MET A CA 1
ATOM 5923 C C . MET A 1 755 ? -28.652 -14.515 35.912 1.00 73.06 755 MET A C 1
ATOM 5925 O O . MET A 1 755 ? -27.635 -15.206 35.850 1.00 73.06 755 MET A O 1
ATOM 5929 N N . PRO A 1 756 ? -29.870 -15.042 35.679 1.00 68.75 756 PRO A N 1
ATOM 5930 C CA . PRO A 1 756 ? -30.079 -16.467 35.432 1.00 68.75 756 PRO A CA 1
ATOM 5931 C C . PRO A 1 756 ? -29.606 -16.897 34.034 1.00 68.75 756 PRO A C 1
ATOM 5933 O O . PRO A 1 756 ? -30.000 -16.320 33.020 1.00 68.75 756 PRO A O 1
ATOM 5936 N N . ILE A 1 757 ? -28.847 -17.993 33.951 1.00 64.12 757 ILE A N 1
ATOM 5937 C CA . ILE A 1 757 ? -28.419 -18.585 32.674 1.00 64.12 757 ILE A CA 1
ATOM 5938 C C . ILE A 1 757 ? -29.598 -19.344 32.035 1.00 64.12 757 ILE A C 1
ATOM 5940 O O . ILE A 1 757 ? -30.001 -20.413 32.503 1.00 64.12 757 ILE A O 1
ATOM 5944 N N . ARG A 1 758 ? -30.163 -18.826 30.932 1.00 60.00 758 ARG A N 1
ATOM 5945 C CA . ARG A 1 758 ? -31.243 -19.507 30.185 1.00 60.00 758 ARG A CA 1
ATOM 5946 C C . ARG A 1 758 ? -30.754 -20.826 29.561 1.00 60.00 758 ARG A C 1
ATOM 5948 O O . ARG A 1 758 ? -29.867 -20.824 28.713 1.00 60.00 758 ARG A O 1
ATOM 5955 N N . ARG A 1 759 ? -31.375 -21.952 29.944 1.00 50.97 759 ARG A N 1
ATOM 5956 C CA . ARG A 1 759 ? -31.119 -23.299 29.392 1.00 50.97 759 ARG A CA 1
ATOM 5957 C C . ARG A 1 759 ? -31.831 -23.540 28.050 1.00 50.97 759 ARG A C 1
ATOM 5959 O O . ARG A 1 759 ? -32.913 -23.001 27.797 1.00 50.97 759 ARG A O 1
ATOM 5966 N N . SER A 1 760 ? -31.265 -24.425 27.224 1.00 44.44 760 SER A N 1
ATOM 5967 C CA . SER A 1 760 ? -31.935 -24.979 26.038 1.00 44.44 760 SER A CA 1
ATOM 5968 C C . SER A 1 760 ? -33.216 -25.737 26.428 1.00 44.44 760 SER A C 1
ATOM 5970 O O . SER A 1 760 ? -33.359 -26.211 27.558 1.00 44.44 760 SER A O 1
ATOM 5972 N N . ALA A 1 761 ? -34.176 -25.854 25.502 1.00 40.91 761 ALA A N 1
ATOM 5973 C CA . ALA A 1 761 ? -35.496 -26.444 25.767 1.00 40.91 761 ALA A CA 1
ATOM 5974 C C . ALA A 1 761 ? -35.443 -27.875 26.350 1.00 40.91 761 ALA A C 1
ATOM 5976 O O . ALA A 1 761 ? -36.321 -28.243 27.123 1.00 40.91 761 ALA A O 1
ATOM 5977 N N . ARG A 1 762 ? -34.381 -28.645 26.063 1.00 38.59 762 ARG A N 1
ATOM 5978 C CA . ARG A 1 762 ? -34.168 -30.012 26.578 1.00 38.59 762 ARG A CA 1
ATOM 5979 C C . ARG A 1 762 ? -33.826 -30.088 28.073 1.00 38.59 762 ARG A C 1
ATOM 5981 O O . ARG A 1 762 ? -34.032 -31.133 28.670 1.00 38.59 762 ARG A O 1
ATOM 5988 N N . ALA A 1 763 ? -33.330 -29.011 28.685 1.00 41.59 763 ALA A N 1
ATOM 5989 C CA . ALA A 1 763 ? -32.857 -29.013 30.076 1.00 41.59 763 ALA A CA 1
ATOM 5990 C C . ALA A 1 763 ? -33.821 -28.327 31.070 1.00 41.59 763 ALA A C 1
ATOM 5992 O O . ALA A 1 763 ? -33.4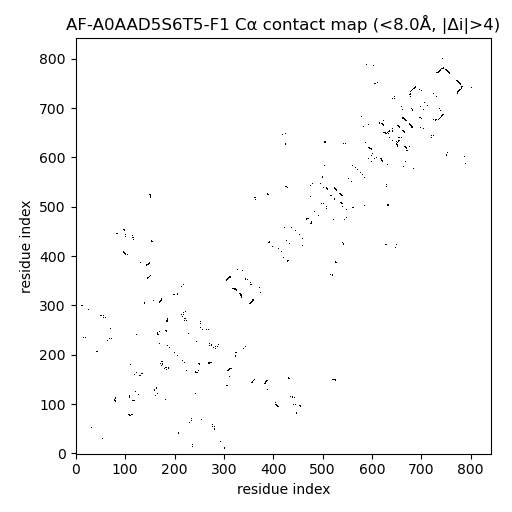60 -28.116 32.230 1.00 41.59 763 ALA A O 1
ATOM 5993 N N . ARG A 1 764 ? -35.044 -27.991 30.622 1.00 46.94 764 ARG A N 1
ATOM 5994 C CA . ARG A 1 764 ? -36.145 -27.478 31.465 1.00 46.94 764 ARG A CA 1
ATOM 5995 C C . ARG A 1 764 ? -36.887 -28.573 32.243 1.00 46.94 764 ARG A C 1
ATOM 5997 O O . ARG A 1 764 ? -37.732 -28.245 33.059 1.00 46.94 764 ARG A O 1
ATOM 6004 N N . ALA A 1 765 ? -36.587 -29.847 31.980 1.00 45.41 765 ALA A N 1
ATOM 6005 C CA . ALA A 1 765 ? -37.277 -30.989 32.583 1.00 45.41 765 ALA A CA 1
ATOM 6006 C C . ALA A 1 765 ? -36.817 -31.323 34.018 1.00 45.41 765 ALA A C 1
ATOM 6008 O O . ALA A 1 765 ? -37.516 -32.053 34.709 1.00 45.41 765 ALA A O 1
ATOM 6009 N N . ASN A 1 766 ? -35.682 -30.781 34.477 1.00 45.50 766 ASN A N 1
ATOM 6010 C CA . ASN A 1 766 ? -35.167 -31.014 35.829 1.00 45.50 766 ASN A CA 1
ATOM 6011 C C . ASN A 1 766 ? -35.204 -29.703 36.623 1.00 45.50 766 ASN A C 1
ATOM 6013 O O . ASN A 1 766 ? -34.480 -28.763 36.281 1.00 45.50 766 ASN A O 1
ATOM 6017 N N . ASP A 1 767 ? -36.045 -29.681 37.656 1.00 42.38 767 ASP A N 1
ATOM 6018 C CA . ASP A 1 767 ? -36.416 -28.576 38.553 1.00 42.38 767 ASP A CA 1
ATOM 6019 C C . ASP A 1 767 ? -35.246 -28.082 39.433 1.00 42.38 767 ASP A C 1
ATOM 6021 O O . ASP A 1 767 ? -35.245 -28.170 40.657 1.00 42.38 767 ASP A O 1
ATOM 6025 N N . VAL A 1 768 ? -34.174 -27.623 38.787 1.00 51.25 768 VAL A N 1
ATOM 6026 C CA . VAL A 1 768 ? -32.979 -27.062 39.425 1.00 51.25 768 VAL A CA 1
ATOM 6027 C C . VAL A 1 768 ? -32.893 -25.598 39.026 1.00 51.25 768 VAL A C 1
ATOM 6029 O O . VAL A 1 768 ? -32.836 -25.287 37.831 1.00 51.25 768 VAL A O 1
ATOM 6032 N N . THR A 1 769 ? -32.862 -24.710 40.022 1.00 47.69 769 THR A N 1
ATOM 6033 C CA . THR A 1 769 ? -32.660 -23.265 39.862 1.00 47.69 769 THR A CA 1
ATOM 6034 C C . THR A 1 769 ? -31.521 -23.002 38.868 1.00 47.69 769 THR A C 1
ATOM 6036 O O . THR A 1 769 ? -30.452 -23.610 38.992 1.00 47.69 769 THR A O 1
ATOM 6039 N N . PRO A 1 770 ? -31.715 -22.149 37.842 1.00 52.72 770 PRO A N 1
ATOM 6040 C CA . PRO A 1 770 ? -30.666 -21.892 36.865 1.00 52.72 770 PRO A CA 1
ATOM 6041 C C . PRO A 1 770 ? -29.430 -21.322 37.571 1.00 52.72 770 PRO A C 1
ATOM 6043 O O . PRO A 1 770 ? -29.594 -20.429 38.405 1.00 52.72 770 PRO A O 1
ATOM 6046 N N . PRO A 1 771 ? -28.206 -21.780 37.247 1.00 59.50 771 PRO A N 1
ATOM 6047 C CA . PRO A 1 771 ? -27.007 -21.103 37.723 1.00 59.50 771 PRO A CA 1
ATOM 6048 C C . PRO A 1 771 ? -27.071 -19.635 37.289 1.00 59.50 771 PRO A C 1
ATOM 6050 O O . PRO A 1 771 ? -27.448 -19.342 36.150 1.00 59.50 771 PRO A O 1
ATOM 6053 N N . ALA A 1 772 ? -26.767 -18.727 38.213 1.00 73.19 772 ALA A N 1
ATOM 6054 C CA . ALA A 1 772 ? -26.745 -17.294 37.966 1.00 73.19 772 ALA A CA 1
ATOM 6055 C C . ALA A 1 772 ? -25.301 -16.788 37.955 1.00 73.19 772 ALA A C 1
ATOM 6057 O O . ALA A 1 772 ? -24.464 -17.333 38.672 1.00 73.19 772 ALA A O 1
ATOM 6058 N N . TYR A 1 773 ? -25.018 -15.768 37.149 1.00 81.31 773 TYR A N 1
ATOM 6059 C CA . TYR A 1 773 ? -23.707 -15.118 37.111 1.00 81.31 773 TYR A CA 1
ATOM 6060 C C . TYR A 1 773 ? -23.790 -13.673 37.633 1.00 81.31 773 TYR A C 1
ATOM 6062 O O . TYR A 1 773 ? -24.861 -13.056 37.543 1.00 81.31 773 TYR A O 1
ATOM 6070 N N . PRO A 1 774 ? -22.688 -13.118 38.170 1.00 85.00 774 PRO A N 1
ATOM 6071 C CA . PRO A 1 774 ? -22.608 -11.712 38.559 1.00 85.00 774 PRO A CA 1
ATOM 6072 C C . PRO A 1 774 ? -22.780 -10.763 37.363 1.00 85.00 774 PRO A C 1
ATOM 6074 O O . PRO A 1 774 ? -22.035 -10.823 36.386 1.00 85.00 774 PRO A O 1
ATOM 6077 N N . ASP A 1 775 ? -23.739 -9.847 37.447 1.00 87.56 775 ASP A N 1
ATOM 6078 C CA . ASP A 1 775 ? -23.958 -8.774 36.476 1.00 87.56 775 ASP A CA 1
ATOM 6079 C C . ASP A 1 775 ? -23.627 -7.425 37.118 1.00 87.56 775 ASP A C 1
ATOM 6081 O O . ASP A 1 775 ? -24.400 -6.916 37.936 1.00 87.56 775 ASP A O 1
ATOM 6085 N N . VAL A 1 776 ? -22.463 -6.867 36.770 1.00 89.88 776 VAL A N 1
ATOM 6086 C CA . VAL A 1 776 ? -21.993 -5.572 37.280 1.00 89.88 776 VAL A CA 1
ATOM 6087 C C . VAL A 1 776 ? -22.430 -4.478 36.316 1.00 89.88 776 VAL A C 1
ATOM 6089 O O . VAL A 1 776 ? -21.883 -4.341 35.222 1.00 89.88 776 VAL A O 1
ATOM 6092 N N . HIS A 1 777 ? -23.405 -3.666 36.719 1.00 90.75 777 HIS A N 1
ATOM 6093 C CA . HIS A 1 777 ? -23.950 -2.595 35.889 1.00 90.75 777 HIS A CA 1
ATOM 6094 C C . HIS A 1 777 ? -23.549 -1.221 36.416 1.00 90.75 777 HIS A C 1
ATOM 6096 O O . HIS A 1 777 ? -23.934 -0.827 37.516 1.00 90.75 777 HIS A O 1
ATOM 6102 N N . ILE A 1 778 ? -22.796 -0.490 35.600 1.00 89.62 778 ILE A N 1
ATOM 6103 C CA . ILE A 1 778 ? -22.297 0.859 35.858 1.00 89.62 778 ILE A CA 1
ATOM 6104 C C . ILE A 1 778 ? -23.179 1.863 35.108 1.00 89.62 778 ILE A C 1
ATOM 6106 O O . ILE A 1 778 ? -23.412 1.728 33.905 1.00 89.62 778 ILE A O 1
ATOM 6110 N N . ILE A 1 779 ? -23.652 2.887 35.809 1.00 90.19 779 ILE A N 1
ATOM 6111 C CA . ILE A 1 779 ? -24.393 4.019 35.259 1.00 90.19 779 ILE A CA 1
ATOM 6112 C C . ILE A 1 779 ? -23.510 5.262 35.374 1.00 90.19 779 ILE A C 1
ATOM 6114 O O . ILE A 1 779 ? -23.161 5.711 36.469 1.00 90.19 779 ILE A O 1
ATOM 6118 N N . ILE A 1 780 ? -23.158 5.819 34.220 1.00 91.75 780 ILE A N 1
ATOM 6119 C CA . ILE A 1 780 ? -22.388 7.052 34.099 1.00 91.75 780 ILE A CA 1
ATOM 6120 C C . ILE A 1 780 ? -23.324 8.125 33.548 1.00 91.75 780 ILE A C 1
ATOM 6122 O O . ILE A 1 780 ? -23.916 7.966 32.480 1.00 91.75 780 ILE A O 1
ATOM 6126 N N . ASP A 1 781 ? -23.491 9.196 34.306 1.00 91.44 781 ASP A N 1
ATOM 6127 C CA . ASP A 1 781 ? -24.405 10.291 34.033 1.00 91.44 781 ASP A CA 1
ATOM 6128 C C . ASP A 1 781 ? -23.755 11.650 34.327 1.00 91.44 781 ASP A C 1
ATOM 6130 O O . ASP A 1 781 ? -22.586 11.730 34.716 1.00 91.44 781 ASP A O 1
ATOM 6134 N N . ALA A 1 782 ? -24.500 12.746 34.175 1.00 89.62 782 ALA A N 1
ATOM 6135 C CA . ALA A 1 782 ? -23.960 14.079 34.451 1.00 89.62 782 ALA A CA 1
ATOM 6136 C C . ALA A 1 782 ? -23.416 14.273 35.887 1.00 89.62 782 ALA A C 1
ATOM 6138 O O . ALA A 1 782 ? -22.630 15.188 36.107 1.00 89.62 782 ALA A O 1
ATOM 6139 N N . ASN A 1 783 ? -23.780 13.432 36.865 1.00 89.00 783 ASN A N 1
ATOM 6140 C CA . ASN A 1 783 ? -23.322 13.552 38.254 1.00 89.00 783 ASN A CA 1
ATOM 6141 C C . ASN A 1 783 ? -22.008 12.806 38.545 1.00 89.00 783 ASN A C 1
ATOM 6143 O O . ASN A 1 783 ? -21.507 12.883 39.669 1.00 89.00 783 ASN A O 1
ATOM 6147 N N . ASN A 1 784 ? -21.502 11.978 37.631 1.00 90.00 784 ASN A N 1
ATOM 6148 C CA . ASN A 1 784 ? -20.242 11.242 37.815 1.00 90.00 784 ASN A CA 1
ATOM 6149 C C . ASN A 1 784 ? -19.380 11.162 36.545 1.00 90.00 784 ASN A C 1
ATOM 6151 O O . ASN A 1 784 ? -18.335 10.514 36.578 1.00 90.00 784 ASN A O 1
ATOM 6155 N N . ILE A 1 785 ? -19.761 11.844 35.459 1.00 91.69 785 ILE A N 1
ATOM 6156 C CA . ILE A 1 785 ? -19.003 11.856 34.201 1.00 91.69 785 ILE A CA 1
ATOM 6157 C C . ILE A 1 785 ? -17.542 12.289 34.385 1.00 91.69 785 ILE A C 1
ATOM 6159 O O . ILE A 1 785 ? -16.666 11.730 33.736 1.00 91.69 785 ILE A O 1
ATOM 6163 N N . GLY A 1 786 ? -17.252 13.204 35.318 1.00 91.31 786 GLY A N 1
ATOM 6164 C CA . GLY A 1 786 ? -15.884 13.650 35.614 1.00 91.31 786 GLY A CA 1
ATOM 6165 C C . GLY A 1 786 ? -15.000 12.588 36.281 1.00 91.31 786 GLY A C 1
ATOM 6166 O O . GLY A 1 786 ? -13.787 12.736 36.325 1.00 91.31 786 GLY A O 1
ATOM 6167 N N . SER A 1 787 ? -15.583 11.496 36.789 1.00 90.12 787 SER A N 1
ATOM 6168 C CA . SER A 1 787 ? -14.825 10.315 37.225 1.00 90.12 787 SER A CA 1
ATOM 6169 C C . SER A 1 787 ? -14.528 9.345 36.078 1.00 90.12 787 SER A C 1
ATOM 6171 O O . SER A 1 787 ? -13.841 8.359 36.305 1.00 90.12 787 SER A O 1
ATOM 6173 N N . PHE A 1 788 ? -15.077 9.578 34.883 1.00 91.50 788 PHE A N 1
ATOM 6174 C CA . PHE A 1 788 ? -14.918 8.723 33.707 1.00 91.50 788 PHE A CA 1
ATOM 6175 C C . PHE A 1 788 ? -14.127 9.408 32.586 1.00 91.50 788 PHE A C 1
ATOM 6177 O O . PHE A 1 788 ? -13.186 8.820 32.064 1.00 91.50 788 PHE A O 1
ATOM 6184 N N . ALA A 1 789 ? -14.517 10.626 32.210 1.00 91.31 789 ALA A N 1
ATOM 6185 C CA . ALA A 1 789 ? -13.942 11.373 31.097 1.00 91.31 789 ALA A CA 1
ATOM 6186 C C . ALA A 1 789 ? -13.005 12.486 31.587 1.00 91.31 789 ALA A C 1
ATOM 6188 O O . ALA A 1 789 ? -13.160 12.991 32.701 1.00 91.3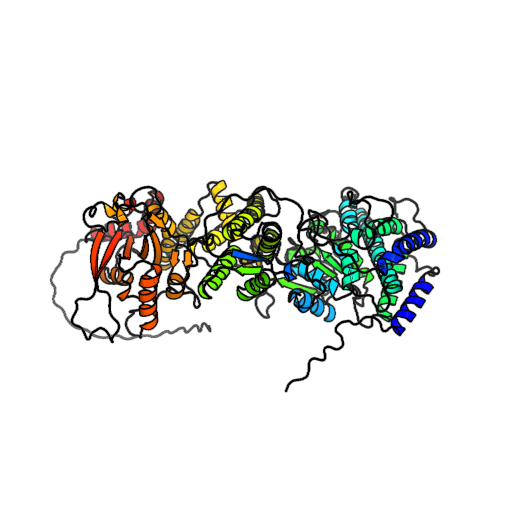1 789 ALA A O 1
ATOM 6189 N N . SER A 1 790 ? -12.042 12.891 30.749 1.00 89.44 790 SER A N 1
ATOM 6190 C CA . SER A 1 790 ? -11.160 14.020 31.069 1.00 89.44 790 SER A CA 1
ATOM 6191 C C . SER A 1 790 ? -11.926 15.341 31.171 1.00 89.44 790 SER A C 1
ATOM 6193 O O . SER A 1 790 ? -12.987 15.512 30.570 1.00 89.44 790 SER A O 1
ATOM 6195 N N . GLU A 1 791 ? -11.348 16.307 31.887 1.00 90.62 791 GLU A N 1
ATOM 6196 C CA . GLU A 1 791 ? -11.929 17.647 32.028 1.00 90.62 791 GLU A CA 1
ATOM 6197 C C . GLU A 1 791 ? -12.200 18.304 30.664 1.00 90.62 791 GLU A C 1
ATOM 6199 O O . GLU A 1 791 ? -13.288 18.832 30.442 1.00 90.62 791 GLU A O 1
ATOM 6204 N N . ASP A 1 792 ? -11.262 18.187 29.718 1.00 88.38 792 ASP A N 1
ATOM 6205 C CA . ASP A 1 792 ? -11.419 18.715 28.357 1.00 88.38 792 ASP A CA 1
ATOM 6206 C C . ASP A 1 792 ? -12.600 18.079 27.609 1.00 88.38 792 ASP A C 1
ATOM 6208 O O . ASP A 1 792 ? -13.345 18.772 26.914 1.00 88.38 792 ASP A O 1
ATOM 6212 N N . HIS A 1 793 ? -12.810 16.769 27.776 1.00 90.81 793 HIS A N 1
ATOM 6213 C CA . HIS A 1 793 ? -13.925 16.054 27.157 1.00 90.81 793 HIS A CA 1
ATOM 6214 C C . HIS A 1 793 ? -15.256 16.531 27.751 1.00 90.81 793 HIS A C 1
ATOM 6216 O O . HIS A 1 793 ? -16.175 16.872 27.007 1.00 90.81 793 HIS A O 1
ATOM 6222 N N . VAL A 1 794 ? -15.359 16.619 29.082 1.00 91.81 794 VAL A N 1
ATOM 6223 C CA . VAL A 1 794 ? -16.575 17.113 29.750 1.00 91.81 794 VAL A CA 1
ATOM 6224 C C . VAL A 1 794 ? -16.888 18.544 29.308 1.00 91.81 794 VAL A C 1
ATOM 6226 O O . VAL A 1 794 ? -17.998 18.805 28.847 1.00 91.81 794 VAL A O 1
ATOM 6229 N N . ARG A 1 795 ? -15.892 19.439 29.329 1.00 90.88 795 ARG A N 1
ATOM 6230 C CA . ARG A 1 795 ? -16.035 20.837 28.896 1.00 90.88 795 ARG A CA 1
ATOM 6231 C C . ARG A 1 795 ? -16.476 20.950 27.433 1.00 90.88 795 ARG A C 1
ATOM 6233 O O . ARG A 1 795 ? -17.283 21.811 27.084 1.00 90.88 795 ARG A O 1
ATOM 6240 N N . PHE A 1 796 ? -15.973 20.079 26.556 1.00 90.62 796 PHE A N 1
ATOM 6241 C CA . PHE A 1 796 ? -16.429 20.022 25.168 1.00 90.62 796 PHE A CA 1
ATOM 6242 C C . PHE A 1 796 ? -17.913 19.638 25.070 1.00 90.62 796 PHE A C 1
ATOM 6244 O O . PHE A 1 796 ? -18.662 20.303 24.354 1.00 90.62 796 PHE A O 1
ATOM 6251 N N . LEU A 1 797 ? -18.358 18.607 25.796 1.00 90.38 797 LEU A N 1
ATOM 6252 C CA . LEU A 1 797 ? -19.761 18.175 25.781 1.00 90.38 797 LEU A CA 1
ATOM 6253 C C . LEU A 1 797 ? -20.704 19.247 26.346 1.00 90.38 797 LEU A C 1
ATOM 6255 O O . LEU A 1 797 ? -21.797 19.431 25.807 1.00 90.38 797 LEU A O 1
ATOM 6259 N N . GLU A 1 798 ? -20.280 19.979 27.379 1.00 89.31 798 GLU A N 1
ATOM 6260 C CA . GLU A 1 798 ? -21.011 21.131 27.925 1.00 89.31 798 GLU A CA 1
ATOM 6261 C C . GLU A 1 798 ? -21.225 22.205 26.854 1.00 89.31 798 GLU A C 1
ATOM 6263 O O . GLU A 1 798 ? -22.359 22.599 26.589 1.00 89.31 798 GLU A O 1
ATOM 6268 N N . ASN A 1 799 ? -20.163 22.607 26.151 1.00 87.19 799 ASN A N 1
ATOM 6269 C CA . ASN A 1 799 ? -20.243 23.583 25.058 1.00 87.19 799 ASN A CA 1
ATOM 6270 C C . ASN A 1 799 ? -21.060 23.073 23.859 1.00 87.19 799 ASN A C 1
ATOM 6272 O O . ASN A 1 799 ? -21.784 23.828 23.194 1.00 87.19 799 ASN A O 1
ATOM 6276 N N . LEU A 1 800 ? -20.971 21.775 23.567 1.00 86.25 800 LEU A N 1
ATOM 6277 C CA . LEU A 1 800 ? -21.763 21.154 22.514 1.00 86.25 800 LEU A CA 1
ATOM 6278 C C . LEU A 1 800 ? -23.259 21.256 22.840 1.00 86.25 800 LEU A C 1
ATOM 6280 O O . LEU A 1 800 ? -24.055 21.502 21.936 1.00 86.25 800 LEU A O 1
ATOM 6284 N N . LYS A 1 801 ? -23.633 21.157 24.121 1.00 83.12 801 LYS A N 1
ATOM 6285 C CA . LYS A 1 801 ? -25.026 21.129 24.583 1.00 83.12 801 LYS A CA 1
ATOM 6286 C C . LYS A 1 801 ? -25.559 22.439 25.182 1.00 83.12 801 LYS A C 1
ATOM 6288 O O . LYS A 1 801 ? -26.767 22.544 25.345 1.00 83.12 801 LYS A O 1
ATOM 6293 N N . SER A 1 802 ? -24.730 23.461 25.405 1.00 69.94 802 SER A N 1
ATOM 6294 C CA . SER A 1 802 ? -25.071 24.723 26.102 1.00 69.94 802 SER A CA 1
ATOM 6295 C C . SER A 1 802 ? -26.338 25.452 25.618 1.00 69.94 802 SER A C 1
ATOM 6297 O O . SER A 1 802 ? -27.148 25.865 26.437 1.00 69.94 802 SER A O 1
ATOM 6299 N N . ARG A 1 803 ? -26.598 25.543 24.306 1.00 56.38 803 ARG A N 1
ATOM 6300 C CA . ARG A 1 803 ? -27.832 26.180 23.780 1.00 56.38 803 ARG A CA 1
ATOM 6301 C C . ARG A 1 803 ? -29.118 25.384 24.052 1.00 56.38 803 ARG A C 1
ATOM 6303 O O . ARG A 1 803 ? -30.191 25.970 24.113 1.00 56.38 803 ARG A O 1
ATOM 6310 N N . GLU A 1 804 ? -29.021 24.064 24.238 1.00 56.69 804 GLU A N 1
ATOM 6311 C CA . GLU A 1 804 ? -30.148 23.234 24.703 1.00 56.69 804 GLU A CA 1
ATOM 6312 C C . GLU A 1 804 ? -30.394 23.421 26.219 1.00 56.69 804 GLU A C 1
ATOM 6314 O O . GLU A 1 804 ? -31.464 23.064 26.710 1.00 56.69 804 GLU A O 1
ATOM 6319 N N . PHE A 1 805 ? -29.426 23.981 26.961 1.00 50.31 805 PHE A N 1
ATOM 6320 C CA . PHE A 1 805 ? -29.590 24.385 28.361 1.00 50.31 805 PHE A CA 1
ATOM 6321 C C . PHE A 1 805 ? -30.196 25.794 28.497 1.00 50.31 805 PHE A C 1
ATOM 6323 O O . PHE A 1 805 ? -31.070 25.974 29.335 1.00 50.31 805 PHE A O 1
ATOM 6330 N N . GLU A 1 806 ? -29.812 26.761 27.654 1.00 43.81 806 GLU A N 1
ATOM 6331 C CA . GLU A 1 806 ? -30.312 28.155 27.714 1.00 43.81 806 GLU A CA 1
ATOM 6332 C C . GLU A 1 806 ? -31.810 28.294 27.385 1.00 43.81 806 GLU A C 1
ATOM 6334 O O . GLU A 1 806 ? -32.516 29.056 28.039 1.00 43.81 806 GLU A O 1
ATOM 6339 N N . HIS A 1 807 ? -32.343 27.510 26.437 1.00 46.59 807 HIS A N 1
ATOM 6340 C CA . HIS A 1 807 ? -33.794 27.466 26.176 1.00 46.59 807 HIS A CA 1
ATOM 6341 C C . HIS A 1 807 ? -34.614 26.959 27.377 1.00 46.59 807 HIS A C 1
ATOM 6343 O O . HIS A 1 807 ? -35.831 27.105 27.403 1.00 46.59 807 HIS A O 1
ATOM 6349 N N . ARG A 1 808 ? -33.950 26.366 28.372 1.00 43.47 808 ARG A N 1
ATOM 6350 C CA . ARG A 1 808 ? -34.569 25.700 29.514 1.00 43.47 808 ARG A CA 1
ATOM 6351 C C . ARG A 1 808 ? -34.708 26.598 30.737 1.00 43.47 808 ARG A C 1
ATOM 6353 O O . ARG A 1 808 ? -35.680 26.443 31.468 1.00 43.47 808 ARG A O 1
ATOM 6360 N N . ASP A 1 809 ? -33.786 27.539 30.930 1.00 39.75 809 ASP A N 1
ATOM 6361 C CA . ASP A 1 809 ? -33.928 28.561 31.974 1.00 39.75 809 ASP A CA 1
ATOM 6362 C C . ASP A 1 809 ? -35.084 29.521 31.636 1.00 39.75 809 ASP A C 1
ATOM 6364 O O . ASP A 1 809 ? -35.760 30.008 32.532 1.00 39.75 809 ASP A O 1
ATOM 6368 N N . LEU A 1 810 ? -35.405 29.689 30.345 1.00 37.66 810 LEU A N 1
ATOM 6369 C CA . LEU A 1 810 ? -36.577 30.443 29.884 1.00 37.66 810 LEU A CA 1
ATOM 6370 C C . LEU A 1 810 ? -37.907 29.678 30.024 1.00 37.66 810 LEU A C 1
ATOM 6372 O O . LEU A 1 810 ? -38.939 30.304 30.239 1.00 37.66 810 LEU A O 1
ATOM 6376 N N . GLU A 1 811 ? -37.913 28.343 29.925 1.00 37.69 811 GLU A N 1
ATOM 6377 C CA . GLU A 1 811 ? -39.131 27.528 30.115 1.00 37.69 811 GLU A CA 1
ATOM 6378 C C . GLU A 1 811 ? -39.459 27.264 31.595 1.00 37.69 811 GLU A C 1
ATOM 6380 O O . GLU A 1 811 ? -40.610 26.987 31.924 1.00 37.69 811 GLU A O 1
ATOM 6385 N N . LEU A 1 812 ? -38.477 27.351 32.500 1.00 40.41 812 LEU A N 1
ATOM 6386 C CA . LEU A 1 812 ? -38.692 27.199 33.946 1.00 40.41 812 LEU A CA 1
ATOM 6387 C C . LEU A 1 812 ? -39.135 28.500 34.641 1.00 40.41 812 LEU A C 1
ATOM 6389 O O . LEU A 1 812 ? -39.679 28.418 35.741 1.00 40.41 812 LEU A O 1
ATOM 6393 N N . ASP A 1 813 ? -38.958 29.664 34.003 1.00 35.66 813 ASP A N 1
ATOM 6394 C CA . ASP A 1 813 ? -39.387 30.977 34.522 1.00 35.66 813 ASP A CA 1
ATOM 6395 C C . ASP A 1 813 ? -40.817 31.373 34.111 1.00 35.66 813 ASP A C 1
ATOM 6397 O O . ASP A 1 813 ? -41.384 32.331 34.638 1.00 35.66 813 ASP A O 1
ATOM 6401 N N . VAL A 1 814 ? -41.451 30.619 33.209 1.00 36.91 814 VAL A N 1
ATOM 6402 C CA . VAL A 1 814 ? -42.854 30.829 32.828 1.00 36.91 814 VAL A CA 1
ATOM 6403 C C . VAL A 1 814 ? -43.720 29.815 33.572 1.00 36.91 814 VAL A C 1
ATOM 6405 O O . VAL A 1 814 ? -44.261 28.865 33.012 1.00 36.91 814 VAL A O 1
ATOM 6408 N N . GLY A 1 815 ? -43.825 30.013 34.886 1.00 36.19 815 GLY A N 1
ATOM 6409 C CA . GLY A 1 815 ? -44.859 29.378 35.689 1.00 36.19 815 GLY A CA 1
ATOM 6410 C C . GLY A 1 815 ? -46.230 29.882 35.245 1.00 36.19 815 GLY A C 1
ATOM 6411 O O . GLY A 1 815 ? -46.581 31.026 35.522 1.00 36.19 815 GLY A O 1
ATOM 6412 N N . PHE A 1 816 ? -47.010 29.031 34.581 1.00 28.25 816 PHE A N 1
ATOM 6413 C CA . PHE A 1 816 ? -48.456 29.207 34.501 1.00 28.25 816 PHE A CA 1
ATOM 6414 C C . PHE A 1 816 ? -49.132 28.184 35.405 1.00 28.25 816 PHE A C 1
ATOM 6416 O O . PHE A 1 816 ? -48.923 26.977 35.299 1.00 28.25 816 PHE A O 1
ATOM 6423 N N . SER A 1 817 ? -49.886 28.750 36.338 1.00 30.00 817 SER A N 1
ATOM 6424 C CA . SER A 1 817 ? -50.820 28.133 37.264 1.00 30.00 817 SER A CA 1
ATOM 6425 C C . SER A 1 817 ? -51.697 27.078 36.598 1.00 30.00 817 SER A C 1
ATOM 6427 O O . SER A 1 817 ? -52.290 27.329 35.550 1.00 30.00 817 SER A O 1
ATOM 6429 N N . GLU A 1 818 ? -51.824 25.932 37.263 1.00 31.61 818 GLU A N 1
ATOM 6430 C CA . GLU A 1 818 ? -52.936 25.008 37.064 1.00 31.61 818 GLU A CA 1
ATOM 6431 C C . GLU A 1 818 ? -54.247 25.750 37.374 1.00 31.61 818 GLU A C 1
ATOM 6433 O O . GLU A 1 818 ? -54.515 26.088 38.527 1.00 31.61 818 GLU A O 1
ATOM 6438 N N . GLU A 1 819 ? -55.057 26.009 36.349 1.00 28.31 819 GLU A N 1
ATOM 6439 C CA . GLU A 1 819 ? -56.504 26.133 36.508 1.00 28.31 819 GLU A CA 1
ATOM 6440 C C . GLU A 1 819 ? -57.156 24.913 35.859 1.00 28.31 819 GLU A C 1
ATOM 6442 O O . GLU A 1 819 ? -56.954 24.606 34.683 1.00 28.31 819 GLU A O 1
ATOM 6447 N N . GLU A 1 820 ? -57.911 24.194 36.685 1.00 33.34 820 GLU A N 1
ATOM 6448 C CA . GLU A 1 820 ? -58.849 23.158 36.285 1.00 33.34 820 GLU A CA 1
ATOM 6449 C C . GLU A 1 820 ? -59.891 23.742 35.320 1.00 33.34 820 GLU A C 1
ATOM 6451 O O . GLU A 1 820 ? -60.506 24.771 35.595 1.00 33.34 820 GLU A O 1
ATOM 6456 N N . GLY A 1 821 ? -60.131 23.057 34.202 1.00 27.39 821 GLY A N 1
ATOM 6457 C CA . GLY A 1 821 ? -61.145 23.441 33.227 1.00 27.39 821 GLY A CA 1
ATOM 6458 C C . GLY A 1 821 ? -61.600 22.246 32.401 1.00 27.39 821 GLY A C 1
ATOM 6459 O O . GLY A 1 821 ? -60.797 21.573 31.767 1.00 27.39 821 GLY A O 1
ATOM 6460 N N . SER A 1 822 ? -62.897 21.980 32.476 1.00 26.45 822 SER A N 1
ATOM 6461 C CA . SER A 1 822 ? -63.672 20.909 31.853 1.00 26.45 822 SER A CA 1
ATOM 6462 C C . SER A 1 822 ? -63.533 20.814 30.331 1.00 26.45 822 SER A C 1
ATOM 6464 O O . SER A 1 822 ? -63.253 21.802 29.661 1.00 26.45 822 SER A O 1
ATOM 6466 N N . GLY A 1 823 ? -63.762 19.611 29.799 1.00 28.02 823 GLY A N 1
ATOM 6467 C CA . GLY A 1 823 ? -63.609 19.319 28.377 1.00 28.02 823 GLY A CA 1
ATOM 6468 C C . GLY A 1 823 ? -64.735 19.802 27.474 1.00 28.02 823 GLY A C 1
ATOM 6469 O O . GLY A 1 823 ? -65.696 20.393 27.942 1.00 28.02 823 GLY A O 1
ATOM 6470 N N . GLU A 1 824 ? -64.581 19.496 26.188 1.00 28.22 824 GLU A N 1
ATOM 6471 C CA . GLU A 1 824 ? -65.633 19.183 25.218 1.00 28.22 824 GLU A CA 1
ATOM 6472 C C . GLU A 1 824 ? -64.995 18.807 23.869 1.00 28.22 824 GLU A C 1
ATOM 6474 O O . GLU A 1 824 ? -63.841 19.135 23.587 1.00 28.22 824 GLU A O 1
ATOM 6479 N N . ASP A 1 825 ? -65.768 18.037 23.110 1.00 29.28 825 ASP A N 1
ATOM 6480 C CA . ASP A 1 825 ? -65.491 17.392 21.829 1.00 29.28 825 ASP A CA 1
ATOM 6481 C C . ASP A 1 825 ? -65.326 18.361 20.633 1.00 29.28 825 ASP A C 1
ATOM 6483 O O . ASP A 1 825 ? -65.704 19.530 20.698 1.00 29.28 825 ASP A O 1
ATOM 6487 N N . GLY A 1 826 ? -64.831 17.832 19.504 1.00 26.94 826 GLY A N 1
ATOM 6488 C CA . GLY A 1 826 ? -64.878 18.458 18.168 1.00 26.94 826 GLY A CA 1
ATOM 6489 C C . GLY A 1 826 ? -63.643 18.102 17.329 1.00 26.94 826 GLY A C 1
ATOM 6490 O O . GLY A 1 826 ? -62.592 18.705 17.509 1.00 26.94 826 GLY A O 1
ATOM 6491 N N . GLU A 1 827 ? -63.603 16.957 16.644 1.00 27.16 827 GLU A N 1
ATOM 6492 C CA . GLU A 1 827 ? -64.064 16.720 15.257 1.00 27.16 827 GLU A CA 1
ATOM 6493 C C . GLU A 1 827 ? -63.401 17.592 14.168 1.00 27.16 827 GLU A C 1
ATOM 6495 O O . GLU A 1 827 ? -63.540 18.809 14.141 1.00 27.16 827 GLU A O 1
ATOM 6500 N N . GLU A 1 828 ? -62.680 16.871 13.297 1.00 29.53 828 GLU A N 1
ATOM 6501 C CA . GLU A 1 828 ? -62.463 17.032 11.849 1.00 29.53 828 GLU A CA 1
ATOM 6502 C C . GLU A 1 828 ? -62.352 18.431 11.222 1.00 29.53 828 GLU A C 1
ATOM 6504 O O . GLU A 1 828 ? -63.332 19.156 11.103 1.00 29.53 828 GLU A O 1
ATOM 6509 N N . THR A 1 829 ? -61.199 18.671 10.586 1.00 26.06 829 THR A N 1
ATOM 6510 C CA . THR A 1 829 ? -61.163 19.014 9.152 1.00 26.06 829 THR A CA 1
ATOM 6511 C C . THR A 1 829 ? -59.897 18.444 8.509 1.00 26.06 829 THR A C 1
ATOM 6513 O O . THR A 1 829 ? -58.784 18.772 8.931 1.00 26.06 829 THR A O 1
ATOM 6516 N N . ASP A 1 830 ? -60.119 17.586 7.513 1.00 27.00 830 ASP A N 1
ATOM 6517 C CA . ASP A 1 830 ? -59.200 17.198 6.440 1.00 27.00 830 ASP A CA 1
ATOM 6518 C C . ASP A 1 830 ? -58.769 18.408 5.580 1.00 27.00 830 ASP A C 1
ATOM 6520 O O . ASP A 1 830 ? -59.306 19.505 5.737 1.00 27.00 830 ASP A O 1
ATOM 6524 N N . ASP A 1 831 ? -57.818 18.137 4.675 1.00 27.19 831 ASP A N 1
ATOM 6525 C CA . ASP A 1 831 ? -57.237 18.945 3.583 1.00 27.19 831 ASP A CA 1
ATOM 6526 C C . ASP A 1 831 ? -55.739 19.239 3.845 1.00 27.19 831 ASP A C 1
ATOM 6528 O O . ASP A 1 831 ? -55.357 19.831 4.849 1.00 27.19 831 ASP A O 1
ATOM 6532 N N . ASP A 1 832 ? -54.774 18.888 2.999 1.00 26.52 832 ASP A N 1
ATOM 6533 C CA . ASP A 1 832 ? -54.822 18.281 1.676 1.00 26.52 832 ASP A CA 1
ATOM 6534 C C . ASP A 1 832 ? -53.418 17.732 1.353 1.00 26.52 832 ASP A C 1
ATOM 6536 O O . ASP A 1 832 ? -52.389 18.272 1.785 1.00 26.52 832 ASP A O 1
ATOM 6540 N N . GLU A 1 833 ? -53.380 16.639 0.601 1.00 27.67 833 GLU A N 1
ATOM 6541 C CA . GLU A 1 833 ? -52.175 15.947 0.156 1.00 27.67 833 GLU A CA 1
ATOM 6542 C C . GLU A 1 833 ? -51.371 16.792 -0.850 1.00 27.67 833 GLU A C 1
ATOM 6544 O O . GLU A 1 833 ? -51.882 17.274 -1.857 1.00 27.67 833 GLU A O 1
ATOM 6549 N N . SER A 1 834 ? -50.053 16.884 -0.656 1.00 26.14 834 SER A N 1
ATOM 6550 C CA . SER A 1 834 ? -49.123 17.067 -1.779 1.00 26.14 834 SER A CA 1
ATOM 6551 C C . SER A 1 834 ? -47.868 16.222 -1.573 1.00 26.14 834 SER A C 1
ATOM 6553 O O . SER A 1 834 ? -46.820 16.656 -1.096 1.00 26.14 834 SER A O 1
ATOM 6555 N N . THR A 1 835 ? -48.004 14.953 -1.943 1.00 25.53 835 THR A N 1
ATOM 6556 C CA . THR A 1 835 ? -46.911 14.028 -2.232 1.00 25.53 835 THR A CA 1
ATOM 6557 C C . THR A 1 835 ? -46.104 14.533 -3.427 1.00 25.53 835 THR A C 1
ATOM 6559 O O . THR A 1 835 ? -46.582 14.531 -4.561 1.00 25.53 835 THR A O 1
ATOM 6562 N N . VAL A 1 836 ? -44.858 14.941 -3.183 1.00 25.78 836 VAL A N 1
ATOM 6563 C CA . VAL A 1 836 ? -43.817 14.989 -4.216 1.00 25.78 836 VAL A CA 1
ATOM 6564 C C . VAL A 1 836 ? -42.934 13.767 -4.004 1.00 25.78 836 VAL A C 1
ATOM 6566 O O . VAL A 1 836 ? -42.023 13.775 -3.175 1.00 25.78 836 VAL A O 1
ATOM 6569 N N . ASP A 1 837 ? -43.246 12.710 -4.747 1.00 24.55 837 ASP A N 1
ATOM 6570 C CA . ASP A 1 837 ? -42.385 11.549 -4.924 1.00 24.55 837 ASP A CA 1
ATOM 6571 C C . ASP A 1 837 ? -41.116 11.970 -5.679 1.00 24.55 837 ASP A C 1
ATOM 6573 O O . ASP A 1 837 ? -41.161 12.384 -6.838 1.00 24.55 837 ASP A O 1
ATOM 6577 N N . MET A 1 838 ? -39.964 11.855 -5.019 1.00 24.31 838 MET A N 1
ATOM 6578 C CA . MET A 1 838 ? -38.679 11.694 -5.696 1.00 24.31 838 MET A CA 1
ATOM 6579 C C . MET A 1 838 ? -38.198 10.273 -5.432 1.00 24.31 838 MET A C 1
ATOM 6581 O O . MET A 1 838 ? -37.642 9.968 -4.375 1.00 24.31 838 MET A O 1
ATOM 6585 N N . GLU A 1 839 ? -38.439 9.417 -6.422 1.00 26.05 839 GLU A N 1
ATOM 6586 C CA . GLU A 1 839 ? -37.795 8.121 -6.588 1.00 26.05 839 GLU A CA 1
ATOM 6587 C C . GLU A 1 839 ? -36.269 8.300 -6.554 1.00 26.05 839 GLU A C 1
ATOM 6589 O O . GLU A 1 839 ? -35.661 8.904 -7.438 1.00 26.05 839 GLU A O 1
ATOM 6594 N N . LEU A 1 840 ? -35.643 7.770 -5.505 1.00 26.02 840 LEU A N 1
ATOM 6595 C CA . LEU A 1 840 ? -34.228 7.423 -5.501 1.00 26.02 840 LEU A CA 1
ATOM 6596 C C . LEU A 1 840 ? -34.148 5.908 -5.667 1.00 26.02 840 LEU A C 1
ATOM 6598 O O . LEU A 1 840 ? -34.289 5.160 -4.698 1.00 26.02 840 LEU A O 1
ATOM 6602 N N . ASP A 1 841 ? -33.948 5.489 -6.914 1.00 24.73 841 ASP A N 1
ATOM 6603 C CA . ASP A 1 841 ? -33.539 4.134 -7.273 1.00 24.73 841 ASP A CA 1
ATOM 6604 C C . ASP A 1 841 ? -32.224 3.773 -6.561 1.00 24.73 841 ASP A C 1
ATOM 6606 O O . ASP A 1 841 ? -31.244 4.528 -6.589 1.00 24.73 841 ASP A O 1
ATOM 6610 N N . VAL A 1 842 ? -32.237 2.607 -5.910 1.00 30.42 842 VAL A N 1
ATOM 6611 C CA . VAL A 1 842 ? -31.119 1.966 -5.193 1.00 30.42 842 VAL A CA 1
ATOM 6612 C C . VAL A 1 842 ? -30.472 0.902 -6.063 1.00 30.42 842 VAL A C 1
ATOM 6614 O O . VAL A 1 842 ? -31.226 0.087 -6.641 1.00 30.42 842 VAL A O 1
#

pLDDT: mean 74.04, std 18.64, range [22.61, 96.31]

Nearest PDB structures (foldseek):
  5f2z-assembly2_B  TM=2.469E-01  e=8.390E+00  Mycolicibacterium smegmatis MC2 155

Solvent-accessible surface area (backbone atoms only — not comparable to full-atom values): 47222 Å² total; per-residue (Å²): 138,88,77,79,85,75,82,82,71,87,73,83,58,56,52,67,68,49,40,53,51,48,43,55,51,58,61,58,66,75,53,90,77,80,81,76,86,86,73,88,83,76,90,79,89,83,75,77,87,62,44,58,56,75,65,48,47,53,55,51,50,55,57,49,60,78,38,49,69,38,51,65,46,84,73,70,70,51,65,50,78,61,85,72,90,75,85,83,78,79,93,70,81,94,63,74,53,38,71,42,72,36,84,78,52,58,78,36,28,32,54,95,94,34,64,30,78,76,64,42,60,48,80,39,78,90,74,55,52,73,62,22,54,52,51,51,51,42,49,74,72,61,23,43,35,37,40,42,42,33,19,63,48,42,46,58,68,48,26,53,51,41,33,29,20,73,35,63,50,47,73,40,28,52,36,43,53,100,84,44,41,76,32,44,54,41,48,24,50,49,64,54,63,54,60,93,70,70,65,69,89,49,70,68,43,16,50,52,44,42,51,54,47,37,39,52,54,38,18,42,51,38,33,54,49,52,52,50,53,51,35,45,57,62,28,43,78,75,49,48,29,35,62,55,36,46,39,40,35,40,26,57,68,37,46,62,68,98,85,69,78,95,84,70,75,94,84,54,39,55,62,33,55,44,19,62,54,41,59,39,36,45,60,68,57,39,50,52,48,43,50,52,52,52,51,51,48,41,71,59,45,69,92,56,57,48,34,36,37,39,31,51,42,38,59,31,57,75,32,60,44,75,39,28,53,32,88,80,42,66,87,39,63,25,26,52,44,46,50,52,55,50,45,51,44,62,69,21,42,99,75,51,37,28,21,37,37,40,29,26,40,59,61,42,70,65,51,58,54,56,65,42,53,54,76,42,77,79,53,69,88,74,37,68,43,82,46,63,46,64,59,56,51,71,67,58,47,49,58,59,51,55,65,38,41,41,84,37,69,59,91,46,72,66,58,49,51,51,51,52,50,55,52,40,52,48,39,37,26,42,56,43,49,52,49,52,43,47,44,48,47,52,65,50,58,67,58,37,66,95,87,72,58,55,56,70,56,52,53,52,47,43,48,48,63,43,46,27,79,87,37,86,86,13,42,22,29,25,48,53,51,53,63,70,65,71,46,66,68,56,46,51,52,52,51,50,50,31,42,44,24,35,40,36,51,48,67,48,76,49,65,60,71,84,56,45,55,38,20,43,52,46,60,21,38,31,36,67,50,78,93,78,65,47,66,31,36,32,41,68,33,39,54,44,35,48,20,47,50,53,52,30,54,77,69,73,45,68,62,67,56,53,51,54,49,52,31,62,76,30,59,92,38,59,68,60,28,34,54,45,48,63,48,54,44,62,59,39,51,44,63,72,37,45,49,93,50,33,51,39,76,39,77,80,36,51,93,40,64,92,75,58,64,75,67,35,70,25,27,32,27,66,44,46,88,88,56,84,43,29,57,16,34,53,44,48,101,91,42,39,60,57,50,38,62,74,58,61,78,30,40,28,34,31,43,42,91,62,47,42,29,53,36,39,36,39,38,32,25,70,49,93,74,67,45,39,33,40,37,22,27,28,77,39,66,32,74,69,70,93,52,64,67,59,54,53,44,28,40,37,72,93,46,26,28,63,58,88,92,54,87,41,53,64,62,59,32,51,49,40,58,47,35,35,53,78,70,17,48,34,71,76,16,41,40,30,35,36,37,31,40,70,17,78,74,94,64,76,50,53,49,78,45,78,45,69,53,85,72,60,84,85,63,71,82,56,99,61,86,57,66,54,20,46,37,41,38,38,48,39,21,60,90,49,38,80,75,58,40,54,70,69,55,53,55,48,53,48,66,72,46,43,72,74,51,57,63,44,63,62,59,68,70,61,80,74,79,91,74,92,78,83,89,83,88,82,82,87,83,88,86,79,90,80,86,78,86,75,87,76,88,128

Secondary structure (DSSP, 8-state):
-------TTS--PPPHHHHHHHHHHHHHTTSPPPPPPPPPPP---SSSPPPPHHHHHHHHHHHHHTTHHHHTSPP---B--TTS--PPPPPPP--S-EEEE-SGGG-PBEETTEE-TTTTTTT-GGG--HHHHHHHHHHHTT-SEEEEE--TTSSHHHHHHHHHTTS--EEEESS-HHHHBSS-SHHHHHHHHTTTT---SSHHHHHHHHHHHHHHHHHHHHHHHHHHHHHHHHHGGG--HHHHHHHHHSHHHHS--TT--TT--TT--HHHHHHHHHTTS-HHHHHHHHHHHHHHHHHHSTT----EEEESTHHHHSS-TTSEE-SS-TTSEE-THHHHHHHHHHHHGGGT-S-EEEE-SS--HHHHHHTTTTTSTTTTTTSEEEEE-PPPPHHHHHHHHTTTEEEES--SHHHHHHHHHHHHHHH-SSHHHHHHHHHHHHHHHTTS-TT---HHHHHHHHHHHHH-TT-TTSHHHHHHHHHHT--HHHHHHHHHHHHHHHHH---EEE--GGGTHHHHHTSSEEEEETTTTEEEEEE--HHHHHHHHHHHHHTT--THHHHHHHHHHTTT-HHHHHHHHHHHHHHHHHHHH-SSSBGGGSTTTGGGTTTS-GGGGSBEEE--TT--S-SEEE-BTTB-HHHHHHS-SSSEEE--TTTS-SEEEEEEE--SS-EEEEEEEEEEEES--TTHHHHHHTT-GGGTT--TTS---HHHHHHHHHHHHHHS-TTT-EEEEEEEEE----S-SEEEEEEE-PPPGGGTTS-----EEEEEEEEE-TTTGGGTS-HHHHHHHHHHHHHHHHHHHHHHS-----------------------------

Mean predicted aligned error: 14.59 Å

Radius of gyration: 34.55 Å; Cα contacts (8 Å, |Δi|>4): 1302; chains: 1; bounding box: 105×62×98 Å

Foldseek 3Di:
DDDDPPPPPQAPDFDLVLLVVLLVVVVVVLDDDDDDDDDPDDPDPDDDAFDAPNVLVVVLVVLLVLQLVLLQDDFDQAFQDLPDDDDDDPDDDDDLKDKAWDPVLRRFGDDPNFGDPLLPPLLPPVPADVLLVVVVVLVLLQFQEEEEDFADQLCSSSSVSSNLQRDQAAEAECDDDPVTAFFFCLNVCLLVVLPPPADDDDLSSQVVSLVLLLLLLLLLLLLLLSNVSSSCNNCPSVDGSNLSSCCGRVVCRSRPDPPDDDDDDVPTRSSNVSSVSSSSHDSSVSLVSLLSSLVSCCVRVPPAAHEYEYEQCVSQQVAPQRRHADPVGRPHTATNSQSNSVSQQVSCPPVSRYRYYYYHNQCAPCCVPVNNPPVCVVPVPRNYHYDFRWKDDLVRLCVVLVVTMDIDSDPDPLVVVLVSLLLCLQQTIRVS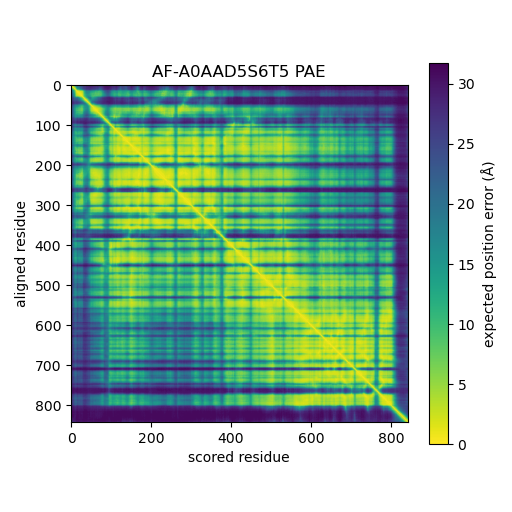SSVLLSSQCCSDNSNDDPPPDDSLSSSVVSLCVQLPCPDCNHLLVLLVVVVVVVPVVLNLVLLLQLLCCQLAVDKDKAQDSVNCVCRSSNLWIWDADDPVRRIMTMHNHQSNSVSSVVNC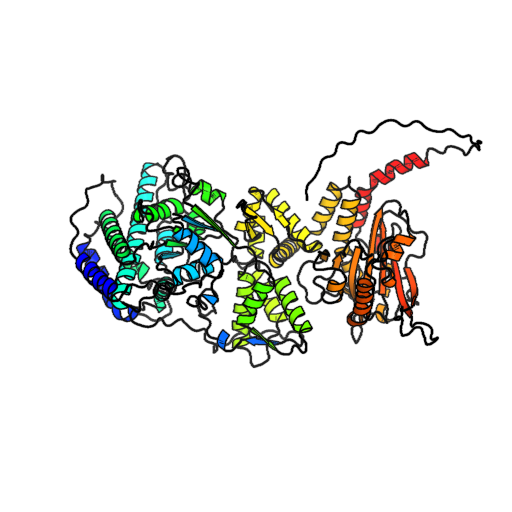VVVVHDSLVSLLVVLLVCLVPQVSNQLSVLSSQLVLVQVLQADQAQNCPQPLNVVQSPPDQPLSRFRKGQDAVSRSGHQEYEDDPVDAPLNCLSRNNHQKYQGDPQFQARIKGWMWTPDVVIAIAIEGEHEAADQDDPDPPSLQLSRDLQCTNVDPDDPSDPVSSVSNLVSCVVRHVCLQHHEYEYHYPQYDDPDDQKDKDWAFDDDDPVPPPDPDGGRTYIYIYGYHYNVCVVSRDPPVVNVSSCVSCVVVVVVVVVVVVPDDDDDDDDDDDDDDDDDDDDDDDDDDDD